Protein AF-0000000087721392 (afdb_homodimer)

Sequence (1336 aa):
MATREVFREFEYLLEKSQKSFNKLRDLPPYGNSRWEHHFHKAFHVYSKLWKFQQDHREALTARGMERWEIGDIASKIGQLYYNYYLRTSETRFLHEAYTFYQAINSRGYFAASGGDAGLAIKQLRYFARFIIICLLLGRRELVWQLLQEFQALITAYTLKHAPPDAAEWRAVIGEVTSFLRADVGMPLPRSPGAPLPFRASLRCPHGAPEVRLAPHKPLLLHAVMASYYPGQVKIAELPLDSFRMLQALEWEDAYSGGTAAPSAEPATPALRGAEANGGARRGPLGGGVGGGGGGGGSVVGTGGERQRGGGRAAGGEDGALPGVGAGSVAGSSGSAAASPFENPSKHLVYRPTSLQLLSILTTTVEVLPRDGILLLHVAAAGGRGELRGGGADAAAGGGAGGTASHPAAQGGEIAPHEADSPRPDSASDVSGLSLGALTVSHVAGEGGLNLGPAKAQDSADATLMPEDLLHLTRRTLFLVLDADNAANFAPISGRELSRTAFCLMSPAARPRELGEASTSGALLTMFLSAPLSGFCAAAGAADPTPAQLSELQAALGAVMGEWGALLLRTFGAAMPRSPWAAVFRDALLRRLVLRYVLCRASLALHATVGARPEHLPSCFPELPREVDPAAPEIAAGVQRLAACVGAGRVFAHAPAAAAAGRAGPSARMATREVFREFEYLLEKSQKSFNKLRDLPPYGNSRWEHHFHKAFHVYSKLWKFQQDHREALTARGMERWEIGDIASKIGQLYYNYYLRTSETRFLHEAYTFYQAINSRGYFAASGGDAGLAIKQLRYFARFIIICLLLGRRELVWQLLQEFQALITAYTLKHAPPDAAEWRAVIGEVTSFLRADVGMPLPRSPGAPLPFRASLRCPHGAPEVRLAPHKPLLLHAVMASYYPGQVKIAELPLDSFRMLQALEWEDAYSGGTAAPSAEPATPALRGAEANGGARRGPLGGGVGGGGGGGGSVVGTGGERQRGGGRAAGGEDGALPGVGAGSVAGSSGSAAASPFENPSKHLVYRPTSLQLLSILTTTVEVLPRDGILLLHVAAAGGRGELRGGGADAAAGGGAGGTASHPAAQGGEIAPHEADSPRPDSASDVSGLSLGALTVSHVAGEGGLNLGPAKAQDSADATLMPEDLLHLTRRTLFLVLDADNAANFAPISGRELSRTAFCLMSPAARPRELGEASTSGALLTMFLSAPLSGFCAAAGAADPTPAQLSELQAALGAVMGEWGALLLRTFGAAMPRSPWAAVFRDALLRRLVLRYVLCRASLALHATVGARPEHLPSCFPELPREVDPAAPEIAAGVQRLAACVGAGRVFAHAPAAAAAGRAGPSAR

Solvent-accessible surface area (backbone atoms only — not comparable to full-atom values): 75818 Å² total; per-residue (Å²): 125,57,68,65,55,51,48,51,50,50,49,48,37,50,50,53,34,50,52,39,52,51,51,59,71,67,46,70,95,45,47,89,59,64,56,64,57,51,52,50,51,34,41,45,42,44,27,51,39,53,50,48,47,66,76,40,40,68,61,40,43,73,72,64,53,52,59,44,60,54,33,49,54,41,49,51,53,20,49,50,26,41,54,50,16,51,48,50,44,42,58,66,34,42,50,51,16,47,52,38,47,48,50,38,61,78,65,43,28,62,67,85,33,86,81,43,70,70,49,45,50,52,48,50,53,48,49,54,53,45,41,52,51,30,54,76,40,61,36,57,70,58,34,54,53,50,48,54,52,48,51,53,50,50,52,50,47,37,73,69,62,64,49,92,62,44,65,60,56,53,46,48,54,52,23,48,53,48,36,57,56,25,72,36,60,44,54,63,78,58,64,92,84,59,79,71,88,64,78,84,72,44,36,39,52,78,82,36,44,58,37,67,72,47,77,63,42,78,30,57,47,36,34,39,34,37,55,28,44,87,65,54,43,29,48,92,78,44,38,51,55,51,54,41,47,56,38,34,58,24,66,49,52,88,66,49,55,74,62,78,61,79,75,68,66,74,76,68,74,76,71,78,78,76,81,80,79,69,84,68,88,71,85,77,88,81,90,83,90,84,86,83,80,88,81,83,89,81,86,82,84,88,78,83,84,73,80,76,77,83,73,79,76,78,74,70,74,81,65,86,70,80,77,64,56,48,60,70,64,63,53,65,71,52,84,63,78,70,64,72,77,63,42,31,29,38,43,82,44,64,54,43,42,36,46,54,48,47,28,37,52,39,27,47,55,50,73,45,53,82,68,31,28,41,34,43,38,38,38,26,34,34,47,62,63,83,70,64,79,77,65,69,80,73,65,67,83,67,76,79,83,90,84,87,76,82,72,83,84,78,87,80,88,76,84,82,76,80,80,76,76,77,73,81,91,72,85,86,67,75,73,71,61,49,59,71,73,36,52,44,80,48,82,49,63,68,58,13,40,25,31,38,66,57,86,84,33,67,59,73,42,20,35,45,46,58,61,56,50,36,54,56,14,61,32,31,33,39,36,36,32,35,18,41,43,30,67,66,41,55,66,51,64,90,58,42,54,30,13,50,54,36,36,45,26,25,25,50,39,79,54,72,83,59,54,52,44,50,57,58,35,49,65,52,55,32,16,49,26,38,45,68,44,33,48,29,42,71,54,63,46,76,67,60,50,59,68,35,48,52,48,31,51,53,46,47,41,51,42,44,29,51,54,49,50,52,50,54,52,48,42,71,68,44,85,77,61,55,74,61,52,46,53,47,34,15,37,66,53,31,47,39,53,52,28,43,48,49,46,40,26,56,35,47,33,21,67,82,50,32,82,41,72,50,43,39,51,50,56,39,66,76,75,65,71,78,66,31,49,70,25,59,71,46,22,51,43,54,47,56,47,25,52,45,68,73,27,54,80,48,43,50,73,44,77,73,76,78,76,79,76,77,78,71,80,72,84,119,124,57,67,65,55,51,50,50,51,50,50,49,36,49,51,53,34,50,53,41,50,51,50,59,70,67,47,69,95,44,49,89,58,64,56,63,58,50,50,49,52,34,40,44,41,44,28,52,40,52,51,49,46,66,76,38,39,67,61,41,43,73,72,63,52,51,58,44,59,56,33,50,53,40,50,52,52,20,48,50,27,40,54,49,17,52,46,50,46,42,58,64,34,42,49,51,16,45,52,39,46,48,49,36,61,77,67,42,28,61,68,86,34,87,80,42,70,70,49,44,50,51,49,50,54,48,50,54,52,46,42,52,51,29,55,76,39,61,36,58,70,58,32,54,53,49,48,54,52,48,51,52,50,50,52,50,47,37,72,71,63,64,50,91,61,44,64,61,57,52,47,48,53,54,24,48,53,48,36,58,58,27,72,39,61,44,53,64,81,58,64,91,84,57,79,72,88,63,77,84,72,43,36,40,50,77,81,35,44,59,38,66,73,50,76,62,42,80,31,58,48,36,35,38,34,37,54,28,44,86,64,54,43,29,47,91,80,45,37,50,57,50,54,40,46,57,38,34,59,24,68,48,51,85,65,50,54,72,61,78,60,79,75,68,68,72,78,67,73,76,71,78,76,78,81,80,80,70,82,68,85,79,81,72,83,87,81,84,87,84,88,83,85,81,86,82,84,86,81,88,77,88,74,82,83,74,79,76,75,82,72,83,76,79,75,71,75,81,65,86,70,81,77,64,58,49,61,69,66,62,54,65,71,53,84,64,79,71,64,72,78,63,44,31,30,37,45,82,42,64,54,41,43,36,46,55,49,48,28,35,51,40,27,48,55,51,74,44,54,82,67,31,28,40,32,41,39,38,39,26,34,36,46,62,64,82,73,66,76,76,66,67,78,72,65,71,82,66,79,74,87,75,84,86,76,83,80,78,85,78,90,77,88,72,81,83,80,78,79,78,78,82,76,80,90,73,86,85,69,83,73,72,63,51,59,72,74,35,52,44,81,48,82,49,59,68,58,12,40,25,31,39,66,57,88,84,34,66,61,74,41,19,35,45,46,56,62,56,50,36,54,57,14,61,33,30,34,41,37,37,31,34,19,40,43,31,69,64,42,54,67,51,65,90,59,42,54,30,15,51,54,36,35,45,27,24,24,50,39,79,53,72,84,60,55,52,43,50,57,57,34,49,65,52,56,33,17,50,26,38,46,67,41,35,49,30,38,71,54,64,45,79,70,61,50,58,68,34,49,53,47,32,51,52,46,47,39,52,41,43,31,50,53,50,50,50,50,53,51,48,43,68,67,44,86,77,59,54,73,62,51,44,53,47,34,15,36,68,52,32,46,38,52,52,29,44,47,48,46,41,27,55,38,45,32,21,69,82,49,31,81,40,74,51,42,37,49,49,57,37,66,77,74,65,69,76,68,32,49,69,25,60,72,46,22,50,42,54,48,56,46,25,51,44,70,72,26,54,81,45,42,52,71,44,78,73,76,78,77,80,77,76,73,71,79,74,81,119

Nearest PDB structures (foldseek):
  6e9y-assembly1_A  TM=4.659E-01  e=3.936E-01  synthetic construct
  6fav-assembly1_C-2  TM=3.874E-01  e=1.051E+00  Homo sapiens
  1qja-assembly1_A  TM=2.654E-01  e=1.328E+00  Homo sapiens
  7kw7-assembly1_E  TM=2.058E-01  e=6.512E+00  Homo sapiens
  6e9y-assembly1_A  TM=4.659E-01  e=4.494E-01  synthetic construct

InterPro domains:
  IPR022709 Protein SCAI [PF12070] (13-607)

Structure (mmCIF, N/CA/C/O backbone):
data_AF-0000000087721392-model_v1
#
loop_
_entity.id
_entity.type
_entity.pdbx_description
1 polymer 'Protein SCAI'
#
loop_
_atom_site.group_PDB
_atom_site.id
_atom_site.type_symbol
_atom_site.label_atom_id
_atom_site.label_alt_id
_atom_site.label_comp_id
_atom_site.label_asym_id
_atom_site.label_entity_id
_atom_site.label_seq_id
_atom_site.pdbx_PDB_ins_code
_atom_site.Cartn_x
_atom_site.Cartn_y
_atom_site.Cartn_z
_atom_site.occupancy
_atom_site.B_iso_or_equiv
_atom_site.auth_seq_id
_atom_site.auth_comp_id
_atom_site.auth_asym_id
_atom_site.auth_atom_id
_atom_site.pdbx_PDB_model_num
ATOM 1 N N . MET A 1 1 ? 45.938 -16.391 -13.32 1 53.72 1 MET A N 1
ATOM 2 C CA . MET A 1 1 ? 45.562 -15.992 -11.969 1 53.72 1 MET A CA 1
ATOM 3 C C . MET A 1 1 ? 45.969 -17.047 -10.945 1 53.72 1 MET A C 1
ATOM 5 O O . MET A 1 1 ? 45.875 -18.234 -11.211 1 53.72 1 MET A O 1
ATOM 9 N N . ALA A 1 2 ? 46.688 -16.688 -10.031 1 68.38 2 ALA A N 1
ATOM 10 C CA . ALA A 1 2 ? 47.094 -17.594 -8.969 1 68.38 2 ALA A CA 1
ATOM 11 C C . ALA A 1 2 ? 45.875 -18.266 -8.336 1 68.38 2 ALA A C 1
ATOM 13 O O . ALA A 1 2 ? 44.781 -17.672 -8.281 1 68.38 2 ALA A O 1
ATOM 14 N N . THR A 1 3 ? 45.906 -19.516 -8.188 1 74.88 3 THR A N 1
ATOM 15 C CA . THR A 1 3 ? 44.844 -20.344 -7.645 1 74.88 3 THR A CA 1
ATOM 16 C C . THR A 1 3 ? 44.188 -19.672 -6.438 1 74.88 3 THR A C 1
ATOM 18 O O . THR A 1 3 ? 42.969 -19.781 -6.246 1 74.88 3 THR A O 1
ATOM 21 N N . ARG A 1 4 ? 44.969 -18.953 -5.734 1 77.69 4 ARG A N 1
ATOM 22 C CA . ARG A 1 4 ? 44.469 -18.266 -4.555 1 77.69 4 ARG A CA 1
ATOM 23 C C . ARG A 1 4 ? 43.562 -17.094 -4.953 1 77.69 4 ARG A C 1
ATOM 25 O O . ARG A 1 4 ? 42.531 -16.828 -4.309 1 77.69 4 ARG A O 1
ATOM 32 N N . GLU A 1 5 ? 43.969 -16.438 -6.016 1 82.31 5 GLU A N 1
ATOM 33 C CA . GLU A 1 5 ? 43.188 -15.305 -6.496 1 82.31 5 GLU A CA 1
ATOM 34 C C . GLU A 1 5 ? 41.875 -15.758 -7.074 1 82.31 5 GLU A C 1
ATOM 36 O O . GLU A 1 5 ? 40.844 -15.086 -6.91 1 82.31 5 GLU A O 1
ATOM 41 N N . VAL A 1 6 ? 41.938 -16.891 -7.676 1 85.12 6 VAL A N 1
ATOM 42 C CA . VAL A 1 6 ? 40.719 -17.453 -8.266 1 85.12 6 VAL A CA 1
ATOM 43 C C . VAL A 1 6 ? 39.719 -17.797 -7.156 1 85.12 6 VAL A C 1
ATOM 45 O O . VAL A 1 6 ? 38.531 -17.516 -7.281 1 85.12 6 VAL A O 1
ATOM 48 N N . PHE A 1 7 ? 40.281 -18.312 -6.121 1 84.94 7 PHE A N 1
ATOM 49 C CA . PHE A 1 7 ? 39.406 -18.719 -5.027 1 84.94 7 PHE A CA 1
ATOM 50 C C . PHE A 1 7 ? 38.812 -17.484 -4.312 1 84.94 7 PHE A C 1
ATOM 52 O O . PHE A 1 7 ? 37.656 -17.484 -3.898 1 84.94 7 PHE A O 1
ATOM 59 N N . ARG A 1 8 ? 39.594 -16.5 -4.16 1 84.19 8 ARG A N 1
ATOM 60 C CA . ARG A 1 8 ? 39.125 -15.273 -3.529 1 84.19 8 ARG A CA 1
ATOM 61 C C . ARG A 1 8 ? 38.031 -14.609 -4.363 1 84.19 8 ARG A C 1
ATOM 63 O O . ARG A 1 8 ? 37.062 -14.094 -3.818 1 84.19 8 ARG A O 1
ATOM 70 N N . GLU A 1 9 ? 38.25 -14.648 -5.609 1 86.56 9 GLU A N 1
ATOM 71 C CA . GLU A 1 9 ? 37.25 -14.078 -6.492 1 86.56 9 GLU A CA 1
ATOM 72 C C . GLU A 1 9 ? 35.969 -14.906 -6.465 1 86.56 9 GLU A C 1
ATOM 74 O O . GLU A 1 9 ? 34.875 -14.352 -6.477 1 86.56 9 GLU A O 1
ATOM 79 N N . PHE A 1 10 ? 36.156 -16.219 -6.363 1 89.44 10 PHE A N 1
ATOM 80 C CA . PHE A 1 10 ? 35.031 -17.109 -6.27 1 89.44 10 PHE A CA 1
ATOM 81 C C . PHE A 1 10 ? 34.219 -16.828 -5 1 89.44 10 PHE A C 1
ATOM 83 O O . PHE A 1 10 ? 33 -16.719 -5.043 1 89.44 10 PHE A O 1
ATOM 90 N N . GLU A 1 11 ? 34.906 -16.609 -3.99 1 85 11 GLU A N 1
ATOM 91 C CA . GLU A 1 11 ? 34.25 -16.328 -2.711 1 85 11 GLU A CA 1
ATOM 92 C C . GLU A 1 11 ? 33.562 -14.969 -2.719 1 85 11 GLU A C 1
ATOM 94 O O . GLU A 1 11 ? 32.469 -14.812 -2.145 1 85 11 GLU A O 1
ATOM 99 N N . TYR A 1 12 ? 34.25 -14.156 -3.328 1 85.69 12 TYR A N 1
ATOM 100 C CA . TYR A 1 12 ? 33.656 -12.828 -3.453 1 85.69 12 TYR A CA 1
ATOM 101 C C . TYR A 1 12 ? 32.344 -12.867 -4.234 1 85.69 12 TYR A C 1
ATOM 103 O O . TYR A 1 12 ? 31.344 -12.289 -3.809 1 85.69 12 TYR A O 1
ATOM 111 N N . LEU A 1 13 ? 32.375 -13.539 -5.312 1 86 13 LEU A N 1
ATOM 112 C CA . LEU A 1 13 ? 31.172 -13.633 -6.152 1 86 13 LEU A CA 1
ATOM 113 C C . LEU A 1 13 ? 30.062 -14.422 -5.441 1 86 13 LEU A C 1
ATOM 115 O O . LEU A 1 13 ? 28.891 -14.094 -5.57 1 86 13 LEU A O 1
ATOM 119 N N . LEU A 1 14 ? 30.469 -15.359 -4.727 1 85.88 14 LEU A N 1
ATOM 120 C CA . LEU A 1 14 ? 29.5 -16.156 -3.982 1 85.88 14 LEU A CA 1
ATOM 121 C C . LEU A 1 14 ? 28.812 -15.32 -2.914 1 85.88 14 LEU A C 1
ATOM 123 O O . LEU A 1 14 ? 27.594 -15.391 -2.766 1 85.88 14 LEU A O 1
ATOM 127 N N . GLU A 1 15 ? 29.547 -14.57 -2.227 1 83.88 15 GLU A N 1
ATOM 128 C CA . GLU A 1 15 ? 28.984 -13.711 -1.188 1 83.88 15 GLU A CA 1
ATOM 129 C C . GLU A 1 15 ? 28.078 -12.641 -1.788 1 83.88 15 GLU A C 1
ATOM 131 O O . GLU A 1 15 ? 27.016 -12.359 -1.249 1 83.88 15 GLU A O 1
ATOM 136 N N . LYS A 1 16 ? 28.547 -12.062 -2.781 1 84.75 16 LYS A N 1
ATOM 137 C CA . LYS A 1 16 ? 27.75 -11.047 -3.467 1 84.75 16 LYS A CA 1
ATOM 138 C C . LYS A 1 16 ? 26.438 -11.633 -3.984 1 84.75 16 LYS A C 1
ATOM 140 O O . LYS A 1 16 ? 25.391 -10.977 -3.934 1 84.75 16 LYS A O 1
ATOM 145 N N . SER A 1 17 ? 26.578 -12.812 -4.457 1 85.62 17 SER A N 1
ATOM 146 C CA . SER A 1 17 ? 25.391 -13.477 -4.973 1 85.62 17 SER A CA 1
ATOM 147 C C . SER A 1 17 ? 24.406 -13.789 -3.85 1 85.62 17 SER A C 1
ATOM 149 O O . SER A 1 17 ? 23.188 -13.609 -4.008 1 85.62 17 SER A O 1
ATOM 151 N N . GLN A 1 18 ? 24.891 -14.18 -2.793 1 84.75 18 GLN A N 1
ATOM 152 C CA . GLN A 1 18 ? 24.031 -14.484 -1.654 1 84.75 18 GLN A CA 1
ATOM 153 C C . GLN A 1 18 ? 23.359 -13.227 -1.119 1 84.75 18 GLN A C 1
ATOM 155 O O . GLN A 1 18 ? 22.188 -13.258 -0.747 1 84.75 18 GLN A O 1
ATOM 160 N N . LYS A 1 19 ? 24.047 -12.195 -1.067 1 82.19 19 LYS A N 1
ATOM 161 C CA . LYS A 1 19 ? 23.484 -10.922 -0.626 1 82.19 19 LYS A CA 1
ATOM 162 C C . LYS A 1 19 ? 22.375 -10.461 -1.563 1 82.19 19 LYS A C 1
ATOM 164 O O . LYS A 1 19 ? 21.328 -10 -1.11 1 82.19 19 LYS A O 1
ATOM 169 N N . SER A 1 20 ? 22.641 -10.625 -2.803 1 82.25 20 SER A N 1
ATOM 170 C CA . SER A 1 20 ? 21.641 -10.227 -3.793 1 82.25 20 SER A CA 1
ATOM 171 C C . SER A 1 20 ? 20.391 -11.094 -3.691 1 82.25 20 SER A C 1
ATOM 173 O O . SER A 1 20 ? 19.281 -10.609 -3.867 1 82.25 20 SER A O 1
ATOM 175 N N . PHE A 1 21 ? 20.609 -12.289 -3.432 1 84 21 PHE A N 1
ATOM 176 C CA . PHE A 1 21 ? 19.484 -13.211 -3.297 1 84 21 PHE A CA 1
ATOM 177 C C . PHE A 1 21 ? 18.656 -12.883 -2.059 1 84 21 PHE A C 1
ATOM 179 O O . PHE A 1 21 ? 17.422 -12.906 -2.104 1 84 21 PHE A O 1
ATOM 186 N N . ASN A 1 22 ? 19.297 -12.578 -1.032 1 77.06 22 ASN A N 1
ATOM 187 C CA . ASN A 1 22 ? 18.594 -12.242 0.207 1 77.06 22 ASN A CA 1
ATOM 188 C C . ASN A 1 22 ? 17.812 -10.938 0.074 1 77.06 22 ASN A C 1
ATOM 190 O O . ASN A 1 22 ? 16.734 -10.797 0.661 1 77.06 22 ASN A O 1
ATOM 194 N N . LYS A 1 23 ? 18.328 -10.07 -0.667 1 74.5 23 LYS A N 1
ATOM 195 C CA . LYS A 1 23 ? 17.625 -8.812 -0.914 1 74.5 23 LYS A CA 1
ATOM 196 C C . LYS A 1 23 ? 16.312 -9.047 -1.646 1 74.5 23 LYS A C 1
ATOM 198 O O . LYS A 1 23 ? 15.336 -8.328 -1.419 1 74.5 23 LYS A O 1
ATOM 203 N N . LEU A 1 24 ? 16.297 -10.031 -2.488 1 77.25 24 LEU A N 1
ATOM 204 C CA . LEU A 1 24 ? 15.078 -10.352 -3.219 1 77.25 24 LEU A CA 1
ATOM 205 C C . LEU A 1 24 ? 14.016 -10.906 -2.279 1 77.25 24 LEU A C 1
ATOM 207 O O . LEU A 1 24 ? 12.82 -10.68 -2.482 1 77.25 24 LEU A O 1
ATOM 211 N N . ARG A 1 25 ? 14.461 -11.578 -1.294 1 69.88 25 ARG A N 1
ATOM 212 C CA . ARG A 1 25 ? 13.539 -12.156 -0.327 1 69.88 25 ARG A CA 1
ATOM 213 C C . ARG A 1 25 ? 12.867 -11.07 0.511 1 69.88 25 ARG A C 1
ATOM 215 O O . ARG A 1 25 ? 11.703 -11.195 0.887 1 69.88 25 ARG A O 1
ATOM 222 N N . ASP A 1 26 ? 13.617 -9.984 0.666 1 64.81 26 ASP A N 1
ATOM 223 C CA . ASP A 1 26 ? 13.133 -8.922 1.538 1 64.81 26 ASP A CA 1
ATOM 224 C C . ASP A 1 26 ? 12.289 -7.914 0.76 1 64.81 26 ASP A C 1
ATOM 226 O O . ASP A 1 26 ? 11.672 -7.027 1.352 1 64.81 26 ASP A O 1
ATOM 230 N N . LEU A 1 27 ? 12.305 -8.039 -0.519 1 66.69 27 LEU A N 1
ATOM 231 C CA . LEU A 1 27 ? 11.531 -7.105 -1.322 1 66.69 27 LEU A CA 1
ATOM 232 C C . LEU A 1 27 ? 10.031 -7.324 -1.119 1 66.69 27 LEU A C 1
ATOM 234 O O . LEU A 1 27 ? 9.562 -8.461 -1.125 1 66.69 27 LEU A O 1
ATOM 238 N N . PRO A 1 28 ? 9.43 -6.18 -0.754 1 61.41 28 PRO A N 1
ATOM 239 C CA . PRO A 1 28 ? 7.984 -6.371 -0.633 1 61.41 28 PRO A CA 1
ATOM 240 C C . PRO A 1 28 ? 7.336 -6.812 -1.944 1 61.41 28 PRO A C 1
ATOM 242 O O . PRO A 1 28 ? 7.785 -6.418 -3.023 1 61.41 28 PRO A O 1
ATOM 245 N N . PRO A 1 29 ? 6.492 -7.871 -1.794 1 54.97 29 PRO A N 1
ATOM 246 C CA . PRO A 1 29 ? 5.871 -8.422 -3 1 54.97 29 PRO A CA 1
ATOM 247 C C . PRO A 1 29 ? 5.023 -7.398 -3.75 1 54.97 29 PRO A C 1
ATOM 249 O O . PRO A 1 29 ? 4.488 -7.699 -4.82 1 54.97 29 PRO A O 1
ATOM 252 N N . TYR A 1 30 ? 4.766 -6.18 -3.057 1 55.69 30 TYR A N 1
ATOM 253 C CA . TYR A 1 30 ? 3.807 -5.273 -3.678 1 55.69 30 TYR A CA 1
ATOM 254 C C . TYR A 1 30 ? 4.402 -3.881 -3.846 1 55.69 30 TYR A C 1
ATOM 256 O O . TYR A 1 30 ? 5.426 -3.559 -3.24 1 55.69 30 TYR A O 1
ATOM 264 N N . GLY A 1 31 ? 4.012 -3.049 -4.816 1 54.69 31 GLY A N 1
ATOM 265 C CA . GLY A 1 31 ? 4.371 -1.659 -5.047 1 54.69 31 GLY A CA 1
ATOM 266 C C . GLY A 1 31 ? 5.367 -1.482 -6.176 1 54.69 31 GLY A C 1
ATOM 267 O O . GLY A 1 31 ? 5.762 -2.455 -6.82 1 54.69 31 GLY A O 1
ATOM 268 N N . ASN A 1 32 ? 5.406 -0.364 -6.727 1 52.28 32 ASN A N 1
ATOM 269 C CA . ASN A 1 32 ? 6.273 0.051 -7.824 1 52.28 32 ASN A CA 1
ATOM 270 C C . ASN A 1 32 ? 7.73 -0.307 -7.555 1 52.28 32 ASN A C 1
ATOM 272 O O . ASN A 1 32 ? 8.641 0.396 -8 1 52.28 32 ASN A O 1
ATOM 276 N N . SER A 1 33 ? 7.77 -1.315 -6.691 1 54 33 SER A N 1
ATOM 277 C CA . SER A 1 33 ? 9.172 -1.53 -6.355 1 54 33 SER A CA 1
ATOM 278 C C . SER A 1 33 ? 9.977 -1.954 -7.578 1 54 33 SER A C 1
ATOM 280 O O . SER A 1 33 ? 9.43 -2.545 -8.516 1 54 33 SER A O 1
ATOM 282 N N . ARG A 1 34 ? 10.914 -1.367 -7.848 1 63.16 34 ARG A N 1
ATOM 283 C CA . ARG A 1 34 ? 12.023 -1.647 -8.758 1 63.16 34 ARG A CA 1
ATOM 284 C C . ARG A 1 34 ? 12.531 -3.072 -8.578 1 63.16 34 ARG A C 1
ATOM 286 O O . ARG A 1 34 ? 13.734 -3.293 -8.43 1 63.16 34 ARG A O 1
ATOM 293 N N . TRP A 1 35 ? 11.438 -4.133 -8.406 1 70.94 35 TRP A N 1
ATOM 294 C CA . TRP A 1 35 ? 11.859 -5.516 -8.211 1 70.94 35 TRP A CA 1
ATOM 295 C C . TRP A 1 35 ? 12.617 -6.031 -9.422 1 70.94 35 TRP A C 1
ATOM 297 O O . TRP A 1 35 ? 13.516 -6.863 -9.297 1 70.94 35 TRP A O 1
ATOM 307 N N . GLU A 1 36 ? 12.305 -5.43 -10.531 1 75.88 36 GLU A N 1
ATOM 308 C CA . GLU A 1 36 ? 12.953 -5.91 -11.742 1 75.88 36 GLU A CA 1
ATOM 309 C C . GLU A 1 36 ? 14.445 -5.609 -11.734 1 75.88 36 GLU A C 1
ATOM 311 O O . GLU A 1 36 ? 15.258 -6.441 -12.141 1 75.88 36 GLU A O 1
ATOM 316 N N . HIS A 1 37 ? 14.695 -4.418 -11.188 1 75.56 37 HIS A N 1
ATOM 317 C CA . HIS A 1 37 ? 16.109 -4.039 -11.109 1 75.56 37 HIS A CA 1
ATOM 318 C C . HIS A 1 37 ? 16.875 -4.984 -10.195 1 75.56 37 HIS A C 1
ATOM 320 O O . HIS A 1 37 ? 18 -5.383 -10.516 1 75.56 37 HIS A O 1
ATOM 326 N N . HIS A 1 38 ? 16.234 -5.387 -9.164 1 77.44 38 HIS A N 1
ATOM 327 C CA . HIS A 1 38 ? 16.906 -6.281 -8.219 1 77.44 38 HIS A CA 1
ATOM 328 C C . HIS A 1 38 ? 17.062 -7.68 -8.797 1 77.44 38 HIS A C 1
ATOM 330 O O . HIS A 1 38 ? 18.078 -8.344 -8.562 1 77.44 38 HIS A O 1
ATOM 336 N N . PHE A 1 39 ? 16.109 -8.172 -9.547 1 84.38 39 PHE A N 1
ATOM 337 C CA . PHE A 1 39 ? 16.234 -9.469 -10.195 1 84.38 39 PHE A CA 1
ATOM 338 C C . PHE A 1 39 ? 17.328 -9.438 -11.258 1 84.38 39 PHE A C 1
ATOM 340 O O . PHE A 1 39 ? 18.125 -10.367 -11.359 1 84.38 39 PHE A O 1
ATOM 347 N N . HIS A 1 40 ? 17.391 -8.367 -11.914 1 85.75 40 HIS A N 1
ATOM 348 C CA . HIS A 1 40 ? 18.406 -8.25 -12.953 1 85.75 40 HIS A CA 1
ATOM 349 C C . HIS A 1 40 ? 19.812 -8.242 -12.344 1 85.75 40 HIS A C 1
ATOM 351 O O . HIS A 1 40 ? 20.719 -8.883 -12.875 1 85.75 40 HIS A O 1
ATOM 357 N N . LYS A 1 41 ? 19.891 -7.555 -11.336 1 83.44 41 LYS A N 1
ATOM 358 C CA . LYS A 1 41 ? 21.172 -7.539 -10.633 1 83.44 41 LYS A CA 1
ATOM 359 C C . LYS A 1 41 ? 21.531 -8.93 -10.133 1 83.44 41 LYS A C 1
ATOM 361 O O . LYS A 1 41 ? 22.688 -9.359 -10.25 1 83.44 41 LYS A O 1
ATOM 366 N N . ALA A 1 42 ? 20.578 -9.609 -9.609 1 87.56 42 ALA A N 1
ATOM 367 C CA . ALA A 1 42 ? 20.828 -10.961 -9.117 1 87.56 42 ALA A CA 1
ATOM 368 C C . ALA A 1 42 ? 21.203 -11.898 -10.258 1 87.56 42 ALA A C 1
ATOM 370 O O . ALA A 1 42 ? 22.156 -12.664 -10.148 1 87.56 42 ALA A O 1
ATOM 371 N N . PHE A 1 43 ? 20.516 -11.797 -11.344 1 90.69 43 PHE A N 1
ATOM 372 C CA . PHE A 1 43 ? 20.812 -12.641 -12.492 1 90.69 43 PHE A CA 1
ATOM 373 C C . PHE A 1 43 ? 22.219 -12.352 -13.023 1 90.69 43 PHE A C 1
ATOM 375 O O . PHE A 1 43 ? 22.938 -13.266 -13.414 1 90.69 43 PHE A O 1
ATOM 382 N N . HIS A 1 44 ? 22.531 -11.102 -12.93 1 90.75 44 HIS A N 1
ATOM 383 C CA . HIS A 1 44 ? 23.844 -10.703 -13.43 1 90.75 44 HIS A CA 1
ATOM 384 C C . HIS A 1 44 ? 24.953 -11.289 -12.562 1 90.75 44 HIS A C 1
ATOM 386 O O . HIS A 1 44 ? 25.922 -11.859 -13.086 1 90.75 44 HIS A O 1
ATOM 392 N N . VAL A 1 45 ? 24.812 -11.195 -11.344 1 90.81 45 VAL A N 1
ATOM 393 C CA . VAL A 1 45 ? 25.828 -11.68 -10.422 1 90.81 45 VAL A CA 1
ATOM 394 C C . VAL A 1 45 ? 25.906 -13.203 -10.484 1 90.81 45 VAL A C 1
ATOM 396 O O . VAL A 1 45 ? 27 -13.781 -10.492 1 90.81 45 VAL A O 1
ATOM 399 N N . TYR A 1 46 ? 24.828 -13.859 -10.547 1 91.75 46 TYR A N 1
ATOM 400 C CA . TYR A 1 46 ? 24.812 -15.312 -10.602 1 91.75 46 TYR A CA 1
ATOM 401 C C . TYR A 1 46 ? 25.359 -15.812 -11.938 1 91.75 46 TYR A C 1
ATOM 403 O O . TYR A 1 46 ? 26 -16.859 -12 1 91.75 46 TYR A O 1
ATOM 411 N N . SER A 1 47 ? 25.047 -15.102 -12.977 1 91.31 47 SER A N 1
ATOM 412 C CA . SER A 1 47 ? 25.609 -15.461 -14.273 1 91.31 47 SER A CA 1
ATOM 413 C C . SER A 1 47 ? 27.125 -15.367 -14.266 1 91.31 47 SER A C 1
ATOM 415 O O . SER A 1 47 ? 27.812 -16.234 -14.828 1 91.31 47 SER A O 1
ATOM 417 N N . LYS A 1 48 ? 27.594 -14.281 -13.641 1 91.19 48 LYS A N 1
ATOM 418 C CA . LYS A 1 48 ? 29.031 -14.125 -13.508 1 91.19 48 LYS A CA 1
ATOM 419 C C . LYS A 1 48 ? 29.641 -15.242 -12.656 1 91.19 48 LYS A C 1
ATOM 421 O O . LYS A 1 48 ? 30.688 -15.789 -13 1 91.19 48 LYS A O 1
ATOM 426 N N . LEU A 1 49 ? 28.969 -15.555 -11.602 1 91.75 49 LEU A N 1
ATOM 427 C CA . LEU A 1 49 ? 29.422 -16.625 -10.711 1 91.75 49 LEU A CA 1
ATOM 428 C C . LEU A 1 49 ? 29.422 -17.969 -11.43 1 91.75 49 LEU A C 1
ATOM 430 O O . LEU A 1 49 ? 30.375 -18.734 -11.336 1 91.75 49 LEU A O 1
ATOM 434 N N . TRP A 1 50 ? 28.391 -18.266 -12.117 1 91.56 50 TRP A N 1
ATOM 435 C CA . TRP A 1 50 ? 28.219 -19.531 -12.812 1 91.56 50 TRP A CA 1
ATOM 436 C C . TRP A 1 50 ? 29.266 -19.703 -13.914 1 91.56 50 TRP A C 1
ATOM 438 O O . TRP A 1 50 ? 29.891 -20.766 -14.023 1 91.56 50 TRP A O 1
ATOM 448 N N . LYS A 1 51 ? 29.469 -18.641 -14.672 1 91 51 LYS A N 1
ATOM 449 C CA . LYS A 1 51 ? 30.484 -18.688 -15.719 1 91 51 LYS A CA 1
ATOM 450 C C . LYS A 1 51 ? 31.891 -18.812 -15.125 1 91 51 LYS A C 1
ATOM 452 O O . LYS A 1 51 ? 32.719 -19.578 -15.633 1 91 51 LYS A O 1
ATOM 457 N N . PHE A 1 52 ? 32.125 -18.078 -14.07 1 91.25 52 PHE A N 1
ATOM 458 C CA . PHE A 1 52 ? 33.438 -18.109 -13.422 1 91.25 52 PHE A CA 1
ATOM 459 C C . PHE A 1 52 ? 33.75 -19.5 -12.906 1 91.25 52 PHE A C 1
ATOM 461 O O . PHE A 1 52 ? 34.844 -20 -13.094 1 91.25 52 PHE A O 1
ATOM 468 N N . GLN A 1 53 ? 32.781 -20.078 -12.219 1 90.25 53 GLN A N 1
ATOM 469 C CA . GLN A 1 53 ? 33.031 -21.406 -11.664 1 90.25 53 GLN A CA 1
ATOM 470 C C . GLN A 1 53 ? 33.188 -22.453 -12.773 1 90.25 53 GLN A C 1
ATOM 472 O O . GLN A 1 53 ? 33.969 -23.391 -12.641 1 90.25 53 GLN A O 1
ATOM 477 N N . GLN A 1 54 ? 32.469 -22.297 -13.938 1 89.5 54 GLN A N 1
ATOM 478 C CA . GLN A 1 54 ? 32.625 -23.203 -15.07 1 89.5 54 GLN A CA 1
ATOM 479 C C . GLN A 1 54 ? 34 -23.078 -15.688 1 89.5 54 GLN A C 1
ATOM 481 O O . GLN A 1 54 ? 34.656 -24.078 -16.016 1 89.5 54 GLN A O 1
ATOM 486 N N . ASP A 1 55 ? 34.5 -21.812 -15.789 1 90.12 55 ASP A N 1
ATOM 487 C CA . ASP A 1 55 ? 35.812 -21.531 -16.406 1 90.12 55 ASP A CA 1
ATOM 488 C C . ASP A 1 55 ? 36.938 -22 -15.523 1 90.12 55 ASP A C 1
ATOM 490 O O . ASP A 1 55 ? 38 -22.375 -16.031 1 90.12 55 ASP A O 1
ATOM 494 N N . HIS A 1 56 ? 36.75 -22 -14.227 1 91.12 56 HIS A N 1
ATOM 495 C CA . HIS A 1 56 ? 37.812 -22.312 -13.305 1 91.12 56 HIS A CA 1
ATOM 496 C C . HIS A 1 56 ? 37.469 -23.5 -12.422 1 91.12 56 HIS A C 1
ATOM 498 O O . HIS A 1 56 ? 37.875 -23.578 -11.266 1 91.12 56 HIS A O 1
ATOM 504 N N . ARG A 1 57 ? 36.656 -24.422 -12.906 1 89.12 57 ARG A N 1
ATOM 505 C CA . ARG A 1 57 ? 36.156 -25.531 -12.125 1 89.12 57 ARG A CA 1
ATOM 506 C C . ARG A 1 57 ? 37.281 -26.406 -11.602 1 89.12 57 ARG A C 1
ATOM 508 O O . ARG A 1 57 ? 37.25 -26.828 -10.438 1 89.12 57 ARG A O 1
ATOM 515 N N . GLU A 1 58 ? 38.281 -26.641 -12.414 1 88.56 58 GLU A N 1
ATOM 516 C CA . GLU A 1 58 ? 39.375 -27.5 -12.023 1 88.56 58 GLU A CA 1
ATOM 517 C C . GLU A 1 58 ? 40.188 -26.891 -10.898 1 88.56 58 GLU A C 1
ATOM 519 O O . GLU A 1 58 ? 40.562 -27.562 -9.938 1 88.56 58 GLU A O 1
ATOM 524 N N . ALA A 1 59 ? 40.406 -25.625 -11.047 1 89.5 59 ALA A N 1
ATOM 525 C CA . ALA A 1 59 ? 41.156 -24.922 -10.023 1 89.5 59 ALA A CA 1
ATOM 526 C C . ALA A 1 59 ? 40.375 -24.859 -8.711 1 89.5 59 ALA A C 1
ATOM 528 O O . ALA A 1 59 ? 40.969 -24.969 -7.629 1 89.5 59 ALA A O 1
ATOM 529 N N . LEU A 1 60 ? 39.125 -24.719 -8.789 1 90.06 60 LEU A N 1
ATOM 530 C CA . LEU A 1 60 ? 38.281 -24.578 -7.602 1 90.06 60 LEU A CA 1
ATOM 531 C C . LEU A 1 60 ? 38.125 -25.938 -6.906 1 90.06 60 LEU A C 1
ATOM 533 O O . LEU A 1 60 ? 38.156 -26.016 -5.676 1 90.06 60 LEU A O 1
ATOM 537 N N . THR A 1 61 ? 37.969 -26.984 -7.684 1 87.25 61 THR A N 1
ATOM 538 C CA . THR A 1 61 ? 37.812 -28.328 -7.117 1 87.25 61 THR A CA 1
ATOM 539 C C . THR A 1 61 ? 39.125 -28.766 -6.457 1 87.25 61 THR A C 1
ATOM 541 O O . THR A 1 61 ? 39.125 -29.453 -5.43 1 87.25 61 THR A O 1
ATOM 544 N N . ALA A 1 62 ? 40.156 -28.312 -7.027 1 85.12 62 ALA A N 1
ATOM 545 C CA . ALA A 1 62 ? 41.469 -28.656 -6.465 1 85.12 62 ALA A CA 1
ATOM 546 C C . ALA A 1 62 ? 41.656 -27.984 -5.109 1 85.12 62 ALA A C 1
ATOM 548 O O . ALA A 1 62 ? 42.375 -28.516 -4.242 1 85.12 62 ALA A O 1
ATOM 549 N N . ARG A 1 63 ? 40.969 -26.969 -4.918 1 85.62 63 ARG A N 1
ATOM 550 C CA . ARG A 1 63 ? 41.125 -26.234 -3.666 1 85.62 63 ARG A CA 1
ATOM 551 C C . ARG A 1 63 ? 40.031 -26.578 -2.682 1 85.62 63 ARG A C 1
ATOM 553 O O . ARG A 1 63 ? 39.875 -25.906 -1.664 1 85.62 63 ARG A O 1
ATOM 560 N N . GLY A 1 64 ? 39.219 -27.547 -3.08 1 83.25 64 GLY A N 1
ATOM 561 C CA . GLY A 1 64 ? 38.312 -28.031 -2.055 1 83.25 64 GLY A CA 1
ATOM 562 C C . GLY A 1 64 ? 36.844 -27.75 -2.375 1 83.25 64 GLY A C 1
ATOM 563 O O . GLY A 1 64 ? 35.969 -28.016 -1.553 1 83.25 64 GLY A O 1
ATOM 564 N N . MET A 1 65 ? 36.594 -27.109 -3.479 1 86.06 65 MET A N 1
ATOM 565 C CA . MET A 1 65 ? 35.188 -26.953 -3.824 1 86.06 65 MET A CA 1
ATOM 566 C C . MET A 1 65 ? 34.531 -28.312 -4.066 1 86.06 65 MET A C 1
ATOM 568 O O . MET A 1 65 ? 35.031 -29.109 -4.844 1 86.06 65 MET A O 1
ATOM 572 N N . GLU A 1 66 ? 33.562 -28.578 -3.377 1 87 66 GLU A N 1
ATOM 573 C CA . GLU A 1 66 ? 32.875 -29.859 -3.49 1 87 66 GLU A CA 1
ATOM 574 C C . GLU A 1 66 ? 31.734 -29.781 -4.512 1 87 66 GLU A C 1
ATOM 576 O O . GLU A 1 66 ? 31.266 -28.688 -4.852 1 87 66 GLU A O 1
ATOM 581 N N . ARG A 1 67 ? 31.281 -30.844 -4.961 1 87 67 ARG A N 1
ATOM 582 C CA . ARG A 1 67 ? 30.281 -30.922 -6.02 1 87 67 ARG A CA 1
ATOM 583 C C . ARG A 1 67 ? 28.938 -30.375 -5.551 1 87 67 ARG A C 1
ATOM 585 O O . ARG A 1 67 ? 28.203 -29.766 -6.336 1 87 67 ARG A O 1
ATOM 592 N N . TRP A 1 68 ? 28.703 -30.594 -4.316 1 88.25 68 TRP A N 1
ATOM 593 C CA . TRP A 1 68 ? 27.406 -30.125 -3.811 1 88.25 68 TRP A CA 1
ATOM 594 C C . TRP A 1 68 ? 27.328 -28.609 -3.852 1 88.25 68 TRP A C 1
ATOM 596 O O . TRP A 1 68 ? 26.25 -28.031 -3.938 1 88.25 68 TRP A O 1
ATOM 606 N N . GLU A 1 69 ? 28.422 -27.875 -3.76 1 89 69 GLU A N 1
ATOM 607 C CA . GLU A 1 69 ? 28.438 -26.422 -3.84 1 89 69 GLU A CA 1
ATOM 608 C C . GLU A 1 69 ? 27.984 -25.938 -5.215 1 89 69 GLU A C 1
ATOM 610 O O . GLU A 1 69 ? 27.328 -24.906 -5.332 1 89 69 GLU A O 1
ATOM 615 N N . ILE A 1 70 ? 28.391 -26.734 -6.215 1 89.81 70 ILE A N 1
ATOM 616 C CA . ILE A 1 70 ? 27.938 -26.438 -7.566 1 89.81 70 ILE A CA 1
ATOM 617 C C . ILE A 1 70 ? 26.422 -26.625 -7.656 1 89.81 70 ILE A C 1
ATOM 619 O O . ILE A 1 70 ? 25.719 -25.797 -8.242 1 89.81 70 ILE A O 1
ATOM 623 N N . GLY A 1 71 ? 26.016 -27.75 -7.086 1 91.31 71 GLY A N 1
ATOM 624 C CA . GLY A 1 71 ? 24.578 -28 -7.035 1 91.31 71 GLY A CA 1
ATOM 625 C C . GLY A 1 71 ? 23.812 -26.906 -6.312 1 91.31 71 GLY A C 1
ATOM 626 O O . GLY A 1 71 ? 22.719 -26.531 -6.73 1 91.31 71 GLY A O 1
ATOM 627 N N . ASP A 1 72 ? 24.406 -26.406 -5.285 1 90.5 72 ASP A N 1
ATOM 628 C CA . ASP A 1 72 ? 23.766 -25.359 -4.5 1 90.5 72 ASP A CA 1
ATOM 629 C C . ASP A 1 72 ? 23.641 -24.078 -5.309 1 90.5 72 ASP A C 1
ATOM 631 O O . ASP A 1 72 ? 22.609 -23.391 -5.242 1 90.5 72 ASP A O 1
ATOM 635 N N . ILE A 1 73 ? 24.641 -23.688 -6 1 91.88 73 ILE A N 1
ATOM 636 C CA . ILE A 1 73 ? 24.609 -22.516 -6.859 1 91.88 73 ILE A CA 1
ATOM 637 C C . ILE A 1 73 ? 23.547 -22.703 -7.941 1 91.88 73 ILE A C 1
ATOM 639 O O . ILE A 1 73 ? 22.75 -21.797 -8.188 1 91.88 73 ILE A O 1
ATOM 643 N N . ALA A 1 74 ? 23.562 -23.875 -8.531 1 93 74 ALA A N 1
ATOM 644 C CA . ALA A 1 74 ? 22.578 -24.172 -9.57 1 93 74 ALA A CA 1
ATOM 645 C C . ALA A 1 74 ? 21.156 -24.125 -9.016 1 93 74 ALA A C 1
ATOM 647 O O . ALA A 1 74 ? 20.234 -23.656 -9.695 1 93 74 ALA A O 1
ATOM 648 N N . SER A 1 75 ? 21.016 -24.672 -7.852 1 92.81 75 SER A N 1
ATOM 649 C CA . SER A 1 75 ? 19.703 -24.656 -7.207 1 92.81 75 SER A CA 1
ATOM 650 C C . SER A 1 75 ? 19.219 -23.234 -6.965 1 92.81 75 SER A C 1
ATOM 652 O O . SER A 1 75 ? 18.031 -22.938 -7.148 1 92.81 75 SER A O 1
ATOM 654 N N . LYS A 1 76 ? 20.062 -22.359 -6.535 1 92.69 76 LYS A N 1
ATOM 655 C CA . LYS A 1 76 ? 19.703 -20.969 -6.297 1 92.69 76 LYS A CA 1
ATOM 656 C C . LYS A 1 76 ? 19.344 -20.25 -7.602 1 92.69 76 LYS A C 1
ATOM 658 O O . LYS A 1 76 ? 18.453 -19.406 -7.629 1 92.69 76 LYS A O 1
ATOM 663 N N . ILE A 1 77 ? 20.016 -20.562 -8.641 1 92.75 77 ILE A N 1
ATOM 664 C CA . ILE A 1 77 ? 19.688 -20 -9.945 1 92.75 77 ILE A CA 1
ATOM 665 C C . ILE A 1 77 ? 18.312 -20.469 -10.391 1 92.75 77 ILE A C 1
ATOM 667 O O . ILE A 1 77 ? 17.516 -19.688 -10.898 1 92.75 77 ILE A O 1
ATOM 671 N N . GLY A 1 78 ? 18.094 -21.766 -10.25 1 94.06 78 GLY A N 1
ATOM 672 C CA . GLY A 1 78 ? 16.766 -22.281 -10.547 1 94.06 78 GLY A CA 1
ATOM 673 C C . GLY A 1 78 ? 15.68 -21.594 -9.75 1 94.06 78 GLY A C 1
ATOM 674 O O . GLY A 1 78 ? 14.609 -21.297 -10.289 1 94.06 78 GLY A O 1
ATOM 675 N N . GLN A 1 79 ? 15.961 -21.344 -8.5 1 92.25 79 GLN A N 1
ATOM 676 C CA . GLN A 1 79 ? 15.008 -20.641 -7.637 1 92.25 79 GLN A CA 1
ATOM 677 C C . GLN A 1 79 ? 14.773 -19.219 -8.125 1 92.25 79 GLN A C 1
ATOM 679 O O . GLN A 1 79 ? 13.648 -18.719 -8.062 1 92.25 79 GLN A O 1
ATOM 684 N N . LEU A 1 80 ? 15.773 -18.609 -8.539 1 90.62 80 LEU A N 1
ATOM 685 C CA . LEU A 1 80 ? 15.664 -17.25 -9.078 1 90.62 80 LEU A CA 1
ATOM 686 C C . LEU A 1 80 ? 14.742 -17.234 -10.297 1 90.62 80 LEU A C 1
ATOM 688 O O . LEU A 1 80 ? 13.891 -16.344 -10.414 1 90.62 80 LEU A O 1
ATOM 692 N N . TYR A 1 81 ? 14.938 -18.188 -11.141 1 92.81 81 TYR A N 1
ATOM 693 C CA . TYR A 1 81 ? 14.086 -18.266 -12.328 1 92.81 81 TYR A CA 1
ATOM 694 C C . TYR A 1 81 ? 12.633 -18.547 -11.938 1 92.81 81 TYR A C 1
ATOM 696 O O . TYR A 1 81 ? 11.711 -17.969 -12.516 1 92.81 81 TYR A O 1
ATOM 704 N N . TYR A 1 82 ? 12.477 -19.375 -11.023 1 91.62 82 TYR A N 1
ATOM 705 C CA . TYR A 1 82 ? 11.133 -19.688 -10.555 1 91.62 82 TYR A CA 1
ATOM 706 C C . TYR A 1 82 ? 10.453 -18.453 -9.977 1 91.62 82 TYR A C 1
ATOM 708 O O . TYR A 1 82 ? 9.297 -18.172 -10.281 1 91.62 82 TYR A O 1
ATOM 716 N N . ASN A 1 83 ? 11.141 -17.734 -9.148 1 87.38 83 ASN A N 1
ATOM 717 C CA . ASN A 1 83 ? 10.586 -16.531 -8.555 1 87.38 83 ASN A CA 1
ATOM 718 C C . ASN A 1 83 ? 10.281 -15.477 -9.617 1 87.38 83 ASN A C 1
ATOM 720 O O . ASN A 1 83 ? 9.297 -14.742 -9.508 1 87.38 83 ASN A O 1
ATOM 724 N N . TYR A 1 84 ? 11.18 -15.422 -10.531 1 88.75 84 TYR A N 1
ATOM 725 C CA . TYR A 1 84 ? 10.953 -14.484 -11.617 1 88.75 84 TYR A CA 1
ATOM 726 C C . TYR A 1 84 ? 9.719 -14.867 -12.43 1 88.75 84 TYR A C 1
ATOM 728 O O . TYR A 1 84 ? 8.961 -14 -12.875 1 88.75 84 TYR A O 1
ATOM 736 N N . TYR A 1 85 ? 9.5 -16.125 -12.625 1 91.06 85 TYR A N 1
ATOM 737 C CA . TYR A 1 85 ? 8.289 -16.625 -13.266 1 91.06 85 TYR A CA 1
ATOM 738 C C . TYR A 1 85 ? 7.047 -16.203 -12.477 1 91.06 85 TYR A C 1
ATOM 740 O O . TYR A 1 85 ? 6.051 -15.773 -13.062 1 91.06 85 TYR A O 1
ATOM 748 N N . LEU A 1 86 ? 7.094 -16.312 -11.234 1 84.62 86 LEU A N 1
ATOM 749 C CA . LEU A 1 86 ? 5.941 -15.984 -10.398 1 84.62 86 LEU A CA 1
ATOM 750 C C . LEU A 1 86 ? 5.586 -14.508 -10.508 1 84.62 86 LEU A C 1
ATOM 752 O O . LEU A 1 86 ? 4.422 -14.133 -10.336 1 84.62 86 LEU A O 1
ATOM 756 N N . ARG A 1 87 ? 6.539 -13.742 -10.875 1 78.94 87 ARG A N 1
ATOM 757 C CA . ARG A 1 87 ? 6.297 -12.312 -10.977 1 78.94 87 ARG A CA 1
ATOM 758 C C . ARG A 1 87 ? 5.879 -11.93 -12.391 1 78.94 87 ARG A C 1
ATOM 760 O O . ARG A 1 87 ? 4.98 -11.102 -12.578 1 78.94 87 ARG A O 1
ATOM 767 N N . THR A 1 88 ? 6.496 -12.492 -13.383 1 84.06 88 THR A N 1
ATOM 768 C CA . THR A 1 88 ? 6.266 -12.086 -14.766 1 84.06 88 THR A CA 1
ATOM 769 C C . THR A 1 88 ? 5.215 -12.977 -15.422 1 84.06 88 THR A C 1
ATOM 771 O O . THR A 1 88 ? 4.645 -12.609 -16.453 1 84.06 88 THR A O 1
ATOM 774 N N . SER A 1 89 ? 4.996 -14.156 -14.914 1 87.06 89 SER A N 1
ATOM 775 C CA . SER A 1 89 ? 4.055 -15.133 -15.445 1 87.06 89 SER A CA 1
ATOM 776 C C . SER A 1 89 ? 4.508 -15.664 -16.797 1 87.06 89 SER A C 1
ATOM 778 O O . SER A 1 89 ? 3.695 -16.156 -17.578 1 87.06 89 SER A O 1
ATOM 780 N N . GLU A 1 90 ? 5.793 -15.5 -17.078 1 88.25 90 GLU A N 1
ATOM 781 C CA . GLU A 1 90 ? 6.32 -16.031 -18.328 1 88.25 90 GLU A CA 1
ATOM 782 C C . GLU A 1 90 ? 6.824 -17.469 -18.156 1 88.25 90 GLU A C 1
ATOM 784 O O . GLU A 1 90 ? 7.785 -17.703 -17.422 1 88.25 90 GLU A O 1
ATOM 789 N N . THR A 1 91 ? 6.281 -18.375 -18.906 1 90.12 91 THR A N 1
ATOM 790 C CA . THR A 1 91 ? 6.555 -19.812 -18.75 1 90.12 91 THR A CA 1
ATOM 791 C C . THR A 1 91 ? 7.977 -20.141 -19.188 1 90.12 91 THR A C 1
ATOM 793 O O . THR A 1 91 ? 8.531 -21.172 -18.797 1 90.12 91 THR A O 1
ATOM 796 N N . ARG A 1 92 ? 8.547 -19.312 -20 1 90.94 92 ARG A N 1
ATOM 797 C CA . ARG A 1 92 ? 9.922 -19.531 -20.422 1 90.94 92 ARG A CA 1
ATOM 798 C C . ARG A 1 92 ? 10.859 -19.609 -19.219 1 90.94 92 ARG A C 1
ATOM 800 O O . ARG A 1 92 ? 11.797 -20.406 -19.203 1 90.94 92 ARG A O 1
ATOM 807 N N . PHE A 1 93 ? 10.609 -18.812 -18.266 1 92.44 93 PHE A N 1
ATOM 808 C CA . PHE A 1 93 ? 11.461 -18.797 -17.078 1 92.44 93 PHE A CA 1
ATOM 809 C C . PHE A 1 93 ? 11.203 -20.016 -16.219 1 92.44 93 PHE A C 1
ATOM 811 O O . PHE A 1 93 ? 12.102 -20.5 -15.523 1 92.44 93 PHE A O 1
ATOM 818 N N . LEU A 1 94 ? 10 -20.5 -16.266 1 93.12 94 LEU A N 1
ATOM 819 C CA . LEU A 1 94 ? 9.711 -21.766 -15.602 1 93.12 94 LEU A CA 1
ATOM 820 C C . LEU A 1 94 ? 10.492 -22.906 -16.25 1 93.12 94 LEU A C 1
ATOM 822 O O . LEU A 1 94 ? 11 -23.781 -15.547 1 93.12 94 LEU A O 1
ATOM 826 N N . HIS A 1 95 ? 10.602 -22.891 -17.469 1 94.12 95 HIS A N 1
ATOM 827 C CA . HIS A 1 95 ? 11.359 -23.906 -18.188 1 94.12 95 HIS A CA 1
ATOM 828 C C . HIS A 1 95 ? 12.844 -23.812 -17.875 1 94.12 95 HIS A C 1
ATOM 830 O O . HIS A 1 95 ? 13.531 -24.828 -17.797 1 94.12 95 HIS A O 1
ATOM 836 N N . GLU A 1 96 ? 13.289 -22.594 -17.766 1 93.88 96 GLU A N 1
ATOM 837 C CA . GLU A 1 96 ? 14.688 -22.406 -17.375 1 93.88 96 GLU A CA 1
ATOM 838 C C . GLU A 1 96 ? 14.953 -22.984 -15.984 1 93.88 96 GLU A C 1
ATOM 840 O O . GLU A 1 96 ? 15.992 -23.594 -15.742 1 93.88 96 GLU A O 1
ATOM 845 N N . ALA A 1 97 ? 14.039 -22.719 -15.141 1 94.62 97 ALA A N 1
ATOM 846 C CA . ALA A 1 97 ? 14.164 -23.312 -13.805 1 94.62 97 ALA A CA 1
ATOM 847 C C . ALA A 1 97 ? 14.211 -24.828 -13.875 1 94.62 97 ALA A C 1
ATOM 849 O O . ALA A 1 97 ? 15.047 -25.469 -13.234 1 94.62 97 ALA A O 1
ATOM 850 N N . TYR A 1 98 ? 13.367 -25.422 -14.688 1 95.44 98 TYR A N 1
ATOM 851 C CA . TYR A 1 98 ? 13.328 -26.875 -14.875 1 95.44 98 TYR A CA 1
ATOM 852 C C . TYR A 1 98 ? 14.664 -27.406 -15.383 1 95.44 98 TYR A C 1
ATOM 854 O O . TYR A 1 98 ? 15.148 -28.438 -14.914 1 95.44 98 TYR A O 1
ATOM 862 N N . THR A 1 99 ? 15.203 -26.703 -16.297 1 95.31 99 THR A N 1
ATOM 863 C CA . THR A 1 99 ? 16.453 -27.125 -16.906 1 95.31 99 THR A CA 1
ATOM 864 C C . THR A 1 99 ? 17.578 -27.188 -15.867 1 95.31 99 THR A C 1
ATOM 866 O O . THR A 1 99 ? 18.359 -28.125 -15.852 1 95.31 99 THR A O 1
ATOM 869 N N . PHE A 1 100 ? 17.609 -26.219 -15.023 1 94.5 100 PHE A N 1
ATOM 870 C CA . PHE A 1 100 ? 18.625 -26.219 -13.977 1 94.5 100 PHE A CA 1
ATOM 871 C C . PHE A 1 100 ? 18.375 -27.344 -12.977 1 94.5 100 PHE A C 1
ATOM 873 O O . PHE A 1 100 ? 19.312 -28.047 -12.586 1 94.5 100 PHE A O 1
ATOM 880 N N . TYR A 1 101 ? 17.172 -27.5 -12.602 1 95.44 101 TYR A N 1
ATOM 881 C CA . TYR A 1 101 ? 16.859 -28.531 -11.617 1 95.44 101 TYR A CA 1
ATOM 882 C C . TYR A 1 101 ? 17.047 -29.922 -12.203 1 95.44 101 TYR A C 1
ATOM 884 O O . TYR A 1 101 ? 17.5 -30.844 -11.508 1 95.44 101 TYR A O 1
ATOM 892 N N . GLN A 1 102 ? 16.688 -30.078 -13.43 1 94.31 102 GLN A N 1
ATOM 893 C CA . GLN A 1 102 ? 16.922 -31.359 -14.094 1 94.31 102 GLN A CA 1
ATOM 894 C C . GLN A 1 102 ? 18.406 -31.672 -14.188 1 94.31 102 GLN A C 1
ATOM 896 O O . GLN A 1 102 ? 18.812 -32.812 -14.039 1 94.31 102 GLN A O 1
ATOM 901 N N . ALA A 1 103 ? 19.172 -30.672 -14.469 1 92.94 103 ALA A N 1
ATOM 902 C CA . ALA A 1 103 ? 20.625 -30.859 -14.539 1 92.94 103 ALA A CA 1
ATOM 903 C C . ALA A 1 103 ? 21.188 -31.297 -13.188 1 92.94 103 ALA A C 1
ATOM 905 O O . ALA A 1 103 ? 22.109 -32.125 -13.125 1 92.94 103 ALA A O 1
ATOM 906 N N . ILE A 1 104 ? 20.672 -30.766 -12.141 1 93.62 104 ILE A N 1
ATOM 907 C CA . ILE A 1 104 ? 21.109 -31.141 -10.805 1 93.62 104 ILE A CA 1
ATOM 908 C C . ILE A 1 104 ? 20.797 -32.625 -10.555 1 93.62 104 ILE A C 1
ATOM 910 O O . ILE A 1 104 ? 21.625 -33.344 -10.008 1 93.62 104 ILE A O 1
ATOM 914 N N . ASN A 1 105 ? 19.641 -33.031 -10.898 1 91.06 105 ASN A N 1
ATOM 915 C CA . ASN A 1 105 ? 19.203 -34.406 -10.688 1 91.06 105 ASN A CA 1
ATOM 916 C C . ASN A 1 105 ? 19.984 -35.375 -11.547 1 91.06 105 ASN A C 1
ATOM 918 O O . ASN A 1 105 ? 20.469 -36.406 -11.055 1 91.06 105 ASN A O 1
ATOM 922 N N . SER A 1 106 ? 20.125 -35.094 -12.812 1 91.31 106 SER A N 1
ATOM 923 C CA . SER A 1 106 ? 20.766 -36 -13.758 1 91.31 106 SER A CA 1
ATOM 924 C C . SER A 1 106 ? 22.25 -36.156 -13.438 1 91.31 106 SER A C 1
ATOM 926 O O . SER A 1 106 ? 22.828 -37.25 -13.625 1 91.31 106 SER A O 1
ATOM 928 N N . ARG A 1 107 ? 22.844 -35.125 -12.898 1 89.62 107 ARG A N 1
ATOM 929 C CA . ARG A 1 107 ? 24.266 -35.156 -12.633 1 89.62 107 ARG A CA 1
ATOM 930 C C . ARG A 1 107 ? 24.547 -35.594 -11.188 1 89.62 107 ARG A C 1
ATOM 932 O O . ARG A 1 107 ? 25.703 -35.812 -10.82 1 89.62 107 ARG A O 1
ATOM 939 N N . GLY A 1 108 ? 23.547 -35.656 -10.406 1 88.56 108 GLY A N 1
ATOM 940 C CA . GLY A 1 108 ? 23.688 -36.125 -9.039 1 88.56 108 GLY A CA 1
ATOM 941 C C . GLY A 1 108 ? 24.562 -35.219 -8.188 1 88.56 108 GLY A C 1
ATOM 942 O O . GLY A 1 108 ? 25.438 -35.719 -7.453 1 88.56 108 GLY A O 1
ATOM 943 N N . TYR A 1 109 ? 24.469 -33.938 -8.281 1 88.31 109 TYR A N 1
ATOM 944 C CA . TYR A 1 109 ? 25.328 -33 -7.578 1 88.31 109 TYR A CA 1
ATOM 945 C C . TYR A 1 109 ? 25.219 -33.188 -6.07 1 88.31 109 TYR A C 1
ATOM 947 O O . TYR A 1 109 ? 26.188 -32.938 -5.34 1 88.31 109 TYR A O 1
ATOM 955 N N . PHE A 1 110 ? 24.078 -33.656 -5.539 1 86.69 110 PHE A N 1
ATOM 956 C CA . PHE A 1 110 ? 23.906 -33.812 -4.102 1 86.69 110 PHE A CA 1
ATOM 957 C C . PHE A 1 110 ? 24.078 -35.281 -3.701 1 86.69 110 PHE A C 1
ATOM 959 O O . PHE A 1 110 ? 23.75 -35.656 -2.578 1 86.69 110 PHE A O 1
ATOM 966 N N . ALA A 1 111 ? 24.516 -36.125 -4.508 1 78.56 111 ALA A N 1
ATOM 967 C CA . ALA A 1 111 ? 24.625 -37.562 -4.258 1 78.56 111 ALA A CA 1
ATOM 968 C C . ALA A 1 111 ? 25.547 -37.844 -3.076 1 78.56 111 ALA A C 1
ATOM 970 O O . ALA A 1 111 ? 25.297 -38.781 -2.299 1 78.56 111 ALA A O 1
ATOM 971 N N . ALA A 1 112 ? 26.625 -37.094 -2.924 1 67.81 112 ALA A N 1
ATOM 972 C CA . ALA A 1 112 ? 27.594 -37.375 -1.87 1 67.81 112 ALA A CA 1
ATOM 973 C C . ALA A 1 112 ? 27.188 -36.688 -0.561 1 67.81 112 ALA A C 1
ATOM 975 O O . ALA A 1 112 ? 28.016 -36.531 0.337 1 67.81 112 ALA A O 1
ATOM 976 N N . SER A 1 113 ? 25.922 -36.344 -0.28 1 62.75 113 SER A N 1
ATOM 977 C CA . SER A 1 113 ? 25.453 -35.531 0.836 1 62.75 113 SER A CA 1
ATOM 978 C C . SER A 1 113 ? 25.281 -36.375 2.098 1 62.75 113 SER A C 1
ATOM 980 O O . SER A 1 113 ? 24.938 -35.844 3.16 1 62.75 113 SER A O 1
ATOM 982 N N . GLY A 1 114 ? 25.438 -37.688 2.215 1 61.47 114 GLY A N 1
ATOM 983 C CA . GLY A 1 114 ? 24.938 -38.594 3.221 1 61.47 114 GLY A CA 1
ATOM 984 C C . GLY A 1 114 ? 25.484 -38.312 4.609 1 61.47 114 GLY A C 1
ATOM 985 O O . GLY A 1 114 ? 24.953 -38.812 5.605 1 61.47 114 GLY A O 1
ATOM 986 N N . GLY A 1 115 ? 26.391 -37.438 4.754 1 68.25 115 GLY A N 1
ATOM 987 C CA . GLY A 1 115 ? 26.875 -37.375 6.125 1 68.25 115 GLY A CA 1
ATOM 988 C C . GLY A 1 115 ? 26.484 -36.094 6.84 1 68.25 115 GLY A C 1
ATOM 989 O O . GLY A 1 115 ? 26.391 -36.062 8.07 1 68.25 115 GLY A O 1
ATOM 990 N N . ASP A 1 116 ? 26.062 -35.031 6.191 1 83.38 116 ASP A N 1
ATOM 991 C CA . ASP A 1 116 ? 25.812 -33.75 6.789 1 83.38 116 ASP A CA 1
ATOM 992 C C . ASP A 1 116 ? 24.312 -33.406 6.762 1 83.38 116 ASP A C 1
ATOM 994 O O . ASP A 1 116 ? 23.688 -33.438 5.707 1 83.38 116 ASP A O 1
ATOM 998 N N . ALA A 1 117 ? 23.766 -33.188 7.918 1 82.56 117 ALA A N 1
ATOM 999 C CA . ALA A 1 117 ? 22.344 -32.906 8.07 1 82.56 117 ALA A CA 1
ATOM 1000 C C . ALA A 1 117 ? 21.953 -31.672 7.273 1 82.56 117 ALA A C 1
ATOM 1002 O O . ALA A 1 117 ? 20.875 -31.609 6.68 1 82.56 117 ALA A O 1
ATOM 1003 N N . GLY A 1 118 ? 22.844 -30.609 7.266 1 84.88 118 GLY A N 1
ATOM 1004 C CA . GLY A 1 118 ? 22.578 -29.391 6.512 1 84.88 118 GLY A CA 1
ATOM 1005 C C . GLY A 1 118 ? 22.453 -29.625 5.02 1 84.88 118 GLY A C 1
ATOM 1006 O O . GLY A 1 118 ? 21.609 -29.031 4.355 1 84.88 118 GLY A O 1
ATOM 1007 N N . LEU A 1 119 ? 23.266 -30.484 4.57 1 86.94 119 LEU A N 1
ATOM 1008 C CA . LEU A 1 119 ? 23.25 -30.812 3.146 1 86.94 119 LEU A CA 1
ATOM 1009 C C . LEU A 1 119 ? 22 -31.625 2.793 1 86.94 119 LEU A C 1
ATOM 1011 O O . LEU A 1 119 ? 21.438 -31.469 1.704 1 86.94 119 LEU A O 1
ATOM 1015 N N . ALA A 1 120 ? 21.688 -32.5 3.688 1 86.88 120 ALA A N 1
ATOM 1016 C CA . ALA A 1 120 ? 20.469 -33.281 3.469 1 86.88 120 ALA A CA 1
ATOM 1017 C C . ALA A 1 120 ? 19.25 -32.375 3.342 1 86.88 120 ALA A C 1
ATOM 1019 O O . ALA A 1 120 ? 18.391 -32.594 2.48 1 86.88 120 ALA A O 1
ATOM 1020 N N . ILE A 1 121 ? 19.219 -31.359 4.191 1 86.81 121 ILE A N 1
ATOM 1021 C CA . ILE A 1 121 ? 18.094 -30.422 4.168 1 86.81 121 ILE A CA 1
ATOM 1022 C C . ILE A 1 121 ? 18.094 -29.641 2.85 1 86.81 121 ILE A C 1
ATOM 1024 O O . ILE A 1 121 ? 17.047 -29.406 2.262 1 86.81 121 ILE A O 1
ATOM 1028 N N . LYS A 1 122 ? 19.219 -29.266 2.404 1 87.81 122 LYS A N 1
ATOM 1029 C CA . LYS A 1 122 ? 19.328 -28.562 1.125 1 87.81 122 LYS A CA 1
ATOM 1030 C C . LYS A 1 122 ? 18.828 -29.438 -0.021 1 87.81 122 LYS A C 1
ATOM 1032 O O . LYS A 1 122 ? 18.156 -28.953 -0.929 1 87.81 122 LYS A O 1
ATOM 1037 N N . GLN A 1 123 ? 19.203 -30.656 0.044 1 89.94 123 GLN A N 1
ATOM 1038 C CA . GLN A 1 123 ? 18.75 -31.594 -0.983 1 89.94 123 GLN A CA 1
ATOM 1039 C C . GLN A 1 123 ? 17.234 -31.766 -0.938 1 89.94 123 GLN A C 1
ATOM 1041 O O . GLN A 1 123 ? 16.578 -31.812 -1.98 1 89.94 123 GLN A O 1
ATOM 1046 N N . LEU A 1 124 ? 16.734 -31.875 0.25 1 87.62 124 LEU A N 1
ATOM 1047 C CA . LEU A 1 124 ? 15.297 -32 0.405 1 87.62 124 LEU A CA 1
ATOM 1048 C C . LEU A 1 124 ? 14.57 -30.781 -0.12 1 87.62 124 LEU A C 1
ATOM 1050 O O . LEU A 1 124 ? 13.547 -30.906 -0.797 1 87.62 124 LEU A O 1
ATOM 1054 N N . ARG A 1 125 ? 15.055 -29.609 0.187 1 88.69 125 ARG A N 1
ATOM 1055 C CA . ARG A 1 125 ? 14.453 -28.375 -0.3 1 88.69 125 ARG A CA 1
ATOM 1056 C C . ARG A 1 125 ? 14.5 -28.312 -1.822 1 88.69 125 ARG A C 1
ATOM 1058 O O . ARG A 1 125 ? 13.547 -27.859 -2.457 1 88.69 125 ARG A O 1
ATOM 1065 N N . TYR A 1 126 ? 15.633 -28.766 -2.344 1 90.69 126 TYR A N 1
ATOM 1066 C CA . TYR A 1 126 ? 15.773 -28.844 -3.795 1 90.69 126 TYR A CA 1
ATOM 1067 C C . TYR A 1 126 ? 14.695 -29.75 -4.395 1 90.69 126 TYR A C 1
ATOM 1069 O O . TYR A 1 126 ? 14.031 -29.375 -5.363 1 90.69 126 TYR A O 1
ATOM 1077 N N . PHE A 1 127 ? 14.508 -30.906 -3.881 1 91.19 127 PHE A N 1
ATOM 1078 C CA . PHE A 1 127 ? 13.523 -31.844 -4.398 1 91.19 127 PHE A CA 1
ATOM 1079 C C . PHE A 1 127 ? 12.117 -31.266 -4.301 1 91.19 127 PHE A C 1
ATOM 1081 O O . PHE A 1 127 ? 11.32 -31.406 -5.23 1 91.19 127 PHE A O 1
ATOM 1088 N N . ALA A 1 128 ? 11.859 -30.641 -3.199 1 89.88 128 ALA A N 1
ATOM 1089 C CA . ALA A 1 128 ? 10.539 -30.047 -3.014 1 89.88 128 ALA A CA 1
ATOM 1090 C C . ALA A 1 128 ? 10.25 -29.016 -4.094 1 89.88 128 ALA A C 1
ATOM 1092 O O . ALA A 1 128 ? 9.164 -29 -4.672 1 89.88 128 ALA A O 1
ATOM 1093 N N . ARG A 1 129 ? 11.148 -28.188 -4.375 1 92.19 129 ARG A N 1
ATOM 1094 C CA . ARG A 1 129 ? 10.984 -27.156 -5.387 1 92.19 129 ARG A CA 1
ATOM 1095 C C . ARG A 1 129 ? 10.883 -27.766 -6.781 1 92.19 129 ARG A C 1
ATOM 1097 O O . ARG A 1 129 ? 10.117 -27.281 -7.617 1 92.19 129 ARG A O 1
ATOM 1104 N N . PHE A 1 130 ? 11.727 -28.766 -7.023 1 94.62 130 PHE A N 1
ATOM 1105 C CA . PHE A 1 130 ? 11.711 -29.422 -8.328 1 94.62 130 PHE A CA 1
ATOM 1106 C C . PHE A 1 130 ? 10.352 -30.062 -8.602 1 94.62 130 PHE A C 1
ATOM 1108 O O . PHE A 1 130 ? 9.844 -30 -9.719 1 94.62 130 PHE A O 1
ATOM 1115 N N . ILE A 1 131 ? 9.789 -30.625 -7.621 1 92.88 131 ILE A N 1
ATOM 1116 C CA . ILE A 1 131 ? 8.477 -31.25 -7.742 1 92.88 131 ILE A CA 1
ATOM 1117 C C . ILE A 1 131 ? 7.441 -30.203 -8.141 1 92.88 131 ILE A C 1
ATOM 1119 O O . ILE A 1 131 ? 6.629 -30.438 -9.039 1 92.88 131 ILE A O 1
ATOM 1123 N N . ILE A 1 132 ? 7.461 -29.047 -7.516 1 92.44 132 ILE A N 1
ATOM 1124 C CA . ILE A 1 132 ? 6.504 -27.984 -7.797 1 92.44 132 ILE A CA 1
ATOM 1125 C C . ILE A 1 132 ? 6.668 -27.516 -9.242 1 92.44 132 ILE A C 1
ATOM 1127 O O . ILE A 1 132 ? 5.68 -27.328 -9.953 1 92.44 132 ILE A O 1
ATOM 1131 N N . ILE A 1 133 ? 7.883 -27.375 -9.664 1 93.94 133 ILE A N 1
ATOM 1132 C CA . ILE A 1 133 ? 8.164 -26.906 -11.016 1 93.94 133 ILE A CA 1
ATOM 1133 C C . ILE A 1 133 ? 7.664 -27.938 -12.031 1 93.94 133 ILE A C 1
ATOM 1135 O O . ILE A 1 133 ? 7.062 -27.562 -13.047 1 93.94 133 ILE A O 1
ATOM 1139 N N . CYS A 1 134 ? 7.918 -29.188 -11.75 1 92.81 134 CYS A N 1
ATOM 1140 C CA . CYS A 1 134 ? 7.453 -30.25 -12.641 1 92.81 134 CYS A CA 1
ATOM 1141 C C . CYS A 1 134 ? 5.93 -30.281 -12.688 1 92.81 134 CYS A C 1
ATOM 1143 O O . CYS A 1 134 ? 5.344 -30.547 -13.742 1 92.81 134 CYS A O 1
ATOM 1145 N N . LEU A 1 135 ? 5.312 -29.984 -11.641 1 89.31 135 LEU A N 1
ATOM 1146 C CA . LEU A 1 135 ? 3.855 -29.938 -11.594 1 89.31 135 LEU A CA 1
ATOM 1147 C C . LEU A 1 135 ? 3.322 -28.797 -12.445 1 89.31 135 LEU A C 1
ATOM 1149 O O . LEU A 1 135 ? 2.359 -28.969 -13.195 1 89.31 135 LEU A O 1
ATOM 1153 N N . LEU A 1 136 ? 3.967 -27.672 -12.344 1 91 136 LEU A N 1
ATOM 1154 C CA . LEU A 1 136 ? 3.533 -26.5 -13.078 1 91 136 LEU A CA 1
ATOM 1155 C C . LEU A 1 136 ? 3.73 -26.688 -14.578 1 91 136 LEU A C 1
ATOM 1157 O O . LEU A 1 136 ? 3.02 -26.094 -15.391 1 91 136 LEU A O 1
ATOM 1161 N N . LEU A 1 137 ? 4.672 -27.578 -14.914 1 90.75 137 LEU A N 1
ATOM 1162 C CA . LEU A 1 137 ? 4.938 -27.828 -16.328 1 90.75 137 LEU A CA 1
ATOM 1163 C C . LEU A 1 137 ? 4.16 -29.047 -16.812 1 90.75 137 LEU A C 1
ATOM 1165 O O . LEU A 1 137 ? 4.266 -29.438 -17.984 1 90.75 137 LEU A O 1
ATOM 1169 N N . GLY A 1 138 ? 3.408 -29.703 -15.945 1 84.56 138 GLY A N 1
ATOM 1170 C CA . GLY A 1 138 ? 2.553 -30.828 -16.312 1 84.56 138 GLY A CA 1
ATOM 1171 C C . GLY A 1 138 ? 3.312 -32.125 -16.5 1 84.56 138 GLY A C 1
ATOM 1172 O O . GLY A 1 138 ? 2.836 -33.031 -17.188 1 84.56 138 GLY A O 1
ATOM 1173 N N . ARG A 1 139 ? 4.512 -32.188 -15.922 1 86.94 139 ARG A N 1
ATOM 1174 C CA . ARG A 1 139 ? 5.316 -33.406 -16.016 1 86.94 139 ARG A CA 1
ATOM 1175 C C . ARG A 1 139 ? 5.02 -34.344 -14.852 1 86.94 139 ARG A C 1
ATOM 1177 O O . ARG A 1 139 ? 5.887 -34.594 -14.016 1 86.94 139 ARG A O 1
ATOM 1184 N N . ARG A 1 140 ? 3.936 -34.969 -14.883 1 83 140 ARG A N 1
ATOM 1185 C CA . ARG A 1 140 ? 3.416 -35.75 -13.758 1 83 140 ARG A CA 1
ATOM 1186 C C . ARG A 1 140 ? 4.203 -37.031 -13.578 1 83 140 ARG A C 1
ATOM 1188 O O . ARG A 1 140 ? 4.414 -37.5 -12.453 1 83 140 ARG A O 1
ATOM 1195 N N . GLU A 1 141 ? 4.613 -37.625 -14.672 1 83.81 141 GLU A N 1
ATOM 1196 C CA . GLU A 1 141 ? 5.398 -38.875 -14.562 1 83.81 141 GLU A CA 1
ATOM 1197 C C . GLU A 1 141 ? 6.707 -38.625 -13.812 1 83.81 141 GLU A C 1
ATOM 1199 O O . GLU A 1 141 ? 7.094 -39.406 -12.945 1 83.81 141 GLU A O 1
ATOM 1204 N N . LEU A 1 142 ? 7.27 -37.562 -14.203 1 89.06 142 LEU A N 1
ATOM 1205 C CA . LEU A 1 142 ? 8.516 -37.219 -13.531 1 89.06 142 LEU A CA 1
ATOM 1206 C C . LEU A 1 142 ? 8.273 -36.906 -12.062 1 89.06 142 LEU A C 1
ATOM 1208 O O . LEU A 1 142 ? 9.117 -37.188 -11.211 1 89.06 142 LEU A O 1
ATOM 1212 N N . VAL A 1 143 ? 7.145 -36.344 -11.734 1 90.31 143 VAL A N 1
ATOM 1213 C CA . VAL A 1 143 ? 6.812 -36 -10.352 1 90.31 143 VAL A CA 1
ATOM 1214 C C . VAL A 1 143 ? 6.723 -37.281 -9.516 1 90.31 143 VAL A C 1
ATOM 1216 O O . VAL A 1 143 ? 7.211 -37.344 -8.391 1 90.31 143 VAL A O 1
ATOM 1219 N N . TRP A 1 144 ? 6.137 -38.25 -10.055 1 87.31 144 TRP A N 1
ATOM 1220 C CA . TRP A 1 144 ? 6.027 -39.531 -9.328 1 87.31 144 TRP A CA 1
ATOM 1221 C C . TRP A 1 144 ? 7.406 -40.125 -9.078 1 87.31 144 TRP A C 1
ATOM 1223 O O . TRP A 1 144 ? 7.668 -40.656 -7.996 1 87.31 144 TRP A O 1
ATOM 1233 N N . GLN A 1 145 ? 8.219 -40.031 -10.047 1 90.94 145 GLN A N 1
ATOM 1234 C CA . GLN A 1 145 ? 9.586 -40.531 -9.883 1 90.94 145 GLN A CA 1
ATOM 1235 C C . GLN A 1 145 ? 10.328 -39.719 -8.805 1 90.94 145 GLN A C 1
ATOM 1237 O O . GLN A 1 145 ? 10.984 -40.312 -7.941 1 90.94 145 GLN A O 1
ATOM 1242 N N . LEU A 1 146 ? 10.18 -38.469 -8.922 1 93.06 146 LEU A N 1
ATOM 1243 C CA . LEU A 1 146 ? 10.844 -37.625 -7.953 1 93.06 146 LEU A CA 1
ATOM 1244 C C . LEU A 1 146 ? 10.305 -37.875 -6.547 1 93.06 146 LEU A C 1
ATOM 1246 O O . LEU A 1 146 ? 11.047 -37.781 -5.566 1 93.06 146 LEU A O 1
ATOM 1250 N N . LEU A 1 147 ? 9.031 -38.156 -6.469 1 91.12 147 LEU A N 1
ATOM 1251 C CA . LEU A 1 147 ? 8.398 -38.406 -5.176 1 91.12 147 LEU A CA 1
ATOM 1252 C C . LEU A 1 147 ? 8.961 -39.656 -4.527 1 91.12 147 LEU A C 1
ATOM 1254 O O . LEU A 1 147 ? 9.164 -39.688 -3.311 1 91.12 147 LEU A O 1
ATOM 1258 N N . GLN A 1 148 ? 9.18 -40.625 -5.293 1 91.81 148 GLN A N 1
ATOM 1259 C CA . GLN A 1 148 ? 9.781 -41.875 -4.773 1 91.81 148 GLN A CA 1
ATOM 1260 C C . GLN A 1 148 ? 11.188 -41.594 -4.246 1 91.81 148 GLN A C 1
ATOM 1262 O O . GLN A 1 148 ? 11.547 -42.062 -3.164 1 91.81 148 GLN A O 1
ATOM 1267 N N . GLU A 1 149 ? 11.891 -40.875 -5.023 1 92 149 GLU A N 1
ATOM 1268 C CA . GLU A 1 149 ? 13.234 -40.5 -4.59 1 92 149 GLU A CA 1
ATOM 1269 C C . GLU A 1 149 ? 13.195 -39.656 -3.332 1 92 149 GLU A C 1
ATOM 1271 O O . GLU A 1 149 ? 14.008 -39.812 -2.424 1 92 149 GLU A O 1
ATOM 1276 N N . PHE A 1 150 ? 12.305 -38.781 -3.334 1 91.88 150 PHE A N 1
ATOM 1277 C CA . PHE A 1 150 ? 12.117 -37.875 -2.207 1 91.88 150 PHE A CA 1
ATOM 1278 C C . PHE A 1 150 ? 11.781 -38.656 -0.938 1 91.88 150 PHE A C 1
ATOM 1280 O O . PHE A 1 150 ? 12.336 -38.375 0.128 1 91.88 150 PHE A O 1
ATOM 1287 N N . GLN A 1 151 ? 10.93 -39.594 -1.078 1 92.12 151 GLN A N 1
ATOM 1288 C CA . GLN A 1 151 ? 10.547 -40.438 0.057 1 92.12 151 GLN A CA 1
ATOM 1289 C C . GLN A 1 151 ? 11.742 -41.219 0.59 1 92.12 151 GLN A C 1
ATOM 1291 O O . GLN A 1 151 ? 11.922 -41.344 1.804 1 92.12 151 GLN A O 1
ATOM 1296 N N . ALA A 1 152 ? 12.492 -41.719 -0.294 1 92.25 152 ALA A N 1
ATOM 1297 C CA . ALA A 1 152 ? 13.688 -42.469 0.097 1 92.25 152 ALA A CA 1
ATOM 1298 C C . ALA A 1 152 ? 14.672 -41.562 0.831 1 92.25 152 ALA A C 1
ATOM 1300 O O . ALA A 1 152 ? 15.273 -41.969 1.826 1 92.25 152 ALA A O 1
ATOM 1301 N N . LEU A 1 153 ? 14.828 -40.406 0.339 1 90.38 153 LEU A N 1
ATOM 1302 C CA . LEU A 1 153 ? 15.75 -39.438 0.946 1 90.38 153 LEU A CA 1
ATOM 1303 C C . LEU A 1 153 ? 15.273 -39.031 2.336 1 90.38 153 LEU A C 1
ATOM 1305 O O . LEU A 1 153 ? 16.078 -38.875 3.25 1 90.38 153 LEU A O 1
ATOM 1309 N N . ILE A 1 154 ? 14.008 -38.812 2.514 1 91.12 154 ILE A N 1
ATOM 1310 C CA . ILE A 1 154 ? 13.445 -38.438 3.807 1 91.12 154 ILE A CA 1
ATOM 1311 C C . ILE A 1 154 ? 13.633 -39.562 4.809 1 91.12 154 ILE A C 1
ATOM 1313 O O . ILE A 1 154 ? 13.984 -39.344 5.969 1 91.12 154 ILE A O 1
ATOM 1317 N N . THR A 1 155 ? 13.398 -40.781 4.371 1 91 155 THR A N 1
ATOM 1318 C CA . THR A 1 155 ? 13.594 -41.938 5.238 1 91 155 THR A CA 1
ATOM 1319 C C . THR A 1 155 ? 15.055 -42.062 5.672 1 91 155 THR A C 1
ATOM 1321 O O . THR A 1 155 ? 15.344 -42.281 6.852 1 91 155 THR A O 1
ATOM 1324 N N . ALA A 1 156 ? 15.898 -41.875 4.762 1 88.94 156 ALA A N 1
ATOM 1325 C CA . ALA A 1 156 ? 17.328 -41.906 5.078 1 88.94 156 ALA A CA 1
ATOM 1326 C C . ALA A 1 156 ? 17.703 -40.781 6.031 1 88.94 156 ALA A C 1
ATOM 1328 O O . ALA A 1 156 ? 18.5 -41 6.957 1 88.94 156 ALA A O 1
ATOM 1329 N N . TYR A 1 157 ? 17.219 -39.656 5.773 1 89.56 157 TYR A N 1
ATOM 1330 C CA . TYR A 1 157 ? 17.469 -38.5 6.602 1 89.56 157 TYR A CA 1
ATOM 1331 C C . TYR A 1 157 ? 16.953 -38.719 8.016 1 89.56 157 TYR A C 1
ATOM 1333 O O . TYR A 1 157 ? 17.641 -38.375 8.992 1 89.56 157 TYR A O 1
ATOM 1341 N N . THR A 1 158 ? 15.789 -39.25 8.133 1 89.19 158 THR A N 1
ATOM 1342 C CA . THR A 1 158 ? 15.172 -39.469 9.438 1 89.19 158 THR A CA 1
ATOM 1343 C C . THR A 1 158 ? 15.906 -40.562 10.195 1 89.19 158 THR A C 1
ATOM 1345 O O . THR A 1 158 ? 16.094 -40.469 11.414 1 89.19 158 THR A O 1
ATOM 1348 N N . LEU A 1 159 ? 16.297 -41.594 9.508 1 89.31 159 LEU A N 1
ATOM 1349 C CA . LEU A 1 159 ? 16.984 -42.719 10.141 1 89.31 159 LEU A CA 1
ATOM 1350 C C . LEU A 1 159 ? 18.391 -42.312 10.57 1 89.31 159 LEU A C 1
ATOM 1352 O O . LEU A 1 159 ? 18.859 -42.719 11.633 1 89.31 159 LEU A O 1
ATOM 1356 N N . LYS A 1 160 ? 18.984 -41.438 9.797 1 87.75 160 LYS A N 1
ATOM 1357 C CA . LYS A 1 160 ? 20.375 -41.094 10.055 1 87.75 160 LYS A CA 1
ATOM 1358 C C . LYS A 1 160 ? 20.469 -39.969 11.094 1 87.75 160 LYS A C 1
ATOM 1360 O O . LYS A 1 160 ? 21.375 -39.969 11.93 1 87.75 160 LYS A O 1
ATOM 1365 N N . HIS A 1 161 ? 19.672 -39.031 11.047 1 88.5 161 HIS A N 1
ATOM 1366 C CA . HIS A 1 161 ? 19.906 -37.844 11.852 1 88.5 161 HIS A CA 1
ATOM 1367 C C . HIS A 1 161 ? 18.797 -37.656 12.891 1 88.5 161 HIS A C 1
ATOM 1369 O O . HIS A 1 161 ? 18.922 -36.812 13.797 1 88.5 161 HIS A O 1
ATOM 1375 N N . ALA A 1 162 ? 17.656 -38.312 12.906 1 82.12 162 ALA A N 1
ATOM 1376 C CA . ALA A 1 162 ? 16.516 -38.188 13.812 1 82.12 162 ALA A CA 1
ATOM 1377 C C . ALA A 1 162 ? 16.156 -36.75 14.055 1 82.12 162 ALA A C 1
ATOM 1379 O O . ALA A 1 162 ? 16.094 -36.281 15.203 1 82.12 162 ALA A O 1
ATOM 1380 N N . PRO A 1 163 ? 16.031 -36 12.938 1 85.25 163 PRO A N 1
ATOM 1381 C CA . PRO A 1 163 ? 15.828 -34.562 13.086 1 85.25 163 PRO A CA 1
ATOM 1382 C C . PRO A 1 163 ? 14.445 -34.219 13.633 1 85.25 163 PRO A C 1
ATOM 1384 O O . PRO A 1 163 ? 13.484 -34.969 13.438 1 85.25 163 PRO A O 1
ATOM 1387 N N . PRO A 1 164 ? 14.242 -33.062 14.344 1 84.31 164 PRO A N 1
ATOM 1388 C CA . PRO A 1 164 ? 12.945 -32.625 14.867 1 84.31 164 PRO A CA 1
ATOM 1389 C C . PRO A 1 164 ? 11.961 -32.25 13.766 1 84.31 164 PRO A C 1
ATOM 1391 O O . PRO A 1 164 ? 10.742 -32.281 13.984 1 84.31 164 PRO A O 1
ATOM 1394 N N . ASP A 1 165 ? 12.453 -31.984 12.562 1 85.12 165 ASP A N 1
ATOM 1395 C CA . ASP A 1 165 ? 11.57 -31.562 11.477 1 85.12 165 ASP A CA 1
ATOM 1396 C C . ASP A 1 165 ? 11.172 -32.75 10.609 1 85.12 165 ASP A C 1
ATOM 1398 O O . ASP A 1 165 ? 10.672 -32.562 9.492 1 85.12 165 ASP A O 1
ATOM 1402 N N . ALA A 1 166 ? 11.43 -33.969 11.047 1 85.25 166 ALA A N 1
ATOM 1403 C CA . ALA A 1 166 ? 11.125 -35.156 10.281 1 85.25 166 ALA A CA 1
ATOM 1404 C C . ALA A 1 166 ? 9.641 -35.25 9.953 1 85.25 166 ALA A C 1
ATOM 1406 O O . ALA A 1 166 ? 9.266 -35.656 8.852 1 85.25 166 ALA A O 1
ATOM 1407 N N . ALA A 1 167 ? 8.891 -34.906 10.906 1 86.19 167 ALA A N 1
ATOM 1408 C CA . ALA A 1 167 ? 7.445 -34.969 10.719 1 86.19 167 ALA A CA 1
ATOM 1409 C C . ALA A 1 167 ? 6.984 -34 9.633 1 86.19 167 ALA A C 1
ATOM 1411 O O . ALA A 1 167 ? 6.086 -34.312 8.852 1 86.19 167 ALA A O 1
ATOM 1412 N N . GLU A 1 168 ? 7.535 -32.875 9.516 1 85.81 168 GLU A N 1
ATOM 1413 C CA . GLU A 1 168 ? 7.184 -31.859 8.508 1 85.81 168 GLU A CA 1
ATOM 1414 C C . GLU A 1 168 ? 7.52 -32.344 7.102 1 85.81 168 GLU A C 1
ATOM 1416 O O . GLU A 1 168 ? 6.742 -32.156 6.164 1 85.81 168 GLU A O 1
ATOM 1421 N N . TRP A 1 169 ? 8.648 -33 7.027 1 86.81 169 TRP A N 1
ATOM 1422 C CA . TRP A 1 169 ? 9.047 -33.531 5.723 1 86.81 169 TRP A CA 1
ATOM 1423 C C . TRP A 1 169 ? 8.141 -34.656 5.285 1 86.81 169 TRP A C 1
ATOM 1425 O O . TRP A 1 169 ? 7.793 -34.781 4.105 1 86.81 169 TRP A O 1
ATOM 1435 N N . ARG A 1 170 ? 7.742 -35.5 6.203 1 86.88 170 ARG A N 1
ATOM 1436 C CA . ARG A 1 170 ? 6.809 -36.562 5.883 1 86.88 170 ARG A CA 1
ATOM 1437 C C . ARG A 1 170 ? 5.457 -36 5.453 1 86.88 170 ARG A C 1
ATOM 1439 O O . ARG A 1 170 ? 4.793 -36.562 4.586 1 86.88 170 ARG A O 1
ATOM 1446 N N . ALA A 1 171 ? 5.137 -34.906 6.074 1 87.88 171 ALA A N 1
ATOM 1447 C CA . ALA A 1 171 ? 3.879 -34.25 5.719 1 87.88 171 ALA A CA 1
ATOM 1448 C C . ALA A 1 171 ? 3.902 -33.781 4.273 1 87.88 171 ALA A C 1
ATOM 1450 O O . ALA A 1 171 ? 2.871 -33.75 3.6 1 87.88 171 ALA A O 1
ATOM 1451 N N . VAL A 1 172 ? 5.059 -33.469 3.801 1 87.62 172 VAL A N 1
ATOM 1452 C CA . VAL A 1 172 ? 5.191 -32.969 2.432 1 87.62 172 VAL A CA 1
ATOM 1453 C C . VAL A 1 172 ? 4.867 -34.094 1.45 1 87.62 172 VAL A C 1
ATOM 1455 O O . VAL A 1 172 ? 4.254 -33.844 0.406 1 87.62 172 VAL A O 1
ATOM 1458 N N . ILE A 1 173 ? 5.246 -35.312 1.795 1 88.5 173 ILE A N 1
ATOM 1459 C CA . ILE A 1 173 ? 4.941 -36.469 0.947 1 88.5 173 ILE A CA 1
ATOM 1460 C C . ILE A 1 173 ? 3.43 -36.656 0.848 1 88.5 173 ILE A C 1
ATOM 1462 O O . ILE A 1 173 ? 2.895 -36.875 -0.241 1 88.5 173 ILE A O 1
ATOM 1466 N N . GLY A 1 174 ? 2.861 -36.562 1.994 1 87.38 174 GLY A N 1
ATOM 1467 C CA . GLY A 1 174 ? 1.412 -36.656 2.012 1 87.38 174 GLY A CA 1
ATOM 1468 C C . GLY A 1 174 ? 0.727 -35.562 1.225 1 87.38 174 GLY A C 1
ATOM 1469 O O . GLY A 1 174 ? -0.253 -35.812 0.521 1 87.38 174 GLY A O 1
ATOM 1470 N N . GLU A 1 175 ? 1.247 -34.375 1.298 1 89.88 175 GLU A N 1
ATOM 1471 C CA . GLU A 1 175 ? 0.696 -33.25 0.577 1 89.88 175 GLU A CA 1
ATOM 1472 C C . GLU A 1 175 ? 0.823 -33.438 -0.933 1 89.88 175 GLU A C 1
ATOM 1474 O O . GLU A 1 175 ? -0.134 -33.219 -1.675 1 89.88 175 GLU A O 1
ATOM 1479 N N . VAL A 1 176 ? 1.946 -33.906 -1.358 1 88.31 176 VAL A N 1
ATOM 1480 C CA . VAL A 1 176 ? 2.182 -34.062 -2.787 1 88.31 176 VAL A CA 1
ATOM 1481 C C . VAL A 1 176 ? 1.274 -35.188 -3.326 1 88.31 176 VAL A C 1
ATOM 1483 O O . VAL A 1 176 ? 0.696 -35.031 -4.406 1 88.31 176 VAL A O 1
ATOM 1486 N N . THR A 1 177 ? 1.141 -36.188 -2.564 1 87.19 177 THR A N 1
ATOM 1487 C CA . THR A 1 177 ? 0.297 -37.312 -2.98 1 87.19 177 THR A CA 1
ATOM 1488 C C . THR A 1 177 ? -1.164 -36.875 -3.066 1 87.19 177 THR A C 1
ATOM 1490 O O . THR A 1 177 ? -1.853 -37.188 -4.039 1 87.19 177 THR A O 1
ATOM 1493 N N . SER A 1 178 ? -1.587 -36.156 -2.051 1 87.88 178 SER A N 1
ATOM 1494 C CA . SER A 1 178 ? -2.957 -35.656 -2.057 1 87.88 178 SER A CA 1
ATOM 1495 C C . SER A 1 178 ? -3.188 -34.719 -3.215 1 87.88 178 SER A C 1
ATOM 1497 O O . SER A 1 178 ? -4.262 -34.688 -3.82 1 87.88 178 SER A O 1
ATOM 1499 N N . PHE A 1 179 ? -2.211 -33.938 -3.461 1 89.88 179 PHE A N 1
ATOM 1500 C CA . PHE A 1 179 ? -2.281 -32.969 -4.547 1 89.88 179 PHE A CA 1
ATOM 1501 C C . PHE A 1 179 ? -2.396 -33.688 -5.895 1 89.88 179 PHE A C 1
ATOM 1503 O O . PHE A 1 179 ? -3.215 -33.281 -6.73 1 89.88 179 PHE A O 1
ATOM 1510 N N . LEU A 1 180 ? -1.643 -34.688 -6.129 1 85.12 180 LEU A N 1
ATOM 1511 C CA . LEU A 1 180 ? -1.658 -35.406 -7.383 1 85.12 180 LEU A CA 1
ATOM 1512 C C . LEU A 1 180 ? -2.984 -36.156 -7.566 1 85.12 180 LEU A C 1
ATOM 1514 O O . LEU A 1 180 ? -3.486 -36.25 -8.688 1 85.12 180 LEU A O 1
ATOM 1518 N N . ARG A 1 181 ? -3.527 -36.5 -6.488 1 80.69 181 ARG A N 1
ATOM 1519 C CA . ARG A 1 181 ? -4.816 -37.188 -6.547 1 80.69 181 ARG A CA 1
ATOM 1520 C C . ARG A 1 181 ? -5.941 -36.188 -6.852 1 80.69 181 ARG A C 1
ATOM 1522 O O . ARG A 1 181 ? -6.887 -36.531 -7.574 1 80.69 181 ARG A O 1
ATOM 1529 N N . ALA A 1 182 ? -5.832 -35.031 -6.281 1 81.94 182 ALA A N 1
ATOM 1530 C CA . ALA A 1 182 ? -6.871 -34.031 -6.441 1 81.94 182 ALA A CA 1
ATOM 1531 C C . ALA A 1 182 ? -6.816 -33.406 -7.828 1 81.94 182 ALA A C 1
ATOM 1533 O O . ALA A 1 182 ? -7.844 -33 -8.375 1 81.94 182 ALA A O 1
ATOM 1534 N N . ASP A 1 183 ? -5.664 -33.156 -8.281 1 69.56 183 ASP A N 1
ATOM 1535 C CA . ASP A 1 183 ? -5.5 -32.5 -9.578 1 69.56 183 ASP A CA 1
ATOM 1536 C C . ASP A 1 183 ? -6.035 -33.375 -10.703 1 69.56 183 ASP A C 1
ATOM 1538 O O . ASP A 1 183 ? -6.426 -32.875 -11.758 1 69.56 183 ASP A O 1
ATOM 1542 N N . VAL A 1 184 ? -5.988 -34.906 -10.594 1 56.56 184 VAL A N 1
ATOM 1543 C CA . VAL A 1 184 ? -6.445 -35.844 -11.617 1 56.56 184 VAL A CA 1
ATOM 1544 C C . VAL A 1 184 ? -7.969 -35.812 -11.688 1 56.56 184 VAL A C 1
ATOM 1546 O O . VAL A 1 184 ? -8.648 -36.406 -10.852 1 56.56 184 VAL A O 1
ATOM 1549 N N . GLY A 1 185 ? -8.68 -34.906 -11.062 1 50 185 GLY A N 1
ATOM 1550 C CA . GLY A 1 185 ? -10.016 -35.219 -11.531 1 50 185 GLY A CA 1
ATOM 1551 C C . GLY A 1 185 ? -10.023 -36 -12.828 1 50 185 GLY A C 1
ATOM 1552 O O . GLY A 1 185 ? -11.062 -36.156 -13.461 1 50 185 GLY A O 1
ATOM 1553 N N . MET A 1 186 ? -8.914 -36 -13.492 1 45.22 186 MET A N 1
ATOM 1554 C CA . MET A 1 186 ? -8.828 -36.875 -14.664 1 45.22 186 MET A CA 1
ATOM 1555 C C . MET A 1 186 ? -8.82 -38.344 -14.258 1 45.22 186 MET A C 1
ATOM 1557 O O . MET A 1 186 ? -8.531 -38.656 -13.102 1 45.22 186 MET A O 1
ATOM 1561 N N . PRO A 1 187 ? -9.172 -39.156 -15.242 1 41.38 187 PRO A N 1
ATOM 1562 C CA . PRO A 1 187 ? -9.156 -40.594 -14.945 1 41.38 187 PRO A CA 1
ATOM 1563 C C . PRO A 1 187 ? -7.961 -41 -14.086 1 41.38 187 PRO A C 1
ATOM 1565 O O . PRO A 1 187 ? -6.852 -40.5 -14.273 1 41.38 187 PRO A O 1
ATOM 1568 N N . LEU A 1 188 ? -8.289 -41.188 -12.773 1 42 188 LEU A N 1
ATOM 1569 C CA . LEU A 1 188 ? -7.336 -41.812 -11.852 1 42 188 LEU A CA 1
ATOM 1570 C C . LEU A 1 188 ? -6.238 -42.531 -12.609 1 42 188 LEU A C 1
ATOM 1572 O O . LEU A 1 188 ? -6.5 -43.156 -13.641 1 42 188 LEU A O 1
ATOM 1576 N N . PRO A 1 189 ? -5.039 -42.031 -12.383 1 40.69 189 PRO A N 1
ATOM 1577 C CA . PRO A 1 189 ? -3.961 -42.844 -12.977 1 40.69 189 PRO A CA 1
ATOM 1578 C C . PRO A 1 189 ? -4.238 -44.344 -12.914 1 40.69 189 PRO A C 1
ATOM 1580 O O . PRO A 1 189 ? -4.586 -44.844 -11.859 1 40.69 189 PRO A O 1
ATOM 1583 N N . ARG A 1 190 ? -4.73 -44.844 -13.992 1 42.66 190 ARG A N 1
ATOM 1584 C CA . ARG A 1 190 ? -4.531 -46.281 -14.055 1 42.66 190 ARG A CA 1
ATOM 1585 C C . ARG A 1 190 ? -3.203 -46.688 -13.414 1 42.66 190 ARG A C 1
ATOM 1587 O O . ARG A 1 190 ? -2.416 -45.812 -13.023 1 42.66 190 ARG A O 1
ATOM 1594 N N . SER A 1 191 ? -2.699 -47.688 -13.594 1 39.66 191 SER A N 1
ATOM 1595 C CA . SER A 1 191 ? -1.456 -48.219 -13.055 1 39.66 191 SER A CA 1
ATOM 1596 C C . SER A 1 191 ? -0.359 -47.156 -13.031 1 39.66 191 SER A C 1
ATOM 1598 O O . SER A 1 191 ? -0.257 -46.344 -13.953 1 39.66 191 SER A O 1
ATOM 1600 N N . PRO A 1 192 ? 0.195 -46.812 -11.914 1 41.59 192 PRO A N 1
ATOM 1601 C CA . PRO A 1 192 ? 1.418 -46 -11.836 1 41.59 192 PRO A CA 1
ATOM 1602 C C . PRO A 1 192 ? 2.303 -46.156 -13.07 1 41.59 192 PRO A C 1
ATOM 1604 O O . PRO A 1 192 ? 2.594 -47.281 -13.492 1 41.59 192 PRO A O 1
ATOM 1607 N N . GLY A 1 193 ? 2.574 -45.094 -13.852 1 42.41 193 GLY A N 1
ATOM 1608 C CA . GLY A 1 193 ? 3.402 -45.188 -15.039 1 42.41 193 GLY A CA 1
ATOM 1609 C C . GLY A 1 193 ? 2.598 -45.156 -16.328 1 42.41 193 GLY A C 1
ATOM 1610 O O . GLY A 1 193 ? 3.166 -45.156 -17.422 1 42.41 193 GLY A O 1
ATOM 1611 N N . ALA A 1 194 ? 1.436 -45.375 -16.219 1 45.88 194 ALA A N 1
ATOM 1612 C CA . ALA A 1 194 ? 0.733 -45.5 -17.5 1 45.88 194 ALA A CA 1
ATOM 1613 C C . ALA A 1 194 ? 0.469 -44.125 -18.125 1 45.88 194 ALA A C 1
ATOM 1615 O O . ALA A 1 194 ? 0.124 -43.156 -17.422 1 45.88 194 ALA A O 1
ATOM 1616 N N . PRO A 1 195 ? 1.053 -43.938 -19.344 1 49.03 195 PRO A N 1
ATOM 1617 C CA . PRO A 1 195 ? 0.88 -42.656 -20.047 1 49.03 195 PRO A CA 1
ATOM 1618 C C . PRO A 1 195 ? -0.569 -42.188 -20.047 1 49.03 195 PRO A C 1
ATOM 1620 O O . PRO A 1 195 ? -1.487 -42.969 -20.266 1 49.03 195 PRO A O 1
ATOM 1623 N N . LEU A 1 196 ? -0.844 -41.188 -19.234 1 54.97 196 LEU A N 1
ATOM 1624 C CA . LEU A 1 196 ? -2.189 -40.625 -19.297 1 54.97 196 LEU A CA 1
ATOM 1625 C C . LEU A 1 196 ? -2.508 -40.125 -20.703 1 54.97 196 LEU A C 1
ATOM 1627 O O . LEU A 1 196 ? -1.868 -39.188 -21.188 1 54.97 196 LEU A O 1
ATOM 1631 N N . PRO A 1 197 ? -3.287 -40.938 -21.516 1 59.69 197 PRO A N 1
ATOM 1632 C CA . PRO A 1 197 ? -3.504 -40.594 -22.922 1 59.69 197 PRO A CA 1
ATOM 1633 C C . PRO A 1 197 ? -4.145 -39.25 -23.125 1 59.69 197 PRO A C 1
ATOM 1635 O O . PRO A 1 197 ? -4.027 -38.656 -24.203 1 59.69 197 PRO A O 1
ATOM 1638 N N . PHE A 1 198 ? -4.875 -38.656 -22.062 1 65.81 198 PHE A N 1
ATOM 1639 C CA . PHE A 1 198 ? -5.559 -37.375 -22.281 1 65.81 198 PHE A CA 1
ATOM 1640 C C . PHE A 1 198 ? -5.211 -36.375 -21.188 1 65.81 198 PHE A C 1
ATOM 1642 O O . PHE A 1 198 ? -5.27 -36.719 -20 1 65.81 198 PHE A O 1
ATOM 1649 N N . ARG A 1 199 ? -4.492 -35.344 -21.625 1 68.06 199 ARG A N 1
ATOM 1650 C CA . ARG A 1 199 ? -4.285 -34.281 -20.625 1 68.06 199 ARG A CA 1
ATOM 1651 C C . ARG A 1 199 ? -4.824 -32.969 -21.141 1 68.06 199 ARG A C 1
ATOM 1653 O O . ARG A 1 199 ? -4.406 -32.469 -22.188 1 68.06 199 ARG A O 1
ATOM 1660 N N . ALA A 1 200 ? -5.824 -32.5 -20.281 1 74.81 200 ALA A N 1
ATOM 1661 C CA . ALA A 1 200 ? -6.363 -31.188 -20.609 1 74.81 200 ALA A CA 1
ATOM 1662 C C . ALA A 1 200 ? -5.5 -30.078 -20.016 1 74.81 200 ALA A C 1
ATOM 1664 O O . ALA A 1 200 ? -5.137 -30.125 -18.844 1 74.81 200 ALA A O 1
ATOM 1665 N N . SER A 1 201 ? -5.059 -29.203 -20.828 1 81.5 201 SER A N 1
ATOM 1666 C CA . SER A 1 201 ? -4.25 -28.078 -20.359 1 81.5 201 SER A CA 1
ATOM 1667 C C . SER A 1 201 ? -5.094 -27.062 -19.594 1 81.5 201 SER A C 1
ATOM 1669 O O . SER A 1 201 ? -6.238 -26.797 -19.969 1 81.5 201 SER A O 1
ATOM 1671 N N . LEU A 1 202 ? -4.57 -26.594 -18.5 1 90.25 202 LEU A N 1
ATOM 1672 C CA . LEU A 1 202 ? -5.207 -25.516 -17.75 1 90.25 202 LEU A CA 1
ATOM 1673 C C . LEU A 1 202 ? -4.965 -24.172 -18.422 1 90.25 202 LEU A C 1
ATOM 1675 O O . LEU A 1 202 ? -5.766 -23.25 -18.281 1 90.25 202 LEU A O 1
ATOM 1679 N N . ARG A 1 203 ? -3.881 -24.109 -19.125 1 93.5 203 ARG A N 1
ATOM 1680 C CA . ARG A 1 203 ? -3.504 -22.859 -19.797 1 93.5 203 ARG A CA 1
ATOM 1681 C C . ARG A 1 203 ? -4.344 -22.641 -21.047 1 93.5 203 ARG A C 1
ATOM 1683 O O . ARG A 1 203 ? -4.945 -23.562 -21.578 1 93.5 203 ARG A O 1
ATOM 1690 N N . CYS A 1 204 ? -4.402 -21.438 -21.453 1 94.06 204 CYS A N 1
ATOM 1691 C CA . CYS A 1 204 ? -5.254 -21.047 -22.578 1 94.06 204 CYS A CA 1
ATOM 1692 C C . CYS A 1 204 ? -4.512 -21.188 -23.906 1 94.06 204 CYS A C 1
ATOM 1694 O O . CYS A 1 204 ? -3.543 -20.469 -24.156 1 94.06 204 CYS A O 1
ATOM 1696 N N . PRO A 1 205 ? -5.023 -22.094 -24.703 1 92.25 205 PRO A N 1
ATOM 1697 C CA . PRO A 1 205 ? -4.422 -22.188 -26.047 1 92.25 205 PRO A CA 1
ATOM 1698 C C . PRO A 1 205 ? -4.809 -21 -26.938 1 92.25 205 PRO A C 1
ATOM 1700 O O . PRO A 1 205 ? -5.949 -20.531 -26.891 1 92.25 205 PRO A O 1
ATOM 1703 N N . HIS A 1 206 ? -3.953 -20.594 -27.812 1 90.31 206 HIS A N 1
ATOM 1704 C CA . HIS A 1 206 ? -4.207 -19.469 -28.719 1 90.31 206 HIS A CA 1
ATOM 1705 C C . HIS A 1 206 ? -5.301 -19.797 -29.719 1 90.31 206 HIS A C 1
ATOM 1707 O O . HIS A 1 206 ? -6.016 -18.906 -30.188 1 90.31 206 HIS A O 1
ATOM 1713 N N . GLY A 1 207 ? -5.367 -21.125 -29.969 1 89.38 207 GLY A N 1
ATOM 1714 C CA . GLY A 1 207 ? -6.324 -21.547 -30.984 1 89.38 207 GLY A CA 1
ATOM 1715 C C . GLY A 1 207 ? -7.66 -21.969 -30.406 1 89.38 207 GLY A C 1
ATOM 1716 O O . GLY A 1 207 ? -8.531 -22.453 -31.125 1 89.38 207 GLY A O 1
ATOM 1717 N N . ALA A 1 208 ? -7.91 -21.75 -29.156 1 91.56 208 ALA A N 1
ATOM 1718 C CA . ALA A 1 208 ? -9.172 -22.125 -28.531 1 91.56 208 ALA A CA 1
ATOM 1719 C C . ALA A 1 208 ? -10.336 -21.344 -29.125 1 91.56 208 ALA A C 1
ATOM 1721 O O . ALA A 1 208 ? -10.18 -20.172 -29.469 1 91.56 208 ALA A O 1
ATOM 1722 N N . PRO A 1 209 ? -11.461 -21.969 -29.25 1 92.31 209 PRO A N 1
ATOM 1723 C CA . PRO A 1 209 ? -12.617 -21.297 -29.859 1 92.31 209 PRO A CA 1
ATOM 1724 C C . PRO A 1 209 ? -13 -20 -29.125 1 92.31 209 PRO A C 1
ATOM 1726 O O . PRO A 1 209 ? -13.406 -19.031 -29.766 1 92.31 209 PRO A O 1
ATOM 1729 N N . GLU A 1 210 ? -12.922 -19.969 -27.859 1 91.25 210 GLU A N 1
ATOM 1730 C CA . GLU A 1 210 ? -13.281 -18.781 -27.094 1 91.25 210 GLU A CA 1
ATOM 1731 C C . GLU A 1 210 ? -12.344 -17.625 -27.406 1 91.25 210 GLU A C 1
ATOM 1733 O O . GLU A 1 210 ? -12.727 -16.453 -27.281 1 91.25 210 GLU A O 1
ATOM 1738 N N . VAL A 1 211 ? -11.148 -17.906 -27.781 1 93.44 211 VAL A N 1
ATOM 1739 C CA . VAL A 1 211 ? -10.148 -16.875 -28.078 1 93.44 211 VAL A CA 1
ATOM 1740 C C . VAL A 1 211 ? -10.359 -16.344 -29.5 1 93.44 211 VAL A C 1
ATOM 1742 O O . VAL A 1 211 ? -10.219 -15.148 -29.734 1 93.44 211 VAL A O 1
ATOM 1745 N N . ARG A 1 212 ? -10.758 -17.188 -30.391 1 93.38 212 ARG A N 1
ATOM 1746 C CA . ARG A 1 212 ? -10.891 -16.844 -31.797 1 93.38 212 ARG A CA 1
ATOM 1747 C C . ARG A 1 212 ? -12.156 -16.031 -32.062 1 93.38 212 ARG A C 1
ATOM 1749 O O . ARG A 1 212 ? -12.289 -15.375 -33.094 1 93.38 212 ARG A O 1
ATOM 1756 N N . LEU A 1 213 ? -13.023 -16 -31.141 1 92.69 213 LEU A N 1
ATOM 1757 C CA . LEU A 1 213 ? -14.32 -15.336 -31.266 1 92.69 213 LEU A CA 1
ATOM 1758 C C . LEU A 1 213 ? -14.141 -13.852 -31.578 1 92.69 213 LEU A C 1
ATOM 1760 O O . LEU A 1 213 ? -14.914 -13.273 -32.344 1 92.69 213 LEU A O 1
ATOM 1764 N N . ALA A 1 214 ? -13.242 -13.258 -30.906 1 92.62 214 ALA A N 1
ATOM 1765 C CA . ALA A 1 214 ? -12.984 -11.82 -31.016 1 92.62 214 ALA A CA 1
ATOM 1766 C C . ALA A 1 214 ? -11.516 -11.508 -30.734 1 92.62 214 ALA A C 1
ATOM 1768 O O . ALA A 1 214 ? -10.812 -12.297 -30.109 1 92.62 214 ALA A O 1
ATOM 1769 N N . PRO A 1 215 ? -11.109 -10.352 -31.297 1 92.81 215 PRO A N 1
ATOM 1770 C CA . PRO A 1 215 ? -9.719 -9.984 -31.016 1 92.81 215 PRO A CA 1
ATOM 1771 C C . PRO A 1 215 ? -9.445 -9.805 -29.531 1 92.81 215 PRO A C 1
ATOM 1773 O O . PRO A 1 215 ? -10.289 -9.281 -28.797 1 92.81 215 PRO A O 1
ATOM 1776 N N . HIS A 1 216 ? -8.344 -10.266 -29.141 1 94.5 216 HIS A N 1
ATOM 1777 C CA . HIS A 1 216 ? -7.93 -10.172 -27.734 1 94.5 216 HIS A CA 1
ATOM 1778 C C . HIS A 1 216 ? -7.316 -8.805 -27.438 1 94.5 216 HIS A C 1
ATOM 1780 O O . HIS A 1 216 ? -6.391 -8.375 -28.125 1 94.5 216 HIS A O 1
ATOM 1786 N N . LYS A 1 217 ? -7.871 -8.102 -26.484 1 93.81 217 LYS A N 1
ATOM 1787 C CA . LYS A 1 217 ? -7.273 -6.898 -25.922 1 93.81 217 LYS A CA 1
ATOM 1788 C C . LYS A 1 217 ? -6.758 -7.152 -24.516 1 93.81 217 LYS A C 1
ATOM 1790 O O . LYS A 1 217 ? -7.531 -7.504 -23.609 1 93.81 217 LYS A O 1
ATOM 1795 N N . PRO A 1 218 ? -5.465 -6.984 -24.312 1 93.75 218 PRO A N 1
ATOM 1796 C CA . PRO A 1 218 ? -4.902 -7.281 -23 1 93.75 218 PRO A CA 1
ATOM 1797 C C . PRO A 1 218 ? -5.312 -6.258 -21.938 1 93.75 218 PRO A C 1
ATOM 1799 O O . PRO A 1 218 ? -4.562 -5.32 -21.656 1 93.75 218 PRO A O 1
ATOM 1802 N N . LEU A 1 219 ? -6.422 -6.504 -21.328 1 95.88 219 LEU A N 1
ATOM 1803 C CA . LEU A 1 219 ? -6.957 -5.629 -20.297 1 95.88 219 LEU A CA 1
ATOM 1804 C C . LEU A 1 219 ? -6.602 -6.148 -18.906 1 95.88 219 LEU A C 1
ATOM 1806 O O . LEU A 1 219 ? -6.422 -5.363 -17.969 1 95.88 219 LEU A O 1
ATOM 1810 N N . LEU A 1 220 ? -6.617 -7.465 -18.797 1 97.12 220 LEU A N 1
ATOM 1811 C CA . LEU A 1 220 ? -6.195 -8.07 -17.547 1 97.12 220 LEU A CA 1
ATOM 1812 C C . LEU A 1 220 ? -4.688 -7.941 -17.359 1 97.12 220 LEU A C 1
ATOM 1814 O O . LEU A 1 220 ? -3.914 -8.641 -18.016 1 97.12 220 LEU A O 1
ATOM 1818 N N . LEU A 1 221 ? -4.281 -7.133 -16.406 1 94.69 221 LEU A N 1
ATOM 1819 C CA . LEU A 1 221 ? -2.857 -6.836 -16.297 1 94.69 221 LEU A CA 1
ATOM 1820 C C . LEU A 1 221 ? -2.27 -7.469 -15.039 1 94.69 221 LEU A C 1
ATOM 1822 O O . LEU A 1 221 ? -1.084 -7.809 -15.008 1 94.69 221 LEU A O 1
ATOM 1826 N N . HIS A 1 222 ? -3.086 -7.551 -13.984 1 93.38 222 HIS A N 1
ATOM 1827 C CA . HIS A 1 222 ? -2.615 -8.109 -12.727 1 93.38 222 HIS A CA 1
ATOM 1828 C C . HIS A 1 222 ? -3.631 -9.086 -12.141 1 93.38 222 HIS A C 1
ATOM 1830 O O . HIS A 1 222 ? -4.84 -8.922 -12.344 1 93.38 222 HIS A O 1
ATOM 1836 N N . ALA A 1 223 ? -3.111 -10.078 -11.477 1 96.19 223 ALA A N 1
ATOM 1837 C CA . ALA A 1 223 ? -3.949 -11.031 -10.758 1 96.19 223 ALA A CA 1
ATOM 1838 C C . ALA A 1 223 ? -3.352 -11.367 -9.391 1 96.19 223 ALA A C 1
ATOM 1840 O O . ALA A 1 223 ? -2.15 -11.617 -9.281 1 96.19 223 ALA A O 1
ATOM 1841 N N . VAL A 1 224 ? -4.141 -11.258 -8.375 1 94.94 224 VAL A N 1
ATOM 1842 C CA . VAL A 1 224 ? -3.758 -11.625 -7.016 1 94.94 224 VAL A CA 1
ATOM 1843 C C . VAL A 1 224 ? -4.578 -12.828 -6.555 1 94.94 224 VAL A C 1
ATOM 1845 O O . VAL A 1 224 ? -5.801 -12.852 -6.727 1 94.94 224 VAL A O 1
ATOM 1848 N N . MET A 1 225 ? -3.926 -13.852 -5.996 1 95.44 225 MET A N 1
ATOM 1849 C CA . MET A 1 225 ? -4.621 -15.07 -5.598 1 95.44 225 MET A CA 1
ATOM 1850 C C . MET A 1 225 ? -4.316 -15.422 -4.145 1 95.44 225 MET A C 1
ATOM 1852 O O . MET A 1 225 ? -3.16 -15.367 -3.719 1 95.44 225 MET A O 1
ATOM 1856 N N . ALA A 1 226 ? -5.32 -15.703 -3.416 1 94 226 ALA A N 1
ATOM 1857 C CA . ALA A 1 226 ? -5.234 -16.172 -2.037 1 94 226 ALA A CA 1
ATOM 1858 C C . ALA A 1 226 ? -6.254 -17.281 -1.77 1 94 226 ALA A C 1
ATOM 1860 O O . ALA A 1 226 ? -7.41 -17.188 -2.195 1 94 226 ALA A O 1
ATOM 1861 N N . SER A 1 227 ? -5.82 -18.359 -1.152 1 94.31 227 SER A N 1
ATOM 1862 C CA . SER A 1 227 ? -6.707 -19.484 -0.877 1 94.31 227 SER A CA 1
ATOM 1863 C C . SER A 1 227 ? -6.438 -20.062 0.503 1 94.31 227 SER A C 1
ATOM 1865 O O . SER A 1 227 ? -5.285 -20.281 0.878 1 94.31 227 SER A O 1
ATOM 1867 N N . TYR A 1 228 ? -7.578 -20.203 1.229 1 92.44 228 TYR A N 1
ATOM 1868 C CA . TYR A 1 228 ? -7.461 -20.859 2.525 1 92.44 228 TYR A CA 1
ATOM 1869 C C . TYR A 1 228 ? -8.797 -21.453 2.961 1 92.44 228 TYR A C 1
ATOM 1871 O O . TYR A 1 228 ? -9.82 -20.766 2.938 1 92.44 228 TYR A O 1
ATOM 1879 N N . TYR A 1 229 ? -8.844 -22.594 3.309 1 90.69 229 TYR A N 1
ATOM 1880 C CA . TYR A 1 229 ? -9.906 -23.266 4.031 1 90.69 229 TYR A CA 1
ATOM 1881 C C . TYR A 1 229 ? -9.391 -24.531 4.711 1 90.69 229 TYR A C 1
ATOM 1883 O O . TYR A 1 229 ? -8.375 -25.094 4.293 1 90.69 229 TYR A O 1
ATOM 1891 N N . PRO A 1 230 ? -10 -24.906 5.746 1 87.38 230 PRO A N 1
ATOM 1892 C CA . PRO A 1 230 ? -9.5 -26.078 6.473 1 87.38 230 PRO A CA 1
ATOM 1893 C C . PRO A 1 230 ? -9.43 -27.328 5.602 1 87.38 230 PRO A C 1
ATOM 1895 O O . PRO A 1 230 ? -10.375 -27.625 4.867 1 87.38 230 PRO A O 1
ATOM 1898 N N . GLY A 1 231 ? -8.352 -28.047 5.715 1 88 231 GLY A N 1
ATOM 1899 C CA . GLY A 1 231 ? -8.18 -29.281 4.965 1 88 231 GLY A CA 1
ATOM 1900 C C . GLY A 1 231 ? -7.867 -29.062 3.498 1 88 231 GLY A C 1
ATOM 1901 O O . GLY A 1 231 ? -7.98 -29.969 2.682 1 88 231 GLY A O 1
ATOM 1902 N N . GLN A 1 232 ? -7.453 -27.891 3.229 1 91.44 232 GLN A N 1
ATOM 1903 C CA . GLN A 1 232 ? -7.168 -27.547 1.843 1 91.44 232 GLN A CA 1
ATOM 1904 C C . GLN A 1 232 ? -5.98 -28.344 1.305 1 91.44 232 GLN A C 1
ATOM 1906 O O . GLN A 1 232 ? -4.992 -28.547 2.014 1 91.44 232 GLN A O 1
ATOM 1911 N N . VAL A 1 233 ? -6.184 -28.891 0.104 1 91.44 233 VAL A N 1
ATOM 1912 C CA . VAL A 1 233 ? -5.09 -29.578 -0.567 1 91.44 233 VAL A CA 1
ATOM 1913 C C . VAL A 1 233 ? -4.023 -28.578 -0.998 1 91.44 233 VAL A C 1
ATOM 1915 O O . VAL A 1 233 ? -4.324 -27.594 -1.684 1 91.44 233 VAL A O 1
ATOM 1918 N N . LYS A 1 234 ? -2.814 -28.766 -0.549 1 91 234 LYS A N 1
ATOM 1919 C CA . LYS A 1 234 ? -1.74 -27.828 -0.869 1 91 234 LYS A CA 1
ATOM 1920 C C . LYS A 1 234 ? -0.383 -28.531 -0.861 1 91 234 LYS A C 1
ATOM 1922 O O . LYS A 1 234 ? -0.261 -29.656 -0.372 1 91 234 LYS A O 1
ATOM 1927 N N . ILE A 1 235 ? 0.553 -27.938 -1.547 1 87.75 235 ILE A N 1
ATOM 1928 C CA . ILE A 1 235 ? 1.966 -28.281 -1.431 1 87.75 235 ILE A CA 1
ATOM 1929 C C . ILE A 1 235 ? 2.748 -27.078 -0.905 1 87.75 235 ILE A C 1
ATOM 1931 O O . ILE A 1 235 ? 2.82 -26.047 -1.564 1 87.75 235 ILE A O 1
ATOM 1935 N N . ALA A 1 236 ? 3.25 -27.25 0.213 1 82.06 236 ALA A N 1
ATOM 1936 C CA . ALA A 1 236 ? 3.953 -26.141 0.845 1 82.06 236 ALA A CA 1
ATOM 1937 C C . ALA A 1 236 ? 3.074 -24.891 0.901 1 82.06 236 ALA A C 1
ATOM 1939 O O . ALA A 1 236 ? 1.996 -24.906 1.501 1 82.06 236 ALA A O 1
ATOM 1940 N N . GLU A 1 237 ? 3.412 -23.906 0.133 1 84.12 237 GLU A N 1
ATOM 1941 C CA . GLU A 1 237 ? 2.65 -22.656 0.16 1 84.12 237 GLU A CA 1
ATOM 1942 C C . GLU A 1 237 ? 1.848 -22.469 -1.125 1 84.12 237 GLU A C 1
ATOM 1944 O O . GLU A 1 237 ? 1.452 -21.359 -1.462 1 84.12 237 GLU A O 1
ATOM 1949 N N . LEU A 1 238 ? 1.561 -23.594 -1.776 1 89.75 238 LEU A N 1
ATOM 1950 C CA . LEU A 1 238 ? 0.803 -23.547 -3.021 1 89.75 238 LEU A CA 1
ATOM 1951 C C . LEU A 1 238 ? -0.477 -24.359 -2.918 1 89.75 238 LEU A C 1
ATOM 1953 O O . LEU A 1 238 ? -0.462 -25.578 -3.15 1 89.75 238 LEU A O 1
ATOM 1957 N N . PRO A 1 239 ? -1.536 -23.703 -2.645 1 93.81 239 PRO A N 1
ATOM 1958 C CA . PRO A 1 239 ? -2.812 -24.422 -2.635 1 93.81 239 PRO A CA 1
ATOM 1959 C C . PRO A 1 239 ? -3.254 -24.859 -4.027 1 93.81 239 PRO A C 1
ATOM 1961 O O . PRO A 1 239 ? -2.936 -24.188 -5.02 1 93.81 239 PRO A O 1
ATOM 1964 N N . LEU A 1 240 ? -3.988 -25.906 -4.074 1 94.06 240 LEU A N 1
ATOM 1965 C CA . LEU A 1 240 ? -4.469 -26.484 -5.324 1 94.06 240 LEU A CA 1
ATOM 1966 C C . LEU A 1 240 ? -5.258 -25.453 -6.129 1 94.06 240 LEU A C 1
ATOM 1968 O O . LEU A 1 240 ? -5.078 -25.344 -7.344 1 94.06 240 LEU A O 1
ATOM 1972 N N . ASP A 1 241 ? -6.121 -24.703 -5.496 1 95.94 241 ASP A N 1
ATOM 1973 C CA . ASP A 1 241 ? -6.965 -23.719 -6.176 1 95.94 241 ASP A CA 1
ATOM 1974 C C . ASP A 1 241 ? -6.125 -22.625 -6.812 1 95.94 241 ASP A C 1
ATOM 1976 O O . ASP A 1 241 ? -6.395 -22.203 -7.938 1 95.94 241 ASP A O 1
ATOM 1980 N N . SER A 1 242 ? -5.156 -22.141 -6.059 1 95.19 242 SER A N 1
ATOM 1981 C CA . SER A 1 242 ? -4.254 -21.125 -6.609 1 95.19 242 SER A CA 1
ATOM 1982 C C . SER A 1 242 ? -3.424 -21.703 -7.754 1 95.19 242 SER A C 1
ATOM 1984 O O . SER A 1 242 ? -3.133 -21 -8.727 1 95.19 242 SER A O 1
ATOM 1986 N N . PHE A 1 243 ? -3.023 -22.969 -7.559 1 93.44 243 PHE A N 1
ATOM 1987 C CA . PHE A 1 243 ? -2.279 -23.672 -8.602 1 93.44 243 PHE A CA 1
ATOM 1988 C C . PHE A 1 243 ? -3.076 -23.719 -9.898 1 93.44 243 PHE A C 1
ATOM 1990 O O . PHE A 1 243 ? -2.545 -23.422 -10.969 1 93.44 243 PHE A O 1
ATOM 1997 N N . ARG A 1 244 ? -4.266 -24.031 -9.828 1 94.5 244 ARG A N 1
ATOM 1998 C CA . ARG A 1 244 ? -5.145 -24.141 -10.984 1 94.5 244 ARG A CA 1
ATOM 1999 C C . ARG A 1 244 ? -5.387 -22.766 -11.617 1 94.5 244 ARG A C 1
ATOM 2001 O O . ARG A 1 244 ? -5.223 -22.594 -12.82 1 94.5 244 ARG A O 1
ATOM 2008 N N . MET A 1 245 ? -5.777 -21.812 -10.781 1 96.31 245 MET A N 1
ATOM 2009 C CA . MET A 1 245 ? -6.117 -20.484 -11.281 1 96.31 245 MET A CA 1
ATOM 2010 C C . MET A 1 245 ? -4.902 -19.812 -11.906 1 96.31 245 MET A C 1
ATOM 2012 O O . MET A 1 245 ? -5.02 -19.125 -12.93 1 96.31 245 MET A O 1
ATOM 2016 N N . LEU A 1 246 ? -3.783 -20.016 -11.297 1 94.62 246 LEU A N 1
ATOM 2017 C CA . LEU A 1 246 ? -2.531 -19.469 -11.805 1 94.62 246 LEU A CA 1
ATOM 2018 C C . LEU A 1 246 ? -2.303 -19.875 -13.258 1 94.62 246 LEU A C 1
ATOM 2020 O O . LEU A 1 246 ? -1.956 -19.031 -14.094 1 94.62 246 LEU A O 1
ATOM 2024 N N . GLN A 1 247 ? -2.467 -21.078 -13.562 1 94.12 247 GLN A N 1
ATOM 2025 C CA . GLN A 1 247 ? -2.238 -21.594 -14.906 1 94.12 247 GLN A CA 1
ATOM 2026 C C . GLN A 1 247 ? -3.373 -21.219 -15.844 1 94.12 247 GLN A C 1
ATOM 2028 O O . GLN A 1 247 ? -3.146 -20.984 -17.031 1 94.12 247 GLN A O 1
ATOM 2033 N N . ALA A 1 248 ? -4.582 -21.125 -15.305 1 95.62 248 ALA A N 1
ATOM 2034 C CA . ALA A 1 248 ? -5.742 -20.781 -16.125 1 95.62 248 ALA A CA 1
ATOM 2035 C C . ALA A 1 248 ? -5.621 -19.375 -16.688 1 95.62 248 ALA A C 1
ATOM 2037 O O . ALA A 1 248 ? -6.238 -19.047 -17.703 1 95.62 248 ALA A O 1
ATOM 2038 N N . LEU A 1 249 ? -4.797 -18.531 -16.047 1 96.44 249 LEU A N 1
ATOM 2039 C CA . LEU A 1 249 ? -4.645 -17.156 -16.469 1 96.44 249 LEU A CA 1
ATOM 2040 C C . LEU A 1 249 ? -3.4 -16.969 -17.328 1 96.44 249 LEU A C 1
ATOM 2042 O O . LEU A 1 249 ? -2.953 -15.852 -17.562 1 96.44 249 LEU A O 1
ATOM 2046 N N . GLU A 1 250 ? -2.879 -18.062 -17.797 1 95.19 250 GLU A N 1
ATOM 2047 C CA . GLU A 1 250 ? -1.692 -18.016 -18.641 1 95.19 250 GLU A CA 1
ATOM 2048 C C . GLU A 1 250 ? -1.993 -18.547 -20.031 1 95.19 250 GLU A C 1
ATOM 2050 O O . GLU A 1 250 ? -2.875 -19.391 -20.219 1 95.19 250 GLU A O 1
ATOM 2055 N N . TRP A 1 251 ? -1.248 -18.047 -20.953 1 94 251 TRP A N 1
ATOM 2056 C CA . TRP A 1 251 ? -1.316 -18.547 -22.328 1 94 251 TRP A CA 1
ATOM 2057 C C . TRP A 1 251 ? -0.449 -19.781 -22.5 1 94 251 TRP A C 1
ATOM 2059 O O . TRP A 1 251 ? 0.605 -19.906 -21.875 1 94 251 TRP A O 1
ATOM 2069 N N . GLU A 1 252 ? -0.99 -20.672 -23.297 1 90.56 252 GLU A N 1
ATOM 2070 C CA . GLU A 1 252 ? -0.178 -21.828 -23.641 1 90.56 252 GLU A CA 1
ATOM 2071 C C . GLU A 1 252 ? 0.892 -21.453 -24.672 1 90.56 252 GLU A C 1
ATOM 2073 O O . GLU A 1 252 ? 0.623 -20.719 -25.625 1 90.56 252 GLU A O 1
ATOM 2078 N N . ASP A 1 253 ? 2.123 -21.75 -24.375 1 82.62 253 ASP A N 1
ATOM 2079 C CA . ASP A 1 253 ? 3.217 -21.469 -25.297 1 82.62 253 ASP A CA 1
ATOM 2080 C C . ASP A 1 253 ? 4.035 -22.719 -25.578 1 82.62 253 ASP A C 1
ATOM 2082 O O . ASP A 1 253 ? 3.596 -23.844 -25.281 1 82.62 253 ASP A O 1
ATOM 2086 N N . ALA A 1 254 ? 5.086 -22.531 -26.297 1 74.44 254 ALA A N 1
ATOM 2087 C CA . ALA A 1 254 ? 5.934 -23.641 -26.734 1 74.44 254 ALA A CA 1
ATOM 2088 C C . ALA A 1 254 ? 6.523 -24.391 -25.547 1 74.44 254 ALA A C 1
ATOM 2090 O O . ALA A 1 254 ? 6.895 -25.562 -25.656 1 74.44 254 ALA A O 1
ATOM 2091 N N . TYR A 1 255 ? 6.449 -23.672 -24.438 1 72.25 255 TYR A N 1
ATOM 2092 C CA . TYR A 1 255 ? 7.113 -24.25 -23.266 1 72.25 255 TYR A CA 1
ATOM 2093 C C . TYR A 1 255 ? 6.113 -24.953 -22.359 1 72.25 255 TYR A C 1
ATOM 2095 O O . TYR A 1 255 ? 6.5 -25.641 -21.406 1 72.25 255 TYR A O 1
ATOM 2103 N N . SER A 1 256 ? 4.852 -24.734 -22.625 1 64.88 256 SER A N 1
ATOM 2104 C CA . SER A 1 256 ? 3.818 -25.281 -21.75 1 64.88 256 SER A CA 1
ATOM 2105 C C . SER A 1 256 ? 3.676 -26.797 -21.922 1 64.88 256 SER A C 1
ATOM 2107 O O . SER A 1 256 ? 3.246 -27.5 -21.016 1 64.88 256 SER A O 1
ATOM 2109 N N . GLY A 1 257 ? 3.881 -27.391 -23.219 1 56.03 257 GLY A N 1
ATOM 2110 C CA . GLY A 1 257 ? 3.52 -28.766 -23.562 1 56.03 257 GLY A CA 1
ATOM 2111 C C . GLY A 1 257 ? 4.57 -29.781 -23.172 1 56.03 257 GLY A C 1
ATOM 2112 O O . GLY A 1 257 ? 5.719 -29.406 -22.891 1 56.03 257 GLY A O 1
ATOM 2113 N N . GLY A 1 258 ? 4.09 -30.875 -22.5 1 48.25 258 GLY A N 1
ATOM 2114 C CA . GLY A 1 258 ? 4.828 -32.062 -22.094 1 48.25 258 GLY A CA 1
ATOM 2115 C C . GLY A 1 258 ? 5.824 -32.531 -23.141 1 48.25 258 GLY A C 1
ATOM 2116 O O . GLY A 1 258 ? 6.473 -33.562 -22.969 1 48.25 258 GLY A O 1
ATOM 2117 N N . THR A 1 259 ? 5.633 -32.25 -24.391 1 43.06 259 THR A N 1
ATOM 2118 C CA . THR A 1 259 ? 6.566 -32.906 -25.312 1 43.06 259 THR A CA 1
ATOM 2119 C C . THR A 1 259 ? 7.938 -32.219 -25.234 1 43.06 259 THR A C 1
ATOM 2121 O O . THR A 1 259 ? 8.047 -31.062 -24.844 1 43.06 259 THR A O 1
ATOM 2124 N N . ALA A 1 260 ? 8.969 -33.031 -25.297 1 38.75 260 ALA A N 1
ATOM 2125 C CA . ALA A 1 260 ? 10.383 -32.625 -25.297 1 38.75 260 ALA A CA 1
ATOM 2126 C C . ALA A 1 260 ? 10.594 -31.328 -26.047 1 38.75 260 ALA A C 1
ATOM 2128 O O . ALA A 1 260 ? 10.148 -31.172 -27.172 1 38.75 260 ALA A O 1
ATOM 2129 N N . ALA A 1 261 ? 10.719 -30.391 -25.422 1 42.19 261 ALA A N 1
ATOM 2130 C CA . ALA A 1 261 ? 11.156 -29.156 -26.078 1 42.19 261 ALA A CA 1
ATOM 2131 C C . ALA A 1 261 ? 12.109 -29.453 -27.234 1 42.19 261 ALA A C 1
ATOM 2133 O O . ALA A 1 261 ? 12.867 -30.438 -27.188 1 42.19 261 ALA A O 1
ATOM 2134 N N . PRO A 1 262 ? 11.938 -28.906 -28.578 1 33.69 262 PRO A N 1
ATOM 2135 C CA . PRO A 1 262 ? 13.039 -29.125 -29.516 1 33.69 262 PRO A CA 1
ATOM 2136 C C . PRO A 1 262 ? 14.414 -28.875 -28.906 1 33.69 262 PRO A C 1
ATOM 2138 O O . PRO A 1 262 ? 14.547 -28.031 -28.016 1 33.69 262 PRO A O 1
ATOM 2141 N N . SER A 1 263 ? 15.164 -29.891 -28.672 1 30.16 263 SER A N 1
ATOM 2142 C CA . SER A 1 263 ? 16.578 -29.719 -28.328 1 30.16 263 SER A CA 1
ATOM 2143 C C . SER A 1 263 ? 17.188 -28.562 -29.078 1 30.16 263 SER A C 1
ATOM 2145 O O . SER A 1 263 ? 17.469 -28.656 -30.281 1 30.16 263 SER A O 1
ATOM 2147 N N . ALA A 1 264 ? 16.766 -27.469 -28.938 1 32.84 264 ALA A N 1
ATOM 2148 C CA . ALA A 1 264 ? 17.703 -26.516 -29.547 1 32.84 264 ALA A CA 1
ATOM 2149 C C . ALA A 1 264 ? 19.141 -26.844 -29.156 1 32.84 264 ALA A C 1
ATOM 2151 O O . ALA A 1 264 ? 19.469 -26.906 -27.984 1 32.84 264 ALA A O 1
ATOM 2152 N N . GLU A 1 265 ? 19.859 -27.656 -30.016 1 26.39 265 GLU A N 1
ATOM 2153 C CA . GLU A 1 265 ? 21.312 -27.594 -29.953 1 26.39 265 GLU A CA 1
ATOM 2154 C C . GLU A 1 265 ? 21.797 -26.156 -29.75 1 26.39 265 GLU A C 1
ATOM 2156 O O . GLU A 1 265 ? 21.375 -25.25 -30.469 1 26.39 265 GLU A O 1
ATOM 2161 N N . PRO A 1 266 ? 22.031 -25.844 -28.594 1 28.84 266 PRO A N 1
ATOM 2162 C CA . PRO A 1 266 ? 22.578 -24.484 -28.547 1 28.84 266 PRO A CA 1
ATOM 2163 C C . PRO A 1 266 ? 23.469 -24.172 -29.75 1 28.84 266 PRO A C 1
ATOM 2165 O O . PRO A 1 266 ? 24.266 -25.016 -30.172 1 28.84 266 PRO A O 1
ATOM 2168 N N . ALA A 1 267 ? 22.984 -23.469 -30.672 1 25.89 267 ALA A N 1
ATOM 2169 C CA . ALA A 1 267 ? 23.875 -22.953 -31.703 1 25.89 267 ALA A CA 1
ATOM 2170 C C . ALA A 1 267 ? 25.203 -22.484 -31.094 1 25.89 267 ALA A C 1
ATOM 2172 O O . ALA A 1 267 ? 25.219 -21.656 -30.188 1 25.89 267 ALA A O 1
ATOM 2173 N N . THR A 1 268 ? 26.234 -23.375 -31.078 1 23.31 268 THR A N 1
ATOM 2174 C CA . THR A 1 268 ? 27.625 -22.984 -30.828 1 23.31 268 THR A CA 1
ATOM 2175 C C . THR A 1 268 ? 27.984 -21.734 -31.625 1 23.31 268 THR A C 1
ATOM 2177 O O . THR A 1 268 ? 27.812 -21.688 -32.844 1 23.31 268 THR A O 1
ATOM 2180 N N . PRO A 1 269 ? 27.719 -20.625 -31.094 1 22.5 269 PRO A N 1
ATOM 2181 C CA . PRO A 1 269 ? 28.297 -19.625 -31.984 1 22.5 269 PRO A CA 1
ATOM 2182 C C . PRO A 1 269 ? 29.703 -20 -32.469 1 22.5 269 PRO A C 1
ATOM 2184 O O . PRO A 1 269 ? 30.469 -20.625 -31.719 1 22.5 269 PRO A O 1
ATOM 2187 N N . ALA A 1 270 ? 29.781 -20.391 -33.656 1 21.11 270 ALA A N 1
ATOM 2188 C CA . ALA A 1 270 ? 31.016 -20.609 -34.406 1 21.11 270 ALA A CA 1
ATOM 2189 C C . ALA A 1 270 ? 32.062 -19.594 -34.031 1 21.11 270 ALA A C 1
ATOM 2191 O O . ALA A 1 270 ? 31.906 -18.391 -34.25 1 21.11 270 ALA A O 1
ATOM 2192 N N . LEU A 1 271 ? 32.719 -19.828 -32.812 1 18.73 271 LEU A N 1
ATOM 2193 C CA . LEU A 1 271 ? 33.969 -19.109 -32.688 1 18.73 271 LEU A CA 1
ATOM 2194 C C . LEU A 1 271 ? 34.781 -19.219 -33.969 1 18.73 271 LEU A C 1
ATOM 2196 O O . LEU A 1 271 ? 34.938 -20.312 -34.531 1 18.73 271 LEU A O 1
ATOM 2200 N N . ARG A 1 272 ? 34.812 -18.297 -34.75 1 18.31 272 ARG A N 1
ATOM 2201 C CA . ARG A 1 272 ? 35.844 -18.125 -35.75 1 18.31 272 ARG A CA 1
ATOM 2202 C C . ARG A 1 272 ? 37.219 -18.484 -35.219 1 18.31 272 ARG A C 1
ATOM 2204 O O . ARG A 1 272 ? 37.594 -18.062 -34.125 1 18.31 272 ARG A O 1
ATOM 2211 N N . GLY A 1 273 ? 37.781 -19.75 -35.562 1 16.25 273 GLY A N 1
ATOM 2212 C CA . GLY A 1 273 ? 39.094 -20.375 -35.438 1 16.25 273 GLY A CA 1
ATOM 2213 C C . GLY A 1 273 ? 40.25 -19.391 -35.625 1 16.25 273 GLY A C 1
ATOM 2214 O O . GLY A 1 273 ? 40.469 -18.875 -36.719 1 16.25 273 GLY A O 1
ATOM 2215 N N . ALA A 1 274 ? 40.375 -18.359 -34.688 1 16.62 274 ALA A N 1
ATOM 2216 C CA . ALA A 1 274 ? 41.719 -17.797 -34.938 1 16.62 274 ALA A CA 1
ATOM 2217 C C . ALA A 1 274 ? 42.781 -18.891 -35 1 16.62 274 ALA A C 1
ATOM 2219 O O . ALA A 1 274 ? 42.625 -19.938 -34.344 1 16.62 274 ALA A O 1
ATOM 2220 N N . GLU A 1 275 ? 43.625 -18.938 -36.031 1 15.83 275 GLU A N 1
ATOM 2221 C CA . GLU A 1 275 ? 44.812 -19.594 -36.531 1 15.83 275 GLU A CA 1
ATOM 2222 C C . GLU A 1 275 ? 45.844 -19.734 -35.438 1 15.83 275 GLU A C 1
ATOM 2224 O O . GLU A 1 275 ? 46.031 -18.828 -34.625 1 15.83 275 GLU A O 1
ATOM 2229 N N . ALA A 1 276 ? 46.031 -21.047 -35.031 1 16.38 276 ALA A N 1
ATOM 2230 C CA . ALA A 1 276 ? 47.031 -21.781 -34.281 1 16.38 276 ALA A CA 1
ATOM 2231 C C . ALA A 1 276 ? 48.469 -21.297 -34.594 1 16.38 276 ALA A C 1
ATOM 2233 O O . ALA A 1 276 ? 48.969 -21.547 -35.688 1 16.38 276 ALA A O 1
ATOM 2234 N N . ASN A 1 277 ? 48.875 -20.016 -34.531 1 15.46 277 ASN A N 1
ATOM 2235 C CA . ASN A 1 277 ? 50.281 -19.953 -34.812 1 15.46 277 ASN A CA 1
ATOM 2236 C C . ASN A 1 277 ? 51.125 -20.766 -33.844 1 15.46 277 ASN A C 1
ATOM 2238 O O . ASN A 1 277 ? 50.844 -20.766 -32.625 1 15.46 277 ASN A O 1
ATOM 2242 N N . GLY A 1 278 ? 51.781 -21.922 -34.281 1 14.96 278 GLY A N 1
ATOM 2243 C CA . GLY A 1 278 ? 52.656 -23.047 -33.938 1 14.96 278 GLY A CA 1
ATOM 2244 C C . GLY A 1 278 ? 53.844 -22.641 -33.125 1 14.96 278 GLY A C 1
ATOM 2245 O O . GLY A 1 278 ? 54.75 -23.438 -32.906 1 14.96 278 GLY A O 1
ATOM 2246 N N . GLY A 1 279 ? 54 -21.578 -32.406 1 15.1 279 GLY A N 1
ATOM 2247 C CA . GLY A 1 279 ? 55.469 -21.562 -32.219 1 15.1 279 GLY A CA 1
ATOM 2248 C C . GLY A 1 279 ? 55.969 -22.625 -31.281 1 15.1 279 GLY A C 1
ATOM 2249 O O . GLY A 1 279 ? 55.281 -22.953 -30.297 1 15.1 279 GLY A O 1
ATOM 2250 N N . ALA A 1 280 ? 56.844 -23.578 -31.703 1 14.53 280 ALA A N 1
ATOM 2251 C CA . ALA A 1 280 ? 57.625 -24.766 -31.375 1 14.53 280 ALA A CA 1
ATOM 2252 C C . ALA A 1 280 ? 58.562 -24.484 -30.203 1 14.53 280 ALA A C 1
ATOM 2254 O O . ALA A 1 280 ? 59.312 -25.375 -29.797 1 14.53 280 ALA A O 1
ATOM 2255 N N . ARG A 1 281 ? 58.562 -23.484 -29.344 1 15.05 281 ARG A N 1
ATOM 2256 C CA . ARG A 1 281 ? 59.938 -23.453 -28.859 1 15.05 281 ARG A CA 1
ATOM 2257 C C . ARG A 1 281 ? 60.219 -24.672 -27.984 1 15.05 281 ARG A C 1
ATOM 2259 O O . ARG A 1 281 ? 59.375 -25.078 -27.172 1 15.05 281 ARG A O 1
ATOM 2266 N N . ARG A 1 282 ? 61.375 -25.5 -28.203 1 14.62 282 ARG A N 1
ATOM 2267 C CA . ARG A 1 282 ? 62.188 -26.688 -28 1 14.62 282 ARG A CA 1
ATOM 2268 C C . ARG A 1 282 ? 62.781 -26.719 -26.594 1 14.62 282 ARG A C 1
ATOM 2270 O O . ARG A 1 282 ? 63.5 -27.641 -26.25 1 14.62 282 ARG A O 1
ATOM 2277 N N . GLY A 1 283 ? 62.281 -25.984 -25.531 1 14.48 283 GLY A N 1
ATOM 2278 C CA . GLY A 1 283 ? 63.531 -25.969 -24.797 1 14.48 283 GLY A CA 1
ATOM 2279 C C . GLY A 1 283 ? 63.906 -27.312 -24.203 1 14.48 283 GLY A C 1
ATOM 2280 O O . GLY A 1 283 ? 63.062 -28.203 -24.094 1 14.48 283 GLY A O 1
ATOM 2281 N N . PRO A 1 284 ? 65.188 -27.547 -23.75 1 14.37 284 PRO A N 1
ATOM 2282 C CA . PRO A 1 284 ? 66.25 -28.547 -23.594 1 14.37 284 PRO A CA 1
ATOM 2283 C C . PRO A 1 284 ? 66.188 -29.281 -22.25 1 14.37 284 PRO A C 1
ATOM 2285 O O . PRO A 1 284 ? 66.5 -30.469 -22.172 1 14.37 284 PRO A O 1
ATOM 2288 N N . LEU A 1 285 ? 65.688 -28.75 -21.094 1 14.21 285 LEU A N 1
ATOM 2289 C CA . LEU A 1 285 ? 66.812 -28.922 -20.141 1 14.21 285 LEU A CA 1
ATOM 2290 C C . LEU A 1 285 ? 66.875 -30.359 -19.625 1 14.21 285 LEU A C 1
ATOM 2292 O O . LEU A 1 285 ? 65.875 -31.078 -19.672 1 14.21 285 LEU A O 1
ATOM 2296 N N . GLY A 1 286 ? 67.938 -30.703 -18.797 1 13.77 286 GLY A N 1
ATOM 2297 C CA . GLY A 1 286 ? 68.938 -31.688 -18.453 1 13.77 286 GLY A CA 1
ATOM 2298 C C . GLY A 1 286 ? 68.562 -32.625 -17.328 1 13.77 286 GLY A C 1
ATOM 2299 O O . GLY A 1 286 ? 68.375 -33.812 -17.531 1 13.77 286 GLY A O 1
ATOM 2300 N N . GLY A 1 287 ? 68.812 -32.375 -16 1 13.71 287 GLY A N 1
ATOM 2301 C CA . GLY A 1 287 ? 69.875 -33.156 -15.336 1 13.71 287 GLY A CA 1
ATOM 2302 C C . GLY A 1 287 ? 69.312 -34.312 -14.539 1 13.71 287 GLY A C 1
ATOM 2303 O O . GLY A 1 287 ? 68.125 -34.469 -14.398 1 13.71 287 GLY A O 1
ATOM 2304 N N . GLY A 1 288 ? 69.875 -34.594 -13.289 1 13.84 288 GLY A N 1
ATOM 2305 C CA . GLY A 1 288 ? 70.75 -35.625 -12.758 1 13.84 288 GLY A CA 1
ATOM 2306 C C . GLY A 1 288 ? 70.062 -36.594 -11.828 1 13.84 288 GLY A C 1
ATOM 2307 O O . GLY A 1 288 ? 69.75 -37.719 -12.219 1 13.84 288 GLY A O 1
ATOM 2308 N N . VAL A 1 289 ? 70.125 -36.5 -10.43 1 13.99 289 VAL A N 1
ATOM 2309 C CA . VAL A 1 289 ? 70.938 -37.375 -9.648 1 13.99 289 VAL A CA 1
ATOM 2310 C C . VAL A 1 289 ? 70.125 -38.469 -9.016 1 13.99 289 VAL A C 1
ATOM 2312 O O . VAL A 1 289 ? 68.875 -38.406 -8.984 1 13.99 289 VAL A O 1
ATOM 2315 N N . GLY A 1 290 ? 70.438 -38.938 -7.711 1 13.67 290 GLY A N 1
ATOM 2316 C CA . GLY A 1 290 ? 71.062 -40.125 -7.137 1 13.67 290 GLY A CA 1
ATOM 2317 C C . GLY A 1 290 ? 70.125 -41 -6.375 1 13.67 290 GLY A C 1
ATOM 2318 O O . GLY A 1 290 ? 69.562 -41.969 -6.938 1 13.67 290 GLY A O 1
ATOM 2319 N N . GLY A 1 291 ? 70.125 -41.062 -4.988 1 13.57 291 GLY A N 1
ATOM 2320 C CA . GLY A 1 291 ? 70.688 -42.156 -4.203 1 13.57 291 GLY A CA 1
ATOM 2321 C C . GLY A 1 291 ? 69.625 -43.094 -3.672 1 13.57 291 GLY A C 1
ATOM 2322 O O . GLY A 1 291 ? 68.438 -42.844 -3.846 1 13.57 291 GLY A O 1
ATOM 2323 N N . GLY A 1 292 ? 69.562 -43.312 -2.32 1 13.84 292 GLY A N 1
ATOM 2324 C CA . GLY A 1 292 ? 69.938 -44.5 -1.564 1 13.84 292 GLY A CA 1
ATOM 2325 C C . GLY A 1 292 ? 68.812 -45.344 -1.131 1 13.84 292 GLY A C 1
ATOM 2326 O O . GLY A 1 292 ? 67.625 -45 -1.329 1 13.84 292 GLY A O 1
ATOM 2327 N N . GLY A 1 293 ? 68.688 -45.719 0.156 1 13.81 293 GLY A N 1
ATOM 2328 C CA . GLY A 1 293 ? 68.875 -47 0.813 1 13.81 293 GLY A CA 1
ATOM 2329 C C . GLY A 1 293 ? 67.625 -47.688 1.175 1 13.81 293 GLY A C 1
ATOM 2330 O O . GLY A 1 293 ? 66.625 -47.562 0.486 1 13.81 293 GLY A O 1
ATOM 2331 N N . GLY A 1 294 ? 67.312 -47.812 2.453 1 13.78 294 GLY A N 1
ATOM 2332 C CA . GLY A 1 294 ? 67.375 -49.062 3.201 1 13.78 294 GLY A CA 1
ATOM 2333 C C . GLY A 1 294 ? 66 -49.781 3.322 1 13.78 294 GLY A C 1
ATOM 2334 O O . GLY A 1 294 ? 65 -49.219 2.936 1 13.78 294 GLY A O 1
ATOM 2335 N N . GLY A 1 295 ? 65.625 -50.281 4.504 1 13.98 295 GLY A N 1
ATOM 2336 C CA . GLY A 1 295 ? 65.562 -51.625 5 1 13.98 295 GLY A CA 1
ATOM 2337 C C . GLY A 1 295 ? 64.125 -52.156 5.094 1 13.98 295 GLY A C 1
ATOM 2338 O O . GLY A 1 295 ? 63.625 -52.781 4.164 1 13.98 295 GLY A O 1
ATOM 2339 N N . GLY A 1 296 ? 63.562 -52.25 6.289 1 14.09 296 GLY A N 1
ATOM 2340 C CA . GLY A 1 296 ? 63.281 -53.531 6.93 1 14.09 296 GLY A CA 1
ATOM 2341 C C . GLY A 1 296 ? 61.875 -54.031 6.711 1 14.09 296 GLY A C 1
ATOM 2342 O O . GLY A 1 296 ? 61.25 -53.75 5.688 1 14.09 296 GLY A O 1
ATOM 2343 N N . GLY A 1 297 ? 61 -54 7.723 1 14.57 297 GLY A N 1
ATOM 2344 C CA . GLY A 1 297 ? 60.531 -55.219 8.375 1 14.57 297 GLY A CA 1
ATOM 2345 C C . GLY A 1 297 ? 59.188 -55.719 7.836 1 14.57 297 GLY A C 1
ATOM 2346 O O . GLY A 1 297 ? 58.5 -54.969 7.141 1 14.57 297 GLY A O 1
ATOM 2347 N N . SER A 1 298 ? 58.625 -56.75 8.359 1 14.76 298 SER A N 1
ATOM 2348 C CA . SER A 1 298 ? 58.156 -58.125 8.078 1 14.76 298 SER A CA 1
ATOM 2349 C C . SER A 1 298 ? 56.625 -58.156 7.965 1 14.76 298 SER A C 1
ATOM 2351 O O . SER A 1 298 ? 56.094 -58.844 7.105 1 14.76 298 SER A O 1
ATOM 2353 N N . VAL A 1 299 ? 55.844 -57.625 8.906 1 14.84 299 VAL A N 1
ATOM 2354 C CA . VAL A 1 299 ? 55.031 -58.656 9.547 1 14.84 299 VAL A CA 1
ATOM 2355 C C . VAL A 1 299 ? 53.844 -59.031 8.641 1 14.84 299 VAL A C 1
ATOM 2357 O O . VAL A 1 299 ? 53.469 -58.25 7.75 1 14.84 299 VAL A O 1
ATOM 2360 N N . VAL A 1 300 ? 52.812 -59.781 9.188 1 15.25 300 VAL A N 1
ATOM 2361 C CA . VAL A 1 300 ? 52.219 -61.094 9.023 1 15.25 300 VAL A CA 1
ATOM 2362 C C . VAL A 1 300 ? 50.938 -61 8.211 1 15.25 300 VAL A C 1
ATOM 2364 O O . VAL A 1 300 ? 50.781 -61.688 7.199 1 15.25 300 VAL A O 1
ATOM 2367 N N . GLY A 1 301 ? 49.719 -61 8.883 1 15.45 301 GLY A N 1
ATOM 2368 C CA . GLY A 1 301 ? 48.812 -62.156 8.758 1 15.45 301 GLY A CA 1
ATOM 2369 C C . GLY A 1 301 ? 47.875 -62.031 7.594 1 15.45 301 GLY A C 1
ATOM 2370 O O . GLY A 1 301 ? 47.719 -60.969 7.004 1 15.45 301 GLY A O 1
ATOM 2371 N N . THR A 1 302 ? 46.812 -62.844 7.605 1 15.63 302 THR A N 1
ATOM 2372 C CA . THR A 1 302 ? 46.188 -63.781 6.684 1 15.63 302 THR A CA 1
ATOM 2373 C C . THR A 1 302 ? 45.156 -63.094 5.828 1 15.63 302 THR A C 1
ATOM 2375 O O . THR A 1 302 ? 44.812 -61.938 6.066 1 15.63 302 THR A O 1
ATOM 2378 N N . GLY A 1 303 ? 43.844 -63.75 5.68 1 15.73 303 GLY A N 1
ATOM 2379 C CA . GLY A 1 303 ? 43.219 -64.438 4.551 1 15.73 303 GLY A CA 1
ATOM 2380 C C . GLY A 1 303 ? 42.156 -63.594 3.857 1 15.73 303 GLY A C 1
ATOM 2381 O O . GLY A 1 303 ? 42.062 -63.625 2.629 1 15.73 303 GLY A O 1
ATOM 2382 N N . GLY A 1 304 ? 41.125 -63.125 4.555 1 17.83 304 GLY A N 1
ATOM 2383 C CA . GLY A 1 304 ? 39.812 -63.438 4.043 1 17.83 304 GLY A CA 1
ATOM 2384 C C . GLY A 1 304 ? 39.438 -62.688 2.789 1 17.83 304 GLY A C 1
ATOM 2385 O O . GLY A 1 304 ? 40.031 -61.625 2.508 1 17.83 304 GLY A O 1
ATOM 2386 N N . GLU A 1 305 ? 38.75 -63.281 1.819 1 16.61 305 GLU A N 1
ATOM 2387 C CA . GLU A 1 305 ? 38.438 -63.094 0.399 1 16.61 305 GLU A CA 1
ATOM 2388 C C . GLU A 1 305 ? 37.531 -61.906 0.16 1 16.61 305 GLU A C 1
ATOM 2390 O O . GLU A 1 305 ? 36.438 -61.812 0.749 1 16.61 305 GLU A O 1
ATOM 2395 N N . ARG A 1 306 ? 38.031 -60.812 -0.265 1 16.97 306 ARG A N 1
ATOM 2396 C CA . ARG A 1 306 ? 37.5 -59.5 -0.604 1 16.97 306 ARG A CA 1
ATOM 2397 C C . ARG A 1 306 ? 36.688 -59.531 -1.9 1 16.97 306 ARG A C 1
ATOM 2399 O O . ARG A 1 306 ? 37.25 -59.531 -2.992 1 16.97 306 ARG A O 1
ATOM 2406 N N . GLN A 1 307 ? 35.75 -60.375 -2.012 1 16.59 307 GLN A N 1
ATOM 2407 C CA . GLN A 1 307 ? 35.188 -60.281 -3.344 1 16.59 307 GLN A CA 1
ATOM 2408 C C . GLN A 1 307 ? 34.812 -58.844 -3.684 1 16.59 307 GLN A C 1
ATOM 2410 O O . GLN A 1 307 ? 34.156 -58.156 -2.885 1 16.59 307 GLN A O 1
ATOM 2415 N N . ARG A 1 308 ? 35.375 -58.25 -4.707 1 17.03 308 ARG A N 1
ATOM 2416 C CA . ARG A 1 308 ? 35.5 -56.938 -5.355 1 17.03 308 ARG A CA 1
ATOM 2417 C C . ARG A 1 308 ? 34.219 -56.562 -6.07 1 17.03 308 ARG A C 1
ATOM 2419 O O . ARG A 1 308 ? 33.906 -57.062 -7.141 1 17.03 308 ARG A O 1
ATOM 2426 N N . GLY A 1 309 ? 33.125 -56.594 -5.422 1 17.27 309 GLY A N 1
ATOM 2427 C CA . GLY A 1 309 ? 31.953 -56.281 -6.227 1 17.27 309 GLY A CA 1
ATOM 2428 C C . GLY A 1 309 ? 32.094 -54.969 -7 1 17.27 309 GLY A C 1
ATOM 2429 O O . GLY A 1 309 ? 32.781 -54.062 -6.547 1 17.27 309 GLY A O 1
ATOM 2430 N N . GLY A 1 310 ? 32.031 -55.031 -8.398 1 18.31 310 GLY A N 1
ATOM 2431 C CA . GLY A 1 310 ? 32.25 -54.125 -9.516 1 18.31 310 GLY A CA 1
ATOM 2432 C C . GLY A 1 310 ? 31.438 -52.844 -9.414 1 18.31 310 GLY A C 1
ATOM 2433 O O . GLY A 1 310 ? 30.203 -52.906 -9.508 1 18.31 310 GLY A O 1
ATOM 2434 N N . GLY A 1 311 ? 31.688 -52.031 -8.477 1 18.5 311 GLY A N 1
ATOM 2435 C CA . GLY A 1 311 ? 31.016 -50.719 -8.367 1 18.5 311 GLY A CA 1
ATOM 2436 C C . GLY A 1 311 ? 31.156 -49.875 -9.609 1 18.5 311 GLY A C 1
ATOM 2437 O O . GLY A 1 311 ? 32.281 -49.562 -10.039 1 18.5 311 GLY A O 1
ATOM 2438 N N . ARG A 1 312 ? 30.25 -49.969 -10.648 1 19.53 312 ARG A N 1
ATOM 2439 C CA . ARG A 1 312 ? 30.203 -49.188 -11.875 1 19.53 312 ARG A CA 1
ATOM 2440 C C . ARG A 1 312 ? 30.359 -47.719 -11.578 1 19.53 312 ARG A C 1
ATOM 2442 O O . ARG A 1 312 ? 29.594 -47.156 -10.781 1 19.53 312 ARG A O 1
ATOM 2449 N N . ALA A 1 313 ? 31.516 -47.156 -11.695 1 22.64 313 ALA A N 1
ATOM 2450 C CA . ALA A 1 313 ? 31.891 -45.75 -11.695 1 22.64 313 ALA A CA 1
ATOM 2451 C C . ALA A 1 313 ? 31.109 -44.969 -12.766 1 22.64 313 ALA A C 1
ATOM 2453 O O . ALA A 1 313 ? 31.281 -45.219 -13.961 1 22.64 313 ALA A O 1
ATOM 2454 N N . ALA A 1 314 ? 29.781 -44.875 -12.719 1 22.52 314 ALA A N 1
ATOM 2455 C CA . ALA A 1 314 ? 29.047 -44.062 -13.688 1 22.52 314 ALA A CA 1
ATOM 2456 C C . ALA A 1 314 ? 29.672 -42.688 -13.836 1 22.52 314 ALA A C 1
ATOM 2458 O O . ALA A 1 314 ? 29.672 -41.875 -12.891 1 22.52 314 ALA A O 1
ATOM 2459 N N . GLY A 1 315 ? 30.844 -42.594 -14.398 1 24.97 315 GLY A N 1
ATOM 2460 C CA . GLY A 1 315 ? 31.516 -41.344 -14.789 1 24.97 315 GLY A CA 1
ATOM 2461 C C . GLY A 1 315 ? 30.625 -40.406 -15.586 1 24.97 315 GLY A C 1
ATOM 2462 O O . GLY A 1 315 ? 30.547 -40.531 -16.812 1 24.97 315 GLY A O 1
ATOM 2463 N N . GLY A 1 316 ? 29.422 -40.125 -15.227 1 26.3 316 GLY A N 1
ATOM 2464 C CA . GLY A 1 316 ? 28.625 -39.219 -16.062 1 26.3 316 GLY A CA 1
ATOM 2465 C C . GLY A 1 316 ? 29.312 -37.938 -16.406 1 26.3 316 GLY A C 1
ATOM 2466 O O . GLY A 1 316 ? 29.984 -37.344 -15.555 1 26.3 316 GLY A O 1
ATOM 2467 N N . GLU A 1 317 ? 29.891 -37.844 -17.562 1 30.06 317 GLU A N 1
ATOM 2468 C CA . GLU A 1 317 ? 30.438 -36.625 -18.172 1 30.06 317 GLU A CA 1
ATOM 2469 C C . GLU A 1 317 ? 29.547 -35.438 -17.891 1 30.06 317 GLU A C 1
ATOM 2471 O O . GLU A 1 317 ? 28.328 -35.5 -18.047 1 30.06 317 GLU A O 1
ATOM 2476 N N . ASP A 1 318 ? 29.875 -34.656 -16.891 1 35.66 318 ASP A N 1
ATOM 2477 C CA . ASP A 1 318 ? 29.234 -33.406 -16.5 1 35.66 318 ASP A CA 1
ATOM 2478 C C . ASP A 1 318 ? 28.984 -32.531 -17.734 1 35.66 318 ASP A C 1
ATOM 2480 O O . ASP A 1 318 ? 29.938 -32.031 -18.344 1 35.66 318 ASP A O 1
ATOM 2484 N N . GLY A 1 319 ? 28.188 -32.875 -18.656 1 32.94 319 GLY A N 1
ATOM 2485 C CA . GLY A 1 319 ? 27.812 -32.031 -19.781 1 32.94 319 GLY A CA 1
ATOM 2486 C C . GLY A 1 319 ? 27.578 -30.594 -19.375 1 32.94 319 GLY A C 1
ATOM 2487 O O . GLY A 1 319 ? 27.422 -30.281 -18.188 1 32.94 319 GLY A O 1
ATOM 2488 N N . ALA A 1 320 ? 27.797 -29.547 -20.328 1 37.03 320 ALA A N 1
ATOM 2489 C CA . ALA A 1 320 ? 27.75 -28.109 -20.156 1 37.03 320 ALA A CA 1
ATOM 2490 C C . ALA A 1 320 ? 26.422 -27.672 -19.562 1 37.03 320 ALA A C 1
ATOM 2492 O O . ALA A 1 320 ? 25.359 -28.094 -20 1 37.03 320 ALA A O 1
ATOM 2493 N N . LEU A 1 321 ? 26.484 -27.375 -18.359 1 45.44 321 LEU A N 1
ATOM 2494 C CA . LEU A 1 321 ? 25.328 -26.797 -17.672 1 45.44 321 LEU A CA 1
ATOM 2495 C C . LEU A 1 321 ? 24.734 -25.641 -18.469 1 45.44 321 LEU A C 1
ATOM 2497 O O . LEU A 1 321 ? 25.438 -25 -19.25 1 45.44 321 LEU A O 1
ATOM 2501 N N . PRO A 1 322 ? 23.453 -25.453 -18.516 1 49.75 322 PRO A N 1
ATOM 2502 C CA . PRO A 1 322 ? 22.797 -24.375 -19.25 1 49.75 322 PRO A CA 1
ATOM 2503 C C . PRO A 1 322 ? 23.297 -23 -18.844 1 49.75 322 PRO A C 1
ATOM 2505 O O . PRO A 1 322 ? 23.766 -22.812 -17.719 1 49.75 322 PRO A O 1
ATOM 2508 N N . GLY A 1 323 ? 23.703 -22.141 -19.797 1 46.41 323 GLY A N 1
ATOM 2509 C CA . GLY A 1 323 ? 24.125 -20.781 -19.562 1 46.41 323 GLY A CA 1
ATOM 2510 C C . GLY A 1 323 ? 23.078 -19.938 -18.859 1 46.41 323 GLY A C 1
ATOM 2511 O O . GLY A 1 323 ? 21.891 -20.203 -18.953 1 46.41 323 GLY A O 1
ATOM 2512 N N . VAL A 1 324 ? 23.469 -19.484 -17.734 1 52.91 324 VAL A N 1
ATOM 2513 C CA . VAL A 1 324 ? 22.609 -18.5 -17.078 1 52.91 324 VAL A CA 1
ATOM 2514 C C . VAL A 1 324 ? 22.484 -17.25 -17.953 1 52.91 324 VAL A C 1
ATOM 2516 O O . VAL A 1 324 ? 23.469 -16.594 -18.266 1 52.91 324 VAL A O 1
ATOM 2519 N N . GLY A 1 325 ? 21.641 -17.141 -18.938 1 40.81 325 GLY A N 1
ATOM 2520 C CA . GLY A 1 325 ? 21.547 -16 -19.828 1 40.81 325 GLY A CA 1
ATOM 2521 C C . GLY A 1 325 ? 20.953 -14.773 -19.172 1 40.81 325 GLY A C 1
ATOM 2522 O O . GLY A 1 325 ? 19.766 -14.727 -18.875 1 40.81 325 GLY A O 1
ATOM 2523 N N . ALA A 1 326 ? 21.781 -13.969 -18.609 1 44.06 326 ALA A N 1
ATOM 2524 C CA . ALA A 1 326 ? 21.375 -12.602 -18.281 1 44.06 326 ALA A CA 1
ATOM 2525 C C . ALA A 1 326 ? 20.641 -11.953 -19.469 1 44.06 326 ALA A C 1
ATOM 2527 O O . ALA A 1 326 ? 19.766 -11.117 -19.266 1 44.06 326 ALA A O 1
ATOM 2528 N N . GLY A 1 327 ? 21 -12.25 -20.656 1 41.5 327 GLY A N 1
ATOM 2529 C CA . GLY A 1 327 ? 20.406 -11.703 -21.875 1 41.5 327 GLY A CA 1
ATOM 2530 C C . GLY A 1 327 ? 18.938 -12.062 -22.031 1 41.5 327 GLY A C 1
ATOM 2531 O O . GLY A 1 327 ? 18.188 -11.344 -22.688 1 41.5 327 GLY A O 1
ATOM 2532 N N . SER A 1 328 ? 18.656 -13.203 -21.656 1 45.75 328 SER A N 1
ATOM 2533 C CA . SER A 1 328 ? 17.266 -13.633 -21.875 1 45.75 328 SER A CA 1
ATOM 2534 C C . SER A 1 328 ? 16.312 -12.859 -20.969 1 45.75 328 SER A C 1
ATOM 2536 O O . SER A 1 328 ? 15.141 -12.672 -21.312 1 45.75 328 SER A O 1
ATOM 2538 N N . VAL A 1 329 ? 16.812 -12.492 -19.906 1 49.03 329 VAL A N 1
ATOM 2539 C CA . VAL A 1 329 ? 15.992 -11.703 -19 1 49.03 329 VAL A CA 1
ATOM 2540 C C . VAL A 1 329 ? 16.016 -10.234 -19.406 1 49.03 329 VAL A C 1
ATOM 2542 O O . VAL A 1 329 ? 15.016 -9.523 -19.281 1 49.03 329 VAL A O 1
ATOM 2545 N N . ALA A 1 330 ? 17.141 -9.648 -19.766 1 44.88 330 ALA A N 1
ATOM 2546 C CA . ALA A 1 330 ? 17.25 -8.25 -20.172 1 44.88 330 ALA A CA 1
ATOM 2547 C C . ALA A 1 330 ? 16.469 -7.992 -21.453 1 44.88 330 ALA A C 1
ATOM 2549 O O . ALA A 1 330 ? 16.141 -6.844 -21.781 1 44.88 330 ALA A O 1
ATOM 2550 N N . GLY A 1 331 ? 16.438 -8.859 -22.453 1 37.72 331 GLY A N 1
ATOM 2551 C CA . GLY A 1 331 ? 15.797 -8.648 -23.75 1 37.72 331 GLY A CA 1
ATOM 2552 C C . GLY A 1 331 ? 14.289 -8.484 -23.656 1 37.72 331 GLY A C 1
ATOM 2553 O O . GLY A 1 331 ? 13.602 -8.43 -24.672 1 37.72 331 GLY A O 1
ATOM 2554 N N . SER A 1 332 ? 13.945 -8.859 -22.609 1 38.44 332 SER A N 1
ATOM 2555 C CA . SER A 1 332 ? 12.484 -8.844 -22.656 1 38.44 332 SER A CA 1
ATOM 2556 C C . SER A 1 332 ? 11.953 -7.414 -22.734 1 38.44 332 SER A C 1
ATOM 2558 O O . SER A 1 332 ? 10.742 -7.199 -22.812 1 38.44 332 SER A O 1
ATOM 2560 N N . SER A 1 333 ? 12.766 -6.527 -22.406 1 35.53 333 SER A N 1
ATOM 2561 C CA . SER A 1 333 ? 12.211 -5.188 -22.578 1 35.53 333 SER A CA 1
ATOM 2562 C C . SER A 1 333 ? 12.297 -4.734 -24.031 1 35.53 333 SER A C 1
ATOM 2564 O O . SER A 1 333 ? 12.125 -3.551 -24.328 1 35.53 333 SER A O 1
ATOM 2566 N N . GLY A 1 334 ? 13.062 -5.383 -24.953 1 32.91 334 GLY A N 1
ATOM 2567 C CA . GLY A 1 334 ? 13.195 -4.844 -26.297 1 32.91 334 GLY A CA 1
ATOM 2568 C C . GLY A 1 334 ? 11.867 -4.52 -26.938 1 32.91 334 GLY A C 1
ATOM 2569 O O . GLY A 1 334 ? 10.82 -4.996 -26.5 1 32.91 334 GLY A O 1
ATOM 2570 N N . SER A 1 335 ? 12.102 -3.598 -28.047 1 36.44 335 SER A N 1
ATOM 2571 C CA . SER A 1 335 ? 11.141 -3.029 -28.984 1 36.44 335 SER A CA 1
ATOM 2572 C C . SER A 1 335 ? 10.344 -4.121 -29.703 1 36.44 335 SER A C 1
ATOM 2574 O O . SER A 1 335 ? 9.773 -3.889 -30.766 1 36.44 335 SER A O 1
ATOM 2576 N N . ALA A 1 336 ? 10.656 -5.414 -29.734 1 34.75 336 ALA A N 1
ATOM 2577 C CA . ALA A 1 336 ? 9.742 -6.156 -30.594 1 34.75 336 ALA A CA 1
ATOM 2578 C C . ALA A 1 336 ? 8.289 -5.871 -30.234 1 34.75 336 ALA A C 1
ATOM 2580 O O . ALA A 1 336 ? 7.965 -5.652 -29.062 1 34.75 336 ALA A O 1
ATOM 2581 N N . ALA A 1 337 ? 7.535 -5.828 -31.109 1 42.59 337 ALA A N 1
ATOM 2582 C CA . ALA A 1 337 ? 6.098 -5.582 -31.031 1 42.59 337 ALA A CA 1
ATOM 2583 C C . ALA A 1 337 ? 5.449 -6.434 -29.953 1 42.59 337 ALA A C 1
ATOM 2585 O O . ALA A 1 337 ? 5.543 -7.664 -29.969 1 42.59 337 ALA A O 1
ATOM 2586 N N . ALA A 1 338 ? 5.426 -6.055 -28.781 1 55.38 338 ALA A N 1
ATOM 2587 C CA . ALA A 1 338 ? 4.781 -6.625 -27.609 1 55.38 338 ALA A CA 1
ATOM 2588 C C . ALA A 1 338 ? 3.686 -7.613 -28 1 55.38 338 ALA A C 1
ATOM 2590 O O . ALA A 1 338 ? 2.764 -7.262 -28.734 1 55.38 338 ALA A O 1
ATOM 2591 N N . SER A 1 339 ? 4.066 -8.906 -28 1 68.75 339 SER A N 1
ATOM 2592 C CA . SER A 1 339 ? 3.035 -9.898 -28.281 1 68.75 339 SER A CA 1
ATOM 2593 C C . SER A 1 339 ? 1.717 -9.539 -27.609 1 68.75 339 SER A C 1
ATOM 2595 O O . SER A 1 339 ? 1.707 -9.055 -26.469 1 68.75 339 SER A O 1
ATOM 2597 N N . PRO A 1 340 ? 0.672 -9.469 -28.375 1 79.62 340 PRO A N 1
ATOM 2598 C CA . PRO A 1 340 ? -0.644 -9.164 -27.812 1 79.62 340 PRO A CA 1
ATOM 2599 C C . PRO A 1 340 ? -1.074 -10.172 -26.75 1 79.62 340 PRO A C 1
ATOM 2601 O O . PRO A 1 340 ? -2.051 -9.938 -26.031 1 79.62 340 PRO A O 1
ATOM 2604 N N . PHE A 1 341 ? -0.278 -11.242 -26.641 1 86.38 341 PHE A N 1
ATOM 2605 C CA . PHE A 1 341 ? -0.676 -12.266 -25.688 1 86.38 341 PHE A CA 1
ATOM 2606 C C . PHE A 1 341 ? 0.261 -12.281 -24.484 1 86.38 341 PHE A C 1
ATOM 2608 O O . PHE A 1 341 ? 0.787 -13.336 -24.109 1 86.38 341 PHE A O 1
ATOM 2615 N N . GLU A 1 342 ? 0.366 -11.172 -23.859 1 89 342 GLU A N 1
ATOM 2616 C CA . GLU A 1 342 ? 1.157 -11.062 -22.641 1 89 342 GLU A CA 1
ATOM 2617 C C . GLU A 1 342 ? 0.374 -11.562 -21.422 1 89 342 GLU A C 1
ATOM 2619 O O . GLU A 1 342 ? -0.825 -11.297 -21.312 1 89 342 GLU A O 1
ATOM 2624 N N . ASN A 1 343 ? 1.065 -12.352 -20.625 1 93.25 343 ASN A N 1
ATOM 2625 C CA . ASN A 1 343 ? 0.437 -12.859 -19.406 1 93.25 343 ASN A CA 1
ATOM 2626 C C . ASN A 1 343 ? 0.305 -11.766 -18.344 1 93.25 343 ASN A C 1
ATOM 2628 O O . ASN A 1 343 ? 1.169 -10.898 -18.234 1 93.25 343 ASN A O 1
ATOM 2632 N N . PRO A 1 344 ? -0.803 -11.742 -17.656 1 93.69 344 PRO A N 1
ATOM 2633 C CA . PRO A 1 344 ? -0.912 -10.797 -16.547 1 93.69 344 PRO A CA 1
ATOM 2634 C C . PRO A 1 344 ? 0.073 -11.102 -15.422 1 93.69 344 PRO A C 1
ATOM 2636 O O . PRO A 1 344 ? 0.356 -12.266 -15.141 1 93.69 344 PRO A O 1
ATOM 2639 N N . SER A 1 345 ? 0.575 -10.062 -14.766 1 89.69 345 SER A N 1
ATOM 2640 C CA . SER A 1 345 ? 1.425 -10.266 -13.602 1 89.69 345 SER A CA 1
ATOM 2641 C C . SER A 1 345 ? 0.643 -10.883 -12.445 1 89.69 345 SER A C 1
ATOM 2643 O O . SER A 1 345 ? -0.511 -10.523 -12.203 1 89.69 345 SER A O 1
ATOM 2645 N N . LYS A 1 346 ? 1.277 -11.805 -11.805 1 90.19 346 LYS A N 1
ATOM 2646 C CA . LYS A 1 346 ? 0.542 -12.539 -10.781 1 90.19 346 LYS A CA 1
ATOM 2647 C C . LYS A 1 346 ? 1.231 -12.422 -9.422 1 90.19 346 LYS A C 1
ATOM 2649 O O . LYS A 1 346 ? 2.461 -12.359 -9.344 1 90.19 346 LYS A O 1
ATOM 2654 N N . HIS A 1 347 ? 0.388 -12.352 -8.367 1 86.62 347 HIS A N 1
ATOM 2655 C CA . HIS A 1 347 ? 0.838 -12.391 -6.98 1 86.62 347 HIS A CA 1
ATOM 2656 C C . HIS A 1 347 ? 0.146 -13.508 -6.211 1 86.62 347 HIS A C 1
ATOM 2658 O O . HIS A 1 347 ? -1.071 -13.477 -6.02 1 86.62 347 HIS A O 1
ATOM 2664 N N . LEU A 1 348 ? 0.971 -14.469 -5.859 1 90.38 348 LEU A N 1
ATOM 2665 C CA . LEU A 1 348 ? 0.468 -15.539 -5.008 1 90.38 348 LEU A CA 1
ATOM 2666 C C . LEU A 1 348 ? 0.722 -15.227 -3.537 1 90.38 348 LEU A C 1
ATOM 2668 O O . LEU A 1 348 ? 1.871 -15.062 -3.125 1 90.38 348 LEU A O 1
ATOM 2672 N N . VAL A 1 349 ? -0.344 -15.172 -2.805 1 89.25 349 VAL A N 1
ATOM 2673 C CA . VAL A 1 349 ? -0.208 -14.836 -1.392 1 89.25 349 VAL A CA 1
ATOM 2674 C C . VAL A 1 349 ? -0.732 -15.984 -0.531 1 89.25 349 VAL A C 1
ATOM 2676 O O . VAL A 1 349 ? -1.891 -16.391 -0.664 1 89.25 349 VAL A O 1
ATOM 2679 N N . TYR A 1 350 ? 0.12 -16.516 0.312 1 89.5 350 TYR A N 1
ATOM 2680 C CA . TYR A 1 350 ? -0.253 -17.641 1.163 1 89.5 350 TYR A CA 1
ATOM 2681 C C . TYR A 1 350 ? -0.626 -17.172 2.562 1 89.5 350 TYR A C 1
ATOM 2683 O O . TYR A 1 350 ? 0.204 -16.594 3.27 1 89.5 350 TYR A O 1
ATOM 2691 N N . ARG A 1 351 ? -1.774 -17.328 2.934 1 88.88 351 ARG A N 1
ATOM 2692 C CA . ARG A 1 351 ? -2.311 -17 4.25 1 88.88 351 ARG A CA 1
ATOM 2693 C C . ARG A 1 351 ? -1.931 -15.586 4.66 1 88.88 351 ARG A C 1
ATOM 2695 O O . ARG A 1 351 ? -1.341 -15.375 5.723 1 88.88 351 ARG A O 1
ATOM 2702 N N . PRO A 1 352 ? -2.363 -14.633 3.887 1 89.44 352 PRO A N 1
ATOM 2703 C CA . PRO A 1 352 ? -2.064 -13.242 4.227 1 89.44 352 PRO A CA 1
ATOM 2704 C C . PRO A 1 352 ? -2.996 -12.688 5.301 1 89.44 352 PRO A C 1
ATOM 2706 O O . PRO A 1 352 ? -4.102 -13.203 5.492 1 89.44 352 PRO A O 1
ATOM 2709 N N . THR A 1 353 ? -2.488 -11.734 6.066 1 89.62 353 THR A N 1
ATOM 2710 C CA . THR A 1 353 ? -3.412 -10.914 6.844 1 89.62 353 THR A CA 1
ATOM 2711 C C . THR A 1 353 ? -4.238 -10.016 5.926 1 89.62 353 THR A C 1
ATOM 2713 O O . THR A 1 353 ? -3.855 -9.773 4.777 1 89.62 353 THR A O 1
ATOM 2716 N N . SER A 1 354 ? -5.379 -9.641 6.445 1 92 354 SER A N 1
ATOM 2717 C CA . SER A 1 354 ? -6.215 -8.75 5.648 1 92 354 SER A CA 1
ATOM 2718 C C . SER A 1 354 ? -5.457 -7.484 5.254 1 92 354 SER A C 1
ATOM 2720 O O . SER A 1 354 ? -5.574 -7.012 4.121 1 92 354 SER A O 1
ATOM 2722 N N . LEU A 1 355 ? -4.637 -6.965 6.168 1 91.38 355 LEU A N 1
ATOM 2723 C CA . LEU A 1 355 ? -3.9 -5.734 5.898 1 91.38 355 LEU A CA 1
ATOM 2724 C C . LEU A 1 355 ? -2.807 -5.969 4.863 1 91.38 355 LEU A C 1
ATOM 2726 O O . LEU A 1 355 ? -2.557 -5.117 4.008 1 91.38 355 LEU A O 1
ATOM 2730 N N . GLN A 1 356 ? -2.137 -7.066 4.93 1 89.12 356 GLN A N 1
ATOM 2731 C CA . GLN A 1 356 ? -1.124 -7.41 3.939 1 89.12 356 GLN A CA 1
ATOM 2732 C C . GLN A 1 356 ? -1.736 -7.535 2.547 1 89.12 356 GLN A C 1
ATOM 2734 O O . GLN A 1 356 ? -1.188 -7.012 1.574 1 89.12 356 GLN A O 1
ATOM 2739 N N . LEU A 1 357 ? -2.814 -8.242 2.471 1 92.94 357 LEU A N 1
ATOM 2740 C CA . LEU A 1 357 ? -3.496 -8.398 1.191 1 92.94 357 LEU A CA 1
ATOM 2741 C C . LEU A 1 357 ? -3.936 -7.047 0.64 1 92.94 357 LEU A C 1
ATOM 2743 O O . LEU A 1 357 ? -3.756 -6.77 -0.548 1 92.94 357 LEU A O 1
ATOM 2747 N N . LEU A 1 358 ? -4.508 -6.227 1.493 1 94.06 358 LEU A N 1
ATOM 2748 C CA . LEU A 1 358 ? -4.98 -4.91 1.071 1 94.06 358 LEU A CA 1
ATOM 2749 C C . LEU A 1 358 ? -3.822 -4.043 0.598 1 94.06 358 LEU A C 1
ATOM 2751 O O . LEU A 1 358 ? -3.973 -3.256 -0.34 1 94.06 358 LEU A O 1
ATOM 2755 N N . SER A 1 359 ? -2.732 -4.098 1.284 1 90.62 359 SER A N 1
ATOM 2756 C CA . SER A 1 359 ? -1.551 -3.359 0.851 1 90.62 359 SER A CA 1
ATOM 2757 C C . SER A 1 359 ? -1.117 -3.783 -0.549 1 90.62 359 SER A C 1
ATOM 2759 O O . SER A 1 359 ? -0.82 -2.936 -1.395 1 90.62 359 SER A O 1
ATOM 2761 N N . ILE A 1 360 ? -1.1 -5.094 -0.827 1 89.88 360 ILE A N 1
ATOM 2762 C CA . ILE A 1 360 ? -0.737 -5.613 -2.141 1 89.88 360 ILE A CA 1
ATOM 2763 C C . ILE A 1 360 ? -1.727 -5.105 -3.188 1 89.88 360 ILE A C 1
ATOM 2765 O O . ILE A 1 360 ? -1.323 -4.613 -4.246 1 89.88 360 ILE A O 1
ATOM 2769 N N . LEU A 1 361 ? -2.951 -5.195 -2.857 1 94.81 361 LEU A N 1
ATOM 2770 C CA . LEU A 1 361 ? -3.996 -4.809 -3.799 1 94.81 361 LEU A CA 1
ATOM 2771 C C . LEU A 1 361 ? -3.951 -3.309 -4.074 1 94.81 361 LEU A C 1
ATOM 2773 O O . LEU A 1 361 ? -4.023 -2.883 -5.23 1 94.81 361 LEU A O 1
ATOM 2777 N N . THR A 1 362 ? -3.848 -2.496 -3.035 1 93.56 362 THR A N 1
ATOM 2778 C CA . THR A 1 362 ? -3.887 -1.045 -3.178 1 93.56 362 THR A CA 1
ATOM 2779 C C . THR A 1 362 ? -2.676 -0.546 -3.961 1 93.56 362 THR A C 1
ATOM 2781 O O . THR A 1 362 ? -2.805 0.318 -4.828 1 93.56 362 THR A O 1
ATOM 2784 N N . THR A 1 363 ? -1.509 -1.022 -3.686 1 88.44 363 THR A N 1
ATOM 2785 C CA . THR A 1 363 ? -0.307 -0.608 -4.398 1 88.44 363 THR A CA 1
ATOM 2786 C C . THR A 1 363 ? -0.358 -1.067 -5.855 1 88.44 363 THR A C 1
ATOM 2788 O O . THR A 1 363 ? 0.163 -0.391 -6.742 1 88.44 363 THR A O 1
ATOM 2791 N N . THR A 1 364 ? -0.947 -2.217 -6.102 1 90.5 364 THR A N 1
ATOM 2792 C CA . THR A 1 364 ? -1.114 -2.688 -7.473 1 90.5 364 THR A CA 1
ATOM 2793 C C . THR A 1 364 ? -2.057 -1.772 -8.242 1 90.5 364 THR A C 1
ATOM 2795 O O . THR A 1 364 ? -1.796 -1.439 -9.406 1 90.5 364 THR A O 1
ATOM 2798 N N . VAL A 1 365 ? -3.154 -1.344 -7.625 1 92.81 365 VAL A N 1
ATOM 2799 C CA . VAL A 1 365 ? -4.148 -0.487 -8.266 1 92.81 365 VAL A CA 1
ATOM 2800 C C . VAL A 1 365 ? -3.543 0.887 -8.539 1 92.81 365 VAL A C 1
ATOM 2802 O O . VAL A 1 365 ? -3.893 1.537 -9.531 1 92.81 365 VAL A O 1
ATOM 2805 N N . GLU A 1 366 ? -2.645 1.322 -7.66 1 88.69 366 GLU A N 1
ATOM 2806 C CA . GLU A 1 366 ? -2.004 2.621 -7.836 1 88.69 366 GLU A CA 1
ATOM 2807 C C . GLU A 1 366 ? -1.288 2.709 -9.18 1 88.69 366 GLU A C 1
ATOM 2809 O O . GLU A 1 366 ? -1.314 3.752 -9.836 1 88.69 366 GLU A O 1
ATOM 2814 N N . VAL A 1 367 ? -0.649 1.601 -9.641 1 85.62 367 VAL A N 1
ATOM 2815 C CA . VAL A 1 367 ? 0.149 1.63 -10.859 1 85.62 367 VAL A CA 1
ATOM 2816 C C . VAL A 1 367 ? -0.679 1.104 -12.031 1 85.62 367 VAL A C 1
ATOM 2818 O O . VAL A 1 367 ? -0.228 1.129 -13.18 1 85.62 367 VAL A O 1
ATOM 2821 N N . LEU A 1 368 ? -1.863 0.652 -11.773 1 90.75 368 LEU A N 1
ATOM 2822 C CA . LEU A 1 368 ? -2.742 0.129 -12.812 1 90.75 368 LEU A CA 1
ATOM 2823 C C . LEU A 1 368 ? -3.271 1.255 -13.695 1 90.75 368 LEU A C 1
ATOM 2825 O O . LEU A 1 368 ? -3.775 2.26 -13.188 1 90.75 368 LEU A O 1
ATOM 2829 N N . PRO A 1 369 ? -3.113 1.134 -14.953 1 89.75 369 PRO A N 1
ATOM 2830 C CA . PRO A 1 369 ? -3.713 2.133 -15.844 1 89.75 369 PRO A CA 1
ATOM 2831 C C . PRO A 1 369 ? -5.234 2.189 -15.727 1 89.75 369 PRO A C 1
ATOM 2833 O O . PRO A 1 369 ? -5.852 1.249 -15.219 1 89.75 369 PRO A O 1
ATOM 2836 N N . ARG A 1 370 ? -5.879 3.199 -16.203 1 86.56 370 ARG A N 1
ATOM 2837 C CA . ARG A 1 370 ? -7.309 3.441 -16.047 1 86.56 370 ARG A CA 1
ATOM 2838 C C . ARG A 1 370 ? -8.125 2.33 -16.688 1 86.56 370 ARG A C 1
ATOM 2840 O O . ARG A 1 370 ? -9.172 1.941 -16.172 1 86.56 370 ARG A O 1
ATOM 2847 N N . ASP A 1 371 ? -7.617 1.801 -17.797 1 88.81 371 ASP A N 1
ATOM 2848 C CA . ASP A 1 371 ? -8.359 0.769 -18.516 1 88.81 371 ASP A CA 1
ATOM 2849 C C . ASP A 1 371 ? -7.898 -0.627 -18.094 1 88.81 371 ASP A C 1
ATOM 2851 O O . ASP A 1 371 ? -8.391 -1.629 -18.625 1 88.81 371 ASP A O 1
ATOM 2855 N N . GLY A 1 372 ? -6.965 -0.661 -17.234 1 94.31 372 GLY A N 1
ATOM 2856 C CA . GLY A 1 372 ? -6.473 -1.95 -16.781 1 94.31 372 GLY A CA 1
ATOM 2857 C C . GLY A 1 372 ? -7.402 -2.631 -15.789 1 94.31 372 GLY A C 1
ATOM 2858 O O . GLY A 1 372 ? -8.195 -1.967 -15.117 1 94.31 372 GLY A O 1
ATOM 2859 N N . ILE A 1 373 ? -7.324 -3.947 -15.781 1 97.38 373 ILE A N 1
ATOM 2860 C CA . ILE A 1 373 ? -8.18 -4.73 -14.898 1 97.38 373 ILE A CA 1
ATOM 2861 C C . ILE A 1 373 ? -7.32 -5.527 -13.922 1 97.38 373 ILE A C 1
ATOM 2863 O O . ILE A 1 373 ? -6.301 -6.105 -14.305 1 97.38 373 ILE A O 1
ATOM 2867 N N . LEU A 1 374 ? -7.684 -5.453 -12.625 1 97.38 374 LEU A N 1
ATOM 2868 C CA . LEU A 1 374 ? -7.094 -6.273 -11.57 1 97.38 374 LEU A CA 1
ATOM 2869 C C . LEU A 1 374 ? -8.031 -7.41 -11.18 1 97.38 374 LEU A C 1
ATOM 2871 O O . LEU A 1 374 ? -9.195 -7.176 -10.852 1 97.38 374 LEU A O 1
ATOM 2875 N N . LEU A 1 375 ? -7.531 -8.672 -11.266 1 98.56 375 LEU A N 1
ATOM 2876 C CA . LEU A 1 375 ? -8.312 -9.836 -10.844 1 98.56 375 LEU A CA 1
ATOM 2877 C C . LEU A 1 375 ? -7.902 -10.289 -9.453 1 98.56 375 LEU A C 1
ATOM 2879 O O . LEU A 1 375 ? -6.711 -10.422 -9.164 1 98.56 375 LEU A O 1
ATOM 2883 N N . LEU A 1 376 ? -8.836 -10.391 -8.555 1 98.31 376 LEU A N 1
ATOM 2884 C CA . LEU A 1 376 ? -8.625 -10.969 -7.234 1 98.31 376 LEU A CA 1
ATOM 2885 C C . LEU A 1 376 ? -9.359 -12.305 -7.098 1 98.31 376 LEU A C 1
ATOM 2887 O O . LEU A 1 376 ? -10.586 -12.352 -7.23 1 98.31 376 LEU A O 1
ATOM 2891 N N . HIS A 1 377 ? -8.641 -13.352 -6.941 1 98.38 377 HIS A N 1
ATOM 2892 C CA . HIS A 1 377 ? -9.195 -14.68 -6.699 1 98.38 377 HIS A CA 1
ATOM 2893 C C . HIS A 1 377 ? -9.031 -15.086 -5.234 1 98.38 377 HIS A C 1
ATOM 2895 O O . HIS A 1 377 ? -7.918 -15.109 -4.711 1 98.38 377 HIS A O 1
ATOM 2901 N N . VAL A 1 378 ? -10.148 -15.391 -4.605 1 97.44 378 VAL A N 1
ATOM 2902 C CA . VAL A 1 378 ? -10.117 -15.836 -3.215 1 97.44 378 VAL A CA 1
ATOM 2903 C C . VAL A 1 378 ? -10.93 -17.125 -3.064 1 97.44 378 VAL A C 1
ATOM 2905 O O . VAL A 1 378 ? -12.125 -17.141 -3.361 1 97.44 378 VAL A O 1
ATOM 2908 N N . ALA A 1 379 ? -10.305 -18.172 -2.736 1 96.25 379 ALA A N 1
ATOM 2909 C CA . ALA A 1 379 ? -10.969 -19.406 -2.312 1 96.25 379 ALA A CA 1
ATOM 2910 C C . ALA A 1 379 ? -10.875 -19.594 -0.801 1 96.25 379 ALA A C 1
ATOM 2912 O O . ALA A 1 379 ? -9.789 -19.828 -0.27 1 96.25 379 ALA A O 1
ATOM 2913 N N . ALA A 1 380 ? -11.961 -19.438 -0.105 1 91.62 380 ALA A N 1
ATOM 2914 C CA . ALA A 1 380 ? -11.898 -19.391 1.354 1 91.62 380 ALA A CA 1
ATOM 2915 C C . ALA A 1 380 ? -13.125 -20.047 1.978 1 91.62 380 ALA A C 1
ATOM 2917 O O . ALA A 1 380 ? -14.07 -20.406 1.273 1 91.62 380 ALA A O 1
ATOM 2918 N N . ALA A 1 381 ? -12.93 -20.312 3.273 1 82.12 381 ALA A N 1
ATOM 2919 C CA . ALA A 1 381 ? -14.086 -20.703 4.078 1 82.12 381 ALA A CA 1
ATOM 2920 C C . ALA A 1 381 ? -14.773 -19.484 4.684 1 82.12 381 ALA A C 1
ATOM 2922 O O . ALA A 1 381 ? -14.133 -18.469 4.926 1 82.12 381 ALA A O 1
ATOM 2923 N N . GLY A 1 382 ? -16.156 -19.641 4.719 1 71.38 382 GLY A N 1
ATOM 2924 C CA . GLY A 1 382 ? -16.859 -18.578 5.402 1 71.38 382 GLY A CA 1
ATOM 2925 C C . GLY A 1 382 ? -16.547 -18.484 6.883 1 71.38 382 GLY A C 1
ATOM 2926 O O . GLY A 1 382 ? -16.078 -19.469 7.477 1 71.38 382 GLY A O 1
ATOM 2927 N N . GLY A 1 383 ? -16.344 -17.422 7.543 1 60.28 383 GLY A N 1
ATOM 2928 C CA . GLY A 1 383 ? -16.031 -17.219 8.945 1 60.28 383 GLY A CA 1
ATOM 2929 C C . GLY A 1 383 ? -16.875 -18.078 9.875 1 60.28 383 GLY A C 1
ATOM 2930 O O . GLY A 1 383 ? -16.531 -18.266 11.047 1 60.28 383 GLY A O 1
ATOM 2931 N N . ARG A 1 384 ? -18.125 -18.656 9.586 1 50.5 384 ARG A N 1
ATOM 2932 C CA . ARG A 1 384 ? -19 -19.391 10.484 1 50.5 384 ARG A CA 1
ATOM 2933 C C . ARG A 1 384 ? -18.438 -20.781 10.766 1 50.5 384 ARG A C 1
ATOM 2935 O O . ARG A 1 384 ? -18.688 -21.359 11.828 1 50.5 384 ARG A O 1
ATOM 2942 N N . GLY A 1 385 ? -17.875 -21.562 9.938 1 44.69 385 GLY A N 1
ATOM 2943 C CA . GLY A 1 385 ? -17.688 -23 9.969 1 44.69 385 GLY A CA 1
ATOM 2944 C C . GLY A 1 385 ? -16.719 -23.453 11.055 1 44.69 385 GLY A C 1
ATOM 2945 O O . GLY A 1 385 ? -16.812 -24.562 11.555 1 44.69 385 GLY A O 1
ATOM 2946 N N . GLU A 1 386 ? -15.648 -22.875 11.336 1 44.97 386 GLU A N 1
ATOM 2947 C CA . GLU A 1 386 ? -14.734 -23.484 12.297 1 44.97 386 GLU A CA 1
ATOM 2948 C C . GLU A 1 386 ? -15.344 -23.516 13.695 1 44.97 386 GLU A C 1
ATOM 2950 O O . GLU A 1 386 ? -14.859 -24.25 14.57 1 44.97 386 GLU A O 1
ATOM 2955 N N . LEU A 1 387 ? -16.359 -22.906 14.016 1 35.69 387 LEU A N 1
ATOM 2956 C CA . LEU A 1 387 ? -16.875 -23 15.375 1 35.69 387 LEU A CA 1
ATOM 2957 C C . LEU A 1 387 ? -17.734 -24.25 15.547 1 35.69 387 LEU A C 1
ATOM 2959 O O . LEU A 1 387 ? -17.922 -24.719 16.672 1 35.69 387 LEU A O 1
ATOM 2963 N N . ARG A 1 388 ? -18.516 -24.922 14.695 1 34.12 388 ARG A N 1
ATOM 2964 C CA . ARG A 1 388 ? -19.453 -26 15.023 1 34.12 388 ARG A CA 1
ATOM 2965 C C . ARG A 1 388 ? -18.719 -27.312 15.211 1 34.12 388 ARG A C 1
ATOM 2967 O O . ARG A 1 388 ? -19.297 -28.281 15.734 1 34.12 388 ARG A O 1
ATOM 2974 N N . GLY A 1 389 ? -17.656 -27.781 14.648 1 32.16 389 GLY A N 1
ATOM 2975 C CA . GLY A 1 389 ? -17.297 -29.188 14.75 1 32.16 389 GLY A CA 1
ATOM 2976 C C . GLY A 1 389 ? -16.906 -29.609 16.156 1 32.16 389 GLY A C 1
ATOM 2977 O O . GLY A 1 389 ? -16.391 -30.703 16.359 1 32.16 389 GLY A O 1
ATOM 2978 N N . GLY A 1 390 ? -16.844 -28.906 17.203 1 28.14 390 GLY A N 1
ATOM 2979 C CA . GLY A 1 390 ? -16.516 -29.547 18.453 1 28.14 390 GLY A CA 1
ATOM 2980 C C . GLY A 1 390 ? -17.656 -30.359 19.047 1 28.14 390 GLY A C 1
ATOM 2981 O O . GLY A 1 390 ? -17.516 -30.984 20.094 1 28.14 390 GLY A O 1
ATOM 2982 N N . GLY A 1 391 ? -18.953 -30.141 18.891 1 24.55 391 GLY A N 1
ATOM 2983 C CA . GLY A 1 391 ? -19.797 -30.75 19.922 1 24.55 391 GLY A CA 1
ATOM 2984 C C . GLY A 1 391 ? -20.125 -32.188 19.641 1 24.55 391 GLY A C 1
ATOM 2985 O O . GLY A 1 391 ? -20.703 -32.875 20.484 1 24.55 391 GLY A O 1
ATOM 2986 N N . ALA A 1 392 ? -20.406 -32.75 18.484 1 23.2 392 ALA A N 1
ATOM 2987 C CA . ALA A 1 392 ? -21.266 -33.938 18.578 1 23.2 392 ALA A CA 1
ATOM 2988 C C . ALA A 1 392 ? -20.5 -35.125 19.125 1 23.2 392 ALA A C 1
ATOM 2990 O O . ALA A 1 392 ? -21.078 -35.969 19.797 1 23.2 392 ALA A O 1
ATOM 2991 N N . ASP A 1 393 ? -19.375 -35.656 18.656 1 22 393 ASP A N 1
ATOM 2992 C CA . ASP A 1 393 ? -19.203 -37.094 18.797 1 22 393 ASP A CA 1
ATOM 2993 C C . ASP A 1 393 ? -18.875 -37.469 20.25 1 22 393 ASP A C 1
ATOM 2995 O O . ASP A 1 393 ? -18.516 -38.594 20.531 1 22 393 ASP A O 1
ATOM 2999 N N . ALA A 1 394 ? -18.531 -36.594 21.188 1 22.12 394 ALA A N 1
ATOM 3000 C CA . ALA A 1 394 ? -18.109 -37.312 22.391 1 22.12 394 ALA A CA 1
ATOM 3001 C C . ALA A 1 394 ? -19.297 -38 23.062 1 22.12 394 ALA A C 1
ATOM 3003 O O . ALA A 1 394 ? -19.203 -38.375 24.219 1 22.12 394 ALA A O 1
ATOM 3004 N N . ALA A 1 395 ? -20.469 -37.906 22.625 1 18.56 395 ALA A N 1
ATOM 3005 C CA . ALA A 1 395 ? -21.312 -38.469 23.688 1 18.56 395 ALA A CA 1
ATOM 3006 C C . ALA A 1 395 ? -21.016 -39.938 23.906 1 18.56 395 ALA A C 1
ATOM 3008 O O . ALA A 1 395 ? -21.531 -40.531 24.844 1 18.56 395 ALA A O 1
ATOM 3009 N N . ALA A 1 396 ? -20.75 -40.75 22.922 1 18.16 396 ALA A N 1
ATOM 3010 C CA . ALA A 1 396 ? -21.328 -42.062 23.219 1 18.16 396 ALA A CA 1
ATOM 3011 C C . ALA A 1 396 ? -20.531 -42.75 24.328 1 18.16 396 ALA A C 1
ATOM 3013 O O . ALA A 1 396 ? -20.953 -43.781 24.844 1 18.16 396 ALA A O 1
ATOM 3014 N N . GLY A 1 397 ? -19.125 -42.656 24.375 1 17.17 397 GLY A N 1
ATOM 3015 C CA . GLY A 1 397 ? -18.625 -43.875 24.984 1 17.17 397 GLY A CA 1
ATOM 3016 C C . GLY A 1 397 ? -18.891 -43.969 26.469 1 17.17 397 GLY A C 1
ATOM 3017 O O . GLY A 1 397 ? -18.266 -43.25 27.25 1 17.17 397 GLY A O 1
ATOM 3018 N N . GLY A 1 398 ? -20.109 -44.094 26.953 1 17.72 398 GLY A N 1
ATOM 3019 C CA . GLY A 1 398 ? -20.453 -44.188 28.359 1 17.72 398 GLY A CA 1
ATOM 3020 C C . GLY A 1 398 ? -19.781 -45.375 29.047 1 17.72 398 GLY A C 1
ATOM 3021 O O . GLY A 1 398 ? -20.219 -45.812 30.109 1 17.72 398 GLY A O 1
ATOM 3022 N N . GLY A 1 399 ? -18.969 -46.094 28.297 1 15.97 399 GLY A N 1
ATOM 3023 C CA . GLY A 1 399 ? -18.906 -47.312 29.125 1 15.97 399 GLY A CA 1
ATOM 3024 C C . GLY A 1 399 ? -18.438 -47.031 30.547 1 15.97 399 GLY A C 1
ATOM 3025 O O . GLY A 1 399 ? -18.047 -45.906 30.875 1 15.97 399 GLY A O 1
ATOM 3026 N N . ALA A 1 400 ? -17.578 -47.906 31.016 1 16.16 400 ALA A N 1
ATOM 3027 C CA . ALA A 1 400 ? -17.562 -48.75 32.219 1 16.16 400 ALA A CA 1
ATOM 3028 C C . ALA A 1 400 ? -16.922 -48.031 33.375 1 16.16 400 ALA A C 1
ATOM 3030 O O . ALA A 1 400 ? -17.531 -47.875 34.438 1 16.16 400 ALA A O 1
ATOM 3031 N N . GLY A 1 401 ? -15.57 -48.25 33.625 1 15.46 401 GLY A N 1
ATOM 3032 C CA . GLY A 1 401 ? -15.125 -49 34.812 1 15.46 401 GLY A CA 1
ATOM 3033 C C . GLY A 1 401 ? -14.766 -48.125 35.969 1 15.46 401 GLY A C 1
ATOM 3034 O O . GLY A 1 401 ? -15.609 -47.844 36.844 1 15.46 401 GLY A O 1
ATOM 3035 N N . GLY A 1 402 ? -13.375 -47.938 36.281 1 15.48 402 GLY A N 1
ATOM 3036 C CA . GLY A 1 402 ? -12.734 -48.438 37.469 1 15.48 402 GLY A CA 1
ATOM 3037 C C . GLY A 1 402 ? -12.703 -47.406 38.594 1 15.48 402 GLY A C 1
ATOM 3038 O O . GLY A 1 402 ? -12.984 -46.219 38.375 1 15.48 402 GLY A O 1
ATOM 3039 N N . THR A 1 403 ? -11.867 -47.688 39.656 1 15.78 403 THR A N 1
ATOM 3040 C CA . THR A 1 403 ? -11.836 -47.719 41.125 1 15.78 403 THR A CA 1
ATOM 3041 C C . THR A 1 403 ? -11.352 -46.406 41.688 1 15.78 403 THR A C 1
ATOM 3043 O O . THR A 1 403 ? -12.008 -45.812 42.531 1 15.78 403 THR A O 1
ATOM 3046 N N . ALA A 1 404 ? -10 -46 41.594 1 15.51 404 ALA A N 1
ATOM 3047 C CA . ALA A 1 404 ? -9.188 -46.188 42.781 1 15.51 404 ALA A CA 1
ATOM 3048 C C . ALA A 1 404 ? -9.086 -44.875 43.562 1 15.51 404 ALA A C 1
ATOM 3050 O O . ALA A 1 404 ? -9.109 -43.781 42.969 1 15.51 404 ALA A O 1
ATOM 3051 N N . SER A 1 405 ? -8.984 -44.844 44.938 1 15.89 405 SER A N 1
ATOM 3052 C CA . SER A 1 405 ? -9.195 -44.188 46.219 1 15.89 405 SER A CA 1
ATOM 3053 C C . SER A 1 405 ? -8.086 -43.188 46.5 1 15.89 405 SER A C 1
ATOM 3055 O O . SER A 1 405 ? -8.234 -42.312 47.375 1 15.89 405 SER A O 1
ATOM 3057 N N . HIS A 1 406 ? -6.84 -43.062 45.844 1 16.19 406 HIS A N 1
ATOM 3058 C CA . HIS A 1 406 ? -5.895 -42.938 46.938 1 16.19 406 HIS A CA 1
ATOM 3059 C C . HIS A 1 406 ? -5.941 -41.562 47.594 1 16.19 406 HIS A C 1
ATOM 3061 O O . HIS A 1 406 ? -6.152 -40.562 46.906 1 16.19 406 HIS A O 1
ATOM 3067 N N . PRO A 1 407 ? -5.762 -41.5 48.906 1 16.39 407 PRO A N 1
ATOM 3068 C CA . PRO A 1 407 ? -5.984 -40.594 50.031 1 16.39 407 PRO A CA 1
ATOM 3069 C C . PRO A 1 407 ? -4.922 -39.5 50.156 1 16.39 407 PRO A C 1
ATOM 3071 O O . PRO A 1 407 ? -4.832 -38.844 51.188 1 16.39 407 PRO A O 1
ATOM 3074 N N . ALA A 1 408 ? -4.543 -38.938 49.031 1 15.76 408 ALA A N 1
ATOM 3075 C CA . ALA A 1 408 ? -3.289 -38.281 49.344 1 15.76 408 ALA A CA 1
ATOM 3076 C C . ALA A 1 408 ? -3.463 -37.344 50.531 1 15.76 408 ALA A C 1
ATOM 3078 O O . ALA A 1 408 ? -4.508 -36.688 50.688 1 15.76 408 ALA A O 1
ATOM 3079 N N . ALA A 1 409 ? -2.459 -37.281 51.375 1 15.97 409 ALA A N 1
ATOM 3080 C CA . ALA A 1 409 ? -2.082 -36.906 52.75 1 15.97 409 ALA A CA 1
ATOM 3081 C C . ALA A 1 409 ? -2.037 -35.375 52.875 1 15.97 409 ALA A C 1
ATOM 3083 O O . ALA A 1 409 ? -1.836 -34.656 51.906 1 15.97 409 ALA A O 1
ATOM 3084 N N . GLN A 1 410 ? -2.051 -34.75 54.125 1 15.7 410 GLN A N 1
ATOM 3085 C CA . GLN A 1 410 ? -2.5 -33.719 55.031 1 15.7 410 GLN A CA 1
ATOM 3086 C C . GLN A 1 410 ? -1.539 -32.531 55.062 1 15.7 410 GLN A C 1
ATOM 3088 O O . GLN A 1 410 ? -1.909 -31.438 55.469 1 15.7 410 GLN A O 1
ATOM 3093 N N . GLY A 1 411 ? -0.216 -32.562 54.719 1 16.12 411 GLY A N 1
ATOM 3094 C CA . GLY A 1 411 ? 0.523 -31.906 55.781 1 16.12 411 GLY A CA 1
ATOM 3095 C C . GLY A 1 411 ? 0.405 -30.406 55.781 1 16.12 411 GLY A C 1
ATOM 3096 O O . GLY A 1 411 ? 0.003 -29.812 54.781 1 16.12 411 GLY A O 1
ATOM 3097 N N . GLY A 1 412 ? 0.883 -29.594 56.844 1 15.91 412 GLY A N 1
ATOM 3098 C CA . GLY A 1 412 ? 0.666 -28.562 57.812 1 15.91 412 GLY A CA 1
ATOM 3099 C C . GLY A 1 412 ? 1.12 -27.188 57.375 1 15.91 412 GLY A C 1
ATOM 3100 O O . GLY A 1 412 ? 0.413 -26.203 57.562 1 15.91 412 GLY A O 1
ATOM 3101 N N . GLU A 1 413 ? 2.396 -26.906 57 1 16.84 413 GLU A N 1
ATOM 3102 C CA . GLU A 1 413 ? 3.014 -25.875 57.812 1 16.84 413 GLU A CA 1
ATOM 3103 C C . GLU A 1 413 ? 2.568 -24.484 57.406 1 16.84 413 GLU A C 1
ATOM 3105 O O . GLU A 1 413 ? 2.131 -24.281 56.25 1 16.84 413 GLU A O 1
ATOM 3110 N N . ILE A 1 414 ? 3.115 -23.328 58.031 1 16.91 414 ILE A N 1
ATOM 3111 C CA . ILE A 1 414 ? 2.865 -22.109 58.812 1 16.91 414 ILE A CA 1
ATOM 3112 C C . ILE A 1 414 ? 3.082 -20.875 57.938 1 16.91 414 ILE A C 1
ATOM 3114 O O . ILE A 1 414 ? 2.611 -19.797 58.281 1 16.91 414 ILE A O 1
ATOM 3118 N N . ALA A 1 415 ? 3.721 -20.844 56.719 1 18.06 415 ALA A N 1
ATOM 3119 C CA . ALA A 1 415 ? 4.59 -19.672 56.781 1 18.06 415 ALA A CA 1
ATOM 3120 C C . ALA A 1 415 ? 3.771 -18.391 56.906 1 18.06 415 ALA A C 1
ATOM 3122 O O . ALA A 1 415 ? 2.635 -18.328 56.438 1 18.06 415 ALA A O 1
ATOM 3123 N N . PRO A 1 416 ? 4.344 -17.281 57.531 1 17.55 416 PRO A N 1
ATOM 3124 C CA . PRO A 1 416 ? 3.904 -16.078 58.25 1 17.55 416 PRO A CA 1
ATOM 3125 C C . PRO A 1 416 ? 3.262 -15.047 57.344 1 17.55 416 PRO A C 1
ATOM 3127 O O . PRO A 1 416 ? 3.494 -15.062 56.125 1 17.55 416 PRO A O 1
ATOM 3130 N N . HIS A 1 417 ? 2.23 -14.281 57.812 1 16.84 417 HIS A N 1
ATOM 3131 C CA . HIS A 1 417 ? 1.16 -13.32 57.531 1 16.84 417 HIS A CA 1
ATOM 3132 C C . HIS A 1 417 ? 1.721 -11.945 57.219 1 16.84 417 HIS A C 1
ATOM 3134 O O . HIS A 1 417 ? 0.988 -10.953 57.219 1 16.84 417 HIS A O 1
ATOM 3140 N N . GLU A 1 418 ? 3 -11.875 56.719 1 18 418 GLU A N 1
ATOM 3141 C CA . GLU A 1 418 ? 3.432 -10.508 57 1 18 418 GLU A CA 1
ATOM 3142 C C . GLU A 1 418 ? 2.383 -9.5 56.562 1 18 418 GLU A C 1
ATOM 3144 O O . GLU A 1 418 ? 1.606 -9.758 55.625 1 18 418 GLU A O 1
ATOM 3149 N N . ALA A 1 419 ? 2.293 -8.383 57.281 1 17.47 419 ALA A N 1
ATOM 3150 C CA . ALA A 1 419 ? 1.438 -7.246 57.594 1 17.47 419 ALA A CA 1
ATOM 3151 C C . ALA A 1 419 ? 1.116 -6.414 56.375 1 17.47 419 ALA A C 1
ATOM 3153 O O . ALA A 1 419 ? 1.938 -6.309 55.469 1 17.47 419 ALA A O 1
ATOM 3154 N N . ASP A 1 420 ? -0.161 -5.902 56.188 1 17.62 420 ASP A N 1
ATOM 3155 C CA . ASP A 1 420 ? -1.188 -5.262 55.375 1 17.62 420 ASP A CA 1
ATOM 3156 C C . ASP A 1 420 ? -0.861 -3.789 55.156 1 17.62 420 ASP A C 1
ATOM 3158 O O . ASP A 1 420 ? -1.733 -3.008 54.75 1 17.62 420 ASP A O 1
ATOM 3162 N N . SER A 1 421 ? 0.414 -3.363 55.469 1 19.77 421 SER A N 1
ATOM 3163 C CA . SER A 1 421 ? 0.325 -1.922 55.688 1 19.77 421 SER A CA 1
ATOM 3164 C C . SER A 1 421 ? -0.356 -1.233 54.5 1 19.77 421 SER A C 1
ATOM 3166 O O . SER A 1 421 ? -0.13 -1.602 53.344 1 19.77 421 SER A O 1
ATOM 3168 N N . PRO A 1 422 ? -1.43 -0.404 54.781 1 20.41 422 PRO A N 1
ATOM 3169 C CA . PRO A 1 422 ? -2.438 0.234 53.938 1 20.41 422 PRO A CA 1
ATOM 3170 C C . PRO A 1 422 ? -1.826 1.198 52.906 1 20.41 422 PRO A C 1
ATOM 3172 O O . PRO A 1 422 ? -1.24 2.215 53.281 1 20.41 422 PRO A O 1
ATOM 3175 N N . ARG A 1 423 ? -1.001 0.877 52.062 1 21.98 423 ARG A N 1
ATOM 3176 C CA . ARG A 1 423 ? -0.25 1.899 51.344 1 21.98 423 ARG A CA 1
ATOM 3177 C C . ARG A 1 423 ? -1.186 2.939 50.75 1 21.98 423 ARG A C 1
ATOM 3179 O O . ARG A 1 423 ? -2.309 2.615 50.344 1 21.98 423 ARG A O 1
ATOM 3186 N N . PRO A 1 424 ? -0.893 4.258 50.875 1 20.77 424 PRO A N 1
ATOM 3187 C CA . PRO A 1 424 ? -1.653 5.484 50.625 1 20.77 424 PRO A CA 1
ATOM 3188 C C . PRO A 1 424 ? -2.305 5.5 49.25 1 20.77 424 PRO A C 1
ATOM 3190 O O . PRO A 1 424 ? -1.859 4.793 48.344 1 20.77 424 PRO A O 1
ATOM 3193 N N . ASP A 1 425 ? -3.602 6.141 49.031 1 21.64 425 ASP A N 1
ATOM 3194 C CA . ASP A 1 425 ? -4.75 6.406 48.188 1 21.64 425 ASP A CA 1
ATOM 3195 C C . ASP A 1 425 ? -4.32 7.129 46.906 1 21.64 425 ASP A C 1
ATOM 3197 O O . ASP A 1 425 ? -4.141 8.352 46.906 1 21.64 425 ASP A O 1
ATOM 3201 N N . SER A 1 426 ? -3.355 6.758 46.156 1 23.31 426 SER A N 1
ATOM 3202 C CA . SER A 1 426 ? -2.635 7.355 45.062 1 23.31 426 SER A CA 1
ATOM 3203 C C . SER A 1 426 ? -3.592 7.801 43.938 1 23.31 426 SER A C 1
ATOM 3205 O O . SER A 1 426 ? -4.664 7.215 43.781 1 23.31 426 SER A O 1
ATOM 3207 N N . ALA A 1 427 ? -3.447 9 43.188 1 27.59 427 ALA A N 1
ATOM 3208 C CA . ALA A 1 427 ? -4.09 9.828 42.188 1 27.59 427 ALA A CA 1
ATOM 3209 C C . ALA A 1 427 ? -4.543 8.977 40.969 1 27.59 427 ALA A C 1
ATOM 3211 O O . ALA A 1 427 ? -3.848 8.039 40.594 1 27.59 427 ALA A O 1
ATOM 3212 N N . SER A 1 428 ? -5.809 8.867 40.562 1 27.36 428 SER A N 1
ATOM 3213 C CA . SER A 1 428 ? -6.758 8.109 39.75 1 27.36 428 SER A CA 1
ATOM 3214 C C . SER A 1 428 ? -6.242 7.922 38.312 1 27.36 428 SER A C 1
ATOM 3216 O O . SER A 1 428 ? -6.102 8.891 37.562 1 27.36 428 SER A O 1
ATOM 3218 N N . ASP A 1 429 ? -5.434 7.008 37.938 1 29 429 ASP A N 1
ATOM 3219 C CA . ASP A 1 429 ? -4.68 6.57 36.75 1 29 429 ASP A CA 1
ATOM 3220 C C . ASP A 1 429 ? -5.605 6.312 35.562 1 29 429 ASP A C 1
ATOM 3222 O O . ASP A 1 429 ? -6.371 5.344 35.562 1 29 429 ASP A O 1
ATOM 3226 N N . VAL A 1 430 ? -6.219 7.211 34.969 1 34.84 430 VAL A N 1
ATOM 3227 C CA . VAL A 1 430 ? -6.734 7.105 33.594 1 34.84 430 VAL A CA 1
ATOM 3228 C C . VAL A 1 430 ? -5.887 6.117 32.781 1 34.84 430 VAL A C 1
ATOM 3230 O O . VAL A 1 430 ? -6.051 5.992 31.578 1 34.84 430 VAL A O 1
ATOM 3233 N N . SER A 1 431 ? -4.906 5.457 33.344 1 34.31 431 SER A N 1
ATOM 3234 C CA . SER A 1 431 ? -3.924 4.543 32.75 1 34.31 431 SER A CA 1
ATOM 3235 C C . SER A 1 431 ? -4.598 3.311 32.156 1 34.31 431 SER A C 1
ATOM 3237 O O . SER A 1 431 ? -3.951 2.512 31.484 1 34.31 431 SER A O 1
ATOM 3239 N N . GLY A 1 432 ? -5.727 2.807 32.688 1 35.19 432 GLY A N 1
ATOM 3240 C CA . GLY A 1 432 ? -6.141 1.449 32.375 1 35.19 432 GLY A CA 1
ATOM 3241 C C . GLY A 1 432 ? -6.805 1.332 31.016 1 35.19 432 GLY A C 1
ATOM 3242 O O . GLY A 1 432 ? -7.293 0.262 30.656 1 35.19 432 GLY A O 1
ATOM 3243 N N . LEU A 1 433 ? -7.301 2.352 30.438 1 40.06 433 LEU A N 1
ATOM 3244 C CA . LEU A 1 433 ? -8.031 2.059 29.219 1 40.06 433 LEU A CA 1
ATOM 3245 C C . LEU A 1 433 ? -7.07 1.727 28.078 1 40.06 433 LEU A C 1
ATOM 3247 O O . LEU A 1 433 ? -6.32 2.594 27.625 1 40.06 433 LEU A O 1
ATOM 3251 N N . SER A 1 434 ? -6.777 0.449 27.969 1 46.88 434 SER A N 1
ATOM 3252 C CA . SER A 1 434 ? -5.992 -0.064 26.859 1 46.88 434 SER A CA 1
ATOM 3253 C C . SER A 1 434 ? -6.672 0.224 25.516 1 46.88 434 SER A C 1
ATOM 3255 O O . SER A 1 434 ? -7.895 0.398 25.469 1 46.88 434 SER A O 1
ATOM 3257 N N . LEU A 1 435 ? -5.98 0.708 24.562 1 52.69 435 LEU A N 1
ATOM 3258 C CA . LEU A 1 435 ? -6.441 0.862 23.188 1 52.69 435 LEU A CA 1
ATOM 3259 C C . LEU A 1 435 ? -7.289 -0.334 22.766 1 52.69 435 LEU A C 1
ATOM 3261 O O . LEU A 1 435 ? -7.977 -0.281 21.75 1 52.69 435 LEU A O 1
ATOM 3265 N N . GLY A 1 436 ? -7.25 -1.375 23.562 1 52.34 436 GLY A N 1
ATOM 3266 C CA . GLY A 1 436 ? -8.156 -2.488 23.328 1 52.34 436 GLY A CA 1
ATOM 3267 C C . GLY A 1 436 ? -9.617 -2.092 23.375 1 52.34 436 GLY A C 1
ATOM 3268 O O . GLY A 1 436 ? -10.461 -2.721 22.75 1 52.34 436 GLY A O 1
ATOM 3269 N N . ALA A 1 437 ? -9.898 -0.98 24.094 1 56.44 437 ALA A N 1
ATOM 3270 C CA . ALA A 1 437 ? -11.266 -0.491 24.25 1 56.44 437 ALA A CA 1
ATOM 3271 C C . ALA A 1 437 ? -11.773 0.154 22.969 1 56.44 437 ALA A C 1
ATOM 3273 O O . ALA A 1 437 ? -12.977 0.402 22.812 1 56.44 437 ALA A O 1
ATOM 3274 N N . LEU A 1 438 ? -10.922 0.298 22.062 1 71.12 438 LEU A N 1
ATOM 3275 C CA . LEU A 1 438 ? -11.305 0.947 20.812 1 71.12 438 LEU A CA 1
ATOM 3276 C C . LEU A 1 438 ? -11.797 -0.076 19.797 1 71.12 438 LEU A C 1
ATOM 3278 O O . LEU A 1 438 ? -12.156 0.283 18.672 1 71.12 438 LEU A O 1
ATOM 3282 N N . THR A 1 439 ? -11.844 -1.296 20.203 1 71.25 439 THR A N 1
ATOM 3283 C CA . THR A 1 439 ? -12.328 -2.33 19.297 1 71.25 439 THR A CA 1
ATOM 3284 C C . THR A 1 439 ? -13.828 -2.203 19.078 1 71.25 439 THR A C 1
ATOM 3286 O O . THR A 1 439 ? -14.586 -2.031 20.031 1 71.25 439 THR A O 1
ATOM 3289 N N . VAL A 1 440 ? -14.25 -1.826 17.906 1 69.44 440 VAL A N 1
ATOM 3290 C CA . VAL A 1 440 ? -15.664 -1.744 17.547 1 69.44 440 VAL A CA 1
ATOM 3291 C C . VAL A 1 440 ? -16.203 -3.141 17.25 1 69.44 440 VAL A C 1
ATOM 3293 O O . VAL A 1 440 ? -15.539 -3.938 16.578 1 69.44 440 VAL A O 1
ATOM 3296 N N . SER A 1 441 ? -17.016 -3.711 18.125 1 52.28 441 SER A N 1
ATOM 3297 C CA . SER A 1 441 ? -17.578 -5.043 17.969 1 52.28 441 SER A CA 1
ATOM 3298 C C . SER A 1 441 ? -18.453 -5.121 16.719 1 52.28 441 SER A C 1
ATOM 3300 O O . SER A 1 441 ? -19.656 -4.844 16.766 1 52.28 441 SER A O 1
ATOM 3302 N N . HIS A 1 442 ? -18.172 -4.438 15.727 1 51.31 442 HIS A N 1
ATOM 3303 C CA . HIS A 1 442 ? -19.094 -4.832 14.672 1 51.31 442 HIS A CA 1
ATOM 3304 C C . HIS A 1 442 ? -19.047 -6.34 14.438 1 51.31 442 HIS A C 1
ATOM 3306 O O . HIS A 1 442 ? -18.047 -6.988 14.727 1 51.31 442 HIS A O 1
ATOM 3312 N N . VAL A 1 443 ? -20.156 -7.055 14.227 1 46.72 443 VAL A N 1
ATOM 3313 C CA . VAL A 1 443 ? -20.375 -8.438 13.82 1 46.72 443 VAL A CA 1
ATOM 3314 C C . VAL A 1 443 ? -19.359 -8.844 12.758 1 46.72 443 VAL A C 1
ATOM 3316 O O . VAL A 1 443 ? -19.656 -8.812 11.562 1 46.72 443 VAL A O 1
ATOM 3319 N N . ALA A 1 444 ? -18.344 -8.156 12.617 1 50.16 444 ALA A N 1
ATOM 3320 C CA . ALA A 1 444 ? -17.297 -8.234 11.586 1 50.16 444 ALA A CA 1
ATOM 3321 C C . ALA A 1 444 ? -16.984 -9.68 11.234 1 50.16 444 ALA A C 1
ATOM 3323 O O . ALA A 1 444 ? -16.703 -9.992 10.078 1 50.16 444 ALA A O 1
ATOM 3324 N N . GLY A 1 445 ? -17 -10.633 12.141 1 52.84 445 GLY A N 1
ATOM 3325 C CA . GLY A 1 445 ? -16.516 -11.992 11.945 1 52.84 445 GLY A CA 1
ATOM 3326 C C . GLY A 1 445 ? -17.453 -12.836 11.102 1 52.84 445 GLY A C 1
ATOM 3327 O O . GLY A 1 445 ? -17 -13.672 10.312 1 52.84 445 GLY A O 1
ATOM 3328 N N . GLU A 1 446 ? -18.75 -12.57 11.148 1 60.69 446 GLU A N 1
ATOM 3329 C CA . GLU A 1 446 ? -19.609 -13.594 10.562 1 60.69 446 GLU A CA 1
ATOM 3330 C C . GLU A 1 446 ? -19.828 -13.344 9.07 1 60.69 446 GLU A C 1
ATOM 3332 O O . GLU A 1 446 ? -20.094 -14.281 8.312 1 60.69 446 GLU A O 1
ATOM 3337 N N . GLY A 1 447 ? -19.312 -12.203 8.57 1 75.69 447 GLY A N 1
ATOM 3338 C CA . GLY A 1 447 ? -19.719 -11.945 7.195 1 75.69 447 GLY A CA 1
ATOM 3339 C C . GLY A 1 447 ? -18.531 -11.836 6.246 1 75.69 447 GLY A C 1
ATOM 3340 O O . GLY A 1 447 ? -18.719 -11.688 5.039 1 75.69 447 GLY A O 1
ATOM 3341 N N . GLY A 1 448 ? -17.344 -12.133 6.75 1 87.94 448 GLY A N 1
ATOM 3342 C CA . GLY A 1 448 ? -16.203 -11.938 5.867 1 87.94 448 GLY A CA 1
ATOM 3343 C C . GLY A 1 448 ? -15.57 -13.234 5.422 1 87.94 448 GLY A C 1
ATOM 3344 O O . GLY A 1 448 ? -16.109 -14.312 5.648 1 87.94 448 GLY A O 1
ATOM 3345 N N . LEU A 1 449 ? -14.617 -13.203 4.551 1 91.69 449 LEU A N 1
ATOM 3346 C CA . LEU A 1 449 ? -13.859 -14.344 4.059 1 91.69 449 LEU A CA 1
ATOM 3347 C C . LEU A 1 449 ? -12.609 -14.57 4.902 1 91.69 449 LEU A C 1
ATOM 3349 O O . LEU A 1 449 ? -11.82 -13.641 5.117 1 91.69 449 LEU A O 1
ATOM 3353 N N . ASN A 1 450 ? -12.422 -15.734 5.355 1 90 450 ASN A N 1
ATOM 3354 C CA . ASN A 1 450 ? -11.234 -16.062 6.137 1 90 450 ASN A CA 1
ATOM 3355 C C . ASN A 1 450 ? -10.008 -16.266 5.246 1 90 450 ASN A C 1
ATOM 3357 O O . ASN A 1 450 ? -10.031 -17.094 4.332 1 90 450 ASN A O 1
ATOM 3361 N N . LEU A 1 451 ? -8.977 -15.562 5.527 1 90.56 451 LEU A N 1
ATOM 3362 C CA . LEU A 1 451 ? -7.766 -15.641 4.719 1 90.56 451 LEU A CA 1
ATOM 3363 C C . LEU A 1 451 ? -6.738 -16.562 5.375 1 90.56 451 LEU A C 1
ATOM 3365 O O . LEU A 1 451 ? -5.77 -16.969 4.734 1 90.56 451 LEU A O 1
ATOM 3369 N N . GLY A 1 452 ? -6.969 -16.859 6.598 1 84.75 452 GLY A N 1
ATOM 3370 C CA . GLY A 1 452 ? -6.09 -17.734 7.355 1 84.75 452 GLY A CA 1
ATOM 3371 C C . GLY A 1 452 ? -6.742 -18.312 8.594 1 84.75 452 GLY A C 1
ATOM 3372 O O . GLY A 1 452 ? -7.93 -18.078 8.844 1 84.75 452 GLY A O 1
ATOM 3373 N N . PRO A 1 453 ? -5.957 -19.062 9.281 1 78.19 453 PRO A N 1
ATOM 3374 C CA . PRO A 1 453 ? -6.52 -19.672 10.484 1 78.19 453 PRO A CA 1
ATOM 3375 C C . PRO A 1 453 ? -6.797 -18.656 11.594 1 78.19 453 PRO A C 1
ATOM 3377 O O . PRO A 1 453 ? -6.059 -17.688 11.742 1 78.19 453 PRO A O 1
ATOM 3380 N N . ALA A 1 454 ? -8.031 -18.625 12.156 1 63.31 454 ALA A N 1
ATOM 3381 C CA . ALA A 1 454 ? -8.484 -17.672 13.18 1 63.31 454 ALA A CA 1
ATOM 3382 C C . ALA A 1 454 ? -7.492 -17.594 14.336 1 63.31 454 ALA A C 1
ATOM 3384 O O . ALA A 1 454 ? -7.332 -16.547 14.961 1 63.31 454 ALA A O 1
ATOM 3385 N N . LYS A 1 455 ? -7.004 -18.703 14.898 1 57.16 455 LYS A N 1
ATOM 3386 C CA . LYS A 1 455 ? -6.172 -18.719 16.094 1 57.16 455 LYS A CA 1
ATOM 3387 C C . LYS A 1 455 ? -4.945 -17.828 15.922 1 57.16 455 LYS A C 1
ATOM 3389 O O . LYS A 1 455 ? -4.441 -17.266 16.891 1 57.16 455 LYS A O 1
ATOM 3394 N N . ALA A 1 456 ? -4.301 -17.828 14.875 1 49.38 456 ALA A N 1
ATOM 3395 C CA . ALA A 1 456 ? -2.98 -17.234 14.68 1 49.38 456 ALA A CA 1
ATOM 3396 C C . ALA A 1 456 ? -3.07 -15.711 14.594 1 49.38 456 ALA A C 1
ATOM 3398 O O . ALA A 1 456 ? -2.094 -15.008 14.859 1 49.38 456 ALA A O 1
ATOM 3399 N N . GLN A 1 457 ? -4.188 -15.125 14.133 1 52.06 457 GLN A N 1
ATOM 3400 C CA . GLN A 1 457 ? -4.305 -13.688 13.914 1 52.06 457 GLN A CA 1
ATOM 3401 C C . GLN A 1 457 ? -5.461 -13.102 14.719 1 52.06 457 GLN A C 1
ATOM 3403 O O . GLN A 1 457 ? -6.387 -13.82 15.102 1 52.06 457 GLN A O 1
ATOM 3408 N N . ASP A 1 458 ? -5.137 -12.039 15.414 1 57.69 458 ASP A N 1
ATOM 3409 C CA . ASP A 1 458 ? -6.324 -11.328 15.891 1 57.69 458 ASP A CA 1
ATOM 3410 C C . ASP A 1 458 ? -7.461 -11.43 14.875 1 57.69 458 ASP A C 1
ATOM 3412 O O . ASP A 1 458 ? -7.246 -11.258 13.672 1 57.69 458 ASP A O 1
ATOM 3416 N N . SER A 1 459 ? -8.461 -12.148 15.203 1 61.44 459 SER A N 1
ATOM 3417 C CA . SER A 1 459 ? -9.617 -12.492 14.383 1 61.44 459 SER A CA 1
ATOM 3418 C C . SER A 1 459 ? -9.961 -11.375 13.406 1 61.44 459 SER A C 1
ATOM 3420 O O . SER A 1 459 ? -10.305 -11.633 12.25 1 61.44 459 SER A O 1
ATOM 3422 N N . ALA A 1 460 ? -9.617 -10.195 13.82 1 68.56 460 ALA A N 1
ATOM 3423 C CA . ALA A 1 460 ? -10.047 -9.078 12.977 1 68.56 460 ALA A CA 1
ATOM 3424 C C . ALA A 1 460 ? -9.133 -8.93 11.766 1 68.56 460 ALA A C 1
ATOM 3426 O O . ALA A 1 460 ? -9.555 -8.453 10.711 1 68.56 460 ALA A O 1
ATOM 3427 N N . ASP A 1 461 ? -7.945 -9.43 11.844 1 81.25 461 ASP A N 1
ATOM 3428 C CA . ASP A 1 461 ? -7 -9.258 10.742 1 81.25 461 ASP A CA 1
ATOM 3429 C C . ASP A 1 461 ? -6.98 -10.492 9.844 1 81.25 461 ASP A C 1
ATOM 3431 O O . ASP A 1 461 ? -6.281 -10.516 8.828 1 81.25 461 ASP A O 1
ATOM 3435 N N . ALA A 1 462 ? -7.832 -11.445 10.117 1 85 462 ALA A N 1
ATOM 3436 C CA . ALA A 1 462 ? -7.816 -12.68 9.336 1 85 462 ALA A CA 1
ATOM 3437 C C . ALA A 1 462 ? -8.984 -12.719 8.352 1 85 462 ALA A C 1
ATOM 3439 O O . ALA A 1 462 ? -9.062 -13.617 7.512 1 85 462 ALA A O 1
ATOM 3440 N N . THR A 1 463 ? -9.828 -11.75 8.414 1 89.56 463 THR A N 1
ATOM 3441 C CA . THR A 1 463 ? -11.031 -11.797 7.594 1 89.56 463 THR A CA 1
ATOM 3442 C C . THR A 1 463 ? -11.078 -10.633 6.617 1 89.56 463 THR A C 1
ATOM 3444 O O . THR A 1 463 ? -10.695 -9.508 6.961 1 89.56 463 THR A O 1
ATOM 3447 N N . LEU A 1 464 ? -11.5 -10.875 5.418 1 93.06 464 LEU A N 1
ATOM 3448 C CA . LEU A 1 464 ? -11.703 -9.852 4.391 1 93.06 464 LEU A CA 1
ATOM 3449 C C . LEU A 1 464 ? -13.172 -9.469 4.293 1 93.06 464 LEU A C 1
ATOM 3451 O O . LEU A 1 464 ? -14.039 -10.336 4.152 1 93.06 464 LEU A O 1
ATOM 3455 N N . MET A 1 465 ? -13.508 -8.242 4.418 1 92.44 465 MET A N 1
ATOM 3456 C CA . MET A 1 465 ? -14.875 -7.73 4.344 1 92.44 465 MET A CA 1
ATOM 3457 C C . MET A 1 465 ? -15.117 -7.027 3.014 1 92.44 465 MET A C 1
ATOM 3459 O O . MET A 1 465 ? -14.18 -6.539 2.383 1 92.44 465 MET A O 1
ATOM 3463 N N . PRO A 1 466 ? -16.406 -7.047 2.592 1 93.81 466 PRO A N 1
ATOM 3464 C CA . PRO A 1 466 ? -16.688 -6.355 1.33 1 93.81 466 PRO A CA 1
ATOM 3465 C C . PRO A 1 466 ? -16.281 -4.887 1.356 1 93.81 466 PRO A C 1
ATOM 3467 O O . PRO A 1 466 ? -15.828 -4.348 0.342 1 93.81 466 PRO A O 1
ATOM 3470 N N . GLU A 1 467 ? -16.359 -4.172 2.523 1 92.69 467 GLU A N 1
ATOM 3471 C CA . GLU A 1 467 ? -16.031 -2.756 2.672 1 92.69 467 GLU A CA 1
ATOM 3472 C C . GLU A 1 467 ? -14.547 -2.51 2.457 1 92.69 467 GLU A C 1
ATOM 3474 O O . GLU A 1 467 ? -14.141 -1.393 2.135 1 92.69 467 GLU A O 1
ATOM 3479 N N . ASP A 1 468 ? -13.758 -3.584 2.645 1 94.81 468 ASP A N 1
ATOM 3480 C CA . ASP A 1 468 ? -12.312 -3.482 2.471 1 94.81 468 ASP A CA 1
ATOM 3481 C C . ASP A 1 468 ? -11.953 -3.223 1.009 1 94.81 468 ASP A C 1
ATOM 3483 O O . ASP A 1 468 ? -10.867 -2.715 0.712 1 94.81 468 ASP A O 1
ATOM 3487 N N . LEU A 1 469 ? -12.859 -3.557 0.141 1 96.5 469 LEU A N 1
ATOM 3488 C CA . LEU A 1 469 ? -12.492 -3.57 -1.272 1 96.5 469 LEU A CA 1
ATOM 3489 C C . LEU A 1 469 ? -13.047 -2.34 -1.986 1 96.5 469 LEU A C 1
ATOM 3491 O O . LEU A 1 469 ? -12.773 -2.131 -3.17 1 96.5 469 LEU A O 1
ATOM 3495 N N . LEU A 1 470 ? -13.742 -1.469 -1.321 1 94.81 470 LEU A N 1
ATOM 3496 C CA . LEU A 1 470 ? -14.469 -0.385 -1.975 1 94.81 470 LEU A CA 1
ATOM 3497 C C . LEU A 1 470 ? -13.508 0.612 -2.607 1 94.81 470 LEU A C 1
ATOM 3499 O O . LEU A 1 470 ? -13.711 1.05 -3.74 1 94.81 470 LEU A O 1
ATOM 3503 N N . HIS A 1 471 ? -12.414 0.972 -1.892 1 94.31 471 HIS A N 1
ATOM 3504 C CA . HIS A 1 471 ? -11.484 1.969 -2.412 1 94.31 471 HIS A CA 1
ATOM 3505 C C . HIS A 1 471 ? -10.781 1.461 -3.664 1 94.31 471 HIS A C 1
ATOM 3507 O O . HIS A 1 471 ? -10.289 2.254 -4.473 1 94.31 471 HIS A O 1
ATOM 3513 N N . LEU A 1 472 ? -10.773 0.138 -3.906 1 96.62 472 LEU A N 1
ATOM 3514 C CA . LEU A 1 472 ? -10.109 -0.468 -5.055 1 96.62 472 LEU A CA 1
ATOM 3515 C C . LEU A 1 472 ? -10.961 -0.322 -6.312 1 96.62 472 LEU A C 1
ATOM 3517 O O . LEU A 1 472 ? -10.469 -0.509 -7.43 1 96.62 472 LEU A O 1
ATOM 3521 N N . THR A 1 473 ? -12.258 0.012 -6.125 1 95.44 473 THR A N 1
ATOM 3522 C CA . THR A 1 473 ? -13.172 0.109 -7.258 1 95.44 473 THR A CA 1
ATOM 3523 C C . THR A 1 473 ? -12.953 1.412 -8.023 1 95.44 473 THR A C 1
ATOM 3525 O O . THR A 1 473 ? -13.711 1.74 -8.938 1 95.44 473 THR A O 1
ATOM 3528 N N . ARG A 1 474 ? -11.906 2.184 -7.641 1 92.5 474 ARG A N 1
ATOM 3529 C CA . ARG A 1 474 ? -11.484 3.307 -8.469 1 92.5 474 ARG A CA 1
ATOM 3530 C C . ARG A 1 474 ? -10.945 2.822 -9.812 1 92.5 474 ARG A C 1
ATOM 3532 O O . ARG A 1 474 ? -10.898 3.584 -10.781 1 92.5 474 ARG A O 1
ATOM 3539 N N . ARG A 1 475 ? -10.5 1.613 -9.82 1 94 475 ARG A N 1
ATOM 3540 C CA . ARG A 1 475 ? -10.156 0.875 -11.031 1 94 475 ARG A CA 1
ATOM 3541 C C . ARG A 1 475 ? -11.055 -0.34 -11.211 1 94 475 ARG A C 1
ATOM 3543 O O . ARG A 1 475 ? -11.797 -0.709 -10.297 1 94 475 ARG A O 1
ATOM 3550 N N . THR A 1 476 ? -10.992 -0.897 -12.422 1 95.69 476 THR A N 1
ATOM 3551 C CA . THR A 1 476 ? -11.859 -2.041 -12.68 1 95.69 476 THR A CA 1
ATOM 3552 C C . THR A 1 476 ? -11.375 -3.273 -11.93 1 95.69 476 THR A C 1
ATOM 3554 O O . THR A 1 476 ? -10.242 -3.719 -12.125 1 95.69 476 THR A O 1
ATOM 3557 N N . LEU A 1 477 ? -12.234 -3.748 -11.086 1 97.12 477 LEU A N 1
ATOM 3558 C CA . LEU A 1 477 ? -11.953 -4.918 -10.266 1 97.12 477 LEU A CA 1
ATOM 3559 C C . LEU A 1 477 ? -12.75 -6.125 -10.734 1 97.12 477 LEU A C 1
ATOM 3561 O O . LEU A 1 477 ? -13.969 -6.035 -10.914 1 97.12 477 LEU A O 1
ATOM 3565 N N . PHE A 1 478 ? -12.07 -7.234 -11.055 1 98.38 478 PHE A N 1
ATOM 3566 C CA . PHE A 1 478 ? -12.688 -8.516 -11.383 1 98.38 478 PHE A CA 1
ATOM 3567 C C . PHE A 1 478 ? -12.484 -9.516 -10.25 1 98.38 478 PHE A C 1
ATOM 3569 O O . PHE A 1 478 ? -11.383 -10.023 -10.055 1 98.38 478 PHE A O 1
ATOM 3576 N N . LEU A 1 479 ? -13.555 -9.812 -9.539 1 98.5 479 LEU A N 1
ATOM 3577 C CA . LEU A 1 479 ? -13.477 -10.656 -8.344 1 98.5 479 LEU A CA 1
ATOM 3578 C C . LEU A 1 479 ? -13.969 -12.07 -8.648 1 98.5 479 LEU A C 1
ATOM 3580 O O . LEU A 1 479 ? -14.961 -12.25 -9.352 1 98.5 479 LEU A O 1
ATOM 3584 N N . VAL A 1 480 ? -13.211 -13.031 -8.234 1 98.75 480 VAL A N 1
ATOM 3585 C CA . VAL A 1 480 ? -13.641 -14.43 -8.172 1 98.75 480 VAL A CA 1
ATOM 3586 C C . VAL A 1 480 ? -13.617 -14.914 -6.723 1 98.75 480 VAL A C 1
ATOM 3588 O O . VAL A 1 480 ? -12.547 -15.172 -6.168 1 98.75 480 VAL A O 1
ATOM 3591 N N . LEU A 1 481 ? -14.781 -15.062 -6.156 1 98.06 481 LEU A N 1
ATOM 3592 C CA . LEU A 1 481 ? -14.898 -15.453 -4.754 1 98.06 481 LEU A CA 1
ATOM 3593 C C . LEU A 1 481 ? -15.516 -16.844 -4.625 1 98.06 481 LEU A C 1
ATOM 3595 O O . LEU A 1 481 ? -16.703 -17.016 -4.895 1 98.06 481 LEU A O 1
ATOM 3599 N N . ASP A 1 482 ? -14.727 -17.75 -4.277 1 97.5 482 ASP A N 1
ATOM 3600 C CA . ASP A 1 482 ? -15.164 -19.125 -4.059 1 97.5 482 ASP A CA 1
ATOM 3601 C C . ASP A 1 482 ? -15.25 -19.453 -2.568 1 97.5 482 ASP A C 1
ATOM 3603 O O . ASP A 1 482 ? -14.32 -20.016 -1.994 1 97.5 482 ASP A O 1
ATOM 3607 N N . ALA A 1 483 ? -16.328 -19.094 -1.978 1 94.56 483 ALA A N 1
ATOM 3608 C CA . ALA A 1 483 ? -16.578 -19.25 -0.546 1 94.56 483 ALA A CA 1
ATOM 3609 C C . ALA A 1 483 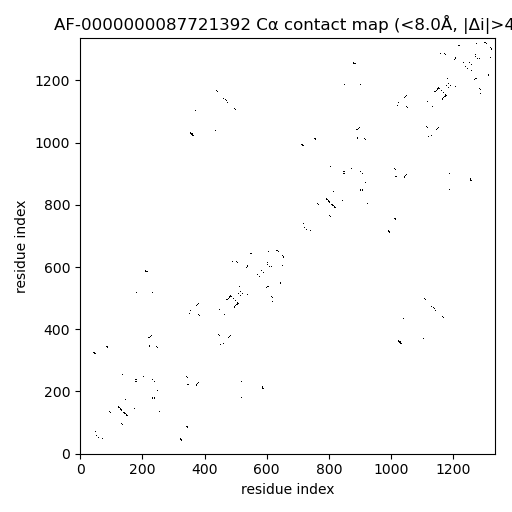? -18.078 -19.344 -0.255 1 94.56 483 ALA A C 1
ATOM 3611 O O . ALA A 1 483 ? -18.891 -18.875 -1.038 1 94.56 483 ALA A O 1
ATOM 3612 N N . ASP A 1 484 ? -18.422 -19.891 0.872 1 92.25 484 ASP A N 1
ATOM 3613 C CA . ASP A 1 484 ? -19.828 -20.078 1.249 1 92.25 484 ASP A CA 1
ATOM 3614 C C . ASP A 1 484 ? -20.5 -18.734 1.493 1 92.25 484 ASP A C 1
ATOM 3616 O O . ASP A 1 484 ? -21.703 -18.578 1.261 1 92.25 484 ASP A O 1
ATOM 3620 N N . ASN A 1 485 ? -19.75 -17.766 1.933 1 92.12 485 ASN A N 1
ATOM 3621 C CA . ASN A 1 485 ? -20.312 -16.453 2.211 1 92.12 485 ASN A CA 1
ATOM 3622 C C . ASN A 1 485 ? -19.969 -15.445 1.118 1 92.12 485 ASN A C 1
ATOM 3624 O O . ASN A 1 485 ? -19.938 -14.234 1.364 1 92.12 485 ASN A O 1
ATOM 3628 N N . ALA A 1 486 ? -19.688 -15.93 -0.058 1 94.81 486 ALA A N 1
ATOM 3629 C CA . ALA A 1 486 ? -19.312 -15.062 -1.175 1 94.81 486 ALA A CA 1
ATOM 3630 C C . ALA A 1 486 ? -20.422 -14.062 -1.487 1 94.81 486 ALA A C 1
ATOM 3632 O O . ALA A 1 486 ? -20.156 -12.93 -1.88 1 94.81 486 ALA A O 1
ATOM 3633 N N . ALA A 1 487 ? -21.656 -14.438 -1.231 1 94.25 487 ALA A N 1
ATOM 3634 C CA . ALA A 1 487 ? -22.812 -13.617 -1.556 1 94.25 487 ALA A CA 1
ATOM 3635 C C . ALA A 1 487 ? -22.812 -12.328 -0.739 1 94.25 487 ALA A C 1
ATOM 3637 O O . ALA A 1 487 ? -23.438 -11.336 -1.133 1 94.25 487 ALA A O 1
ATOM 3638 N N . ASN A 1 488 ? -22.156 -12.297 0.404 1 93.88 488 ASN A N 1
ATOM 3639 C CA . ASN A 1 488 ? -22.062 -11.117 1.254 1 93.88 488 ASN A CA 1
ATOM 3640 C C . ASN A 1 488 ? -21.328 -9.984 0.555 1 93.88 488 ASN A C 1
ATOM 3642 O O . ASN A 1 488 ? -21.375 -8.836 1.003 1 93.88 488 ASN A O 1
ATOM 3646 N N . PHE A 1 489 ? -20.672 -10.242 -0.535 1 96 489 PHE A N 1
ATOM 3647 C CA . PHE A 1 489 ? -19.891 -9.242 -1.246 1 96 489 PHE A CA 1
ATOM 3648 C C . PHE A 1 489 ? -20.719 -8.594 -2.354 1 96 489 PHE A C 1
ATOM 3650 O O . PHE A 1 489 ? -20.266 -7.676 -3.027 1 96 489 PHE A O 1
ATOM 3657 N N . ALA A 1 490 ? -21.953 -9.016 -2.52 1 95.38 490 ALA A N 1
ATOM 3658 C CA . ALA A 1 490 ? -22.844 -8.508 -3.557 1 95.38 490 ALA A CA 1
ATOM 3659 C C . ALA A 1 490 ? -23.078 -7.012 -3.391 1 95.38 490 ALA A C 1
ATOM 3661 O O . ALA A 1 490 ? -23.172 -6.277 -4.379 1 95.38 490 ALA A O 1
ATOM 3662 N N . PRO A 1 491 ? -23.047 -6.469 -2.152 1 92.69 491 PRO A N 1
ATOM 3663 C CA . PRO A 1 491 ? -23.328 -5.047 -1.949 1 92.69 491 PRO A CA 1
ATOM 3664 C C . PRO A 1 491 ? -22.25 -4.137 -2.529 1 92.69 491 PRO A C 1
ATOM 3666 O O . PRO A 1 491 ? -22.422 -2.918 -2.568 1 92.69 491 PRO A O 1
ATOM 3669 N N . ILE A 1 492 ? -21.156 -4.676 -2.887 1 94.25 492 ILE A N 1
ATOM 3670 C CA . ILE A 1 492 ? -20.156 -3.867 -3.566 1 94.25 492 ILE A CA 1
ATOM 3671 C C . ILE A 1 492 ? -20.75 -3.24 -4.82 1 94.25 492 ILE A C 1
ATOM 3673 O O . ILE A 1 492 ? -20.406 -2.115 -5.188 1 94.25 492 ILE A O 1
ATOM 3677 N N . SER A 1 493 ? -21.672 -4.098 -5.379 1 94.19 493 SER A N 1
ATOM 3678 C CA . SER A 1 493 ? -22.359 -3.604 -6.57 1 94.19 493 SER A CA 1
ATOM 3679 C C . SER A 1 493 ? -23.234 -2.395 -6.246 1 94.19 493 SER A C 1
ATOM 3681 O O . SER A 1 493 ? -24.094 -2.459 -5.367 1 94.19 493 SER A O 1
ATOM 3683 N N . GLY A 1 494 ? -23.031 -1.321 -6.867 1 91.31 494 GLY A N 1
ATOM 3684 C CA . GLY A 1 494 ? -23.766 -0.096 -6.605 1 91.31 494 GLY A CA 1
ATOM 3685 C C . GLY A 1 494 ? -23.031 0.868 -5.699 1 91.31 494 GLY A C 1
ATOM 3686 O O . GLY A 1 494 ? -23.391 2.043 -5.602 1 91.31 494 GLY A O 1
ATOM 3687 N N . ARG A 1 495 ? -22.047 0.405 -4.996 1 91.44 495 ARG A N 1
ATOM 3688 C CA . ARG A 1 495 ? -21.281 1.249 -4.078 1 91.44 495 ARG A CA 1
ATOM 3689 C C . ARG A 1 495 ? -19.906 1.555 -4.629 1 91.44 495 ARG A C 1
ATOM 3691 O O . ARG A 1 495 ? -19.031 2.035 -3.904 1 91.44 495 ARG A O 1
ATOM 3698 N N . GLU A 1 496 ? -19.766 1.242 -5.859 1 92.38 496 GLU A N 1
ATOM 3699 C CA . GLU A 1 496 ? -18.469 1.486 -6.492 1 92.38 496 GLU A CA 1
ATOM 3700 C C . GLU A 1 496 ? -18.141 2.977 -6.531 1 92.38 496 GLU A C 1
ATOM 3702 O O . GLU A 1 496 ? -19.047 3.811 -6.648 1 92.38 496 GLU A O 1
ATOM 3707 N N . LEU A 1 497 ? -16.922 3.363 -6.461 1 88.56 497 LEU A N 1
ATOM 3708 C CA . LEU A 1 497 ? -16.516 4.762 -6.355 1 88.56 497 LEU A CA 1
ATOM 3709 C C . LEU A 1 497 ? -16.281 5.363 -7.734 1 88.56 497 LEU A C 1
ATOM 3711 O O . LEU A 1 497 ? -16.594 6.531 -7.973 1 88.56 497 LEU A O 1
ATOM 3715 N N . SER A 1 498 ? -15.625 4.613 -8.695 1 88.38 498 SER A N 1
ATOM 3716 C CA . SER A 1 498 ? -15.297 5.195 -10 1 88.38 498 SER A CA 1
ATOM 3717 C C . SER A 1 498 ? -15.602 4.219 -11.133 1 88.38 498 SER A C 1
ATOM 3719 O O . SER A 1 498 ? -16.156 4.609 -12.156 1 88.38 498 SER A O 1
ATOM 3721 N N . ARG A 1 499 ? -15.273 2.955 -10.969 1 92.06 499 ARG A N 1
ATOM 3722 C CA . ARG A 1 499 ? -15.414 1.959 -12.023 1 92.06 499 ARG A CA 1
ATOM 3723 C C . ARG A 1 499 ? -16.266 0.785 -11.555 1 92.06 499 ARG A C 1
ATOM 3725 O O . ARG A 1 499 ? -16.25 0.43 -10.375 1 92.06 499 ARG A O 1
ATOM 3732 N N . THR A 1 500 ? -16.953 0.159 -12.547 1 94 500 THR A N 1
ATOM 3733 C CA . THR A 1 500 ? -17.781 -1.005 -12.266 1 94 500 THR A CA 1
ATOM 3734 C C . THR A 1 500 ? -16.922 -2.189 -11.828 1 94 500 THR A C 1
ATOM 3736 O O . THR A 1 500 ? -15.859 -2.438 -12.398 1 94 500 THR A O 1
ATOM 3739 N N . ALA A 1 501 ? -17.406 -2.836 -10.773 1 96.62 501 ALA A N 1
ATOM 3740 C CA . ALA A 1 501 ? -16.766 -4.062 -10.312 1 96.62 501 ALA A CA 1
ATOM 3741 C C . ALA A 1 501 ? -17.5 -5.297 -10.82 1 96.62 501 ALA A C 1
ATOM 3743 O O . ALA A 1 501 ? -18.719 -5.258 -11.031 1 96.62 501 ALA A O 1
ATOM 3744 N N . PHE A 1 502 ? -16.766 -6.352 -11.133 1 98 502 PHE A N 1
ATOM 3745 C CA . PHE A 1 502 ? -17.312 -7.633 -11.57 1 98 502 PHE A CA 1
ATOM 3746 C C . PHE A 1 502 ? -16.984 -8.734 -10.562 1 98 502 PHE A C 1
ATOM 3748 O O . PHE A 1 502 ? -15.883 -8.773 -10.016 1 98 502 PHE A O 1
ATOM 3755 N N . CYS A 1 503 ? -17.922 -9.562 -10.305 1 98.56 503 CYS A N 1
ATOM 3756 C CA . CYS A 1 503 ? -17.672 -10.594 -9.297 1 98.56 503 CYS A CA 1
ATOM 3757 C C . CYS A 1 503 ? -18.375 -11.898 -9.672 1 98.56 503 CYS A C 1
ATOM 3759 O O . CYS A 1 503 ? -19.578 -11.914 -9.938 1 98.56 503 CYS A O 1
ATOM 3761 N N . LEU A 1 504 ? -17.625 -12.938 -9.805 1 98.69 504 LEU A N 1
ATOM 3762 C CA . LEU A 1 504 ? -18.125 -14.305 -9.883 1 98.69 504 LEU A CA 1
ATOM 3763 C C . LEU A 1 504 ? -18.109 -14.969 -8.516 1 98.69 504 LEU A C 1
ATOM 3765 O O . LEU A 1 504 ? -17.047 -15.078 -7.887 1 98.69 504 LEU A O 1
ATOM 3769 N N . MET A 1 505 ? -19.234 -15.453 -8.047 1 98.12 505 MET A N 1
ATOM 3770 C CA . MET A 1 505 ? -19.344 -15.969 -6.688 1 98.12 505 MET A CA 1
ATOM 3771 C C . MET A 1 505 ? -19.797 -17.422 -6.688 1 98.12 505 MET A C 1
ATOM 3773 O O . MET A 1 505 ? -20.656 -17.812 -7.488 1 98.12 505 MET A O 1
ATOM 3777 N N . SER A 1 506 ? -19.234 -18.203 -5.844 1 97.31 506 SER A N 1
ATOM 3778 C CA . SER A 1 506 ? -19.625 -19.594 -5.676 1 97.31 506 SER A CA 1
ATOM 3779 C C . SER A 1 506 ? -20.969 -19.719 -4.977 1 97.31 506 SER A C 1
ATOM 3781 O O . SER A 1 506 ? -21.5 -18.734 -4.445 1 97.31 506 SER A O 1
ATOM 3783 N N . PRO A 1 507 ? -21.562 -20.953 -5.055 1 95.5 507 PRO A N 1
ATOM 3784 C CA . PRO A 1 507 ? -22.781 -21.188 -4.258 1 95.5 507 PRO A CA 1
ATOM 3785 C C . PRO A 1 507 ? -22.531 -21.047 -2.758 1 95.5 507 PRO A C 1
ATOM 3787 O O . PRO A 1 507 ? -21.391 -21.188 -2.301 1 95.5 507 PRO A O 1
ATOM 3790 N N . ALA A 1 508 ? -23.594 -20.781 -2.055 1 94.12 508 ALA A N 1
ATOM 3791 C CA . ALA A 1 508 ? -23.5 -20.656 -0.603 1 94.12 508 ALA A CA 1
ATOM 3792 C C . ALA A 1 508 ? -23.203 -22 0.048 1 94.12 508 ALA A C 1
ATOM 3794 O O . ALA A 1 508 ? -22.609 -22.062 1.133 1 94.12 508 ALA A O 1
ATOM 3795 N N . ALA A 1 509 ? -23.656 -23.031 -0.681 1 93.56 509 ALA A N 1
ATOM 3796 C CA . ALA A 1 509 ? -23.375 -24.391 -0.206 1 93.56 509 ALA A CA 1
ATOM 3797 C C . ALA A 1 509 ? -23 -25.312 -1.363 1 93.56 509 ALA A C 1
ATOM 3799 O O . ALA A 1 509 ? -23.672 -25.312 -2.406 1 93.56 509 ALA A O 1
ATOM 3800 N N . ARG A 1 510 ? -21.984 -26.031 -1.205 1 92.5 510 ARG A N 1
ATOM 3801 C CA . ARG A 1 510 ? -21.578 -27.016 -2.211 1 92.5 510 ARG A CA 1
ATOM 3802 C C . ARG A 1 510 ? -22.469 -28.25 -2.15 1 92.5 510 ARG A C 1
ATOM 3804 O O . ARG A 1 510 ? -22.656 -28.844 -1.081 1 92.5 510 ARG A O 1
ATOM 3811 N N . PRO A 1 511 ? -23 -28.609 -3.287 1 92.5 511 PRO A N 1
ATOM 3812 C CA . PRO A 1 511 ? -23.797 -29.844 -3.281 1 92.5 511 PRO A CA 1
ATOM 3813 C C . PRO A 1 511 ? -22.969 -31.078 -2.896 1 92.5 511 PRO A C 1
ATOM 3815 O O . PRO A 1 511 ? -21.844 -31.234 -3.355 1 92.5 511 PRO A O 1
ATOM 3818 N N . ARG A 1 512 ? -23.484 -31.922 -2.135 1 88.56 512 ARG A N 1
ATOM 3819 C CA . ARG A 1 512 ? -22.797 -33.125 -1.671 1 88.56 512 ARG A CA 1
ATOM 3820 C C . ARG A 1 512 ? -22.438 -34.031 -2.84 1 88.56 512 ARG A C 1
ATOM 3822 O O . ARG A 1 512 ? -21.422 -34.75 -2.803 1 88.56 512 ARG A O 1
ATOM 3829 N N . GLU A 1 513 ? -23.25 -33.969 -3.871 1 84.56 513 GLU A N 1
ATOM 3830 C CA . GLU A 1 513 ? -23.062 -34.812 -5.062 1 84.56 513 GLU A CA 1
ATOM 3831 C C . GLU A 1 513 ? -21.766 -34.469 -5.77 1 84.56 513 GLU A C 1
ATOM 3833 O O . GLU A 1 513 ? -21.219 -35.312 -6.5 1 84.56 513 GLU A O 1
ATOM 3838 N N . LEU A 1 514 ? -21.297 -33.344 -5.512 1 88.44 514 LEU A N 1
ATOM 3839 C CA . LEU A 1 514 ? -20.125 -32.906 -6.27 1 88.44 514 LEU A CA 1
ATOM 3840 C C . LEU A 1 514 ? -18.859 -33 -5.426 1 88.44 514 LEU A C 1
ATOM 3842 O O . LEU A 1 514 ? -17.828 -32.469 -5.793 1 88.44 514 LEU A O 1
ATOM 3846 N N . GLY A 1 515 ? -18.938 -33.656 -4.32 1 85 515 GLY A N 1
ATOM 3847 C CA . GLY A 1 515 ? -17.75 -33.906 -3.506 1 85 515 GLY A CA 1
ATOM 3848 C C . GLY A 1 515 ? -17.438 -32.75 -2.566 1 85 515 GLY A C 1
ATOM 3849 O O . GLY A 1 515 ? -18.25 -31.844 -2.389 1 85 515 GLY A O 1
ATOM 3850 N N . GLU A 1 516 ? -16.141 -32.875 -1.999 1 87.31 516 GLU A N 1
ATOM 3851 C CA . GLU A 1 516 ? -15.711 -31.891 -1.007 1 87.31 516 GLU A CA 1
ATOM 3852 C C . GLU A 1 516 ? -14.523 -31.078 -1.51 1 87.31 516 GLU A C 1
ATOM 3854 O O . GLU A 1 516 ? -13.711 -31.578 -2.289 1 87.31 516 GLU A O 1
ATOM 3859 N N . ALA A 1 517 ? -14.5 -29.906 -0.992 1 86.5 517 ALA A N 1
ATOM 3860 C CA . ALA A 1 517 ? -13.406 -29.031 -1.381 1 86.5 517 ALA A CA 1
ATOM 3861 C C . ALA A 1 517 ? -12.07 -29.562 -0.889 1 86.5 517 ALA A C 1
ATOM 3863 O O . ALA A 1 517 ? -11.039 -29.359 -1.534 1 86.5 517 ALA A O 1
ATOM 3864 N N . SER A 1 518 ? -12.016 -30.234 0.174 1 87.69 518 SER A N 1
ATOM 3865 C CA . SER A 1 518 ? -10.797 -30.75 0.782 1 87.69 518 SER A CA 1
ATOM 3866 C C . SER A 1 518 ? -10.18 -31.859 -0.065 1 87.69 518 SER A C 1
ATOM 3868 O O . SER A 1 518 ? -9.016 -32.219 0.128 1 87.69 518 SER A O 1
ATOM 3870 N N . THR A 1 519 ? -10.898 -32.375 -0.978 1 86.06 519 THR A N 1
ATOM 3871 C CA . THR A 1 519 ? -10.375 -33.469 -1.787 1 86.06 519 THR A CA 1
ATOM 3872 C C . THR A 1 519 ? -10.141 -33.031 -3.225 1 86.06 519 THR A C 1
ATOM 3874 O O . THR A 1 519 ? -9.188 -33.469 -3.873 1 86.06 519 THR A O 1
ATOM 3877 N N . SER A 1 520 ? -11.031 -32.188 -3.656 1 88.19 520 SER A N 1
ATOM 3878 C CA . SER A 1 520 ? -10.953 -31.859 -5.078 1 88.19 520 SER A CA 1
ATOM 3879 C C . SER A 1 520 ? -10.797 -30.359 -5.301 1 88.19 520 SER A C 1
ATOM 3881 O O . SER A 1 520 ? -10.75 -29.906 -6.445 1 88.19 520 SER A O 1
ATOM 3883 N N . GLY A 1 521 ? -10.703 -29.625 -4.242 1 91.88 521 GLY A N 1
ATOM 3884 C CA . GLY A 1 521 ? -10.586 -28.188 -4.391 1 91.88 521 GLY A CA 1
ATOM 3885 C C . GLY A 1 521 ? -11.93 -27.469 -4.418 1 91.88 521 GLY A C 1
ATOM 3886 O O . GLY A 1 521 ? -12.977 -28.109 -4.305 1 91.88 521 GLY A O 1
ATOM 3887 N N . ALA A 1 522 ? -11.914 -26.219 -4.594 1 93.81 522 ALA A N 1
ATOM 3888 C CA . ALA A 1 522 ? -13.125 -25.406 -4.59 1 93.81 522 ALA A CA 1
ATOM 3889 C C . ALA A 1 522 ? -13.906 -25.562 -5.895 1 93.81 522 ALA A C 1
ATOM 3891 O O . ALA A 1 522 ? -13.312 -25.672 -6.969 1 93.81 522 ALA A O 1
ATOM 3892 N N . LEU A 1 523 ? -15.18 -25.578 -5.77 1 93.81 523 LEU A N 1
ATOM 3893 C CA . LEU A 1 523 ? -16.047 -25.969 -6.871 1 93.81 523 LEU A CA 1
ATOM 3894 C C . LEU A 1 523 ? -15.992 -24.953 -8.008 1 93.81 523 LEU A C 1
ATOM 3896 O O . LEU A 1 523 ? -15.742 -25.312 -9.156 1 93.81 523 LEU A O 1
ATOM 3900 N N . LEU A 1 524 ? -16.312 -23.688 -7.664 1 97.31 524 LEU A N 1
ATOM 3901 C CA . LEU A 1 524 ? -16.312 -22.656 -8.695 1 97.31 524 LEU A CA 1
ATOM 3902 C C . LEU A 1 524 ? -14.953 -22.547 -9.367 1 97.31 524 LEU A C 1
ATOM 3904 O O . LEU A 1 524 ? -14.867 -22.453 -10.594 1 97.31 524 LEU A O 1
ATOM 3908 N N . THR A 1 525 ? -13.898 -22.562 -8.578 1 96.94 525 THR A N 1
ATOM 3909 C CA . THR A 1 525 ? -12.547 -22.469 -9.109 1 96.94 525 THR A CA 1
ATOM 3910 C C . THR A 1 525 ? -12.266 -23.641 -10.047 1 96.94 525 THR A C 1
ATOM 3912 O O . THR A 1 525 ? -11.602 -23.484 -11.07 1 96.94 525 THR A O 1
ATOM 3915 N N . MET A 1 526 ? -12.766 -24.828 -9.734 1 93.88 526 MET A N 1
ATOM 3916 C CA . MET A 1 526 ? -12.586 -26 -10.594 1 93.88 526 MET A CA 1
ATOM 3917 C C . MET A 1 526 ? -13.234 -25.781 -11.953 1 93.88 526 MET A C 1
ATOM 3919 O O . MET A 1 526 ? -12.609 -26.016 -12.992 1 93.88 526 MET A O 1
ATOM 3923 N N . PHE A 1 527 ? -14.469 -25.281 -11.961 1 95.88 527 PHE A N 1
ATOM 3924 C CA . PHE A 1 527 ? -15.164 -25.016 -13.219 1 95.88 527 PHE A CA 1
ATOM 3925 C C . PHE A 1 527 ? -14.43 -23.969 -14.039 1 95.88 527 PHE A C 1
ATOM 3927 O O . PHE A 1 527 ? -14.336 -24.078 -15.266 1 95.88 527 PHE A O 1
ATOM 3934 N N . LEU A 1 528 ? -13.93 -22.953 -13.375 1 97.81 528 LEU A N 1
ATOM 3935 C CA . LEU A 1 528 ? -13.305 -21.844 -14.062 1 97.81 528 LEU A CA 1
ATOM 3936 C C . LEU A 1 528 ? -11.945 -22.234 -14.617 1 97.81 528 LEU A C 1
ATOM 3938 O O . LEU A 1 528 ? -11.508 -21.703 -15.648 1 97.81 528 LEU A O 1
ATOM 3942 N N . SER A 1 529 ? -11.258 -23.109 -13.977 1 95.31 529 SER A N 1
ATOM 3943 C CA . SER A 1 529 ? -9.891 -23.453 -14.359 1 95.31 529 SER A CA 1
ATOM 3944 C C . SER A 1 529 ? -9.844 -24.75 -15.164 1 95.31 529 SER A C 1
ATOM 3946 O O . SER A 1 529 ? -9.094 -24.844 -16.141 1 95.31 529 SER A O 1
ATOM 3948 N N . ALA A 1 530 ? -10.625 -25.688 -14.758 1 91.88 530 ALA A N 1
ATOM 3949 C CA . ALA A 1 530 ? -10.703 -27 -15.398 1 91.88 530 ALA A CA 1
ATOM 3950 C C . ALA A 1 530 ? -12.156 -27.391 -15.648 1 91.88 530 ALA A C 1
ATOM 3952 O O . ALA A 1 530 ? -12.672 -28.328 -15.023 1 91.88 530 ALA A O 1
ATOM 3953 N N . PRO A 1 531 ? -12.727 -26.797 -16.672 1 93.75 531 PRO A N 1
ATOM 3954 C CA . PRO A 1 531 ? -14.156 -27.016 -16.906 1 93.75 531 PRO A CA 1
ATOM 3955 C C . PRO A 1 531 ? -14.492 -28.469 -17.219 1 93.75 531 PRO A C 1
ATOM 3957 O O . PRO A 1 531 ? -15.586 -28.938 -16.906 1 93.75 531 PRO A O 1
ATOM 3960 N N . LEU A 1 532 ? -13.562 -29.219 -17.797 1 90.75 532 LEU A N 1
ATOM 3961 C CA . LEU A 1 532 ? -13.789 -30.641 -18.078 1 90.75 532 LEU A CA 1
ATOM 3962 C C . LEU A 1 532 ? -13.984 -31.422 -16.781 1 90.75 532 LEU A C 1
ATOM 3964 O O . LEU A 1 532 ? -14.914 -32.219 -16.656 1 90.75 532 LEU A O 1
ATOM 3968 N N . SER A 1 533 ? -13.047 -31.156 -15.836 1 87.81 533 SER A N 1
ATOM 3969 C CA . SER A 1 533 ? -13.148 -31.812 -14.539 1 87.81 533 SER A CA 1
ATOM 3970 C C . SER A 1 533 ? -14.406 -31.391 -13.797 1 87.81 533 SER A C 1
ATOM 3972 O O . SER A 1 533 ? -15.062 -32.219 -13.156 1 87.81 533 SER A O 1
ATOM 3974 N N . GLY A 1 534 ? -14.711 -30.156 -13.852 1 91.44 534 GLY A N 1
ATOM 3975 C CA . GLY A 1 534 ? -15.914 -29.672 -13.203 1 91.44 534 GLY A CA 1
ATOM 3976 C C . GLY A 1 534 ? -17.188 -30.297 -13.75 1 91.44 534 GLY A C 1
ATOM 3977 O O . GLY A 1 534 ? -18.062 -30.719 -12.984 1 91.44 534 GLY A O 1
ATOM 3978 N N . PHE A 1 535 ? -17.266 -30.344 -15.047 1 93.56 535 PHE A N 1
ATOM 3979 C CA . PHE A 1 535 ? -18.469 -30.906 -15.672 1 93.56 535 PHE A CA 1
ATOM 3980 C C . PHE A 1 535 ? -18.594 -32.406 -15.391 1 93.56 535 PHE A C 1
ATOM 3982 O O . PHE A 1 535 ? -19.688 -32.906 -15.164 1 93.56 535 PHE A O 1
ATOM 3989 N N . CYS A 1 536 ? -17.453 -33.094 -15.492 1 89.88 536 CYS A N 1
ATOM 3990 C CA . CYS A 1 536 ? -17.469 -34.531 -15.18 1 89.88 536 CYS A CA 1
ATOM 3991 C C . CYS A 1 536 ? -17.938 -34.75 -13.75 1 89.88 536 CYS A C 1
ATOM 3993 O O . CYS A 1 536 ? -18.703 -35.688 -13.492 1 89.88 536 CYS A O 1
ATOM 3995 N N . ALA A 1 537 ? -17.469 -33.938 -12.852 1 88.56 537 ALA A N 1
ATOM 3996 C CA . ALA A 1 537 ? -17.906 -34.031 -11.461 1 88.56 537 ALA A CA 1
ATOM 3997 C C . ALA A 1 537 ? -19.422 -33.812 -11.344 1 88.56 537 ALA A C 1
ATOM 3999 O O . ALA A 1 537 ? -20.109 -34.562 -10.633 1 88.56 537 ALA A O 1
ATOM 4000 N N . ALA A 1 538 ? -19.906 -32.844 -12.008 1 91.56 538 ALA A N 1
ATOM 4001 C CA . ALA A 1 538 ? -21.344 -32.531 -11.977 1 91.56 538 ALA A CA 1
ATOM 4002 C C . ALA A 1 538 ? -22.156 -33.656 -12.617 1 91.56 538 ALA A C 1
ATOM 4004 O O . ALA A 1 538 ? -23.266 -33.938 -12.172 1 91.56 538 ALA A O 1
ATOM 4005 N N . ALA A 1 539 ? -21.594 -34.25 -13.672 1 91.75 539 ALA A N 1
ATOM 4006 C CA . ALA A 1 539 ? -22.281 -35.312 -14.406 1 91.75 539 ALA A CA 1
ATOM 4007 C C . ALA A 1 539 ? -22.188 -36.625 -13.664 1 91.75 539 ALA A C 1
ATOM 4009 O O . ALA A 1 539 ? -22.875 -37.594 -14.016 1 91.75 539 ALA A O 1
ATOM 4010 N N . GLY A 1 540 ? -21.328 -36.656 -12.672 1 86 540 GLY A N 1
ATOM 4011 C CA . GLY A 1 540 ? -21.125 -37.875 -11.93 1 86 540 GLY A CA 1
ATOM 4012 C C . GLY A 1 540 ? -20.266 -38.875 -12.672 1 86 540 GLY A C 1
ATOM 4013 O O . GLY A 1 540 ? -20.375 -40.094 -12.445 1 86 540 GLY A O 1
ATOM 4014 N N . ALA A 1 541 ? -19.562 -38.406 -13.641 1 79.75 541 ALA A N 1
ATOM 4015 C CA . ALA A 1 541 ? -18.672 -39.25 -14.414 1 79.75 541 ALA A CA 1
ATOM 4016 C C . ALA A 1 541 ? -17.328 -39.438 -13.703 1 79.75 541 ALA A C 1
ATOM 4018 O O . ALA A 1 541 ? -16.406 -38.656 -13.914 1 79.75 541 ALA A O 1
ATOM 4019 N N . ALA A 1 542 ? -17.219 -40.375 -12.961 1 73 542 ALA A N 1
ATOM 4020 C CA . ALA A 1 542 ? -16.047 -40.562 -12.109 1 73 542 ALA A CA 1
ATOM 4021 C C . ALA A 1 542 ? -14.875 -41.125 -12.906 1 73 542 ALA A C 1
ATOM 4023 O O . ALA A 1 542 ? -13.719 -40.812 -12.594 1 73 542 ALA A O 1
ATOM 4024 N N . ASP A 1 543 ? -15.211 -41.906 -13.992 1 77.56 543 ASP A N 1
ATOM 4025 C CA . ASP A 1 543 ? -14.109 -42.531 -14.719 1 77.56 543 ASP A CA 1
ATOM 4026 C C . ASP A 1 543 ? -14.375 -42.531 -16.219 1 77.56 543 ASP A C 1
ATOM 4028 O O . ASP A 1 543 ? -14.461 -43.594 -16.844 1 77.56 543 ASP A O 1
ATOM 4032 N N . PRO A 1 544 ? -14.391 -41.406 -16.812 1 83.31 544 PRO A N 1
ATOM 4033 C CA . PRO A 1 544 ? -14.586 -41.344 -18.266 1 83.31 544 PRO A CA 1
ATOM 4034 C C . PRO A 1 544 ? -13.375 -41.875 -19.031 1 83.31 544 PRO A C 1
ATOM 4036 O O . PRO A 1 544 ? -12.234 -41.719 -18.578 1 83.31 544 PRO A O 1
ATOM 4039 N N . THR A 1 545 ? -13.609 -42.5 -20.141 1 83.12 545 THR A N 1
ATOM 4040 C CA . THR A 1 545 ? -12.539 -43 -21 1 83.12 545 THR A CA 1
ATOM 4041 C C . THR A 1 545 ? -11.844 -41.844 -21.719 1 83.12 545 THR A C 1
ATOM 4043 O O . THR A 1 545 ? -12.406 -40.75 -21.844 1 83.12 545 THR A O 1
ATOM 4046 N N . PRO A 1 546 ? -10.609 -42.031 -22.172 1 83.69 546 PRO A N 1
ATOM 4047 C CA . PRO A 1 546 ? -9.898 -41 -22.922 1 83.69 546 PRO A CA 1
ATOM 4048 C C . PRO A 1 546 ? -10.664 -40.531 -24.156 1 83.69 546 PRO A C 1
ATOM 4050 O O . PRO A 1 546 ? -10.594 -39.375 -24.547 1 83.69 546 PRO A O 1
ATOM 4053 N N . ALA A 1 547 ? -11.32 -41.531 -24.719 1 85.75 547 ALA A N 1
ATOM 4054 C CA . ALA A 1 547 ? -12.109 -41.188 -25.906 1 85.75 547 ALA A CA 1
ATOM 4055 C C . ALA A 1 547 ? -13.258 -40.25 -25.547 1 85.75 547 ALA A C 1
ATOM 4057 O O . ALA A 1 547 ? -13.539 -39.312 -26.266 1 85.75 547 ALA A O 1
ATOM 4058 N N . GLN A 1 548 ? -13.93 -40.594 -24.469 1 88.62 548 GLN A N 1
ATOM 4059 C CA . GLN A 1 548 ? -15.016 -39.75 -23.984 1 88.62 548 GLN A CA 1
ATOM 4060 C C . GLN A 1 548 ? -14.508 -38.344 -23.625 1 88.62 548 GLN A C 1
ATOM 4062 O O . GLN A 1 548 ? -15.164 -37.344 -23.922 1 88.62 548 GLN A O 1
ATOM 4067 N N . LEU A 1 549 ? -13.359 -38.312 -23.078 1 87.88 549 LEU A N 1
ATOM 4068 C CA . LEU A 1 549 ? -12.781 -37.031 -22.672 1 87.88 549 LEU A CA 1
ATOM 4069 C C . LEU A 1 549 ? -12.398 -36.188 -23.875 1 87.88 549 LEU A C 1
ATOM 4071 O O . LEU A 1 549 ? -12.57 -34.969 -23.875 1 87.88 549 LEU A O 1
ATOM 4075 N N . SER A 1 550 ? -11.828 -36.812 -24.828 1 88.88 550 SER A N 1
ATOM 4076 C CA . SER A 1 550 ? -11.484 -36.094 -26.062 1 88.88 550 SER A CA 1
ATOM 4077 C C . SER A 1 550 ? -12.727 -35.562 -26.75 1 88.88 550 SER A C 1
ATOM 4079 O O . SER A 1 550 ? -12.711 -34.438 -27.25 1 88.88 550 SER A O 1
ATOM 4081 N N . GLU A 1 551 ? -13.719 -36.375 -26.719 1 92.12 551 GLU A N 1
ATOM 4082 C CA . GLU A 1 551 ? -14.984 -35.938 -27.297 1 92.12 551 GLU A CA 1
ATOM 4083 C C . GLU A 1 551 ? -15.586 -34.812 -26.484 1 92.12 551 GLU A C 1
ATOM 4085 O O . GLU A 1 551 ? -16.109 -33.844 -27.062 1 92.12 551 GLU A O 1
ATOM 4090 N N . LEU A 1 552 ? -15.555 -34.969 -25.219 1 93.06 552 LEU A N 1
ATOM 4091 C CA . LEU A 1 552 ? -16.078 -33.938 -24.344 1 93.06 552 LEU A CA 1
ATOM 4092 C C . LEU A 1 552 ? -15.312 -32.656 -24.516 1 93.06 552 LEU A C 1
ATOM 4094 O O . LEU A 1 552 ? -15.914 -31.562 -24.5 1 93.06 552 LEU A O 1
ATOM 4098 N N . GLN A 1 553 ? -14.047 -32.688 -24.641 1 91.56 553 GLN A N 1
ATOM 4099 C CA . GLN A 1 553 ? -13.219 -31.516 -24.844 1 91.56 553 GLN A CA 1
ATOM 4100 C C . GLN A 1 553 ? -13.594 -30.797 -26.141 1 91.56 553 GLN A C 1
ATOM 4102 O O . GLN A 1 553 ? -13.688 -29.562 -26.172 1 91.56 553 GLN A O 1
ATOM 4107 N N . ALA A 1 554 ? -13.742 -31.562 -27.125 1 92.94 554 ALA A N 1
ATOM 4108 C CA . ALA A 1 554 ? -14.125 -30.984 -28.406 1 92.94 554 ALA A CA 1
ATOM 4109 C C . ALA A 1 554 ? -15.508 -30.344 -28.328 1 92.94 554 ALA A C 1
ATOM 4111 O O . ALA A 1 554 ? -15.711 -29.25 -28.859 1 92.94 554 ALA A O 1
ATOM 4112 N N . ALA A 1 555 ? -16.406 -31.078 -27.719 1 96.19 555 ALA A N 1
ATOM 4113 C CA . ALA A 1 555 ? -17.75 -30.547 -27.562 1 96.19 555 ALA A CA 1
ATOM 4114 C C . ALA A 1 555 ? -17.75 -29.281 -26.719 1 96.19 555 ALA A C 1
ATOM 4116 O O . ALA A 1 555 ? -18.5 -28.328 -27 1 96.19 555 ALA A O 1
ATOM 4117 N N . LEU A 1 556 ? -16.969 -29.312 -25.688 1 96.19 556 LEU A N 1
ATOM 4118 C CA . LEU A 1 556 ? -16.859 -28.141 -24.812 1 96.19 556 LEU A CA 1
ATOM 4119 C C . LEU A 1 556 ? -16.359 -26.938 -25.594 1 96.19 556 LEU A C 1
ATOM 4121 O O . LEU A 1 556 ? -16.891 -25.828 -25.438 1 96.19 556 LEU A O 1
ATOM 4125 N N . GLY A 1 557 ? -15.359 -27.094 -26.391 1 94.81 557 GLY A N 1
ATOM 4126 C CA . GLY A 1 557 ? -14.867 -26.016 -27.234 1 94.81 557 GLY A CA 1
ATOM 4127 C C . GLY A 1 557 ? -15.93 -25.438 -28.156 1 94.81 557 GLY A C 1
ATOM 4128 O O . GLY A 1 557 ? -16.031 -24.219 -28.312 1 94.81 557 GLY A O 1
ATOM 4129 N N . ALA A 1 558 ? -16.656 -26.328 -28.688 1 95.88 558 ALA A N 1
ATOM 4130 C CA . ALA A 1 558 ? -17.703 -25.906 -29.609 1 95.88 558 ALA A CA 1
ATOM 4131 C C . ALA A 1 558 ? -18.797 -25.141 -28.875 1 95.88 558 ALA A C 1
ATOM 4133 O O . ALA A 1 558 ? -19.25 -24.094 -29.359 1 95.88 558 ALA A O 1
ATOM 4134 N N . VAL A 1 559 ? -19.203 -25.672 -27.766 1 97.31 559 VAL A N 1
ATOM 4135 C CA . VAL A 1 559 ? -20.266 -25.047 -26.969 1 97.31 559 VAL A CA 1
ATOM 4136 C C . VAL A 1 559 ? -19.797 -23.672 -26.484 1 97.31 559 VAL A C 1
ATOM 4138 O O . VAL A 1 559 ? -20.562 -22.703 -26.547 1 97.31 559 VAL A O 1
ATOM 4141 N N . MET A 1 560 ? -18.594 -23.562 -26.047 1 96.69 560 MET A N 1
ATOM 4142 C CA . MET A 1 560 ? -18.047 -22.281 -25.594 1 96.69 560 MET A CA 1
ATOM 4143 C C . MET A 1 560 ? -18.016 -21.266 -26.734 1 96.69 560 MET A C 1
ATOM 4145 O O . MET A 1 560 ? -18.297 -20.094 -26.531 1 96.69 560 MET A O 1
ATOM 4149 N N . GLY A 1 561 ? -17.641 -21.75 -27.875 1 96.44 561 GLY A N 1
ATOM 4150 C CA . GLY A 1 561 ? -17.672 -20.891 -29.047 1 96.44 561 GLY A CA 1
ATOM 4151 C C . GLY A 1 561 ? -19.062 -20.375 -29.375 1 96.44 561 GLY A C 1
ATOM 4152 O O . GLY A 1 561 ? -19.234 -19.188 -29.688 1 96.44 561 GLY A O 1
ATOM 4153 N N . GLU A 1 562 ? -20.016 -21.219 -29.281 1 97.12 562 GLU A N 1
ATOM 4154 C CA . GLU A 1 562 ? -21.406 -20.844 -29.547 1 97.12 562 GLU A CA 1
ATOM 4155 C C . GLU A 1 562 ? -21.922 -19.859 -28.516 1 97.12 562 GLU A C 1
ATOM 4157 O O . GLU A 1 562 ? -22.562 -18.859 -28.859 1 97.12 562 GLU A O 1
ATOM 4162 N N . TRP A 1 563 ? -21.703 -20.172 -27.281 1 98 563 TRP A N 1
ATOM 4163 C CA . TRP A 1 563 ? -22.156 -19.297 -26.203 1 98 563 TRP A CA 1
ATOM 4164 C C . TRP A 1 563 ? -21.469 -17.938 -26.266 1 98 563 TRP A C 1
ATOM 4166 O O . TRP A 1 563 ? -22.078 -16.906 -25.969 1 98 563 TRP A O 1
ATOM 4176 N N . GLY A 1 564 ? -20.156 -17.953 -26.594 1 97.69 564 GLY A N 1
ATOM 4177 C CA . GLY A 1 564 ? -19.453 -16.703 -26.797 1 97.69 564 GLY A CA 1
ATOM 4178 C C . GLY A 1 564 ? -20.031 -15.844 -27.891 1 97.69 564 GLY A C 1
ATOM 4179 O O . GLY A 1 564 ? -20.203 -14.633 -27.719 1 97.69 564 GLY A O 1
ATOM 4180 N N . ALA A 1 565 ? -20.375 -16.516 -28.953 1 96.5 565 ALA A N 1
ATOM 4181 C CA . ALA A 1 565 ? -21 -15.805 -30.062 1 96.5 565 ALA A CA 1
ATOM 4182 C C . ALA A 1 565 ? -22.359 -15.234 -29.672 1 96.5 565 ALA A C 1
ATOM 4184 O O . ALA A 1 565 ? -22.719 -14.133 -30.078 1 96.5 565 ALA A O 1
ATOM 4185 N N . LEU A 1 566 ? -23.062 -16.016 -28.953 1 96.12 566 LEU A N 1
ATOM 4186 C CA . LEU A 1 566 ? -24.359 -15.578 -28.438 1 96.12 566 LEU A CA 1
ATOM 4187 C C . LEU A 1 566 ? -24.219 -14.312 -27.609 1 96.12 566 LEU A C 1
ATOM 4189 O O . LEU A 1 566 ? -24.969 -13.352 -27.781 1 96.12 566 LEU A O 1
ATOM 4193 N N . LEU A 1 567 ? -23.266 -14.234 -26.703 1 96 567 LEU A N 1
ATOM 4194 C CA . LEU A 1 567 ? -23.031 -13.094 -25.828 1 96 567 LEU A CA 1
ATOM 4195 C C . LEU A 1 567 ? -22.578 -11.875 -26.625 1 96 567 LEU A C 1
ATOM 4197 O O . LEU A 1 567 ? -23.047 -10.758 -26.391 1 96 567 LEU A O 1
ATOM 4201 N N . LEU A 1 568 ? -21.703 -12.094 -27.578 1 94.38 568 LEU A N 1
ATOM 4202 C CA . LEU A 1 568 ? -21.219 -11 -28.406 1 94.38 568 LEU A CA 1
ATOM 4203 C C . LEU A 1 568 ? -22.359 -10.359 -29.188 1 94.38 568 LEU A C 1
ATOM 4205 O O . LEU A 1 568 ? -22.438 -9.133 -29.297 1 94.38 568 LEU A O 1
ATOM 4209 N N . ARG A 1 569 ? -23.266 -11.203 -29.656 1 93.81 569 ARG A N 1
ATOM 4210 C CA . ARG A 1 569 ? -24.438 -10.695 -30.359 1 93.81 569 ARG A CA 1
ATOM 4211 C C . ARG A 1 569 ? -25.344 -9.914 -29.406 1 93.81 569 ARG A C 1
ATOM 4213 O O . ARG A 1 569 ? -25.859 -8.852 -29.766 1 93.81 569 ARG A O 1
ATOM 4220 N N . THR A 1 570 ? -25.484 -10.461 -28.25 1 93.81 570 THR A N 1
ATOM 4221 C CA . THR A 1 570 ? -26.312 -9.82 -27.25 1 93.81 570 THR A CA 1
ATOM 4222 C C . THR A 1 570 ? -25.734 -8.469 -26.844 1 93.81 570 THR A C 1
ATOM 4224 O O . THR A 1 570 ? -26.484 -7.5 -26.656 1 93.81 570 THR A O 1
ATOM 4227 N N . PHE A 1 571 ? -24.422 -8.367 -26.672 1 91.69 571 PHE A N 1
ATOM 4228 C CA . PHE A 1 571 ? -23.75 -7.137 -26.281 1 91.69 571 PHE A CA 1
ATOM 4229 C C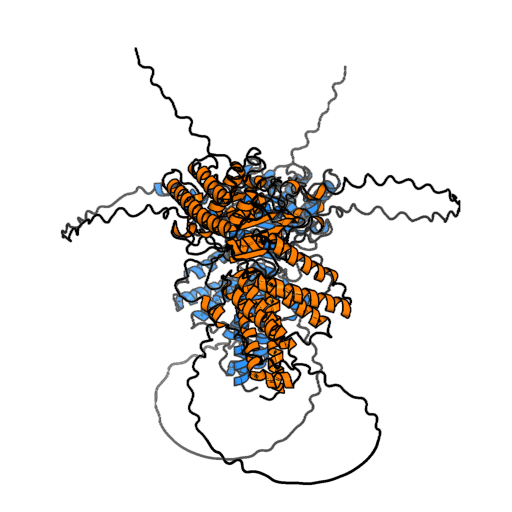 . PHE A 1 571 ? -23.938 -6.059 -27.344 1 91.69 571 PHE A C 1
ATOM 4231 O O . PHE A 1 571 ? -24.031 -4.871 -27.016 1 91.69 571 PHE A O 1
ATOM 4238 N N . GLY A 1 572 ? -24.031 -6.414 -28.531 1 86.69 572 GLY A N 1
ATOM 4239 C CA . GLY A 1 572 ? -24.203 -5.484 -29.641 1 86.69 572 GLY A CA 1
ATOM 4240 C C . GLY A 1 572 ? -25.641 -5.008 -29.797 1 86.69 572 GLY A C 1
ATOM 4241 O O . GLY A 1 572 ? -25.875 -3.895 -30.266 1 86.69 572 GLY A O 1
ATOM 4242 N N . ALA A 1 573 ? -26.578 -5.809 -29.406 1 84.62 573 ALA A N 1
ATOM 4243 C CA . ALA A 1 573 ? -28 -5.539 -29.672 1 84.62 573 ALA A CA 1
ATOM 4244 C C . ALA A 1 573 ? -28.625 -4.766 -28.516 1 84.62 573 ALA A C 1
ATOM 4246 O O . ALA A 1 573 ? -29.5 -3.914 -28.734 1 84.62 573 ALA A O 1
ATOM 4247 N N . ALA A 1 574 ? -28.25 -5.02 -27.344 1 71.25 574 ALA A N 1
ATOM 4248 C CA . ALA A 1 574 ? -28.922 -4.5 -26.156 1 71.25 574 ALA A CA 1
ATOM 4249 C C . ALA A 1 574 ? -28.453 -3.092 -25.812 1 71.25 574 ALA A C 1
ATOM 4251 O O . ALA A 1 574 ? -27.281 -2.766 -26.016 1 71.25 574 ALA A O 1
ATOM 4252 N N . MET A 1 575 ? -29.547 -2.141 -25.656 1 71.62 575 MET A N 1
ATOM 4253 C CA . MET A 1 575 ? -29.312 -0.83 -25.047 1 71.62 575 MET A CA 1
ATOM 4254 C C . MET A 1 575 ? -30.109 -0.676 -23.75 1 71.62 575 MET A C 1
ATOM 4256 O O . MET A 1 575 ? -31.297 -0.981 -23.719 1 71.62 575 MET A O 1
ATOM 4260 N N . PRO A 1 576 ? -29.328 -0.375 -22.578 1 77.38 576 PRO A N 1
ATOM 4261 C CA . PRO A 1 576 ? -27.906 -0.029 -22.422 1 77.38 576 PRO A CA 1
ATOM 4262 C C . PRO A 1 576 ? -27 -1.247 -22.516 1 77.38 576 PRO A C 1
ATOM 4264 O O . PRO A 1 576 ? -27.406 -2.365 -22.203 1 77.38 576 PRO A O 1
ATOM 4267 N N . ARG A 1 577 ? -25.922 -0.944 -22.906 1 83 577 ARG A N 1
ATOM 4268 C CA . ARG A 1 577 ? -24.953 -2.012 -23.125 1 83 577 ARG A CA 1
ATOM 4269 C C . ARG A 1 577 ? -24.547 -2.65 -21.797 1 83 577 ARG A C 1
ATOM 4271 O O . ARG A 1 577 ? -24.391 -1.96 -20.781 1 83 577 ARG A O 1
ATOM 4278 N N . SER A 1 578 ? -24.5 -3.92 -21.859 1 90.12 578 SER A N 1
ATOM 4279 C CA . SER A 1 578 ? -24.047 -4.668 -20.688 1 90.12 578 SER A CA 1
ATOM 4280 C C . SER A 1 578 ? -22.609 -4.32 -20.328 1 90.12 578 SER A C 1
ATOM 4282 O O . SER A 1 578 ? -21.75 -4.23 -21.203 1 90.12 578 SER A O 1
ATOM 4284 N N . PRO A 1 579 ? -22.312 -4.113 -19.016 1 91.5 579 PRO A N 1
ATOM 4285 C CA . PRO A 1 579 ? -20.938 -3.852 -18.609 1 91.5 579 PRO A CA 1
ATOM 4286 C C . PRO A 1 579 ? -20 -5.016 -18.922 1 91.5 579 PRO A C 1
ATOM 4288 O O . PRO A 1 579 ? -18.781 -4.816 -19.062 1 91.5 579 PRO A O 1
ATOM 4291 N N . TRP A 1 580 ? -20.547 -6.211 -19.109 1 95.38 580 TRP A N 1
ATOM 4292 C CA . TRP A 1 580 ? -19.734 -7.395 -19.359 1 95.38 580 TRP A CA 1
ATOM 4293 C C . TRP A 1 580 ? -19.078 -7.32 -20.734 1 95.38 580 TRP A C 1
ATOM 4295 O O . TRP A 1 580 ? -18.094 -8.016 -21 1 95.38 580 TRP A O 1
ATOM 4305 N N . ALA A 1 581 ? -19.609 -6.516 -21.609 1 94.06 581 ALA A N 1
ATOM 4306 C CA . ALA A 1 581 ? -19.062 -6.367 -22.953 1 94.06 581 ALA A CA 1
ATOM 4307 C C . ALA A 1 581 ? -17.625 -5.863 -22.906 1 94.06 581 ALA A C 1
ATOM 4309 O O . ALA A 1 581 ? -16.797 -6.281 -23.719 1 94.06 581 ALA A O 1
ATOM 4310 N N . ALA A 1 582 ? -17.328 -5.027 -21.953 1 92.5 582 ALA A N 1
ATOM 4311 C CA . ALA A 1 582 ? -16 -4.445 -21.828 1 92.5 582 ALA A CA 1
ATOM 4312 C C . ALA A 1 582 ? -14.977 -5.496 -21.391 1 92.5 582 ALA A C 1
ATOM 4314 O O . ALA A 1 582 ? -13.883 -5.57 -21.953 1 92.5 582 ALA A O 1
ATOM 4315 N N . VAL A 1 583 ? -15.336 -6.305 -20.453 1 94.62 583 VAL A N 1
ATOM 4316 C CA . VAL A 1 583 ? -14.43 -7.312 -19.906 1 94.62 583 VAL A CA 1
ATOM 4317 C C . VAL A 1 583 ? -14.281 -8.461 -20.906 1 94.62 583 VAL A C 1
ATOM 4319 O O . VAL A 1 583 ? -13.219 -9.086 -20.984 1 94.62 583 VAL A O 1
ATOM 4322 N N . PHE A 1 584 ? -15.297 -8.602 -21.719 1 95 584 PHE A N 1
ATOM 4323 C CA . PHE A 1 584 ? -15.336 -9.695 -22.688 1 95 584 PHE A CA 1
ATOM 4324 C C . PHE A 1 584 ? -14.328 -9.477 -23.812 1 95 584 PHE A C 1
ATOM 4326 O O . PHE A 1 584 ? -14.016 -10.391 -24.562 1 95 584 PHE A O 1
ATOM 4333 N N . ARG A 1 585 ? -13.695 -8.32 -23.859 1 94.69 585 ARG A N 1
ATOM 4334 C CA . ARG A 1 585 ? -12.688 -8 -24.859 1 94.69 585 ARG A CA 1
ATOM 4335 C C . ARG A 1 585 ? -11.367 -8.695 -24.547 1 94.69 585 ARG A C 1
ATOM 4337 O O . ARG A 1 585 ? -10.531 -8.891 -25.438 1 94.69 585 ARG A O 1
ATOM 4344 N N . ASP A 1 586 ? -11.156 -8.945 -23.328 1 96.38 586 ASP A N 1
ATOM 4345 C CA . ASP A 1 586 ? -10 -9.734 -22.922 1 96.38 586 ASP A CA 1
ATOM 4346 C C . ASP A 1 586 ? -10.289 -11.234 -23.031 1 96.38 586 ASP A C 1
ATOM 4348 O O . ASP A 1 586 ? -11.227 -11.734 -22.406 1 96.38 586 ASP A O 1
ATOM 4352 N N . ALA A 1 587 ? -9.484 -11.945 -23.719 1 96.88 587 ALA A N 1
ATOM 4353 C CA . ALA A 1 587 ? -9.766 -13.344 -24.016 1 96.88 587 ALA A CA 1
ATOM 4354 C C . ALA A 1 587 ? -9.688 -14.203 -22.766 1 96.88 587 ALA A C 1
ATOM 4356 O O . ALA A 1 587 ? -10.422 -15.18 -22.625 1 96.88 587 ALA A O 1
ATOM 4357 N N . LEU A 1 588 ? -8.75 -13.914 -21.875 1 97.06 588 LEU A N 1
ATOM 4358 C CA . LEU A 1 588 ? -8.641 -14.68 -20.641 1 97.06 588 LEU A CA 1
ATOM 4359 C C . LEU A 1 588 ? -9.867 -14.484 -19.766 1 97.06 588 LEU A C 1
ATOM 4361 O O . LEU A 1 588 ? -10.383 -15.438 -19.188 1 97.06 588 LEU A O 1
ATOM 4365 N N . LEU A 1 589 ? -10.344 -13.242 -19.703 1 97.94 589 LEU A N 1
ATOM 4366 C CA . LEU A 1 589 ? -11.547 -12.961 -18.938 1 97.94 589 LEU A CA 1
ATOM 4367 C C . LEU A 1 589 ? -12.781 -13.523 -19.625 1 97.94 589 LEU A C 1
ATOM 4369 O O . LEU A 1 589 ? -13.703 -14.023 -18.969 1 97.94 589 LEU A O 1
ATOM 4373 N N . ARG A 1 590 ? -12.812 -13.422 -20.938 1 97.44 590 ARG A N 1
ATOM 4374 C CA . ARG A 1 590 ? -13.875 -14.031 -21.719 1 97.44 590 ARG A CA 1
ATOM 4375 C C . ARG A 1 590 ? -14.016 -15.516 -21.406 1 97.44 590 ARG A C 1
ATOM 4377 O O . ARG A 1 590 ? -15.125 -16.016 -21.188 1 97.44 590 ARG A O 1
ATOM 4384 N N . ARG A 1 591 ? -12.914 -16.172 -21.375 1 97.25 591 ARG A N 1
ATOM 4385 C CA . ARG A 1 591 ? -12.852 -17.594 -21.047 1 97.25 591 ARG A CA 1
ATOM 4386 C C . ARG A 1 591 ? -13.438 -17.859 -19.672 1 97.25 591 ARG A C 1
ATOM 4388 O O . ARG A 1 591 ? -14.227 -18.797 -19.5 1 97.25 591 ARG A O 1
ATOM 4395 N N . LEU A 1 592 ? -13.102 -17.016 -18.688 1 98.19 592 LEU A N 1
ATOM 4396 C CA . LEU A 1 592 ? -13.602 -17.188 -17.328 1 98.19 592 LEU A CA 1
ATOM 4397 C C . LEU A 1 592 ? -15.109 -16.984 -17.266 1 98.19 592 LEU A C 1
ATOM 4399 O O . LEU A 1 592 ? -15.812 -17.734 -16.594 1 98.19 592 LEU A O 1
ATOM 4403 N N . VAL A 1 593 ? -15.594 -16.031 -17.984 1 98.38 593 VAL A N 1
ATOM 4404 C CA . VAL A 1 593 ? -17.016 -15.734 -17.984 1 98.38 593 VAL A CA 1
ATOM 4405 C C . VAL A 1 593 ? -17.797 -16.891 -18.594 1 98.38 593 VAL A C 1
ATOM 4407 O O . VAL A 1 593 ? -18.812 -17.328 -18.047 1 98.38 593 VAL A O 1
ATOM 4410 N N . LEU A 1 594 ? -17.344 -17.391 -19.672 1 98.25 594 LEU A N 1
ATOM 4411 C CA . LEU A 1 594 ? -18.016 -18.5 -20.344 1 98.25 594 LEU A CA 1
ATOM 4412 C C . LEU A 1 594 ? -18 -19.75 -19.484 1 98.25 594 LEU A C 1
ATOM 4414 O O . LEU A 1 594 ? -19 -20.469 -19.406 1 98.25 594 LEU A O 1
ATOM 4418 N N . ARG A 1 595 ? -16.922 -20 -18.859 1 98.19 595 ARG A N 1
ATOM 4419 C CA . ARG A 1 595 ? -16.812 -21.156 -17.969 1 98.19 595 ARG A CA 1
ATOM 4420 C C . ARG A 1 595 ? -17.703 -21 -16.75 1 98.19 595 ARG A C 1
ATOM 4422 O O . ARG A 1 595 ? -18.219 -21.984 -16.203 1 98.19 595 ARG A O 1
ATOM 4429 N N . TYR A 1 596 ? -17.875 -19.75 -16.328 1 98.5 596 TYR A N 1
ATOM 4430 C CA . TYR A 1 596 ? -18.844 -19.484 -15.281 1 98.5 596 TYR A CA 1
ATOM 4431 C C . TYR A 1 596 ? -20.25 -19.828 -15.734 1 98.5 596 TYR A C 1
ATOM 4433 O O . TYR A 1 596 ? -21.047 -20.391 -14.977 1 98.5 596 TYR A O 1
ATOM 4441 N N . VAL A 1 597 ? -20.562 -19.391 -16.922 1 98.56 597 VAL A N 1
ATOM 4442 C CA . VAL A 1 597 ? -21.875 -19.703 -17.5 1 98.56 597 VAL A CA 1
ATOM 4443 C C . VAL A 1 597 ? -22.078 -21.219 -17.5 1 98.56 597 VAL A C 1
ATOM 4445 O O . VAL A 1 597 ? -23.156 -21.719 -17.188 1 98.56 597 VAL A O 1
ATOM 4448 N N . LEU A 1 598 ? -21.078 -21.969 -17.875 1 98.25 598 LEU A N 1
ATOM 4449 C CA . LEU A 1 598 ? -21.125 -23.422 -17.859 1 98.25 598 LEU A CA 1
ATOM 4450 C C . LEU A 1 598 ? -21.406 -23.938 -16.453 1 98.25 598 LEU A C 1
ATOM 4452 O O . LEU A 1 598 ? -22.234 -24.828 -16.25 1 98.25 598 LEU A O 1
ATOM 4456 N N . CYS A 1 599 ? -20.625 -23.422 -15.5 1 98.06 599 CYS A N 1
ATOM 4457 C CA . CYS A 1 599 ? -20.812 -23.828 -14.109 1 98.06 599 CYS A CA 1
ATOM 4458 C C . CYS A 1 599 ? -22.25 -23.578 -13.664 1 98.06 599 CYS A C 1
ATOM 4460 O O . CYS A 1 599 ? -22.906 -24.484 -13.141 1 98.06 599 CYS A O 1
ATOM 4462 N N . ARG A 1 600 ? -22.75 -22.375 -13.891 1 97.94 600 ARG A N 1
ATOM 4463 C CA . ARG A 1 600 ? -24.094 -21.969 -13.5 1 97.94 600 ARG A CA 1
ATOM 4464 C C . ARG A 1 600 ? -25.141 -22.844 -14.172 1 97.94 600 ARG A C 1
ATOM 4466 O O . ARG A 1 600 ? -26.094 -23.312 -13.523 1 97.94 600 ARG A O 1
ATOM 4473 N N . ALA A 1 601 ? -25.031 -23.078 -15.422 1 97.5 601 ALA A N 1
ATOM 4474 C CA . ALA A 1 601 ? -25.969 -23.891 -16.188 1 97.5 601 ALA A CA 1
ATOM 4475 C C . ALA A 1 601 ? -25.953 -25.344 -15.711 1 97.5 601 ALA A C 1
ATOM 4477 O O . ALA A 1 601 ? -27.016 -25.953 -15.539 1 97.5 601 ALA A O 1
ATOM 4478 N N . SER A 1 602 ? -24.734 -25.922 -15.562 1 96.62 602 SER A N 1
ATOM 4479 C CA . SER A 1 602 ? -24.594 -27.312 -15.133 1 96.62 602 SER A CA 1
ATOM 4480 C C . SER A 1 602 ? -25.281 -27.547 -13.789 1 96.62 602 SER A C 1
ATOM 4482 O O . SER A 1 602 ? -25.953 -28.562 -13.594 1 96.62 602 SER A O 1
ATOM 4484 N N . LEU A 1 603 ? -25.094 -26.609 -12.867 1 96.62 603 LEU A N 1
ATOM 4485 C CA . LEU A 1 603 ? -25.656 -26.766 -11.531 1 96.62 603 LEU A CA 1
ATOM 4486 C C . LEU A 1 603 ? -27.156 -26.516 -11.547 1 96.62 603 LEU A C 1
ATOM 4488 O O . LEU A 1 603 ? -27.922 -27.25 -10.922 1 96.62 603 LEU A O 1
ATOM 4492 N N . ALA A 1 604 ? -27.594 -25.484 -12.289 1 96.69 604 ALA A N 1
ATOM 4493 C CA . ALA A 1 604 ? -29 -25.109 -12.336 1 96.69 604 ALA A CA 1
ATOM 4494 C C . ALA A 1 604 ? -29.844 -26.188 -13.023 1 96.69 604 ALA A C 1
ATOM 4496 O O . ALA A 1 604 ? -30.984 -26.422 -12.641 1 96.69 604 ALA A O 1
ATOM 4497 N N . LEU A 1 605 ? -29.359 -26.828 -14.039 1 95.69 605 LEU A N 1
ATOM 4498 C CA . LEU A 1 605 ? -30.094 -27.812 -14.836 1 95.69 605 LEU A CA 1
ATOM 4499 C C . LEU A 1 605 ? -29.922 -29.203 -14.25 1 95.69 605 LEU A C 1
ATOM 4501 O O . LEU A 1 605 ? -30.547 -30.156 -14.742 1 95.69 605 LEU A O 1
ATOM 4505 N N . HIS A 1 606 ? -29.031 -29.344 -13.266 1 94.56 606 HIS A N 1
ATOM 4506 C CA . HIS A 1 606 ? -28.875 -30.625 -12.609 1 94.56 606 HIS A CA 1
ATOM 4507 C C . HIS A 1 606 ? -30.172 -31.094 -11.961 1 94.56 606 HIS A C 1
ATOM 4509 O O . HIS A 1 606 ? -30.844 -30.312 -11.281 1 94.56 606 HIS A O 1
ATOM 4515 N N . ALA A 1 607 ? -30.469 -32.25 -12.023 1 90.75 607 ALA A N 1
ATOM 4516 C CA . ALA A 1 607 ? -31.766 -32.812 -11.602 1 90.75 607 ALA A CA 1
ATOM 4517 C C . ALA A 1 607 ? -31.922 -32.688 -10.086 1 90.75 607 ALA A C 1
ATOM 4519 O O . ALA A 1 607 ? -33 -32.406 -9.594 1 90.75 607 ALA A O 1
ATOM 4520 N N . THR A 1 608 ? -30.953 -32.875 -9.312 1 89.06 608 THR A N 1
ATOM 4521 C CA . THR A 1 608 ? -31.047 -32.938 -7.855 1 89.06 608 THR A CA 1
ATOM 4522 C C . THR A 1 608 ? -30.547 -31.641 -7.227 1 89.06 608 THR A C 1
ATOM 4524 O O . THR A 1 608 ? -30.969 -31.281 -6.129 1 89.06 608 THR A O 1
ATOM 4527 N N . VAL A 1 609 ? -29.703 -30.938 -7.867 1 92.44 609 VAL A N 1
ATOM 4528 C CA . VAL A 1 609 ? -29.016 -29.781 -7.285 1 92.44 609 VAL A CA 1
ATOM 4529 C C . VAL A 1 609 ? -29.734 -28.5 -7.672 1 92.44 609 VAL A C 1
ATOM 4531 O O . VAL A 1 609 ? -29.828 -27.562 -6.867 1 92.44 609 VAL A O 1
ATOM 4534 N N . GLY A 1 610 ? -30.328 -28.422 -8.758 1 92.25 610 GLY A N 1
ATOM 4535 C CA . GLY A 1 610 ? -30.828 -27.203 -9.375 1 92.25 610 GLY A CA 1
ATOM 4536 C C . GLY A 1 610 ? -32.031 -26.609 -8.648 1 92.25 610 GLY A C 1
ATOM 4537 O O . GLY A 1 610 ? -32.281 -25.422 -8.758 1 92.25 610 GLY A O 1
ATOM 4538 N N . ALA A 1 611 ? -32.625 -27.344 -7.824 1 88.75 611 ALA A N 1
ATOM 4539 C CA . ALA A 1 611 ? -33.875 -26.891 -7.16 1 88.75 611 ALA A CA 1
ATOM 4540 C C . ALA A 1 611 ? -33.531 -26.031 -5.941 1 88.75 611 ALA A C 1
ATOM 4542 O O . ALA A 1 611 ? -34.406 -25.281 -5.465 1 88.75 611 ALA A O 1
ATOM 4543 N N . ARG A 1 612 ? -32.438 -26.062 -5.461 1 93.44 612 ARG A N 1
ATOM 4544 C CA . ARG A 1 612 ? -32.031 -25.328 -4.258 1 93.44 612 ARG A CA 1
ATOM 4545 C C . ARG A 1 612 ? -31.203 -24.094 -4.609 1 93.44 612 ARG A C 1
ATOM 4547 O O . ARG A 1 612 ? -30.078 -24.219 -5.086 1 93.44 612 ARG A O 1
ATOM 4554 N N . PRO A 1 613 ? -31.672 -22.953 -4.27 1 93.5 613 PRO A N 1
ATOM 4555 C CA . PRO A 1 613 ? -30.953 -21.734 -4.617 1 93.5 613 PRO A CA 1
ATOM 4556 C C . PRO A 1 613 ? -29.594 -21.641 -3.936 1 93.5 613 PRO A C 1
ATOM 4558 O O . PRO A 1 613 ? -28.688 -20.984 -4.453 1 93.5 613 PRO A O 1
ATOM 4561 N N . GLU A 1 614 ? -29.375 -22.266 -2.812 1 94.75 614 GLU A N 1
ATOM 4562 C CA . GLU A 1 614 ? -28.109 -22.234 -2.074 1 94.75 614 GLU A CA 1
ATOM 4563 C C . GLU A 1 614 ? -27 -22.938 -2.842 1 94.75 614 GLU A C 1
ATOM 4565 O O . GLU A 1 614 ? -25.812 -22.75 -2.541 1 94.75 614 GLU A O 1
ATOM 4570 N N . HIS A 1 615 ? -27.422 -23.766 -3.852 1 95.81 615 HIS A N 1
ATOM 4571 C CA . HIS A 1 615 ? -26.438 -24.531 -4.621 1 95.81 615 HIS A CA 1
ATOM 4572 C C . HIS A 1 615 ? -26.125 -23.844 -5.941 1 95.81 615 HIS A C 1
ATOM 4574 O O . HIS A 1 615 ? -25.391 -24.391 -6.766 1 95.81 615 HIS A O 1
ATOM 4580 N N . LEU A 1 616 ? -26.625 -22.688 -6.133 1 96.81 616 LEU A N 1
ATOM 4581 C CA . LEU A 1 616 ? -26.422 -22.016 -7.41 1 96.81 616 LEU A CA 1
ATOM 4582 C C . LEU A 1 616 ? -25.438 -20.859 -7.266 1 96.81 616 LEU A C 1
ATOM 4584 O O . LEU A 1 616 ? -25.5 -20.094 -6.297 1 96.81 616 LEU A O 1
ATOM 4588 N N . PRO A 1 617 ? -24.453 -20.797 -8.18 1 97.56 617 PRO A N 1
ATOM 4589 C CA . PRO A 1 617 ? -23.547 -19.641 -8.172 1 97.56 617 PRO A CA 1
ATOM 4590 C C . PRO A 1 617 ? -24.25 -18.344 -8.586 1 97.56 617 PRO A C 1
ATOM 4592 O O . PRO A 1 617 ? -25.344 -18.375 -9.164 1 97.56 617 PRO A O 1
ATOM 4595 N N . SER A 1 618 ? -23.703 -17.219 -8.219 1 97.31 618 SER A N 1
ATOM 4596 C CA . SER A 1 618 ? -24.234 -15.906 -8.578 1 97.31 618 SER A CA 1
ATOM 4597 C C . SER A 1 618 ? -23.125 -14.961 -9.016 1 97.31 618 SER A C 1
ATOM 4599 O O . SER A 1 618 ? -21.938 -15.297 -8.914 1 97.31 618 SER A O 1
ATOM 4601 N N . CYS A 1 619 ? -23.5 -13.914 -9.688 1 97.88 619 CYS A N 1
ATOM 4602 C CA . CYS A 1 619 ? -22.5 -12.938 -10.133 1 97.88 619 CYS A CA 1
ATOM 4603 C C . CYS A 1 619 ? -23.094 -11.531 -10.164 1 97.88 619 CYS A C 1
ATOM 4605 O O . CYS A 1 619 ? -24.312 -11.367 -10.07 1 97.88 619 CYS A O 1
ATOM 4607 N N . PHE A 1 620 ? -22.297 -10.508 -10.07 1 96.62 620 PHE A N 1
ATOM 4608 C CA . PHE A 1 620 ? -22.688 -9.133 -10.336 1 96.62 620 PHE A CA 1
ATOM 4609 C C . PHE A 1 620 ? -21.625 -8.414 -11.164 1 96.62 620 PHE A C 1
ATOM 4611 O O . PHE A 1 620 ? -20.438 -8.703 -11.039 1 96.62 620 PHE A O 1
ATOM 4618 N N . PRO A 1 621 ? -21.922 -7.562 -12.047 1 95.5 621 PRO A N 1
ATOM 4619 C CA . PRO A 1 621 ? -23.312 -7.332 -12.461 1 95.5 621 PRO A CA 1
ATOM 4620 C C . PRO A 1 621 ? -23.984 -8.586 -13.031 1 95.5 621 PRO A C 1
ATOM 4622 O O . PRO A 1 621 ? -23.297 -9.57 -13.312 1 95.5 621 PRO A O 1
ATOM 4625 N N . GLU A 1 622 ? -25.344 -8.484 -13.195 1 95.31 622 GLU A N 1
ATOM 4626 C CA . GLU A 1 622 ? -26.062 -9.633 -13.742 1 95.31 622 GLU A CA 1
ATOM 4627 C C . GLU A 1 622 ? -25.703 -9.852 -15.211 1 95.31 622 GLU A C 1
ATOM 4629 O O . GLU A 1 622 ? -25.562 -8.891 -15.969 1 95.31 622 GLU A O 1
ATOM 4634 N N . LEU A 1 623 ? -25.641 -11.086 -15.586 1 96.31 623 LEU A N 1
ATOM 4635 C CA . LEU A 1 623 ? -25.391 -11.43 -16.984 1 96.31 623 LEU A CA 1
ATOM 4636 C C . LEU A 1 623 ? -26.672 -11.297 -17.812 1 96.31 623 LEU A C 1
ATOM 4638 O O . LEU A 1 623 ? -27.781 -11.328 -17.266 1 96.31 623 LEU A O 1
ATOM 4642 N N . PRO A 1 624 ? -26.484 -11.117 -19.078 1 94.94 624 PRO A N 1
ATOM 4643 C CA . PRO A 1 624 ? -27.672 -11.031 -19.938 1 94.94 624 PRO A CA 1
ATOM 4644 C C . PRO A 1 624 ? -28.578 -12.258 -19.828 1 94.94 624 PRO A C 1
ATOM 4646 O O . PRO A 1 624 ? -28.094 -13.367 -19.594 1 94.94 624 PRO A O 1
ATOM 4649 N N . ARG A 1 625 ? -29.828 -12.094 -20.094 1 93.81 625 ARG A N 1
ATOM 4650 C CA . ARG A 1 625 ? -30.844 -13.133 -19.922 1 93.81 625 ARG A CA 1
ATOM 4651 C C . ARG A 1 625 ? -30.656 -14.25 -20.953 1 93.81 625 ARG A C 1
ATOM 4653 O O . ARG A 1 625 ? -31.094 -15.383 -20.719 1 93.81 625 ARG A O 1
ATOM 4660 N N . GLU A 1 626 ? -30.047 -13.984 -22.016 1 94 626 GLU A N 1
ATOM 4661 C CA . GLU A 1 626 ? -29.828 -14.945 -23.094 1 94 626 GLU A CA 1
ATOM 4662 C C . GLU A 1 626 ? -28.969 -16.109 -22.625 1 94 626 GLU A C 1
ATOM 4664 O O . GLU A 1 626 ? -28.984 -17.188 -23.219 1 94 626 GLU A O 1
ATOM 4669 N N . VAL A 1 627 ? -28.203 -15.852 -21.547 1 95.69 627 VAL A N 1
ATOM 4670 C CA . VAL A 1 627 ? -27.328 -16.922 -21.062 1 95.69 627 VAL A CA 1
ATOM 4671 C C . VAL A 1 627 ? -27.875 -17.5 -19.766 1 95.69 627 VAL A C 1
ATOM 4673 O O . VAL A 1 627 ? -27.156 -18.156 -19.016 1 95.69 627 VAL A O 1
ATOM 4676 N N . ASP A 1 628 ? -29.109 -17.281 -19.516 1 95.81 628 ASP A N 1
ATOM 4677 C CA . ASP A 1 628 ? -29.75 -17.922 -18.375 1 95.81 628 ASP A CA 1
ATOM 4678 C C . ASP A 1 628 ? -29.781 -19.438 -18.547 1 95.81 628 ASP A C 1
ATOM 4680 O O . ASP A 1 628 ? -29.953 -19.938 -19.672 1 95.81 628 ASP A O 1
ATOM 4684 N N . PRO A 1 629 ? -29.641 -20.156 -17.469 1 95.25 629 PRO A N 1
ATOM 4685 C CA . PRO A 1 629 ? -29.609 -21.625 -17.547 1 95.25 629 PRO A CA 1
ATOM 4686 C C . PRO A 1 629 ? -30.812 -22.203 -18.266 1 95.25 629 PRO A C 1
ATOM 4688 O O . PRO A 1 629 ? -30.688 -23.234 -18.953 1 95.25 629 PRO A O 1
ATOM 4691 N N . ALA A 1 630 ? -31.906 -21.531 -18.172 1 91.69 630 ALA A N 1
ATOM 4692 C CA . ALA A 1 630 ? -33.125 -22.031 -18.766 1 91.69 630 ALA A CA 1
ATOM 4693 C C . ALA A 1 630 ? -33.219 -21.672 -20.25 1 91.69 630 ALA A C 1
ATOM 4695 O O . ALA A 1 630 ? -34.094 -22.172 -20.953 1 91.69 630 ALA A O 1
ATOM 4696 N N . ALA A 1 631 ? -32.406 -20.844 -20.719 1 94.94 631 ALA A N 1
ATOM 4697 C CA . ALA A 1 631 ? -32.406 -20.469 -22.141 1 94.94 631 ALA A CA 1
ATOM 4698 C C . ALA A 1 631 ? -32.156 -21.688 -23.016 1 94.94 631 ALA A C 1
ATOM 4700 O O . ALA A 1 631 ? -31.312 -22.531 -22.688 1 94.94 631 ALA A O 1
ATOM 4701 N N . PRO A 1 632 ? -32.844 -21.766 -24.141 1 94.19 632 PRO A N 1
ATOM 4702 C CA . PRO A 1 632 ? -32.781 -22.969 -24.969 1 94.19 632 PRO A CA 1
ATOM 4703 C C . PRO A 1 632 ? -31.359 -23.281 -25.453 1 94.19 632 PRO A C 1
ATOM 4705 O O . PRO A 1 632 ? -30.938 -24.438 -25.453 1 94.19 632 PRO A O 1
ATOM 4708 N N . GLU A 1 633 ? -30.656 -22.297 -25.906 1 95.06 633 GLU A N 1
ATOM 4709 C CA . GLU A 1 633 ? -29.312 -22.516 -26.422 1 95.06 633 GLU A CA 1
ATOM 4710 C C . GLU A 1 633 ? -28.391 -23.062 -25.328 1 95.06 633 GLU A C 1
ATOM 4712 O O . GLU A 1 633 ? -27.531 -23.906 -25.594 1 95.06 633 GLU A O 1
ATOM 4717 N N . ILE A 1 634 ? -28.516 -22.562 -24.141 1 97.19 634 ILE A N 1
ATOM 4718 C CA . ILE A 1 634 ? -27.656 -22.953 -23.031 1 97.19 634 ILE A CA 1
ATOM 4719 C C . ILE A 1 634 ? -28.016 -24.375 -22.594 1 97.19 634 ILE A C 1
ATOM 4721 O O . ILE A 1 634 ? -27.125 -25.203 -22.406 1 97.19 634 ILE A O 1
ATOM 4725 N N . ALA A 1 635 ? -29.281 -24.703 -22.484 1 96.06 635 ALA A N 1
ATOM 4726 C CA . ALA A 1 635 ? -29.734 -26.047 -22.109 1 96.06 635 ALA A CA 1
ATOM 4727 C C . ALA A 1 635 ? -29.297 -27.078 -23.141 1 96.06 635 ALA A C 1
ATOM 4729 O O . ALA A 1 635 ? -28.891 -28.188 -22.781 1 96.06 635 ALA A O 1
ATOM 4730 N N . ALA A 1 636 ? -29.406 -26.688 -24.391 1 96 636 ALA A N 1
ATOM 4731 C CA . ALA A 1 636 ? -28.984 -27.578 -25.469 1 96 636 ALA A CA 1
ATOM 4732 C C . ALA A 1 636 ? -27.5 -27.891 -25.375 1 96 636 ALA A C 1
ATOM 4734 O O . ALA A 1 636 ? -27.062 -29 -25.656 1 96 636 ALA A O 1
ATOM 4735 N N . GLY A 1 637 ? -26.75 -26.906 -25.109 1 96.81 637 GLY A N 1
ATOM 4736 C CA . GLY A 1 637 ? -25.312 -27.078 -24.953 1 96.81 637 GLY A CA 1
ATOM 4737 C C . GLY A 1 637 ? -24.953 -28.047 -23.844 1 96.81 637 GLY A C 1
ATOM 4738 O O . GLY A 1 637 ? -24.109 -28.922 -24.016 1 96.81 637 GLY A O 1
ATOM 4739 N N . VAL A 1 638 ? -25.594 -27.922 -22.656 1 97.25 638 VAL A N 1
ATOM 4740 C CA . VAL A 1 638 ? -25.344 -28.797 -21.531 1 97.25 638 VAL A CA 1
ATOM 4741 C C . VAL A 1 638 ? -25.719 -30.234 -21.875 1 97.25 638 VAL A C 1
ATOM 4743 O O . VAL A 1 638 ? -25.031 -31.172 -21.516 1 97.25 638 VAL A O 1
ATOM 4746 N N . GLN A 1 639 ? -26.797 -30.359 -22.656 1 95.44 639 GLN A N 1
ATOM 4747 C CA . GLN A 1 639 ? -27.25 -31.688 -23.078 1 95.44 639 GLN A CA 1
ATOM 4748 C C . GLN A 1 639 ? -26.25 -32.344 -24.016 1 95.44 639 GLN A C 1
ATOM 4750 O O . GLN A 1 639 ? -26.016 -33.562 -23.938 1 95.44 639 GLN A O 1
ATOM 4755 N N . ARG A 1 640 ? -25.719 -31.578 -24.859 1 96.12 640 ARG A N 1
ATOM 4756 C CA . ARG A 1 640 ? -24.688 -32.062 -25.781 1 96.12 640 ARG A CA 1
ATOM 4757 C C . ARG A 1 640 ? -23.469 -32.562 -25.016 1 96.12 640 ARG A C 1
ATOM 4759 O O . ARG A 1 640 ? -22.891 -33.594 -25.344 1 96.12 640 ARG A O 1
ATOM 4766 N N . LEU A 1 641 ? -23.016 -31.875 -24.031 1 96.81 641 LEU A N 1
ATOM 4767 C CA . LEU A 1 641 ? -21.875 -32.25 -23.203 1 96.81 641 LEU A CA 1
ATOM 4768 C C . LEU A 1 641 ? -22.203 -33.531 -22.406 1 96.81 641 LEU A C 1
ATOM 4770 O O . LEU A 1 641 ? -21.359 -34.438 -22.297 1 96.81 641 LEU A O 1
ATOM 4774 N N . ALA A 1 642 ? -23.391 -33.531 -21.859 1 95.88 642 ALA A N 1
ATOM 4775 C CA . ALA A 1 642 ? -23.812 -34.688 -21.062 1 95.88 642 ALA A CA 1
ATOM 4776 C C . ALA A 1 642 ? -23.812 -35.969 -21.906 1 95.88 642 ALA A C 1
ATOM 4778 O O . ALA A 1 642 ? -23.484 -37.031 -21.406 1 95.88 642 ALA A O 1
ATOM 4779 N N . ALA A 1 643 ? -24.156 -35.844 -23.141 1 94.31 643 ALA A N 1
ATOM 4780 C CA . ALA A 1 643 ? -24.234 -36.969 -24.047 1 94.31 643 ALA A CA 1
ATOM 4781 C C . ALA A 1 643 ? -22.844 -37.594 -24.266 1 94.31 643 ALA A C 1
ATOM 4783 O O . ALA A 1 643 ? -22.719 -38.781 -24.453 1 94.31 643 ALA A O 1
ATOM 4784 N N . CYS A 1 644 ? -21.828 -36.812 -24.234 1 94.12 644 CYS A N 1
ATOM 4785 C CA . CYS A 1 644 ? -20.453 -37.281 -24.453 1 94.12 644 CYS A CA 1
ATOM 4786 C C . CYS A 1 644 ? -20.016 -38.219 -23.344 1 94.12 644 CYS A C 1
ATOM 4788 O O . CYS A 1 644 ? -19.172 -39.094 -23.562 1 94.12 644 CYS A O 1
ATOM 4790 N N . VAL A 1 645 ? -20.562 -38.062 -22.141 1 91.62 645 VAL A N 1
ATOM 4791 C CA . VAL A 1 645 ? -20.125 -38.875 -21.016 1 91.62 645 VAL A CA 1
ATOM 4792 C C . VAL A 1 645 ? -21.25 -39.812 -20.594 1 91.62 645 VAL A C 1
ATOM 4794 O O . VAL A 1 645 ? -21.203 -40.406 -19.516 1 91.62 645 VAL A O 1
ATOM 4797 N N . GLY A 1 646 ? -22.281 -39.938 -21.328 1 88.19 646 GLY A N 1
ATOM 4798 C CA . GLY A 1 646 ? -23.391 -40.844 -21.062 1 88.19 646 GLY A CA 1
ATOM 4799 C C . GLY A 1 646 ? -24.25 -40.406 -19.891 1 88.19 646 GLY A C 1
ATOM 4800 O O . GLY A 1 646 ? -24.797 -41.25 -19.188 1 88.19 646 GLY A O 1
ATOM 4801 N N . ALA A 1 647 ? -24.297 -39.188 -19.594 1 89.81 647 ALA A N 1
ATOM 4802 C CA . ALA A 1 647 ? -25.031 -38.656 -18.438 1 89.81 647 ALA A CA 1
ATOM 4803 C C . ALA A 1 647 ? -26.234 -37.844 -18.875 1 89.81 647 ALA A C 1
ATOM 4805 O O . ALA A 1 647 ? -26.562 -36.844 -18.234 1 89.81 647 ALA A O 1
ATOM 4806 N N . GLY A 1 648 ? -26.844 -38.156 -19.828 1 84.5 648 GLY A N 1
ATOM 4807 C CA . GLY A 1 648 ? -27.953 -37.406 -20.391 1 84.5 648 GLY A CA 1
ATOM 4808 C C . GLY A 1 648 ? -29.109 -37.25 -19.422 1 84.5 648 GLY A C 1
ATOM 4809 O O . GLY A 1 648 ? -29.859 -36.25 -19.484 1 84.5 648 GLY A O 1
ATOM 4810 N N . ARG A 1 649 ? -29.266 -38.094 -18.453 1 86.75 649 ARG A N 1
ATOM 4811 C CA . ARG A 1 649 ? -30.406 -38.062 -17.547 1 86.75 649 ARG A CA 1
ATOM 4812 C C . ARG A 1 649 ? -30.125 -37.25 -16.312 1 86.75 649 ARG A C 1
ATOM 4814 O O . ARG A 1 649 ? -31.047 -36.906 -15.547 1 86.75 649 ARG A O 1
ATOM 4821 N N . VAL A 1 650 ? -28.938 -36.875 -16.172 1 91.5 650 VAL A N 1
ATOM 4822 C CA . VAL A 1 650 ? -28.531 -36.125 -14.984 1 91.5 650 VAL A CA 1
ATOM 4823 C C . VAL A 1 650 ? -28.969 -34.656 -15.109 1 91.5 650 VAL A C 1
ATOM 4825 O O . VAL A 1 650 ? -29.234 -34 -14.109 1 91.5 650 VAL A O 1
ATOM 4828 N N . PHE A 1 651 ? -29.141 -34.156 -16.328 1 92.62 651 PHE A N 1
ATOM 4829 C CA . PHE A 1 651 ? -29.453 -32.75 -16.547 1 92.62 651 PHE A CA 1
ATOM 4830 C C . PHE A 1 651 ? -30.828 -32.594 -17.203 1 92.62 651 PHE A C 1
ATOM 4832 O O . PHE A 1 651 ? -31.203 -33.406 -18.062 1 92.62 651 PHE A O 1
ATOM 4839 N N . ALA A 1 652 ? -31.547 -31.609 -16.656 1 82.19 652 ALA A N 1
ATOM 4840 C CA . ALA A 1 652 ? -32.875 -31.344 -17.172 1 82.19 652 ALA A CA 1
ATOM 4841 C C . ALA A 1 652 ? -32.844 -30.75 -18.578 1 82.19 652 ALA A C 1
ATOM 4843 O O . ALA A 1 652 ? -31.875 -30.062 -18.922 1 82.19 652 ALA A O 1
ATOM 4844 N N . HIS A 1 653 ? -33.875 -31.141 -19.375 1 75.31 653 HIS A N 1
ATOM 48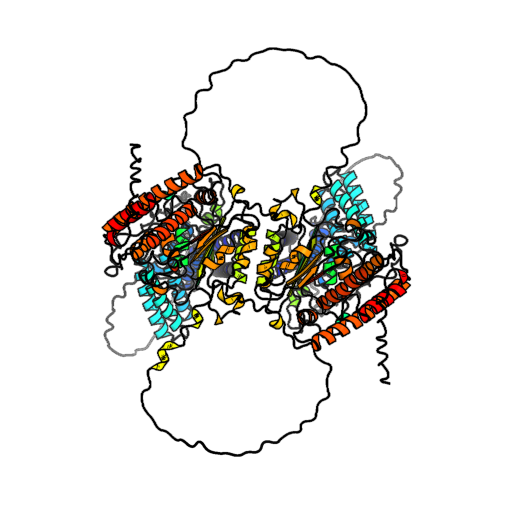45 C CA . HIS A 1 653 ? -34.031 -30.562 -20.719 1 75.31 653 HIS A CA 1
ATOM 4846 C C . HIS A 1 653 ? -34.75 -29.219 -20.656 1 75.31 653 HIS A C 1
ATOM 4848 O O . HIS A 1 653 ? -35.406 -28.922 -19.672 1 75.31 653 HIS A O 1
ATOM 4854 N N . ALA A 1 654 ? -34.344 -28.234 -21.422 1 64.44 654 ALA A N 1
ATOM 4855 C CA . ALA A 1 654 ? -35.094 -26.969 -21.5 1 64.44 654 ALA A CA 1
ATOM 4856 C C . ALA A 1 654 ? -36.594 -27.203 -21.531 1 64.44 654 ALA A C 1
ATOM 4858 O O . ALA A 1 654 ? -37.062 -28.172 -22.125 1 64.44 654 ALA A O 1
ATOM 4859 N N . PRO A 1 655 ? -37.375 -26.531 -20.547 1 53.06 655 PRO A N 1
ATOM 4860 C CA . PRO A 1 655 ? -38.812 -26.703 -20.672 1 53.06 655 PRO A CA 1
ATOM 4861 C C . PRO A 1 655 ? -39.312 -26.531 -22.109 1 53.06 655 PRO A C 1
ATOM 4863 O O . PRO A 1 655 ? -38.75 -25.719 -22.859 1 53.06 655 PRO A O 1
ATOM 4866 N N . ALA A 1 656 ? -39.812 -27.531 -22.688 1 42.19 656 ALA A N 1
ATOM 4867 C CA . ALA A 1 656 ? -40.469 -27.406 -24 1 42.19 656 ALA A CA 1
ATOM 4868 C C . ALA A 1 656 ? -41.25 -26.109 -24.094 1 42.19 656 ALA A C 1
ATOM 4870 O O . ALA A 1 656 ? -41.875 -25.672 -23.125 1 42.19 656 ALA A O 1
ATOM 4871 N N . ALA A 1 657 ? -41 -25.219 -24.906 1 38.75 657 ALA A N 1
ATOM 4872 C CA . ALA A 1 657 ? -41.875 -24.094 -25.219 1 38.75 657 ALA A CA 1
ATOM 4873 C C . ALA A 1 657 ? -43.344 -24.531 -25.281 1 38.75 657 ALA A C 1
ATOM 4875 O O . ALA A 1 657 ? -43.688 -25.453 -26.031 1 38.75 657 ALA A O 1
ATOM 4876 N N . ALA A 1 658 ? -44.125 -24.453 -24.281 1 35.47 658 ALA A N 1
ATOM 4877 C CA . ALA A 1 658 ? -45.562 -24.484 -24.469 1 35.47 658 ALA A CA 1
ATOM 4878 C C . ALA A 1 658 ? -45.969 -23.719 -25.719 1 35.47 658 ALA A C 1
ATOM 4880 O O . ALA A 1 658 ? -45.625 -22.531 -25.875 1 35.47 658 ALA A O 1
ATOM 4881 N N . ALA A 1 659 ? -46.25 -24.438 -26.828 1 33 659 ALA A N 1
ATOM 4882 C CA . ALA A 1 659 ? -46.969 -23.953 -28 1 33 659 ALA A CA 1
ATOM 4883 C C . ALA A 1 659 ? -48.156 -23.094 -27.594 1 33 659 ALA A C 1
ATOM 4885 O O . ALA A 1 659 ? -49.031 -23.531 -26.844 1 33 659 ALA A O 1
ATOM 4886 N N . ALA A 1 660 ? -48.094 -21.797 -27.516 1 31.34 660 ALA A N 1
ATOM 4887 C CA . ALA A 1 660 ? -49.156 -20.797 -27.438 1 31.34 660 ALA A CA 1
ATOM 4888 C C . ALA A 1 660 ? -50.281 -21.125 -28.406 1 31.34 660 ALA A C 1
ATOM 4890 O O . ALA A 1 660 ? -50.125 -21.047 -29.625 1 31.34 660 ALA A O 1
ATOM 4891 N N . GLY A 1 661 ? -51.062 -22.203 -28.188 1 25.47 661 GLY A N 1
ATOM 4892 C CA . GLY A 1 661 ? -52.375 -22.406 -28.828 1 25.47 661 GLY A CA 1
ATOM 4893 C C . GLY A 1 661 ? -53.281 -21.219 -28.703 1 25.47 661 GLY A C 1
ATOM 4894 O O . GLY A 1 661 ? -53.844 -20.969 -27.625 1 25.47 661 GLY A O 1
ATOM 4895 N N . ARG A 1 662 ? -52.906 -20.047 -29.266 1 31.53 662 ARG A N 1
ATOM 4896 C CA . ARG A 1 662 ? -53.875 -18.969 -29.438 1 31.53 662 ARG A CA 1
ATOM 4897 C C . ARG A 1 662 ? -55.062 -19.453 -30.266 1 31.53 662 ARG A C 1
ATOM 4899 O O . ARG A 1 662 ? -55 -19.5 -31.484 1 31.53 662 ARG A O 1
ATOM 4906 N N . ALA A 1 663 ? -55.875 -20.562 -29.922 1 27.86 663 ALA A N 1
ATOM 4907 C CA . ALA A 1 663 ? -57.188 -20.719 -30.562 1 27.86 663 ALA A CA 1
ATOM 4908 C C . ALA A 1 663 ? -58.062 -19.5 -30.312 1 27.86 663 ALA A C 1
ATOM 4910 O O . ALA A 1 663 ? -58.281 -19.094 -29.172 1 27.86 663 ALA A O 1
ATOM 4911 N N . GLY A 1 664 ? -58.031 -18.484 -31.203 1 28.97 664 GLY A N 1
ATOM 4912 C CA . GLY A 1 664 ? -58.906 -17.344 -31.375 1 28.97 664 GLY A CA 1
ATOM 4913 C C . GLY A 1 664 ? -60.375 -17.719 -31.297 1 28.97 664 GLY A C 1
ATOM 4914 O O . GLY A 1 664 ? -60.75 -18.828 -31.703 1 28.97 664 GLY A O 1
ATOM 4915 N N . PRO A 1 665 ? -61.125 -17.359 -30.172 1 28.98 665 PRO A N 1
ATOM 4916 C CA . PRO A 1 665 ? -62.562 -17.562 -30.141 1 28.98 665 PRO A CA 1
ATOM 4917 C C . PRO A 1 665 ? -63.25 -17.125 -31.438 1 28.98 665 PRO A C 1
ATOM 4919 O O . PRO A 1 665 ? -62.75 -16.234 -32.125 1 28.98 665 PRO A O 1
ATOM 4922 N N . SER A 1 666 ? -63.656 -18.109 -32.25 1 24.11 666 SER A N 1
ATOM 4923 C CA . SER A 1 666 ? -64.562 -17.875 -33.344 1 24.11 666 SER A CA 1
ATOM 4924 C C . SER A 1 666 ? -65.812 -17.109 -32.906 1 24.11 666 SER A C 1
ATOM 4926 O O . SER A 1 666 ? -66.438 -17.469 -31.922 1 24.11 666 SER A O 1
ATOM 4928 N N . ALA A 1 667 ? -65.75 -15.852 -33 1 24.2 667 ALA A N 1
ATOM 4929 C CA . ALA A 1 667 ? -66.938 -15.047 -33.031 1 24.2 667 ALA A CA 1
ATOM 4930 C C . ALA A 1 667 ? -68 -15.688 -33.938 1 24.2 667 ALA A C 1
ATOM 4932 O O . ALA A 1 667 ? -67.812 -15.766 -35.125 1 24.2 667 ALA A O 1
ATOM 4933 N N . ARG A 1 668 ? -68.438 -16.891 -33.375 1 20.69 668 ARG A N 1
ATOM 4934 C CA . ARG A 1 668 ? -69.875 -16.969 -33.719 1 20.69 668 ARG A CA 1
ATOM 4935 C C . ARG A 1 668 ? -70.688 -15.969 -32.875 1 20.69 668 ARG A C 1
ATOM 4937 O O . ARG A 1 668 ? -70.438 -15.82 -31.672 1 20.69 668 ARG A O 1
ATOM 4944 N N . MET B 1 1 ? 49.719 8.406 -2.555 1 53.62 1 MET B N 1
ATOM 4945 C CA . MET B 1 1 ? 48.875 8.102 -3.701 1 53.62 1 MET B CA 1
ATOM 4946 C C . MET B 1 1 ? 49.094 9.102 -4.832 1 53.62 1 MET B C 1
ATOM 4948 O O . MET B 1 1 ? 49.281 10.289 -4.586 1 53.62 1 MET B O 1
ATOM 4952 N N . ALA B 1 2 ? 49.438 8.648 -5.91 1 68.69 2 ALA B N 1
ATOM 4953 C CA . ALA B 1 2 ? 49.625 9.516 -7.07 1 68.69 2 ALA B CA 1
ATOM 4954 C C . ALA B 1 2 ? 48.375 10.375 -7.316 1 68.69 2 ALA B C 1
ATOM 4956 O O . ALA B 1 2 ? 47.25 9.961 -7.012 1 68.69 2 ALA B O 1
ATOM 4957 N N . THR B 1 3 ? 48.562 11.625 -7.5 1 75.5 3 THR B N 1
ATOM 4958 C CA . THR B 1 3 ? 47.531 12.625 -7.711 1 75.5 3 THR B CA 1
ATOM 4959 C C . THR B 1 3 ? 46.469 12.094 -8.641 1 75.5 3 THR B C 1
ATOM 4961 O O . THR B 1 3 ? 45.281 12.391 -8.453 1 75.5 3 TH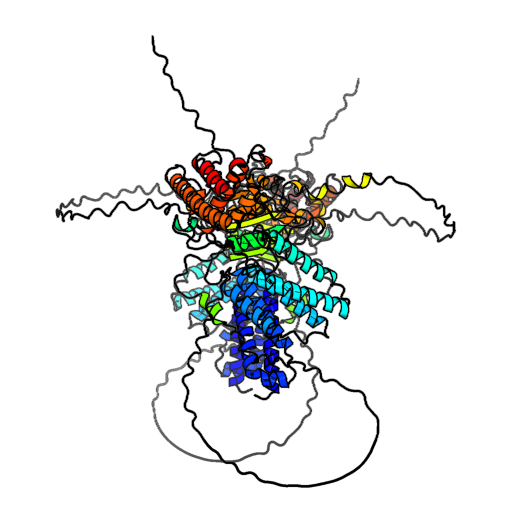R B O 1
ATOM 4964 N N . ARG B 1 4 ? 46.844 11.281 -9.531 1 77.5 4 ARG B N 1
ATOM 4965 C CA . ARG B 1 4 ? 45.906 10.703 -10.484 1 77.5 4 ARG B CA 1
ATOM 4966 C C . ARG B 1 4 ? 45 9.68 -9.805 1 77.5 4 ARG B C 1
ATOM 4968 O O . ARG B 1 4 ? 43.812 9.602 -10.102 1 77.5 4 ARG B O 1
ATOM 4975 N N . GLU B 1 5 ? 45.625 8.961 -8.914 1 82.25 5 GLU B N 1
ATOM 4976 C CA . GLU B 1 5 ? 44.844 7.949 -8.188 1 82.25 5 GLU B CA 1
ATOM 4977 C C . GLU B 1 5 ? 43.844 8.594 -7.238 1 82.25 5 GLU B C 1
ATOM 4979 O O . GLU B 1 5 ? 42.719 8.094 -7.066 1 82.25 5 GLU B O 1
ATOM 4984 N N . VAL B 1 6 ? 44.281 9.695 -6.727 1 85.31 6 VAL B N 1
ATOM 4985 C CA . VAL B 1 6 ? 43.406 10.43 -5.812 1 85.31 6 VAL B CA 1
ATOM 4986 C C . VAL B 1 6 ? 42.188 10.953 -6.562 1 85.31 6 VAL B C 1
ATOM 4988 O O . VAL B 1 6 ? 41.062 10.859 -6.074 1 85.31 6 VAL B O 1
ATOM 4991 N N . PHE B 1 7 ? 42.469 11.398 -7.734 1 85 7 PHE B N 1
ATOM 4992 C CA . PHE B 1 7 ? 41.344 11.953 -8.516 1 85 7 PHE B CA 1
ATOM 4993 C C . PHE B 1 7 ? 40.406 10.852 -8.992 1 85 7 PHE B C 1
ATOM 4995 O O . PHE B 1 7 ? 39.188 11.047 -9.023 1 85 7 PHE B O 1
ATOM 5002 N N . ARG B 1 8 ? 40.938 9.781 -9.336 1 84.56 8 ARG B N 1
ATOM 5003 C CA . ARG B 1 8 ? 40.125 8.656 -9.766 1 84.56 8 ARG B CA 1
ATOM 5004 C C . ARG B 1 8 ? 39.25 8.156 -8.617 1 84.56 8 ARG B C 1
ATOM 5006 O O . ARG B 1 8 ? 38.062 7.812 -8.828 1 84.56 8 ARG B O 1
ATOM 5013 N N . GLU B 1 9 ? 39.844 8.109 -7.512 1 86.56 9 GLU B N 1
ATOM 5014 C CA . GLU B 1 9 ? 39.062 7.684 -6.348 1 86.56 9 GLU B CA 1
ATOM 5015 C C . GLU B 1 9 ? 37.969 8.703 -6.004 1 86.56 9 GLU B C 1
ATOM 5017 O O . GLU B 1 9 ? 36.875 8.328 -5.625 1 86.56 9 GLU B O 1
ATOM 5022 N N . PHE B 1 10 ? 38.344 9.977 -6.184 1 89.56 10 PHE B N 1
ATOM 5023 C CA . PHE B 1 10 ? 37.375 11.039 -5.941 1 89.56 10 PHE B CA 1
ATOM 5024 C C . PHE B 1 10 ? 36.188 10.93 -6.902 1 89.56 10 PHE B C 1
ATOM 5026 O O . PHE B 1 10 ? 35.031 11.016 -6.484 1 89.56 10 PHE B O 1
ATOM 5033 N N . GLU B 1 11 ? 36.5 10.625 -8.078 1 85.69 11 GLU B N 1
ATOM 5034 C CA . GLU B 1 11 ? 35.469 10.5 -9.094 1 85.69 11 GLU B CA 1
ATOM 5035 C C . GLU B 1 11 ? 34.594 9.258 -8.844 1 85.69 11 GLU B C 1
ATOM 5037 O O . GLU B 1 11 ? 33.375 9.289 -9.062 1 85.69 11 GLU B O 1
ATOM 5042 N N . TYR B 1 12 ? 35.281 8.336 -8.477 1 85.81 12 TYR B N 1
ATOM 5043 C CA . TYR B 1 12 ? 34.562 7.109 -8.156 1 85.81 12 TYR B CA 1
ATOM 5044 C C . TYR B 1 12 ? 33.594 7.332 -7.012 1 85.81 12 TYR B C 1
ATOM 5046 O O . TYR B 1 12 ? 32.406 6.945 -7.105 1 85.81 12 TYR B O 1
ATOM 5054 N N . LEU B 1 13 ? 34.031 7.961 -5.984 1 86.44 13 LEU B N 1
ATOM 5055 C CA . LEU B 1 13 ? 33.188 8.227 -4.824 1 86.44 13 LEU B CA 1
ATOM 5056 C C . LEU B 1 13 ? 32.062 9.188 -5.18 1 86.44 13 LEU B C 1
ATOM 5058 O O . LEU B 1 13 ? 30.938 9.047 -4.688 1 86.44 13 LEU B O 1
ATOM 5062 N N . LEU B 1 14 ? 32.375 10.062 -5.996 1 86.69 14 LEU B N 1
ATOM 5063 C CA . LEU B 1 14 ? 31.359 11.031 -6.43 1 86.69 14 LEU B CA 1
ATOM 5064 C C . LEU B 1 14 ? 30.25 10.336 -7.215 1 86.69 14 LEU B C 1
ATOM 5066 O O . LEU B 1 14 ? 29.062 10.602 -6.984 1 86.69 14 LEU B O 1
ATOM 5070 N N . GLU B 1 15 ? 30.594 9.5 -8.07 1 84.5 15 GLU B N 1
ATOM 5071 C CA . GLU B 1 15 ? 29.625 8.766 -8.867 1 84.5 15 GLU B CA 1
ATOM 5072 C C . GLU B 1 15 ? 28.781 7.836 -7.992 1 84.5 15 GLU B C 1
ATOM 5074 O O . GLU B 1 15 ? 27.562 7.742 -8.172 1 84.5 15 GLU B O 1
ATOM 5079 N N . LYS B 1 16 ? 29.438 7.164 -7.184 1 85.62 16 LYS B N 1
ATOM 5080 C CA . LYS B 1 16 ? 28.75 6.27 -6.266 1 85.62 16 LYS B CA 1
ATOM 5081 C C . LYS B 1 16 ? 27.766 7.035 -5.387 1 85.62 16 LYS B C 1
ATOM 5083 O O . LYS B 1 16 ? 26.672 6.551 -5.098 1 85.62 16 LYS B O 1
ATOM 5088 N N . SER B 1 17 ? 28.234 8.18 -4.988 1 86.5 17 SER B N 1
ATOM 5089 C CA . SER B 1 17 ? 27.375 9 -4.145 1 86.5 17 SER B CA 1
ATOM 5090 C C . SER B 1 17 ? 26.156 9.5 -4.918 1 86.5 17 SER B C 1
ATOM 5092 O O . SER B 1 17 ? 25.047 9.516 -4.395 1 86.5 17 SER B O 1
ATOM 5094 N N . GLN B 1 18 ? 26.344 9.828 -6.09 1 85.06 18 GLN B N 1
ATOM 5095 C CA . GLN B 1 18 ? 25.234 10.297 -6.918 1 85.06 18 GLN B CA 1
ATOM 5096 C C . GLN B 1 18 ? 24.234 9.172 -7.191 1 85.06 18 GLN B C 1
ATOM 5098 O O . GLN B 1 18 ? 23.031 9.391 -7.188 1 85.06 18 GLN B O 1
ATOM 5103 N N . LYS B 1 19 ? 24.719 8.055 -7.418 1 83.06 19 LYS B N 1
ATOM 5104 C CA . LYS B 1 19 ? 23.844 6.898 -7.637 1 83.06 19 LYS B CA 1
ATOM 5105 C C . LYS B 1 19 ? 23.016 6.59 -6.395 1 83.06 19 LYS B C 1
ATOM 5107 O O . LYS B 1 19 ? 21.812 6.312 -6.492 1 83.06 19 LYS B O 1
ATOM 5112 N N . SER B 1 20 ? 23.688 6.672 -5.309 1 82.75 20 SER B N 1
ATOM 5113 C CA . SER B 1 20 ? 22.984 6.414 -4.051 1 82.75 20 SER B CA 1
ATOM 5114 C C . SER B 1 20 ? 21.922 7.473 -3.787 1 82.75 20 SER B C 1
ATOM 5116 O O . SER B 1 20 ? 20.844 7.16 -3.26 1 82.75 20 SER B O 1
ATOM 5118 N N . PHE B 1 21 ? 22.219 8.625 -4.125 1 84.38 21 PHE B N 1
ATOM 5119 C CA . PHE B 1 21 ? 21.266 9.719 -3.93 1 84.38 21 PHE B CA 1
ATOM 5120 C C . PHE B 1 21 ? 20.062 9.555 -4.848 1 84.38 21 PHE B C 1
ATOM 5122 O O . PHE B 1 21 ? 18.922 9.773 -4.426 1 84.38 21 PHE B O 1
ATOM 5129 N N . ASN B 1 22 ? 20.297 9.195 -6.012 1 77.56 22 ASN B N 1
ATOM 5130 C CA . ASN B 1 22 ? 19.219 9.008 -6.969 1 77.56 22 ASN B CA 1
ATOM 5131 C C . ASN B 1 22 ? 18.312 7.84 -6.578 1 77.56 22 ASN B C 1
ATOM 5133 O O . ASN B 1 22 ? 17.109 7.883 -6.805 1 77.56 22 ASN B O 1
ATOM 5137 N N . LYS B 1 23 ? 18.875 6.883 -6.004 1 75 23 LYS B N 1
ATOM 5138 C CA . LYS B 1 23 ? 18.109 5.738 -5.527 1 75 23 LYS B CA 1
ATOM 5139 C C . LYS B 1 23 ? 17.125 6.152 -4.434 1 75 23 LYS B C 1
ATOM 5141 O O . LYS B 1 23 ? 16.031 5.594 -4.324 1 75 23 LYS B O 1
ATOM 5146 N N . LEU B 1 24 ? 17.516 7.109 -3.658 1 77.69 24 LEU B N 1
ATOM 5147 C CA . LEU B 1 24 ? 16.641 7.602 -2.598 1 77.69 24 LEU B CA 1
ATOM 5148 C C . LEU B 1 24 ? 15.445 8.336 -3.182 1 77.69 24 LEU B C 1
ATOM 5150 O O . LEU B 1 24 ? 14.352 8.297 -2.611 1 77.69 24 LEU B O 1
ATOM 5154 N N . ARG B 1 25 ? 15.664 8.938 -4.273 1 70.44 25 ARG B N 1
ATOM 5155 C CA . ARG B 1 25 ? 14.586 9.68 -4.922 1 70.44 25 ARG B CA 1
ATOM 5156 C C . ARG B 1 25 ? 13.539 8.727 -5.496 1 70.44 25 ARG B C 1
ATOM 5158 O O . ARG B 1 25 ? 12.344 9.039 -5.504 1 70.44 25 ARG B O 1
ATOM 5165 N N . ASP B 1 26 ? 14.031 7.547 -5.832 1 65 26 ASP B N 1
ATOM 5166 C CA . ASP B 1 26 ? 13.156 6.586 -6.492 1 65 26 ASP B CA 1
ATOM 5167 C C . ASP B 1 26 ? 12.43 5.711 -5.469 1 65 26 ASP B C 1
ATOM 5169 O O . ASP B 1 26 ? 11.539 4.941 -5.82 1 65 26 ASP B O 1
ATOM 5173 N N . LEU B 1 27 ? 12.844 5.816 -4.258 1 67.12 27 LEU B N 1
ATOM 5174 C CA . LEU B 1 27 ? 12.211 4.996 -3.23 1 67.12 27 LEU B CA 1
ATOM 5175 C C . LEU B 1 27 ? 10.781 5.457 -2.969 1 67.12 27 LEU B C 1
ATOM 5177 O O . LEU B 1 27 ? 10.523 6.656 -2.848 1 67.12 27 LEU B O 1
ATOM 5181 N N . PRO B 1 28 ? 9.93 4.438 -3.092 1 61.53 28 PRO B N 1
ATOM 5182 C CA . PRO B 1 28 ? 8.562 4.859 -2.762 1 61.53 28 PRO B CA 1
ATOM 5183 C C . PRO B 1 28 ? 8.438 5.367 -1.327 1 61.53 28 PRO B C 1
ATOM 5185 O O . PRO B 1 28 ? 9.133 4.883 -0.432 1 61.53 28 PRO B O 1
ATOM 5188 N N . PRO B 1 29 ? 7.777 6.543 -1.235 1 54.84 29 PRO B N 1
ATOM 5189 C CA . PRO B 1 29 ? 7.656 7.156 0.088 1 54.84 29 PRO B CA 1
ATOM 5190 C C . PRO B 1 29 ? 6.941 6.258 1.094 1 54.84 29 PRO B C 1
ATOM 5192 O O . PRO B 1 29 ? 6.828 6.609 2.271 1 54.84 29 PRO B O 1
ATOM 5195 N N . TYR B 1 30 ? 6.285 5.125 0.531 1 55.53 30 TYR B N 1
ATOM 5196 C CA . TYR B 1 30 ? 5.449 4.359 1.448 1 55.53 30 TYR B CA 1
ATOM 5197 C C . TYR B 1 30 ? 5.848 2.887 1.445 1 55.53 30 TYR B C 1
ATOM 5199 O O . TYR B 1 30 ? 6.578 2.438 0.561 1 55.53 30 TYR B O 1
ATOM 5207 N N . GLY B 1 31 ? 5.637 2.104 2.484 1 54.75 31 GLY B N 1
ATOM 5208 C CA . GLY B 1 31 ? 5.824 0.667 2.602 1 54.75 31 GLY B CA 1
ATOM 5209 C C . GLY B 1 31 ? 7.078 0.289 3.371 1 54.75 31 GLY B C 1
ATOM 5210 O O . GLY B 1 31 ? 7.82 1.162 3.826 1 54.75 31 GLY B O 1
ATOM 5211 N N . ASN B 1 32 ? 7.078 -0.846 3.906 1 52.25 32 ASN B N 1
ATOM 5212 C CA . ASN B 1 32 ? 8.148 -1.455 4.688 1 52.25 32 ASN B CA 1
ATOM 5213 C C . ASN B 1 32 ? 9.492 -1.349 3.969 1 52.25 32 ASN B C 1
ATOM 5215 O O . ASN B 1 32 ? 10.367 -2.197 4.152 1 52.25 32 ASN B O 1
ATOM 5219 N N . SER B 1 33 ? 9.43 -0.337 3.1 1 54.38 33 SER B N 1
ATOM 5220 C CA . SER B 1 33 ? 10.688 -0.345 2.35 1 54.38 33 SER B CA 1
ATOM 5221 C C . SER B 1 33 ? 11.875 -0.064 3.26 1 54.38 33 SER B C 1
ATOM 5223 O O . SER B 1 33 ? 11.734 0.595 4.293 1 54.38 33 SER B O 1
ATOM 5225 N N . ARG B 1 34 ? 12.734 -0.792 3.221 1 62.66 34 ARG B N 1
ATOM 5226 C CA . ARG B 1 34 ? 14.078 -0.688 3.787 1 62.66 34 ARG B CA 1
ATOM 5227 C C . ARG B 1 34 ? 14.719 0.651 3.434 1 62.66 34 ARG B C 1
ATOM 5229 O O . ARG B 1 34 ? 15.82 0.693 2.889 1 62.66 34 ARG B O 1
ATOM 5236 N N . TRP B 1 35 ? 13.812 1.888 3.605 1 71.38 35 TRP B N 1
ATOM 5237 C CA . TRP B 1 35 ? 14.359 3.197 3.266 1 71.38 35 TRP B CA 1
ATOM 5238 C C . TRP B 1 35 ? 15.531 3.553 4.176 1 71.38 35 TRP B C 1
ATOM 5240 O O . TRP B 1 35 ? 16.469 4.234 3.756 1 71.38 35 TRP B O 1
ATOM 5250 N N . GLU B 1 36 ? 15.484 2.986 5.332 1 75.88 36 GLU B N 1
ATOM 5251 C CA . GLU B 1 36 ? 16.547 3.326 6.277 1 75.88 36 GLU B CA 1
ATOM 5252 C C . GLU B 1 36 ? 17.891 2.791 5.809 1 75.88 36 GLU B C 1
ATOM 5254 O O . GLU B 1 36 ? 18.906 3.473 5.93 1 75.88 36 GLU B O 1
ATOM 5259 N N . HIS B 1 37 ? 17.781 1.595 5.234 1 75.69 37 HIS B N 1
ATOM 5260 C CA . HIS B 1 37 ? 19.016 1 4.734 1 75.69 37 HIS B CA 1
ATOM 5261 C C . HIS B 1 37 ? 19.609 1.833 3.604 1 75.69 37 HIS B C 1
ATOM 5263 O O . HIS B 1 37 ? 20.828 2.041 3.553 1 75.69 37 HIS B O 1
ATOM 5269 N N . HIS B 1 38 ? 18.766 2.361 2.805 1 77.56 38 HIS B N 1
ATOM 5270 C CA . HIS B 1 38 ? 19.234 3.166 1.683 1 77.56 38 HIS B CA 1
ATOM 5271 C C . HIS B 1 38 ? 19.781 4.504 2.158 1 77.56 38 HIS B C 1
ATOM 5273 O O . HIS B 1 38 ? 20.766 5.004 1.613 1 77.56 38 HIS B O 1
ATOM 5279 N N . PHE B 1 39 ? 19.188 5.109 3.156 1 84.44 39 PHE B N 1
ATOM 5280 C CA . PHE B 1 39 ? 19.719 6.352 3.711 1 84.44 39 PHE B CA 1
ATOM 5281 C C . PHE B 1 39 ? 21.062 6.121 4.387 1 84.44 39 PHE B C 1
ATOM 5283 O O . PHE B 1 39 ? 21.984 6.906 4.211 1 84.44 39 PHE B O 1
ATOM 5290 N N . HIS B 1 40 ? 21.141 5.039 5.023 1 85.88 40 HIS B N 1
ATOM 5291 C CA . HIS B 1 40 ? 22.406 4.734 5.695 1 85.88 40 HIS B CA 1
ATOM 5292 C C . HIS B 1 40 ? 23.531 4.523 4.688 1 85.88 40 HIS B C 1
ATOM 5294 O O . HIS B 1 40 ? 24.656 4.988 4.898 1 85.88 40 HIS B O 1
ATOM 5300 N N . LYS B 1 41 ? 23.188 3.863 3.705 1 83.62 41 LYS B N 1
ATOM 5301 C CA . LYS B 1 41 ? 24.172 3.666 2.645 1 83.62 41 LYS B CA 1
ATOM 5302 C C . LYS B 1 41 ? 24.594 4.996 2.021 1 83.62 41 LYS B C 1
ATOM 5304 O O . LYS B 1 41 ? 25.766 5.23 1.769 1 83.62 41 LYS B O 1
ATOM 5309 N N . ALA B 1 42 ? 23.625 5.82 1.801 1 87.94 42 ALA B N 1
ATOM 5310 C CA . ALA B 1 42 ? 23.922 7.133 1.229 1 87.94 42 ALA B CA 1
ATOM 5311 C C . ALA B 1 42 ? 24.781 7.969 2.18 1 87.94 42 ALA B C 1
ATOM 5313 O O . ALA B 1 42 ? 25.766 8.586 1.764 1 87.94 42 ALA B O 1
ATOM 5314 N N . PHE B 1 43 ? 24.453 7.945 3.434 1 90.81 43 PHE B N 1
ATOM 5315 C CA . PHE B 1 43 ? 25.219 8.695 4.422 1 90.81 43 PHE B CA 1
ATOM 5316 C C . PHE B 1 43 ? 26.656 8.172 4.5 1 90.81 43 PHE B C 1
ATOM 5318 O O . PHE B 1 43 ? 27.594 8.953 4.621 1 90.81 43 PHE B O 1
ATOM 5325 N N . HIS B 1 44 ? 26.719 6.883 4.348 1 90.94 44 HIS B N 1
ATOM 5326 C CA . HIS B 1 44 ? 28.047 6.273 4.426 1 90.94 44 HIS B CA 1
ATOM 5327 C C . HIS B 1 44 ? 28.922 6.691 3.248 1 90.94 44 HIS B C 1
ATOM 5329 O O . HIS B 1 44 ? 30.062 7.094 3.436 1 90.94 44 HIS B O 1
ATOM 5335 N N . VAL B 1 45 ? 28.406 6.668 2.131 1 91 45 VAL B N 1
ATOM 5336 C CA . VAL B 1 45 ? 29.156 7.008 0.928 1 91 45 VAL B CA 1
ATOM 5337 C C . VAL B 1 45 ? 29.484 8.5 0.931 1 91 45 VAL B C 1
ATOM 5339 O O . VAL B 1 45 ? 30.594 8.891 0.592 1 91 45 VAL B O 1
ATOM 5342 N N . TYR B 1 46 ? 28.578 9.312 1.317 1 91.94 46 TYR B N 1
ATOM 5343 C CA . TYR B 1 46 ? 28.828 10.758 1.339 1 91.94 46 TYR B CA 1
ATOM 5344 C C . TYR B 1 46 ? 29.812 11.125 2.434 1 91.94 46 TYR B C 1
ATOM 5346 O O . TYR B 1 46 ? 30.609 12.062 2.275 1 91.94 46 TYR B O 1
ATOM 5354 N N . SER B 1 47 ? 29.719 10.445 3.529 1 91.5 47 SER B N 1
ATOM 5355 C CA . SER B 1 47 ? 30.703 10.68 4.582 1 91.5 47 SER B CA 1
ATOM 5356 C C . SER B 1 47 ? 32.125 10.352 4.105 1 91.5 47 SER B C 1
ATOM 5358 O O . SER B 1 47 ? 33.062 11.078 4.414 1 91.5 47 SER B O 1
ATOM 5360 N N . LYS B 1 48 ? 32.188 9.219 3.385 1 91.38 48 LYS B N 1
ATOM 5361 C CA . LYS B 1 48 ? 33.5 8.836 2.822 1 91.38 48 LYS B CA 1
ATOM 5362 C C . LYS B 1 48 ? 33.969 9.867 1.803 1 91.38 48 LYS B C 1
ATOM 5364 O O . LYS B 1 48 ? 35.156 10.242 1.793 1 91.38 48 LYS B O 1
ATOM 5369 N N . LEU B 1 49 ? 33.062 10.312 0.999 1 91.75 49 LEU B N 1
ATOM 5370 C CA . LEU B 1 49 ? 33.406 11.312 -0.009 1 91.75 49 LEU B CA 1
ATOM 5371 C C . LEU B 1 49 ? 33.812 12.625 0.645 1 91.75 49 LEU B C 1
ATOM 5373 O O . LEU B 1 49 ? 34.812 13.242 0.238 1 91.75 49 LEU B O 1
ATOM 5377 N N . TRP B 1 50 ? 33.125 13.062 1.601 1 91.69 50 TRP B N 1
ATOM 5378 C CA . TRP B 1 50 ? 33.344 14.328 2.285 1 91.69 50 TRP B CA 1
ATOM 5379 C C . TRP B 1 50 ? 34.688 14.305 3.01 1 91.69 50 TRP B C 1
ATOM 5381 O O . TRP B 1 50 ? 35.5 15.242 2.898 1 91.69 50 TRP B O 1
ATOM 5391 N N . LYS B 1 51 ? 34.969 13.203 3.699 1 91.19 51 LYS B N 1
ATOM 5392 C CA . LYS B 1 51 ? 36.25 13.055 4.391 1 91.19 51 LYS B CA 1
ATOM 5393 C C . LYS B 1 51 ? 37.406 12.984 3.395 1 91.19 51 LYS B C 1
ATOM 5395 O O . LYS B 1 51 ? 38.438 13.586 3.613 1 91.19 51 LYS B O 1
ATOM 5400 N N . PHE B 1 52 ? 37.188 12.25 2.328 1 91.31 52 PHE B N 1
ATOM 5401 C CA . PHE B 1 52 ? 38.219 12.094 1.31 1 91.31 52 PHE B CA 1
ATOM 5402 C C . PHE B 1 52 ? 38.594 13.438 0.691 1 91.31 52 PHE B C 1
ATOM 5404 O O . PHE B 1 52 ? 39.781 13.75 0.517 1 91.31 52 PHE B O 1
ATOM 5411 N N . GLN B 1 53 ? 37.531 14.18 0.328 1 90.19 53 GLN B N 1
ATOM 5412 C CA . GLN B 1 53 ? 37.812 15.461 -0.307 1 90.19 53 GLN B CA 1
ATOM 5413 C C . GLN B 1 53 ? 38.469 16.438 0.675 1 90.19 53 GLN B C 1
ATOM 5415 O O . GLN B 1 53 ? 39.312 17.234 0.289 1 90.19 53 GLN B O 1
ATOM 5420 N N . GLN B 1 54 ? 38.125 16.375 2.008 1 89.62 54 GLN B N 1
ATOM 5421 C CA . GLN B 1 54 ? 38.75 17.203 3.018 1 89.62 54 GLN B CA 1
ATOM 5422 C C . GLN B 1 54 ? 40.219 16.844 3.18 1 89.62 54 GLN B C 1
ATOM 5424 O O . GLN B 1 54 ? 41.094 17.719 3.281 1 89.62 54 GLN B O 1
ATOM 5429 N N . ASP B 1 55 ? 40.531 15.5 3.148 1 90.38 55 ASP B N 1
ATOM 5430 C CA . ASP B 1 55 ? 41.906 15 3.352 1 90.38 55 ASP B CA 1
ATOM 5431 C C . ASP B 1 55 ? 42.781 15.32 2.148 1 90.38 55 ASP B C 1
ATOM 5433 O O . ASP B 1 55 ? 44 15.5 2.295 1 90.38 55 ASP B O 1
ATOM 5437 N N . HIS B 1 56 ? 42.188 15.383 0.978 1 91.19 56 HIS B N 1
ATOM 5438 C CA . HIS B 1 56 ? 42.969 15.547 -0.241 1 91.19 56 HIS B CA 1
ATOM 5439 C C . HIS B 1 56 ? 42.562 16.812 -0.991 1 91.19 56 HIS B C 1
ATOM 5441 O O . HIS B 1 56 ? 42.594 16.859 -2.223 1 91.19 56 HIS B O 1
ATOM 5447 N N . ARG B 1 57 ? 42.094 17.812 -0.312 1 89.25 57 ARG B N 1
ATOM 5448 C CA . ARG B 1 57 ? 41.531 19.016 -0.914 1 89.25 57 ARG B CA 1
ATOM 5449 C C . ARG B 1 57 ? 42.562 19.719 -1.777 1 89.25 57 ARG B C 1
ATOM 5451 O O . ARG B 1 57 ? 42.281 20.172 -2.887 1 89.25 57 ARG B O 1
ATOM 5458 N N . GLU B 1 58 ? 43.781 19.766 -1.304 1 88.69 58 GLU B N 1
ATOM 5459 C CA . GLU B 1 58 ? 44.844 20.469 -2.027 1 88.69 58 GLU B CA 1
ATOM 5460 C C . GLU B 1 58 ? 45.188 19.766 -3.34 1 88.69 58 GLU B C 1
ATOM 5462 O O . GLU B 1 58 ? 45.312 20.406 -4.379 1 88.69 58 GLU B O 1
ATOM 5467 N N . ALA B 1 59 ? 45.219 18.484 -3.227 1 89.62 59 ALA B N 1
ATOM 5468 C CA . ALA B 1 59 ? 45.531 17.688 -4.422 1 89.62 59 ALA B CA 1
ATOM 5469 C C . ALA B 1 59 ? 44.375 17.797 -5.434 1 89.62 59 ALA B C 1
ATOM 5471 O O . ALA B 1 59 ? 44.625 17.844 -6.641 1 89.62 59 ALA B O 1
ATOM 5472 N N . LEU B 1 60 ? 43.219 17.844 -4.977 1 90.19 60 LEU B N 1
ATOM 5473 C CA . LEU B 1 60 ? 42.031 17.891 -5.848 1 90.19 60 LEU B CA 1
ATOM 5474 C C . LEU B 1 60 ? 41.875 19.266 -6.484 1 90.19 60 LEU B C 1
ATOM 5476 O O . LEU B 1 60 ? 41.562 19.359 -7.672 1 90.19 60 LEU B O 1
ATOM 5480 N N . THR B 1 61 ? 42.125 20.281 -5.711 1 87.44 61 THR B N 1
ATOM 5481 C CA . THR B 1 61 ? 42.031 21.641 -6.234 1 87.44 61 THR B CA 1
ATOM 5482 C C . THR B 1 61 ? 43.125 21.906 -7.27 1 87.44 61 THR B C 1
ATOM 5484 O O . THR B 1 61 ? 42.906 22.609 -8.258 1 87.44 61 THR B O 1
ATOM 5487 N N . ALA B 1 62 ? 44.188 21.281 -7.051 1 85.38 62 ALA B N 1
ATOM 5488 C CA . ALA B 1 62 ? 45.312 21.422 -7.992 1 85.38 62 ALA B CA 1
ATOM 5489 C C . ALA B 1 62 ? 44.969 20.781 -9.336 1 85.38 62 ALA B C 1
ATOM 5491 O O . ALA B 1 62 ? 45.438 21.219 -10.383 1 85.38 62 ALA B O 1
ATOM 5492 N N . ARG B 1 63 ? 44.125 19.875 -9.266 1 86.06 63 ARG B N 1
ATOM 5493 C CA . ARG B 1 63 ? 43.781 19.156 -10.492 1 86.06 63 ARG B CA 1
ATOM 5494 C C . ARG B 1 63 ? 42.469 19.703 -11.094 1 86.06 63 ARG B C 1
ATOM 5496 O O . ARG B 1 63 ? 41.906 19.094 -12 1 86.06 63 ARG B O 1
ATOM 5503 N N . GLY B 1 64 ? 42 20.797 -10.484 1 83.44 64 GLY B N 1
ATOM 5504 C CA . GLY B 1 64 ? 40.906 21.438 -11.195 1 83.44 64 GLY B CA 1
ATOM 5505 C C . GLY B 1 64 ? 39.594 21.391 -10.438 1 83.44 64 GLY B C 1
ATOM 5506 O O . GLY B 1 64 ? 38.531 21.812 -10.953 1 83.44 64 GLY B O 1
ATOM 5507 N N . MET B 1 65 ? 39.562 20.75 -9.297 1 86.38 65 MET B N 1
ATOM 5508 C CA . MET B 1 65 ? 38.344 20.812 -8.539 1 86.38 65 MET B CA 1
ATOM 5509 C C . MET B 1 65 ? 38 22.234 -8.133 1 86.38 65 MET B C 1
ATOM 5511 O O . MET B 1 65 ? 38.844 22.938 -7.559 1 86.38 65 MET B O 1
ATOM 5515 N N . GLU B 1 66 ? 36.938 22.688 -8.516 1 87.06 66 GLU B N 1
ATOM 5516 C CA . GLU B 1 66 ? 36.5 24.047 -8.219 1 87.06 66 GLU B CA 1
ATOM 5517 C C . GLU B 1 66 ? 35.75 24.109 -6.898 1 87.06 66 GLU B C 1
ATOM 5519 O O . GLU B 1 66 ? 35.25 23.094 -6.41 1 87.06 66 GLU B O 1
ATOM 5524 N N . ARG B 1 67 ? 35.625 25.234 -6.355 1 87.12 67 ARG B N 1
ATOM 5525 C CA . ARG B 1 67 ? 35.031 25.438 -5.047 1 87.12 67 ARG B CA 1
ATOM 5526 C C . ARG B 1 67 ? 33.531 25.109 -5.066 1 87.12 67 ARG B C 1
ATOM 5528 O O . ARG B 1 67 ? 33 24.609 -4.086 1 87.12 67 ARG B O 1
ATOM 5535 N N . TRP B 1 68 ? 32.969 25.391 -6.191 1 88.44 68 TRP B N 1
ATOM 5536 C CA . TRP B 1 68 ? 31.531 25.141 -6.27 1 88.44 68 TRP B CA 1
ATOM 5537 C C . TRP B 1 68 ? 31.234 23.656 -6.168 1 88.44 68 TRP B C 1
ATOM 5539 O O . TRP B 1 68 ? 30.156 23.25 -5.734 1 88.44 68 TRP B O 1
ATOM 5549 N N . GLU B 1 69 ? 32.125 22.781 -6.566 1 89.19 69 GLU B N 1
ATOM 5550 C CA . GLU B 1 69 ? 31.938 21.328 -6.461 1 89.19 69 GLU B CA 1
ATOM 5551 C C . GLU B 1 69 ? 31.859 20.891 -5 1 89.19 69 GLU B C 1
ATOM 5553 O O . GLU B 1 69 ? 31.109 19.969 -4.664 1 89.19 69 GLU B O 1
ATOM 5558 N N . ILE B 1 70 ? 32.656 21.594 -4.191 1 89.88 70 ILE B N 1
ATOM 5559 C CA . ILE B 1 70 ? 32.625 21.328 -2.758 1 89.88 70 ILE B CA 1
ATOM 5560 C C . ILE B 1 70 ? 31.25 21.75 -2.213 1 89.88 70 ILE B C 1
ATOM 5562 O O . ILE B 1 70 ? 30.641 21.031 -1.417 1 89.88 70 ILE B O 1
ATOM 5566 N N . GLY B 1 71 ? 30.844 22.938 -2.656 1 91.5 71 GLY B N 1
ATOM 5567 C CA . GLY B 1 71 ? 29.531 23.406 -2.266 1 91.5 71 GLY B CA 1
ATOM 5568 C C . GLY B 1 71 ? 28.422 22.469 -2.695 1 91.5 71 GLY B C 1
ATOM 5569 O O . GLY B 1 71 ? 27.453 22.266 -1.954 1 91.5 71 GLY B O 1
ATOM 5570 N N . ASP B 1 72 ? 28.578 21.906 -3.848 1 90.56 72 ASP B N 1
ATOM 5571 C CA . ASP B 1 72 ? 27.578 20.984 -4.375 1 90.56 72 ASP B CA 1
ATOM 5572 C C . ASP B 1 72 ? 27.5 19.719 -3.533 1 90.56 72 ASP B C 1
ATOM 5574 O O . ASP B 1 72 ? 26.406 19.203 -3.27 1 90.56 72 ASP B O 1
ATOM 5578 N N . ILE B 1 73 ? 28.594 19.172 -3.184 1 92 73 ILE B N 1
ATOM 5579 C CA . ILE B 1 73 ? 28.641 17.984 -2.33 1 92 73 ILE B CA 1
ATOM 5580 C C . ILE B 1 73 ? 28.016 18.297 -0.978 1 92 73 ILE B C 1
ATOM 5582 O O . ILE B 1 73 ? 27.188 17.531 -0.472 1 92 73 ILE B O 1
ATOM 5586 N N . ALA B 1 74 ? 28.375 19.453 -0.451 1 93.19 74 ALA B N 1
ATOM 5587 C CA . ALA B 1 74 ? 27.828 19.875 0.835 1 93.19 74 ALA B CA 1
ATOM 5588 C C . ALA B 1 74 ? 26.312 20.062 0.747 1 93.19 74 ALA B C 1
ATOM 5590 O O . ALA B 1 74 ? 25.578 19.719 1.683 1 93.19 74 ALA B O 1
ATOM 5591 N N . SER B 1 75 ? 25.906 20.656 -0.33 1 92.81 75 SER B N 1
ATOM 5592 C CA . SER B 1 75 ? 24.469 20.875 -0.537 1 92.81 75 SER B CA 1
ATOM 5593 C C . SER B 1 75 ? 23.719 19.547 -0.587 1 92.81 75 SER B C 1
ATOM 5595 O O . SER B 1 75 ? 22.625 19.422 -0.04 1 92.81 75 SER B O 1
ATOM 5597 N N . LYS B 1 76 ? 24.25 18.562 -1.229 1 92.81 76 LYS B N 1
ATOM 5598 C CA . LYS B 1 76 ? 23.625 17.25 -1.312 1 92.81 76 LYS B CA 1
ATOM 5599 C C . LYS B 1 76 ? 23.578 16.562 0.055 1 92.81 76 LYS B C 1
ATOM 5601 O O . LYS B 1 76 ? 22.609 15.867 0.374 1 92.81 76 LYS B O 1
ATOM 5606 N N . ILE B 1 77 ? 24.562 16.734 0.828 1 92.94 77 ILE B N 1
ATOM 5607 C CA . ILE B 1 77 ? 24.578 16.188 2.182 1 92.94 77 ILE B CA 1
ATOM 5608 C C . ILE B 1 77 ? 23.484 16.875 3.02 1 92.94 77 ILE B C 1
ATOM 5610 O O . ILE B 1 77 ? 22.766 16.203 3.764 1 92.94 77 ILE B O 1
ATOM 5614 N N . GLY B 1 78 ? 23.453 18.188 2.932 1 94.19 78 GLY B N 1
ATOM 5615 C CA . GLY B 1 78 ? 22.375 18.906 3.605 1 94.19 78 GLY B CA 1
ATOM 5616 C C . GLY B 1 78 ? 21 18.406 3.203 1 94.19 78 GLY B C 1
ATOM 5617 O O . GLY B 1 78 ? 20.109 18.266 4.047 1 94.19 78 GLY B O 1
ATOM 5618 N N . GLN B 1 79 ? 20.828 18.156 1.927 1 92.5 79 GLN B N 1
ATOM 5619 C CA . GLN B 1 79 ? 19.562 17.641 1.418 1 92.5 79 GLN B CA 1
ATOM 5620 C C . GLN B 1 79 ? 19.266 16.266 1.992 1 92.5 79 GLN B C 1
ATOM 5622 O O . GLN B 1 79 ? 18.109 15.945 2.289 1 92.5 79 GLN B O 1
ATOM 5627 N N . LEU B 1 80 ? 20.234 15.492 2.092 1 90.75 80 LEU B N 1
ATOM 5628 C CA . LEU B 1 80 ? 20.078 14.156 2.672 1 90.75 80 LEU B CA 1
ATOM 5629 C C . LEU B 1 80 ? 19.594 14.242 4.113 1 90.75 80 LEU B C 1
ATOM 5631 O O . LEU B 1 80 ? 18.688 13.508 4.508 1 90.75 80 LEU B O 1
ATOM 5635 N N . TYR B 1 81 ? 20.172 15.133 4.836 1 92.75 81 TYR B N 1
ATOM 5636 C CA . TYR B 1 81 ? 19.766 15.32 6.223 1 92.75 81 TYR B CA 1
ATOM 5637 C C . TYR B 1 81 ? 18.328 15.828 6.289 1 92.75 81 TYR B C 1
ATOM 5639 O O . TYR B 1 81 ? 17.547 15.391 7.141 1 92.75 81 TYR B O 1
ATOM 5647 N N . TYR B 1 82 ? 18.031 16.703 5.434 1 91.81 82 TYR B N 1
ATOM 5648 C CA . TYR B 1 82 ? 16.672 17.25 5.391 1 91.81 82 TYR B CA 1
ATOM 5649 C C . TYR B 1 82 ? 15.664 16.141 5.078 1 91.81 82 TYR B C 1
ATOM 5651 O O . TYR B 1 82 ? 14.625 16.047 5.734 1 91.81 82 TYR B O 1
ATOM 5659 N N . ASN B 1 83 ? 15.945 15.352 4.105 1 87.56 83 ASN B N 1
ATOM 5660 C CA . ASN B 1 83 ? 15.047 14.258 3.742 1 87.56 83 ASN B CA 1
ATOM 5661 C C . ASN B 1 83 ? 14.914 13.242 4.871 1 87.56 83 ASN B C 1
ATOM 5663 O O . ASN B 1 83 ? 13.844 12.672 5.078 1 87.56 83 ASN B O 1
ATOM 5667 N N . TYR B 1 84 ? 16.016 13.016 5.461 1 88.56 84 TYR B N 1
ATOM 5668 C CA . TYR B 1 84 ? 15.992 12.086 6.586 1 88.56 84 TYR B CA 1
ATOM 5669 C C . TYR B 1 84 ? 15.148 12.641 7.727 1 88.56 84 TYR B C 1
ATOM 5671 O O . TYR B 1 84 ? 14.43 11.891 8.398 1 88.56 84 TYR B O 1
ATOM 5679 N N . TYR B 1 85 ? 15.211 13.922 7.953 1 91.12 85 TYR B N 1
ATOM 5680 C CA . TYR B 1 85 ? 14.344 14.586 8.922 1 91.12 85 TYR B CA 1
ATOM 5681 C C . TYR B 1 85 ? 12.875 14.398 8.562 1 91.12 85 TYR B C 1
ATOM 5683 O O . TYR B 1 85 ? 12.047 14.117 9.43 1 91.12 85 TYR B O 1
ATOM 5691 N N . LEU B 1 86 ? 12.562 14.539 7.355 1 84.88 86 LEU B N 1
ATOM 5692 C CA . LEU B 1 86 ? 11.172 14.438 6.926 1 84.88 86 LEU B CA 1
ATOM 5693 C C . LEU B 1 86 ? 10.625 13.031 7.172 1 84.88 86 LEU B C 1
ATOM 5695 O O . LEU B 1 86 ? 9.422 12.852 7.367 1 84.88 86 LEU B O 1
ATOM 5699 N N . ARG B 1 87 ? 11.516 12.109 7.242 1 79.31 87 ARG B N 1
ATOM 5700 C CA . ARG B 1 87 ? 11.078 10.734 7.445 1 79.31 87 ARG B CA 1
ATOM 5701 C C . ARG B 1 87 ? 11.07 10.375 8.93 1 79.31 87 ARG B C 1
ATOM 5703 O O . ARG B 1 87 ? 10.148 9.695 9.398 1 79.31 87 ARG B O 1
ATOM 5710 N N . THR B 1 88 ? 12.047 10.797 9.672 1 84.25 88 THR B N 1
ATOM 5711 C CA . THR B 1 88 ? 12.188 10.391 11.062 1 84.25 88 THR B CA 1
ATOM 5712 C C . THR B 1 88 ? 11.555 11.422 12 1 84.25 88 THR B C 1
ATOM 5714 O O . THR B 1 88 ? 11.281 11.125 13.164 1 84.25 88 THR B O 1
ATOM 5717 N N . SER B 1 89 ? 11.375 12.633 11.555 1 87.25 89 SER B N 1
ATOM 5718 C CA . SER B 1 89 ? 10.812 13.734 12.328 1 87.25 89 SER B CA 1
ATOM 5719 C C . SER B 1 89 ? 11.75 14.141 13.461 1 87.25 89 SER B C 1
ATOM 5721 O O . SER B 1 89 ? 11.312 14.75 14.438 1 87.25 89 SER B O 1
ATOM 5723 N N . GLU B 1 90 ? 13.016 13.773 13.344 1 88.31 90 GLU B N 1
ATOM 5724 C CA . GLU B 1 90 ? 13.984 14.172 14.359 1 88.31 90 GLU B CA 1
ATOM 5725 C C . GLU B 1 90 ? 14.625 15.516 14 1 88.31 90 GLU B C 1
ATOM 5727 O O . GLU B 1 90 ? 15.336 15.617 13 1 88.31 90 GLU B O 1
ATOM 5732 N N . THR B 1 91 ? 14.5 16.484 14.859 1 90.31 91 THR B N 1
ATOM 5733 C CA . THR B 1 91 ? 14.93 17.844 14.594 1 90.31 91 THR B CA 1
ATOM 5734 C C . THR B 1 91 ? 16.453 17.938 14.57 1 90.31 91 THR B C 1
ATOM 5736 O O . THR B 1 91 ? 17.016 18.875 13.992 1 90.31 91 THR B O 1
ATOM 5739 N N . ARG B 1 92 ? 17.109 17 15.188 1 91.06 92 ARG B N 1
ATOM 5740 C CA . ARG B 1 92 ? 18.562 17 15.156 1 91.06 92 ARG B CA 1
ATOM 5741 C C . ARG B 1 92 ? 19.078 16.953 13.719 1 91.06 92 ARG B C 1
ATOM 5743 O O . ARG B 1 92 ? 20.094 17.594 13.398 1 91.06 92 ARG B O 1
ATOM 5750 N N . PHE B 1 93 ? 18.422 16.219 12.914 1 92.44 93 PHE B N 1
ATOM 5751 C CA . PHE B 1 93 ? 18.844 16.109 11.523 1 92.44 93 PHE B CA 1
ATOM 5752 C C . PHE B 1 93 ? 18.531 17.391 10.758 1 92.44 93 PHE B C 1
ATOM 5754 O O . PHE B 1 93 ? 19.25 17.75 9.812 1 92.44 93 PHE B O 1
ATOM 5761 N N . LEU B 1 94 ? 17.5 18.047 11.164 1 93.25 94 LEU B N 1
ATOM 5762 C CA . LEU B 1 94 ? 17.234 19.375 10.594 1 93.25 94 LEU B CA 1
ATOM 5763 C C . LEU B 1 94 ? 18.344 20.359 10.938 1 93.25 94 LEU B C 1
ATOM 5765 O O . LEU B 1 94 ? 18.75 21.156 10.094 1 93.25 94 LEU B O 1
ATOM 5769 N N . HIS B 1 95 ? 18.812 20.281 12.062 1 94.25 95 HIS B N 1
ATOM 5770 C CA . HIS B 1 95 ? 19.906 21.141 12.5 1 94.25 95 HIS B CA 1
ATOM 5771 C C . HIS B 1 95 ? 21.203 20.828 11.742 1 94.25 95 HIS B C 1
ATOM 5773 O O . HIS B 1 95 ? 21.984 21.719 11.43 1 94.25 95 HIS B O 1
ATOM 5779 N N . GLU B 1 96 ? 21.391 19.547 11.523 1 93.94 96 GLU B N 1
ATOM 5780 C CA . GLU B 1 96 ? 22.547 19.156 10.727 1 93.94 96 GLU B CA 1
ATOM 5781 C C . GLU B 1 96 ? 22.453 19.719 9.312 1 93.94 96 GLU B C 1
ATOM 5783 O O . GLU B 1 96 ? 23.453 20.172 8.75 1 93.94 96 GLU B O 1
ATOM 5788 N N . ALA B 1 97 ? 21.312 19.641 8.797 1 94.62 97 ALA B N 1
ATOM 5789 C CA . ALA B 1 97 ? 21.109 20.234 7.48 1 94.62 97 ALA B CA 1
ATOM 5790 C C . ALA B 1 97 ? 21.422 21.734 7.5 1 94.62 97 ALA B C 1
ATOM 5792 O O . ALA B 1 97 ? 22.094 22.234 6.613 1 94.62 97 ALA B O 1
ATOM 5793 N N . TYR B 1 98 ? 20.969 22.422 8.516 1 95.5 98 TYR B N 1
ATOM 5794 C CA . TYR B 1 98 ? 21.219 23.844 8.672 1 95.5 98 TYR B CA 1
ATOM 5795 C C . TYR B 1 98 ? 22.703 24.141 8.734 1 95.5 98 TYR B C 1
ATOM 5797 O O . TYR B 1 98 ? 23.188 25.094 8.125 1 95.5 98 TYR B O 1
ATOM 5805 N N . THR B 1 99 ? 23.391 23.344 9.461 1 95.44 99 THR B N 1
ATOM 5806 C CA . THR B 1 99 ? 24.812 23.547 9.641 1 95.44 99 THR B CA 1
ATOM 5807 C C . THR B 1 99 ? 25.547 23.469 8.305 1 95.44 99 THR B C 1
ATOM 5809 O O . THR B 1 99 ? 26.438 24.266 8.031 1 95.44 99 THR B O 1
ATOM 5812 N N . PHE B 1 100 ? 25.172 22.531 7.52 1 94.56 100 PHE B N 1
ATOM 5813 C CA . PHE B 1 100 ? 25.797 22.391 6.211 1 94.56 100 PHE B CA 1
ATOM 5814 C C . PHE B 1 100 ? 25.438 23.562 5.312 1 94.56 100 PHE B C 1
ATOM 5816 O O . PHE B 1 100 ? 26.297 24.125 4.633 1 94.56 100 PHE B O 1
ATOM 5823 N N . TYR B 1 101 ? 24.219 23.922 5.332 1 95.56 101 TYR B N 1
ATOM 5824 C CA . TYR B 1 101 ? 23.781 25.016 4.465 1 95.56 101 TYR B CA 1
ATOM 5825 C C . TYR B 1 101 ? 24.359 26.344 4.926 1 95.56 101 TYR B C 1
ATOM 5827 O O . TYR B 1 101 ? 24.719 27.188 4.105 1 95.56 101 TYR B O 1
ATOM 5835 N N . GLN B 1 102 ? 24.422 26.531 6.199 1 94.5 102 GLN B N 1
ATOM 5836 C CA . GLN B 1 102 ? 25.047 27.734 6.727 1 94.5 102 GLN B CA 1
ATOM 5837 C C . GLN B 1 102 ? 26.516 27.812 6.352 1 94.5 102 GLN B C 1
ATOM 5839 O O . GLN B 1 102 ? 27.031 28.891 6.047 1 94.5 102 GLN B O 1
ATOM 5844 N N . ALA B 1 103 ? 27.172 26.703 6.398 1 93.12 103 ALA B N 1
ATOM 5845 C CA . ALA B 1 103 ? 28.578 26.641 6.016 1 93.12 103 ALA B CA 1
ATOM 5846 C C . ALA B 1 103 ? 28.766 27.016 4.547 1 93.12 103 ALA B C 1
ATOM 5848 O O . ALA B 1 103 ? 29.734 27.688 4.188 1 93.12 103 ALA B O 1
ATOM 5849 N N . ILE B 1 104 ? 27.875 26.609 3.73 1 93.81 104 ILE B N 1
ATOM 5850 C CA . ILE B 1 104 ? 27.938 26.953 2.312 1 93.81 104 ILE B CA 1
ATOM 5851 C C . ILE B 1 104 ? 27.797 28.453 2.135 1 93.81 104 ILE B C 1
ATOM 5853 O O . ILE B 1 104 ? 28.516 29.062 1.338 1 93.81 104 ILE B O 1
ATOM 5857 N N . ASN B 1 105 ? 26.891 29.047 2.811 1 91.25 105 ASN B N 1
ATOM 5858 C CA . ASN B 1 105 ? 26.641 30.484 2.709 1 91.25 105 ASN B CA 1
ATOM 5859 C C . ASN B 1 105 ? 27.797 31.297 3.268 1 91.25 105 ASN B C 1
ATOM 5861 O O . ASN B 1 105 ? 28.25 32.25 2.631 1 91.25 105 ASN B O 1
ATOM 5865 N N . SER B 1 106 ? 28.266 30.953 4.434 1 91.62 106 SER B N 1
ATOM 5866 C CA . SER B 1 106 ? 29.297 31.719 5.109 1 91.62 106 SER B CA 1
ATOM 5867 C C . SER B 1 106 ? 30.625 31.656 4.348 1 91.62 106 SER B C 1
ATOM 5869 O O . SER B 1 106 ? 31.375 32.625 4.324 1 91.62 106 SER B O 1
ATOM 5871 N N . ARG B 1 107 ? 30.844 30.547 3.682 1 89.81 107 ARG B N 1
ATOM 5872 C CA . ARG B 1 107 ? 32.094 30.359 2.984 1 89.81 107 ARG B CA 1
ATOM 5873 C C . ARG B 1 107 ? 32 30.781 1.522 1 89.81 107 ARG B C 1
ATOM 5875 O O . ARG B 1 107 ? 33 30.859 0.814 1 89.81 107 ARG B O 1
ATOM 5882 N N . GLY B 1 108 ? 30.828 31.016 1.084 1 88.69 108 GLY B N 1
ATOM 5883 C CA . GLY B 1 108 ? 30.609 31.484 -0.272 1 88.69 108 GLY B CA 1
ATOM 5884 C C . GLY B 1 108 ? 31.031 30.484 -1.332 1 88.69 108 GLY B C 1
ATOM 5885 O O . GLY B 1 108 ? 31.703 30.844 -2.303 1 88.69 108 GLY B O 1
ATOM 5886 N N . TYR B 1 109 ? 30.75 29.234 -1.182 1 88.44 109 TYR B N 1
ATOM 5887 C CA . TYR B 1 109 ? 31.188 28.188 -2.092 1 88.44 109 TYR B CA 1
ATOM 5888 C C . TYR B 1 109 ? 30.656 28.422 -3.5 1 88.44 109 TYR B C 1
ATOM 5890 O O . TYR B 1 109 ? 31.297 28.047 -4.484 1 88.44 109 TYR B O 1
ATOM 5898 N N . PHE B 1 110 ? 29.5 29.078 -3.668 1 86.94 110 PHE B N 1
ATOM 5899 C CA . PHE B 1 110 ? 28.922 29.312 -4.98 1 86.94 110 PHE B CA 1
ATOM 5900 C C . PHE B 1 110 ? 29.188 30.75 -5.445 1 86.94 110 PHE B C 1
ATOM 5902 O O . PHE B 1 110 ? 28.594 31.203 -6.422 1 86.94 110 PHE B O 1
ATOM 5909 N N . ALA B 1 111 ? 29.984 31.5 -4.84 1 78.75 111 ALA B N 1
ATOM 5910 C CA . ALA B 1 111 ? 30.234 32.906 -5.137 1 78.75 111 ALA B CA 1
ATOM 5911 C C . ALA B 1 111 ? 30.766 33.062 -6.555 1 78.75 111 ALA B C 1
ATOM 5913 O O . ALA B 1 111 ? 30.438 34.062 -7.234 1 78.75 111 ALA B O 1
ATOM 5914 N N . ALA B 1 112 ? 31.609 32.156 -7.016 1 67.75 112 ALA B N 1
ATOM 5915 C CA . ALA B 1 112 ? 32.25 32.312 -8.32 1 67.75 112 ALA B CA 1
ATOM 5916 C C . ALA B 1 112 ? 31.359 31.734 -9.43 1 67.75 112 ALA B C 1
ATOM 5918 O O . ALA B 1 112 ? 31.828 31.469 -10.539 1 67.75 112 ALA B O 1
ATOM 5919 N N . SER B 1 113 ? 30.016 31.578 -9.297 1 63.12 113 SER B N 1
ATOM 5920 C CA . SER B 1 113 ? 29.125 30.859 -10.195 1 63.12 113 SER B CA 1
ATOM 5921 C C . SER B 1 113 ? 28.688 31.75 -11.359 1 63.12 113 SER B C 1
ATOM 5923 O O . SER B 1 113 ? 27.953 31.312 -12.25 1 63.12 113 SER B O 1
ATOM 5925 N N . GLY B 1 114 ? 29 33.031 -11.555 1 61.59 114 GLY B N 1
ATOM 5926 C CA . GLY B 1 114 ? 28.359 34.031 -12.383 1 61.59 114 GLY B CA 1
ATOM 5927 C C . GLY B 1 114 ? 28.391 33.719 -13.859 1 61.59 114 GLY B C 1
ATOM 5928 O O . GLY B 1 114 ? 27.656 34.312 -14.648 1 61.59 114 GLY B O 1
ATOM 5929 N N . GLY B 1 115 ? 29.094 32.719 -14.266 1 68.31 115 GLY B N 1
ATOM 5930 C CA . GLY B 1 115 ? 29.109 32.625 -15.719 1 68.31 115 GLY B CA 1
ATOM 5931 C C . GLY B 1 115 ? 28.312 31.438 -16.25 1 68.31 115 GLY B C 1
ATOM 5932 O O . GLY B 1 115 ? 27.875 31.453 -17.406 1 68.31 115 GLY B O 1
ATOM 5933 N N . ASP B 1 116 ? 27.953 30.469 -15.484 1 83.44 116 ASP B N 1
ATOM 5934 C CA . ASP B 1 116 ? 27.312 29.234 -15.945 1 83.44 116 ASP B CA 1
ATOM 5935 C C . ASP B 1 116 ? 25.875 29.141 -15.453 1 83.44 116 ASP B C 1
ATOM 5937 O O . ASP B 1 116 ? 25.625 29.25 -14.25 1 83.44 116 ASP B O 1
ATOM 5941 N N . ALA B 1 117 ? 24.984 29.047 -16.375 1 82.5 117 ALA B N 1
ATOM 5942 C CA . ALA B 1 117 ? 23.562 28.984 -16.062 1 82.5 117 ALA B CA 1
ATOM 5943 C C . ALA B 1 117 ? 23.234 27.797 -15.164 1 82.5 117 ALA B C 1
ATOM 5945 O O . ALA B 1 117 ? 22.406 27.906 -14.266 1 82.5 117 ALA B O 1
ATOM 5946 N N . GLY B 1 118 ? 23.906 26.641 -15.414 1 85.06 118 GLY B N 1
ATOM 5947 C CA . GLY B 1 118 ? 23.703 25.453 -14.586 1 85.06 118 GLY B CA 1
ATOM 5948 C C . GLY B 1 118 ? 24.094 25.672 -13.141 1 85.06 118 GLY B C 1
ATOM 5949 O O . GLY B 1 118 ? 23.406 25.188 -12.234 1 85.06 118 GLY B O 1
ATOM 5950 N N . LEU B 1 119 ? 25.125 26.359 -12.969 1 86.94 119 LEU B N 1
ATOM 5951 C CA . LEU B 1 119 ? 25.594 26.641 -11.617 1 86.94 119 LEU B CA 1
ATOM 5952 C C . LEU B 1 119 ? 24.656 27.625 -10.914 1 86.94 119 LEU B C 1
ATOM 5954 O O . LEU B 1 119 ? 24.453 27.547 -9.703 1 86.94 119 LEU B O 1
ATOM 5958 N N . ALA B 1 120 ? 24.219 28.578 -11.688 1 87.12 120 ALA B N 1
ATOM 5959 C CA . ALA B 1 120 ? 23.281 29.531 -11.117 1 87.12 120 ALA B CA 1
ATOM 5960 C C . ALA B 1 120 ? 22.031 28.828 -10.602 1 87.12 120 ALA B C 1
ATOM 5962 O O . ALA B 1 120 ? 21.516 29.156 -9.523 1 87.12 120 ALA B O 1
ATOM 5963 N N . ILE B 1 121 ? 21.578 27.859 -11.375 1 86.81 121 ILE B N 1
ATOM 5964 C CA . ILE B 1 121 ? 20.391 27.109 -10.984 1 86.81 121 ILE B CA 1
ATOM 5965 C C . ILE B 1 121 ? 20.672 26.312 -9.719 1 86.81 121 ILE B C 1
ATOM 5967 O O . ILE B 1 121 ? 19.812 26.234 -8.828 1 86.81 121 ILE B O 1
ATOM 5971 N N . LYS B 1 122 ? 21.797 25.75 -9.625 1 87.94 122 LYS B N 1
ATOM 5972 C CA . LYS B 1 122 ? 22.188 25 -8.43 1 87.94 122 LYS B CA 1
ATOM 5973 C C . LYS B 1 122 ? 22.203 25.922 -7.203 1 87.94 122 LYS B C 1
ATOM 5975 O O . LYS B 1 122 ? 21.766 25.516 -6.121 1 87.94 122 LYS B O 1
ATOM 5980 N N . GLN B 1 123 ? 22.719 27.062 -7.402 1 90.06 123 GLN B N 1
ATOM 5981 C CA . GLN B 1 123 ? 22.766 28.031 -6.309 1 90.06 123 GLN B CA 1
ATOM 5982 C C . GLN B 1 123 ? 21.359 28.453 -5.891 1 90.06 123 GLN B C 1
ATOM 5984 O O . GLN B 1 123 ? 21.062 28.578 -4.699 1 90.06 123 GLN B O 1
ATOM 5989 N N . LEU B 1 124 ? 20.547 28.656 -6.883 1 87.81 124 LEU B N 1
ATOM 5990 C CA . LEU B 1 124 ? 19.172 29.031 -6.59 1 87.81 124 LEU B CA 1
ATOM 5991 C C . LEU B 1 124 ? 18.453 27.922 -5.836 1 87.81 124 LEU B C 1
ATOM 5993 O O . LEU B 1 124 ? 17.719 2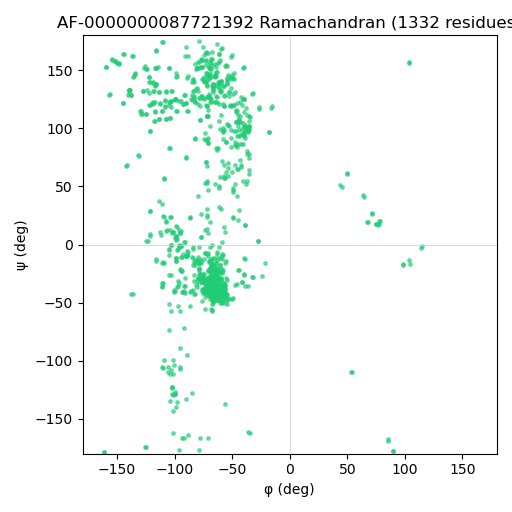8.172 -4.879 1 87.81 124 LEU B O 1
ATOM 5997 N N . ARG B 1 125 ? 18.625 26.703 -6.25 1 88.88 125 ARG B N 1
ATOM 5998 C CA . ARG B 1 125 ? 18.016 25.562 -5.57 1 88.88 125 ARG B CA 1
ATOM 5999 C C . ARG B 1 125 ? 18.516 25.438 -4.137 1 88.88 125 ARG B C 1
ATOM 6001 O O . ARG B 1 125 ? 17.75 25.125 -3.227 1 88.88 125 ARG B O 1
ATOM 6008 N N . TYR B 1 126 ? 19.828 25.719 -3.998 1 91.19 126 TYR B N 1
ATOM 6009 C CA . TYR B 1 126 ? 20.422 25.734 -2.664 1 91.19 126 TYR B CA 1
ATOM 6010 C C . TYR B 1 126 ? 19.734 26.766 -1.78 1 91.19 126 TYR B C 1
ATOM 6012 O O . TYR B 1 126 ? 19.359 26.469 -0.646 1 91.19 126 TYR B O 1
ATOM 6020 N N . PHE B 1 127 ? 19.562 27.969 -2.244 1 91.25 127 PHE B N 1
ATOM 6021 C CA . PHE B 1 127 ? 18.953 29.031 -1.465 1 91.25 127 PHE B CA 1
ATOM 6022 C C . PHE B 1 127 ? 17.516 28.688 -1.117 1 91.25 127 PHE B C 1
ATOM 6024 O O . PHE B 1 127 ? 17.062 28.922 0.006 1 91.25 127 PHE B O 1
ATOM 6031 N N . ALA B 1 128 ? 16.828 28.141 -2.068 1 90.12 128 ALA B N 1
ATOM 6032 C CA . ALA B 1 128 ? 15.445 27.766 -1.823 1 90.12 128 ALA B CA 1
ATOM 6033 C C . ALA B 1 128 ? 15.344 26.75 -0.685 1 90.12 128 ALA B C 1
ATOM 6035 O O . ALA B 1 128 ? 14.492 26.891 0.2 1 90.12 128 ALA B O 1
ATOM 6036 N N . ARG B 1 129 ? 16.141 25.797 -0.682 1 92.44 129 ARG B N 1
ATOM 6037 C CA . ARG B 1 129 ? 16.141 24.766 0.356 1 92.44 129 ARG B CA 1
ATOM 6038 C C . ARG B 1 129 ? 16.578 25.344 1.698 1 92.44 129 ARG B C 1
ATOM 6040 O O . ARG B 1 129 ? 16.031 24.969 2.744 1 92.44 129 ARG B O 1
ATOM 6047 N N . PHE B 1 130 ? 17.594 26.188 1.657 1 94.69 130 PHE B N 1
ATOM 6048 C CA . PHE B 1 130 ? 18.094 26.797 2.885 1 94.69 130 PHE B CA 1
ATOM 6049 C C . PHE B 1 130 ? 17 27.641 3.551 1 94.69 130 PHE B C 1
ATOM 6051 O O . PHE B 1 130 ? 16.859 27.625 4.773 1 94.69 130 PHE B O 1
ATOM 6058 N N . ILE B 1 131 ? 16.25 28.312 2.779 1 93.12 131 ILE B N 1
ATOM 6059 C CA . ILE B 1 131 ? 15.148 29.141 3.287 1 93.12 131 ILE B CA 1
ATOM 6060 C C . ILE B 1 131 ? 14.141 28.25 4.008 1 93.12 131 ILE B C 1
ATOM 6062 O O . ILE B 1 131 ? 13.688 28.578 5.109 1 93.12 131 ILE B O 1
ATOM 6066 N N . ILE B 1 132 ? 13.789 27.125 3.426 1 92.56 132 ILE B N 1
ATOM 6067 C CA . ILE B 1 132 ? 12.805 26.219 4.012 1 92.56 132 ILE B CA 1
ATOM 6068 C C . ILE B 1 132 ? 13.328 25.688 5.344 1 92.56 132 ILE B C 1
ATOM 6070 O O . ILE B 1 132 ? 12.594 25.641 6.332 1 92.56 132 ILE B O 1
ATOM 6074 N N . ILE B 1 133 ? 14.578 25.359 5.379 1 93.94 133 ILE B N 1
ATOM 6075 C CA . ILE B 1 133 ? 15.188 24.812 6.59 1 93.94 133 ILE B CA 1
ATOM 6076 C C . ILE B 1 133 ? 15.188 25.875 7.688 1 93.94 133 ILE B C 1
ATOM 6078 O O . ILE B 1 133 ? 14.875 25.578 8.844 1 93.94 133 ILE B O 1
ATOM 6082 N N . CYS B 1 134 ? 15.547 27.078 7.316 1 93 134 CYS B N 1
ATOM 6083 C CA . CYS B 1 134 ? 15.547 28.172 8.281 1 93 134 CYS B CA 1
ATOM 6084 C C . CYS B 1 134 ? 14.141 28.453 8.797 1 93 134 CYS B C 1
ATOM 6086 O O . CYS B 1 134 ? 13.953 28.766 9.969 1 93 134 CYS B O 1
ATOM 6088 N N . LEU B 1 135 ? 13.195 28.281 7.98 1 89.56 135 LEU B N 1
ATOM 6089 C CA . LEU B 1 135 ? 11.812 28.469 8.383 1 89.56 135 LEU B CA 1
ATOM 6090 C C . LEU B 1 135 ? 11.391 27.406 9.391 1 89.56 135 LEU B C 1
ATOM 6092 O O . LEU B 1 135 ? 10.734 27.703 10.391 1 89.56 135 LEU B O 1
ATOM 6096 N N . LEU B 1 136 ? 11.773 26.188 9.117 1 91.12 136 LEU B N 1
ATOM 6097 C CA . LEU B 1 136 ? 11.406 25.078 9.984 1 91.12 136 LEU B CA 1
ATOM 6098 C C . LEU B 1 136 ? 12.086 25.203 11.344 1 91.12 136 LEU B C 1
ATOM 6100 O O . LEU B 1 136 ? 11.57 24.703 12.344 1 91.12 136 LEU B O 1
ATOM 6104 N N . LEU B 1 137 ? 13.211 25.922 11.359 1 90.94 137 LEU B N 1
ATOM 6105 C CA . LEU B 1 137 ? 13.93 26.094 12.617 1 90.94 137 LEU B CA 1
ATOM 6106 C C . LEU B 1 137 ? 13.547 27.406 13.289 1 90.94 137 LEU B C 1
ATOM 6108 O O . LEU B 1 137 ? 14.055 27.734 14.367 1 90.94 137 LEU B O 1
ATOM 6112 N N . GLY B 1 138 ? 12.695 28.203 12.68 1 84.75 138 GLY B N 1
ATOM 6113 C CA . GLY B 1 138 ? 12.188 29.422 13.266 1 84.75 138 GLY B CA 1
ATOM 6114 C C . GLY B 1 138 ? 13.164 30.578 13.188 1 84.75 138 GLY B C 1
ATOM 6115 O O . GLY B 1 138 ? 13.07 31.531 13.961 1 84.75 138 GLY B O 1
ATOM 6116 N N . ARG B 1 139 ? 14.117 30.469 12.273 1 87.12 139 ARG B N 1
ATOM 6117 C CA . ARG B 1 139 ? 15.094 31.531 12.094 1 87.12 139 ARG B CA 1
ATOM 6118 C C . ARG B 1 139 ? 14.609 32.531 11.062 1 87.12 139 ARG B C 1
ATOM 6120 O O . ARG B 1 139 ? 15.203 32.688 9.992 1 87.12 139 ARG B O 1
ATOM 6127 N N . ARG B 1 140 ? 13.703 33.344 11.414 1 83 140 ARG B N 1
ATOM 6128 C CA . ARG B 1 140 ? 12.992 34.219 10.492 1 83 140 ARG B CA 1
ATOM 6129 C C . ARG B 1 140 ? 13.883 35.375 10.039 1 83 140 ARG B C 1
ATOM 6131 O O . ARG B 1 140 ? 13.805 35.812 8.891 1 83 140 ARG B O 1
ATOM 6138 N N . GLU B 1 141 ? 14.703 35.875 10.93 1 83.75 141 GLU B N 1
ATOM 6139 C CA . GLU B 1 141 ? 15.602 36.938 10.555 1 83.75 141 GLU B CA 1
ATOM 6140 C C . GLU B 1 141 ? 16.562 36.5 9.445 1 83.75 141 GLU B C 1
ATOM 6142 O O . GLU B 1 141 ? 16.781 37.25 8.484 1 83.75 141 GLU B O 1
ATOM 6147 N N . LEU B 1 142 ? 17.031 35.375 9.672 1 89.44 142 LEU B N 1
ATOM 6148 C CA . LEU B 1 142 ? 17.922 34.844 8.656 1 89.44 142 LEU B CA 1
ATOM 6149 C C . LEU B 1 142 ? 17.188 34.594 7.34 1 89.44 142 LEU B C 1
ATOM 6151 O O . LEU B 1 142 ? 17.766 34.781 6.266 1 89.44 142 LEU B O 1
ATOM 6155 N N . VAL B 1 143 ? 15.945 34.25 7.383 1 90.5 143 VAL B N 1
ATOM 6156 C CA . VAL B 1 143 ? 15.156 34 6.18 1 90.5 143 VAL B CA 1
ATOM 6157 C C . VAL B 1 143 ? 15.016 35.312 5.387 1 90.5 143 VAL B C 1
ATOM 6159 O O . VAL B 1 143 ? 15.133 35.312 4.16 1 90.5 143 VAL B O 1
ATOM 6162 N N . TRP B 1 144 ? 14.797 36.344 6.059 1 87.38 144 TRP B N 1
ATOM 6163 C CA . TRP B 1 144 ? 14.672 37.625 5.375 1 87.38 144 TRP B CA 1
ATOM 6164 C C . TRP B 1 144 ? 15.984 38.031 4.691 1 87.38 144 TRP B C 1
ATOM 6166 O O . TRP B 1 144 ? 15.977 38.531 3.576 1 87.38 144 TRP B O 1
ATOM 6176 N N . GLN B 1 145 ? 17.031 37.75 5.363 1 91.25 145 GLN B N 1
ATOM 6177 C CA . GLN B 1 145 ? 18.328 38.031 4.773 1 91.25 145 GLN B CA 1
ATOM 6178 C C . GLN B 1 145 ? 18.562 37.156 3.537 1 91.25 145 GLN B C 1
ATOM 6180 O O . GLN B 1 145 ? 19.016 37.656 2.502 1 91.25 145 GLN B O 1
ATOM 6185 N N . LEU B 1 146 ? 18.25 35.969 3.734 1 93.19 146 LEU B N 1
ATOM 6186 C CA . LEU B 1 146 ? 18.438 35.031 2.627 1 93.19 146 LEU B CA 1
ATOM 6187 C C . LEU B 1 146 ? 17.531 35.406 1.454 1 93.19 146 LEU B C 1
ATOM 6189 O O . LEU B 1 146 ? 17.906 35.219 0.294 1 93.19 146 LEU B O 1
ATOM 6193 N N . LEU B 1 147 ? 16.375 35.875 1.754 1 91.19 147 LEU B N 1
ATOM 6194 C CA . LEU B 1 147 ? 15.422 36.25 0.715 1 91.19 147 LEU B CA 1
ATOM 6195 C C . LEU B 1 147 ? 15.945 37.438 -0.104 1 91.19 147 LEU B C 1
ATOM 6197 O O . LEU B 1 147 ? 15.773 37.469 -1.323 1 91.19 147 LEU B O 1
ATOM 6201 N N . GLN B 1 148 ? 16.547 38.344 0.538 1 92.06 148 GLN B N 1
ATOM 6202 C CA . GLN B 1 148 ? 17.141 39.469 -0.17 1 92.06 148 GLN B CA 1
ATOM 6203 C C . GLN B 1 148 ? 18.266 39 -1.099 1 92.06 148 GLN B C 1
ATOM 6205 O O . GLN B 1 148 ? 18.344 39.438 -2.25 1 92.06 148 GLN B O 1
ATOM 6210 N N . GLU B 1 149 ? 19.047 38.125 -0.55 1 92.19 149 GLU B N 1
ATOM 6211 C CA . GLU B 1 149 ? 20.125 37.594 -1.37 1 92.19 149 GLU B CA 1
ATOM 6212 C C . GLU B 1 149 ? 19.562 36.781 -2.537 1 92.19 149 GLU B C 1
ATOM 6214 O O . GLU B 1 149 ? 20.078 36.844 -3.654 1 92.19 149 GLU B O 1
ATOM 6219 N N . PHE B 1 150 ? 18.578 36.062 -2.26 1 92.12 150 PHE B N 1
ATOM 6220 C CA . PHE B 1 150 ? 17.906 35.25 -3.256 1 92.12 150 PHE B CA 1
ATOM 6221 C C . PHE B 1 150 ? 17.328 36.094 -4.375 1 92.12 150 PHE B C 1
ATOM 6223 O O . PHE B 1 150 ? 17.469 35.75 -5.555 1 92.12 150 PHE B O 1
ATOM 6230 N N . GLN B 1 151 ? 16.719 37.156 -3.979 1 92.25 151 GLN B N 1
ATOM 6231 C CA . GLN B 1 151 ? 16.141 38.062 -4.957 1 92.25 151 GLN B CA 1
ATOM 6232 C C . GLN B 1 151 ? 17.219 38.688 -5.848 1 92.25 151 GLN B C 1
ATOM 6234 O O . GLN B 1 151 ? 17.047 38.781 -7.062 1 92.25 151 GLN B O 1
ATOM 6239 N N . ALA B 1 152 ? 18.281 39.031 -5.262 1 92.44 152 ALA B N 1
ATOM 6240 C CA . ALA B 1 152 ? 19.391 39.594 -6.016 1 92.44 152 ALA B CA 1
ATOM 6241 C C . ALA B 1 152 ? 19.953 38.562 -7.004 1 92.44 152 ALA B C 1
ATOM 6243 O O . ALA B 1 152 ? 20.281 38.906 -8.141 1 92.44 152 ALA B O 1
ATOM 6244 N N . LEU B 1 153 ? 20.062 37.375 -6.562 1 90.44 153 LEU B N 1
ATOM 6245 C CA . LEU B 1 153 ? 20.594 36.312 -7.402 1 90.44 153 LEU B CA 1
ATOM 6246 C C . LEU B 1 153 ? 19.656 36.031 -8.57 1 90.44 153 LEU B C 1
ATOM 6248 O O . LEU B 1 153 ? 20.109 35.75 -9.688 1 90.44 153 LEU B O 1
ATOM 6252 N N . ILE B 1 154 ? 18.391 36 -8.344 1 91.19 154 ILE B N 1
ATOM 6253 C CA . ILE B 1 154 ? 17.406 35.75 -9.398 1 91.19 154 ILE B CA 1
ATOM 6254 C C . ILE B 1 154 ? 17.453 36.875 -10.43 1 91.19 154 ILE B C 1
ATOM 6256 O O . ILE B 1 154 ? 17.375 36.625 -11.633 1 91.19 154 ILE B O 1
ATOM 6260 N N . THR B 1 155 ? 17.547 38.094 -9.953 1 91.06 155 THR B N 1
ATOM 6261 C CA . THR B 1 155 ? 17.641 39.25 -10.867 1 91.06 155 THR B CA 1
ATOM 6262 C C . THR B 1 155 ? 18.906 39.125 -11.734 1 91.06 155 THR B C 1
ATOM 6264 O O . THR B 1 155 ? 18.844 39.344 -12.945 1 91.06 155 THR B O 1
ATOM 6267 N N . ALA B 1 156 ? 19.953 38.781 -11.133 1 88.94 156 ALA B N 1
ATOM 6268 C CA . ALA B 1 156 ? 21.203 38.625 -11.875 1 88.94 156 ALA B CA 1
ATOM 6269 C C . ALA B 1 156 ? 21.094 37.469 -12.875 1 88.94 156 ALA B C 1
ATOM 6271 O O . ALA B 1 156 ? 21.578 37.562 -14.008 1 88.94 156 ALA B O 1
ATOM 6272 N N . TYR B 1 157 ? 20.547 36.438 -12.445 1 89.5 157 TYR B N 1
ATOM 6273 C CA . TYR B 1 157 ? 20.344 35.25 -13.289 1 89.5 157 TYR B CA 1
ATOM 6274 C C . TYR B 1 157 ? 19.453 35.594 -14.477 1 89.5 157 TYR B C 1
ATOM 6276 O O . TYR B 1 157 ? 19.734 35.188 -15.602 1 89.5 157 TYR B O 1
ATOM 6284 N N . THR B 1 158 ? 18.406 36.312 -14.242 1 89.56 158 THR B N 1
ATOM 6285 C CA . THR B 1 158 ? 17.453 36.656 -15.289 1 89.56 158 THR B CA 1
ATOM 6286 C C . THR B 1 158 ? 18.094 37.656 -16.266 1 89.56 158 THR B C 1
ATOM 6288 O O . THR B 1 158 ? 17.875 37.562 -17.484 1 89.56 158 THR B O 1
ATOM 6291 N N . LEU B 1 159 ? 18.828 38.562 -15.75 1 89.44 159 LEU B N 1
ATOM 6292 C CA . LEU B 1 159 ? 19.453 39.562 -16.594 1 89.44 159 LEU B CA 1
ATOM 6293 C C . LEU B 1 159 ? 20.578 38.969 -17.422 1 89.44 159 LEU B C 1
ATOM 6295 O O . LEU B 1 159 ? 20.75 39.312 -18.594 1 89.44 159 LEU B O 1
ATOM 6299 N N . LYS B 1 160 ? 21.234 38 -16.859 1 87.94 160 LYS B N 1
ATOM 6300 C CA . LYS B 1 160 ? 22.391 37.438 -17.516 1 87.94 160 LYS B CA 1
ATOM 6301 C C . LYS B 1 160 ? 22 36.344 -18.516 1 87.94 160 LYS B C 1
ATOM 6303 O O . LYS B 1 160 ? 22.594 36.25 -19.594 1 87.94 160 LYS B O 1
ATOM 6308 N N . HIS B 1 161 ? 21.109 35.562 -18.203 1 88.5 161 HIS B N 1
ATOM 6309 C CA . HIS B 1 161 ? 20.891 34.344 -19 1 88.5 161 HIS B CA 1
ATOM 6310 C C . HIS B 1 161 ? 19.5 34.406 -19.656 1 88.5 161 HIS B C 1
ATOM 6312 O O . HIS B 1 161 ? 19.219 33.594 -20.547 1 88.5 161 HIS B O 1
ATOM 6318 N N . ALA B 1 162 ? 18.531 35.25 -19.328 1 82.25 162 ALA B N 1
ATOM 6319 C CA . ALA B 1 162 ? 17.156 35.312 -19.844 1 82.25 162 ALA B CA 1
ATOM 6320 C C . ALA B 1 162 ? 16.531 33.938 -19.938 1 82.25 162 ALA B C 1
ATOM 6322 O O . ALA B 1 162 ? 16.031 33.562 -21 1 82.25 162 ALA B O 1
ATOM 6323 N N . PRO B 1 163 ? 16.609 33.188 -18.828 1 85.38 163 PRO B N 1
ATOM 6324 C CA . PRO B 1 163 ? 16.156 31.812 -18.891 1 85.38 163 PRO B CA 1
ATOM 6325 C C . PRO B 1 163 ? 14.633 31.703 -18.969 1 85.38 163 PRO B C 1
ATOM 6327 O O . PRO B 1 163 ? 13.922 32.594 -18.5 1 85.38 163 PRO B O 1
ATOM 6330 N N . PRO B 1 164 ? 14.047 30.609 -19.547 1 84.44 164 PRO B N 1
ATOM 6331 C CA . PRO B 1 164 ? 12.602 30.406 -19.625 1 84.44 164 PRO B CA 1
ATOM 6332 C C . PRO B 1 164 ? 11.961 30.172 -18.266 1 84.44 164 PRO B C 1
ATOM 6334 O O . PRO B 1 164 ? 10.758 30.391 -18.094 1 84.44 164 PRO B O 1
ATOM 6337 N N . ASP B 1 165 ? 12.742 29.781 -17.297 1 85.12 165 ASP B N 1
ATOM 6338 C CA . ASP B 1 165 ? 12.195 29.469 -15.977 1 85.12 165 ASP B CA 1
ATOM 6339 C C . ASP B 1 165 ? 12.273 30.688 -15.047 1 85.12 165 ASP B C 1
ATOM 6341 O O . ASP B 1 165 ? 12.125 30.547 -13.828 1 85.12 165 ASP B O 1
ATOM 6345 N N . ALA B 1 166 ? 12.562 31.859 -15.57 1 85.12 166 ALA B N 1
ATOM 6346 C CA . ALA B 1 166 ? 12.703 33.062 -14.781 1 85.12 166 ALA B CA 1
ATOM 6347 C C . ALA B 1 166 ? 11.422 33.375 -14.008 1 85.12 166 ALA B C 1
ATOM 6349 O O . ALA B 1 166 ? 11.469 33.812 -12.852 1 85.12 166 ALA B O 1
ATOM 6350 N N . ALA B 1 167 ? 10.383 33.188 -14.688 1 86.19 167 ALA B N 1
ATOM 6351 C CA . ALA B 1 167 ? 9.094 33.469 -14.07 1 86.19 167 ALA B CA 1
ATOM 6352 C C . ALA B 1 167 ? 8.844 32.562 -12.875 1 86.19 167 ALA B C 1
ATOM 6354 O O . ALA B 1 167 ? 8.289 33 -11.859 1 86.19 167 ALA B O 1
ATOM 6355 N N . GLU B 1 168 ? 9.211 31.328 -12.898 1 85.88 168 GLU B N 1
ATOM 6356 C CA . GLU B 1 168 ? 9.031 30.375 -11.812 1 85.88 168 GLU B CA 1
ATOM 6357 C C . GLU B 1 168 ? 9.859 30.766 -10.594 1 85.88 168 GLU B C 1
ATOM 6359 O O . GLU B 1 168 ? 9.383 30.672 -9.453 1 85.88 168 GLU B O 1
ATOM 6364 N N . TRP B 1 169 ? 11.039 31.234 -10.867 1 87.12 169 TRP B N 1
ATOM 6365 C CA . TRP B 1 169 ? 11.898 31.656 -9.766 1 87.12 169 TRP B CA 1
ATOM 6366 C C . TRP B 1 169 ? 11.367 32.906 -9.094 1 87.12 169 TRP B C 1
ATOM 6368 O O . TRP B 1 169 ? 11.43 33.031 -7.867 1 87.12 169 TRP B O 1
ATOM 6378 N N . ARG B 1 170 ? 10.836 33.812 -9.859 1 87 170 ARG B N 1
ATOM 6379 C CA . ARG B 1 170 ? 10.227 35 -9.297 1 87 170 ARG B CA 1
ATOM 6380 C C . ARG B 1 170 ? 9 34.656 -8.461 1 87 170 ARG B C 1
ATOM 6382 O O . ARG B 1 170 ? 8.727 35.312 -7.445 1 87 170 ARG B O 1
ATOM 6389 N N . ALA B 1 171 ? 8.336 33.656 -8.93 1 88 171 ALA B N 1
ATOM 6390 C CA . ALA B 1 171 ? 7.164 33.188 -8.195 1 88 171 ALA B CA 1
ATOM 6391 C C . ALA B 1 171 ? 7.555 32.656 -6.816 1 88 171 ALA B C 1
ATOM 6393 O O . ALA B 1 171 ? 6.793 32.781 -5.855 1 88 171 ALA B O 1
ATOM 6394 N N . VAL B 1 172 ? 8.734 32.156 -6.715 1 87.81 172 VAL B N 1
ATOM 6395 C CA . VAL B 1 172 ? 9.203 31.609 -5.441 1 87.81 172 VAL B CA 1
ATOM 6396 C C . VAL B 1 172 ? 9.375 32.75 -4.434 1 87.81 172 VAL B C 1
ATOM 6398 O O . VAL B 1 172 ? 9.086 32.562 -3.246 1 87.81 172 VAL B O 1
ATOM 6401 N N . ILE B 1 173 ? 9.82 33.906 -4.914 1 88.69 173 ILE B N 1
ATOM 6402 C CA . ILE B 1 173 ? 9.977 35.062 -4.039 1 88.69 173 ILE B CA 1
ATOM 6403 C C . ILE B 1 173 ? 8.617 35.5 -3.482 1 88.69 173 ILE B C 1
ATOM 6405 O O . ILE B 1 173 ? 8.492 35.781 -2.287 1 88.69 173 ILE B O 1
ATOM 6409 N N . GLY B 1 174 ? 7.723 35.5 -4.402 1 87.56 174 GLY B N 1
ATOM 6410 C CA . GLY B 1 174 ? 6.375 35.844 -3.973 1 87.56 174 GLY B CA 1
ATOM 6411 C C . GLY B 1 174 ? 5.805 34.844 -2.984 1 87.56 174 GLY B C 1
ATOM 6412 O O . GLY B 1 174 ? 5.137 35.219 -2.02 1 87.56 174 GLY B O 1
ATOM 6413 N N . GLU B 1 175 ? 6.094 33.594 -3.172 1 89.88 175 GLU B N 1
ATOM 6414 C CA . GLU B 1 175 ? 5.621 32.531 -2.285 1 89.88 175 GLU B CA 1
ATOM 6415 C C . GLU B 1 175 ? 6.238 32.688 -0.895 1 89.88 175 GLU B C 1
ATOM 6417 O O . GLU B 1 175 ? 5.535 32.562 0.114 1 89.88 175 GLU B O 1
ATOM 6422 N N . VAL B 1 176 ? 7.5 32.938 -0.853 1 88.62 176 VAL B N 1
ATOM 6423 C CA . VAL B 1 176 ? 8.188 33.031 0.429 1 88.62 176 VAL B CA 1
ATOM 6424 C C . VAL B 1 176 ? 7.676 34.25 1.195 1 88.62 176 VAL B C 1
ATOM 6426 O O . VAL B 1 176 ? 7.441 34.188 2.404 1 88.62 176 VAL B O 1
ATOM 6429 N N . THR B 1 177 ? 7.473 35.312 0.485 1 87.56 177 THR B N 1
ATOM 6430 C CA . THR B 1 177 ? 6.984 36.531 1.114 1 87.56 177 THR B CA 1
ATOM 6431 C C . THR B 1 177 ? 5.57 36.344 1.655 1 87.56 177 THR B C 1
ATOM 6433 O O . THR B 1 177 ? 5.27 36.719 2.783 1 87.56 177 THR B O 1
ATOM 6436 N N . SER B 1 178 ? 4.754 35.719 0.838 1 88.06 178 SER B N 1
ATOM 6437 C CA . SER B 1 178 ? 3.391 35.438 1.273 1 88.06 178 SER B CA 1
ATOM 6438 C C . SER B 1 178 ? 3.375 34.5 2.469 1 88.06 178 SER B C 1
ATOM 6440 O O . SER B 1 178 ? 2.549 34.656 3.371 1 88.06 178 SER B O 1
ATOM 6442 N N . PHE B 1 179 ? 4.246 33.594 2.422 1 90.19 179 PHE B N 1
ATOM 6443 C CA . PHE B 1 179 ? 4.355 32.625 3.498 1 90.19 179 PHE B CA 1
ATOM 6444 C C . PHE B 1 179 ? 4.77 33.281 4.801 1 90.19 179 PHE B C 1
ATOM 6446 O O . PHE B 1 179 ? 4.195 33 5.855 1 90.19 179 PHE B O 1
ATOM 6453 N N . LEU B 1 180 ? 5.711 34.156 4.773 1 85.44 180 LEU B N 1
ATOM 6454 C CA . LEU B 1 180 ? 6.195 34.844 5.957 1 85.44 180 LEU B CA 1
ATOM 6455 C C . LEU B 1 180 ? 5.125 35.781 6.52 1 85.44 180 LEU B C 1
ATOM 6457 O O . LEU B 1 180 ? 5.012 35.938 7.738 1 85.44 180 LEU B O 1
ATOM 6461 N N . ARG B 1 181 ? 4.34 36.25 5.645 1 81.25 181 ARG B N 1
ATOM 6462 C CA . ARG B 1 181 ? 3.25 37.125 6.078 1 81.25 181 ARG B CA 1
ATOM 6463 C C . ARG B 1 181 ? 2.133 36.312 6.734 1 81.25 181 ARG B C 1
ATOM 6465 O O . ARG B 1 181 ? 1.513 36.781 7.695 1 81.25 181 ARG B O 1
ATOM 6472 N N . ALA B 1 182 ? 1.888 35.156 6.188 1 82.25 182 ALA B N 1
ATOM 6473 C CA . ALA B 1 182 ? 0.801 34.312 6.68 1 82.25 182 ALA B CA 1
ATOM 6474 C C . ALA B 1 182 ? 1.182 33.625 7.992 1 82.25 182 ALA B C 1
ATOM 6476 O O . ALA B 1 182 ? 0.32 33.375 8.836 1 82.25 182 ALA B O 1
ATOM 6477 N N . ASP B 1 183 ? 2.367 33.188 8.094 1 70.12 183 ASP B N 1
ATOM 6478 C CA . ASP B 1 183 ? 2.814 32.469 9.289 1 70.12 183 ASP B CA 1
ATOM 6479 C C . ASP B 1 183 ? 2.844 33.406 10.5 1 70.12 183 ASP B C 1
ATOM 6481 O O . ASP B 1 183 ? 2.848 32.938 11.641 1 70.12 183 ASP B O 1
ATOM 6485 N N . VAL B 1 184 ? 2.967 34.875 10.367 1 57.25 184 VAL B N 1
ATOM 6486 C CA . VAL B 1 184 ? 3.037 35.844 11.453 1 57.25 184 VAL B CA 1
ATOM 6487 C C . VAL B 1 184 ? 1.669 35.969 12.117 1 57.25 184 VAL B C 1
ATOM 6489 O O . VAL B 1 184 ? 0.757 36.594 11.555 1 57.25 184 VAL B O 1
ATOM 6492 N N . GLY B 1 185 ? 0.8 34.906 12.156 1 49.38 185 GLY B N 1
ATOM 6493 C CA . GLY B 1 185 ? -0.188 35.5 13.055 1 49.38 185 GLY B CA 1
ATOM 6494 C C . GLY B 1 185 ? 0.371 36.594 13.938 1 49.38 185 GLY B C 1
ATOM 6495 O O . GLY B 1 185 ? -0.27 37 14.906 1 49.38 185 GLY B O 1
ATOM 6496 N N . MET B 1 186 ? 1.645 36.469 14.188 1 45.22 186 MET B N 1
ATOM 6497 C CA . MET B 1 186 ? 2.271 37.375 15.156 1 45.22 186 MET B CA 1
ATOM 6498 C C . MET B 1 186 ? 2.24 38.812 14.672 1 45.22 186 MET B C 1
ATOM 6500 O O . MET B 1 186 ? 2.09 39.062 13.477 1 45.22 186 MET B O 1
ATOM 6504 N N . PRO B 1 187 ? 2.295 39.656 15.664 1 41.78 187 PRO B N 1
ATOM 6505 C CA . PRO B 1 187 ? 2.387 41.062 15.336 1 41.78 187 PRO B CA 1
ATOM 6506 C C . PRO B 1 187 ? 3.287 41.344 14.133 1 41.78 187 PRO B C 1
ATOM 6508 O O . PRO B 1 187 ? 4.316 40.688 13.969 1 41.78 187 PRO B O 1
ATOM 6511 N N . LEU B 1 188 ? 2.582 41.594 13 1 41.69 188 LEU B N 1
ATOM 6512 C CA . LEU B 1 188 ? 3.268 42.094 11.812 1 41.69 188 LEU B CA 1
ATOM 6513 C C . LEU B 1 188 ? 4.66 42.625 12.164 1 41.69 188 LEU B C 1
ATOM 6515 O O . LEU B 1 188 ? 4.852 43.219 13.219 1 41.69 188 LEU B O 1
ATOM 6519 N N . PRO B 1 189 ? 5.586 41.938 11.523 1 40.88 189 PRO B N 1
ATOM 6520 C CA . PRO B 1 189 ? 6.918 42.5 11.719 1 40.88 189 PRO B CA 1
ATOM 6521 C C . PRO B 1 189 ? 6.891 44.031 11.781 1 40.88 189 PRO B C 1
ATOM 6523 O O . PRO B 1 189 ? 6.301 44.688 10.906 1 40.88 189 PRO B O 1
ATOM 6526 N N . ARG B 1 190 ? 6.867 44.562 12.953 1 42.44 190 ARG B N 1
ATOM 6527 C CA . ARG B 1 190 ? 7.285 45.969 12.922 1 42.44 190 ARG B CA 1
ATOM 6528 C C . ARG B 1 190 ? 8.398 46.188 11.906 1 42.44 190 ARG B C 1
ATOM 6530 O O . ARG B 1 190 ? 8.898 45.219 11.305 1 42.44 190 ARG B O 1
ATOM 6537 N N . SER B 1 191 ? 9.07 47.094 11.922 1 39.47 191 SER B N 1
ATOM 6538 C CA . SER B 1 191 ? 10.156 47.469 11.016 1 39.47 191 SER B CA 1
ATOM 6539 C C . SER B 1 191 ? 11.031 46.25 10.688 1 39.47 191 SER B C 1
ATOM 6541 O O . SER B 1 191 ? 11.273 45.406 11.547 1 39.47 191 SER B O 1
ATOM 6543 N N . PRO B 1 192 ? 11.203 45.875 9.453 1 41.06 192 PRO B N 1
ATOM 6544 C CA . PRO B 1 192 ? 12.211 44.906 9.023 1 41.06 192 PRO B CA 1
ATOM 6545 C C . PRO B 1 192 ? 13.43 44.844 9.945 1 41.06 192 PRO B C 1
ATOM 6547 O O . PRO B 1 192 ? 14.008 45.906 10.258 1 41.06 192 PRO B O 1
ATOM 6550 N N . GLY B 1 193 ? 13.75 43.75 10.625 1 41.81 193 GLY B N 1
ATOM 6551 C CA . GLY B 1 193 ? 14.891 43.625 11.516 1 41.81 193 GLY B CA 1
ATOM 6552 C C . GLY B 1 193 ? 14.516 43.688 12.977 1 41.81 193 GLY B C 1
ATOM 6553 O O . GLY B 1 193 ? 15.375 43.531 13.852 1 41.81 193 GLY B O 1
ATOM 6554 N N . ALA B 1 194 ? 13.43 44.062 13.234 1 45.47 194 ALA B N 1
ATOM 6555 C CA . ALA B 1 194 ? 13.172 44.281 14.656 1 45.47 194 ALA B CA 1
ATOM 6556 C C . ALA B 1 194 ? 12.891 42.938 15.359 1 45.47 194 ALA B C 1
ATOM 6558 O O . ALA B 1 194 ? 12.227 42.062 14.797 1 45.47 194 ALA B O 1
ATOM 6559 N N . PRO B 1 195 ? 13.773 42.656 16.375 1 48.41 195 PRO B N 1
ATOM 6560 C CA . PRO B 1 195 ? 13.625 41.406 17.109 1 48.41 195 PRO B CA 1
ATOM 6561 C C . PRO B 1 195 ? 12.18 41.125 17.531 1 48.41 195 PRO B C 1
ATOM 6563 O O . PRO B 1 195 ? 11.492 42.031 18 1 48.41 195 PRO B O 1
ATOM 6566 N N . LEU B 1 196 ? 11.547 40.219 16.875 1 54.59 196 LEU B N 1
ATOM 6567 C CA . LEU B 1 196 ? 10.219 39.844 17.328 1 54.59 196 LEU B CA 1
ATOM 6568 C C . LEU B 1 196 ? 10.25 39.344 18.766 1 54.59 196 LEU B C 1
ATOM 6570 O O . LEU B 1 196 ? 10.836 38.281 19.047 1 54.59 196 LEU B O 1
ATOM 6574 N N . PRO B 1 197 ? 9.914 40.219 19.766 1 59.34 197 PRO B N 1
ATOM 6575 C CA . PRO B 1 197 ? 10.094 39.875 21.172 1 59.34 197 PRO B CA 1
ATOM 6576 C C . PRO B 1 197 ? 9.32 38.625 21.578 1 59.34 197 PRO B C 1
ATOM 6578 O O . PRO B 1 197 ? 9.664 37.969 22.578 1 59.34 197 PRO B O 1
ATOM 6581 N N . PHE B 1 198 ? 8.219 38.219 20.812 1 66.5 198 PHE B N 1
ATOM 6582 C CA . PHE B 1 198 ? 7.438 37.062 21.25 1 66.5 198 PHE B CA 1
ATOM 6583 C C . PHE B 1 198 ? 7.273 36.062 20.125 1 66.5 198 PHE B C 1
ATOM 6585 O O . PHE B 1 198 ? 6.902 36.406 19.016 1 66.5 198 PHE B O 1
ATOM 6592 N N . ARG B 1 199 ? 7.926 34.906 20.344 1 68.69 199 ARG B N 1
ATOM 6593 C CA . ARG B 1 199 ? 7.652 33.844 19.359 1 68.69 199 ARG B CA 1
ATOM 6594 C C . ARG B 1 199 ? 7.098 32.594 20.047 1 68.69 199 ARG B C 1
ATOM 6596 O O . ARG B 1 199 ? 7.734 32.031 20.938 1 68.69 199 ARG B O 1
ATOM 6603 N N . ALA B 1 200 ? 5.836 32.312 19.547 1 75.5 200 ALA B N 1
ATOM 6604 C CA . ALA B 1 200 ? 5.23 31.094 20.062 1 75.5 200 ALA B CA 1
ATOM 6605 C C . ALA B 1 200 ? 5.68 29.875 19.25 1 75.5 200 ALA B C 1
ATOM 6607 O O . ALA B 1 200 ? 5.66 29.906 18.016 1 75.5 200 ALA B O 1
ATOM 6608 N N . SER B 1 201 ? 6.195 28.922 19.906 1 82.38 201 SER B N 1
ATOM 6609 C CA . SER B 1 201 ? 6.625 27.688 19.25 1 82.38 201 SER B CA 1
ATOM 6610 C C . SER B 1 201 ? 5.43 26.859 18.797 1 82.38 201 SER B C 1
ATOM 6612 O O . SER B 1 201 ? 4.43 26.766 19.516 1 82.38 201 SER B O 1
ATOM 6614 N N . LEU B 1 202 ? 5.516 26.328 17.609 1 90.5 202 LEU B N 1
ATOM 6615 C CA . LEU B 1 202 ? 4.508 25.391 17.141 1 90.5 202 LEU B CA 1
ATOM 6616 C C . LEU B 1 202 ? 4.727 24 17.734 1 90.5 202 LEU B C 1
ATOM 6618 O O . LEU B 1 202 ? 3.783 23.219 17.844 1 90.5 202 LEU B O 1
ATOM 6622 N N . ARG B 1 203 ? 5.941 23.734 18.078 1 93.56 203 ARG B N 1
ATOM 6623 C CA . ARG B 1 203 ? 6.305 22.438 18.625 1 93.56 203 ARG B CA 1
ATOM 6624 C C . ARG B 1 203 ? 5.863 22.312 20.094 1 93.56 203 ARG B C 1
ATOM 6626 O O . ARG B 1 203 ? 5.605 23.312 20.75 1 93.56 203 ARG B O 1
ATOM 6633 N N . CYS B 1 204 ? 5.75 21.125 20.531 1 94.12 204 CYS B N 1
ATOM 6634 C CA . CYS B 1 204 ? 5.238 20.859 21.859 1 94.12 204 CYS B CA 1
ATOM 6635 C C . CYS B 1 204 ? 6.367 20.844 22.891 1 94.12 204 CYS B C 1
ATOM 6637 O O . CYS B 1 204 ? 7.238 19.969 22.844 1 94.12 204 CYS B O 1
ATOM 6639 N N . PRO B 1 205 ? 6.293 21.812 23.781 1 92.31 205 PRO B N 1
ATOM 6640 C CA . PRO B 1 205 ? 7.285 21.766 24.859 1 92.31 205 PRO B CA 1
ATOM 6641 C C . PRO B 1 205 ? 7.016 20.641 25.859 1 92.31 205 PRO B C 1
ATOM 6643 O O . PRO B 1 205 ? 5.859 20.359 26.188 1 92.31 205 PRO B O 1
ATOM 6646 N N . HIS B 1 206 ? 8.031 20.062 26.438 1 90.44 206 HIS B N 1
ATOM 6647 C CA . HIS B 1 206 ? 7.898 18.969 27.406 1 90.44 206 HIS B CA 1
ATOM 6648 C C . HIS B 1 206 ? 7.23 19.453 28.688 1 90.44 206 HIS B C 1
ATOM 6650 O O . HIS B 1 206 ? 6.562 18.672 29.375 1 90.44 206 HIS B O 1
ATOM 6656 N N . GLY B 1 207 ? 7.441 20.766 28.922 1 89.62 207 GLY B N 1
ATOM 6657 C CA . GLY B 1 207 ? 6.914 21.312 30.172 1 89.62 207 GLY B CA 1
ATOM 6658 C C . GLY B 1 207 ? 5.547 21.953 30 1 89.62 207 GLY B C 1
ATOM 6659 O O . GLY B 1 207 ? 5.023 22.547 30.938 1 89.62 207 GLY B O 1
ATOM 6660 N N . ALA B 1 208 ? 4.91 21.797 28.891 1 91.75 208 ALA B N 1
ATOM 6661 C CA . ALA B 1 208 ? 3.588 22.375 28.672 1 91.75 208 ALA B CA 1
ATOM 6662 C C . ALA B 1 208 ? 2.551 21.766 29.609 1 91.75 208 ALA B C 1
ATOM 6664 O O . ALA B 1 208 ? 2.623 20.578 29.938 1 91.75 208 ALA B O 1
ATOM 6665 N N . PRO B 1 209 ? 1.607 22.562 30.031 1 92.56 209 PRO B N 1
ATOM 6666 C CA . PRO B 1 209 ? 0.599 22.062 30.984 1 92.56 209 PRO B CA 1
ATOM 6667 C C . PRO B 1 209 ? -0.175 20.859 30.438 1 92.56 209 PRO B C 1
ATOM 6669 O O . PRO B 1 209 ? -0.509 19.953 31.203 1 92.56 209 PRO B O 1
ATOM 6672 N N . GLU B 1 210 ? -0.48 20.828 29.203 1 91.38 210 GLU B N 1
ATOM 6673 C CA . GLU B 1 210 ? -1.222 19.719 28.609 1 91.38 210 GLU B CA 1
ATOM 6674 C C . GLU B 1 210 ? -0.423 18.422 28.688 1 91.38 210 GLU B C 1
ATOM 6676 O O . GLU B 1 210 ? -1 17.328 28.719 1 91.38 210 GLU B O 1
ATOM 6681 N N . VAL B 1 211 ? 0.856 18.5 28.672 1 93.56 211 VAL B N 1
ATOM 6682 C CA . VAL B 1 211 ? 1.731 17.328 28.703 1 93.56 211 VAL B CA 1
ATOM 6683 C C . VAL B 1 211 ? 1.867 16.828 30.141 1 93.56 211 VAL B C 1
ATOM 6685 O O . VAL B 1 211 ? 1.885 15.617 30.375 1 93.56 211 VAL B O 1
ATOM 6688 N N . ARG B 1 212 ? 1.898 17.719 31.078 1 93.62 212 ARG B N 1
ATOM 6689 C CA . ARG B 1 212 ? 2.141 17.375 32.469 1 93.62 212 ARG B CA 1
ATOM 6690 C C . ARG B 1 212 ? 0.896 16.766 33.125 1 93.62 212 ARG B C 1
ATOM 6692 O O . ARG B 1 212 ? 0.98 16.141 34.156 1 93.62 212 ARG B O 1
ATOM 6699 N N . LEU B 1 213 ? -0.198 16.922 32.531 1 92.88 213 LEU B N 1
ATOM 6700 C CA . LEU B 1 213 ? -1.482 16.469 33.062 1 92.88 213 LEU B CA 1
ATOM 6701 C C . LEU B 1 213 ? -1.463 14.969 33.312 1 92.88 213 LEU B C 1
ATOM 6703 O O . LEU B 1 213 ? -2.051 14.5 34.281 1 92.88 213 LEU B O 1
ATOM 6707 N N . ALA B 1 214 ? -0.91 14.25 32.438 1 92.75 214 ALA B N 1
ATOM 6708 C CA . ALA B 1 214 ? -0.864 12.789 32.5 1 92.75 214 ALA B CA 1
ATOM 6709 C C . ALA B 1 214 ? 0.382 12.25 31.797 1 92.75 214 ALA B C 1
ATOM 6711 O O . ALA B 1 214 ? 0.969 12.93 30.938 1 92.75 214 ALA B O 1
ATOM 6712 N N . PRO B 1 215 ? 0.742 11.039 32.219 1 92.88 215 PRO B N 1
ATOM 6713 C CA . PRO B 1 215 ? 1.902 10.461 31.547 1 92.88 215 PRO B CA 1
ATOM 6714 C C . PRO B 1 215 ? 1.678 10.273 30.047 1 92.88 215 PRO B C 1
ATOM 6716 O O . PRO B 1 215 ? 0.576 9.914 29.625 1 92.88 215 PRO B O 1
ATOM 6719 N N . HIS B 1 216 ? 2.662 10.562 29.312 1 94.56 216 HIS B N 1
ATOM 6720 C CA . HIS B 1 216 ? 2.613 10.43 27.859 1 94.56 216 HIS B CA 1
ATOM 6721 C C . HIS B 1 216 ? 2.877 8.992 27.438 1 94.56 216 HIS B C 1
ATOM 6723 O O . HIS B 1 216 ? 3.893 8.398 27.812 1 94.56 216 HIS B O 1
ATOM 6729 N N . LYS B 1 217 ? 1.949 8.398 26.719 1 93.88 217 LYS B N 1
ATOM 6730 C CA . LYS B 1 217 ? 2.143 7.125 26.031 1 93.88 217 LYS B CA 1
ATOM 6731 C C . LYS B 1 217 ? 2.229 7.328 24.531 1 93.88 217 LYS B C 1
ATOM 6733 O O . LYS B 1 217 ? 1.281 7.809 23.906 1 93.88 217 LYS B O 1
ATOM 6738 N N . PRO B 1 218 ? 3.357 6.969 23.922 1 93.94 218 PRO B N 1
ATOM 6739 C CA . PRO B 1 218 ? 3.527 7.203 22.5 1 93.94 218 PRO B CA 1
ATOM 6740 C C . PRO B 1 218 ? 2.652 6.285 21.641 1 93.94 218 PRO B C 1
ATOM 6742 O O . PRO B 1 218 ? 3.121 5.25 21.156 1 93.94 218 PRO B O 1
ATOM 6745 N N . LEU B 1 219 ? 1.461 6.711 21.406 1 95.94 219 LEU B N 1
ATOM 6746 C CA . LEU B 1 219 ? 0.503 5.957 20.609 1 95.94 219 LEU B CA 1
ATOM 6747 C C . LEU B 1 219 ? 0.49 6.453 19.172 1 95.94 219 LEU B C 1
ATOM 6749 O O . LEU B 1 219 ? 0.249 5.676 18.234 1 95.94 219 LEU B O 1
ATOM 6753 N N . LEU B 1 220 ? 0.664 7.762 19.031 1 97.25 220 LEU B N 1
ATOM 6754 C CA . LEU B 1 220 ? 0.767 8.32 17.688 1 97.25 220 LEU B CA 1
ATOM 6755 C C . LEU B 1 220 ? 2.102 7.957 17.047 1 97.25 220 LEU B C 1
ATOM 6757 O O . LEU B 1 220 ? 3.141 8.516 17.406 1 97.25 220 LEU B O 1
ATOM 6761 N N . LEU B 1 221 ? 2.062 7.117 16.047 1 94.69 221 LEU B N 1
ATOM 6762 C CA . LEU B 1 221 ? 3.314 6.598 15.5 1 94.69 221 LEU B CA 1
ATOM 6763 C C . LEU B 1 221 ? 3.578 7.16 14.109 1 94.69 221 LEU B C 1
ATOM 6765 O O . LEU B 1 221 ? 4.734 7.309 13.703 1 94.69 221 LEU B O 1
ATOM 6769 N N . HIS B 1 222 ? 2.502 7.391 13.359 1 93.5 222 HIS B N 1
ATOM 6770 C CA . HIS B 1 222 ? 2.645 7.902 12 1 93.5 222 HIS B CA 1
ATOM 6771 C C . HIS B 1 222 ? 1.665 9.039 11.727 1 93.5 222 HIS B C 1
ATOM 6773 O O . HIS B 1 222 ? 0.569 9.07 12.297 1 93.5 222 HIS B O 1
ATOM 6779 N N . ALA B 1 223 ? 2.102 9.945 10.914 1 96.25 223 ALA B N 1
ATOM 6780 C CA . ALA B 1 223 ? 1.246 11.039 10.461 1 96.25 223 ALA B CA 1
ATOM 6781 C C . ALA B 1 223 ? 1.437 11.312 8.969 1 96.25 223 ALA B C 1
ATOM 6783 O O . ALA B 1 223 ? 2.568 11.375 8.484 1 96.25 223 ALA B O 1
ATOM 6784 N N . VAL B 1 224 ? 0.372 11.352 8.25 1 94.94 224 VAL B N 1
ATOM 6785 C CA . VAL B 1 224 ? 0.372 11.688 6.828 1 94.94 224 VAL B CA 1
ATOM 6786 C C . VAL B 1 224 ? -0.35 13.016 6.613 1 94.94 224 VAL B C 1
ATOM 6788 O O . VAL B 1 224 ? -1.432 13.242 7.164 1 94.94 224 VAL B O 1
ATOM 6791 N N . MET B 1 225 ? 0.247 13.945 5.863 1 95.44 225 MET B N 1
ATOM 6792 C CA . MET B 1 225 ? -0.334 15.273 5.668 1 95.44 225 MET B CA 1
ATOM 6793 C C . MET B 1 225 ? -0.44 15.609 4.188 1 95.44 225 MET B C 1
ATOM 6795 O O . MET B 1 225 ? 0.504 15.383 3.426 1 95.44 225 MET B O 1
ATOM 6799 N N . ALA B 1 226 ? -1.556 16.062 3.787 1 94.12 226 ALA B N 1
ATOM 6800 C CA . ALA B 1 226 ? -1.827 16.547 2.438 1 94.12 226 ALA B CA 1
ATOM 6801 C C . ALA B 1 226 ? -2.689 17.812 2.475 1 94.12 226 ALA B C 1
ATOM 6803 O O . ALA B 1 226 ? -3.65 17.891 3.242 1 94.12 226 ALA B O 1
ATOM 6804 N N . SER B 1 227 ? -2.311 18.812 1.734 1 94.38 227 SER B N 1
ATOM 6805 C CA . SER B 1 227 ? -3.049 20.078 1.72 1 94.38 227 SER B CA 1
ATOM 6806 C C . SER B 1 227 ? -3.129 20.656 0.311 1 94.38 227 SER B C 1
ATOM 6808 O O . SER B 1 227 ? -2.129 20.688 -0.41 1 94.38 227 SER B O 1
ATOM 6810 N N . TYR B 1 228 ? -4.406 20.984 -0.044 1 92.56 228 TYR B N 1
ATOM 6811 C CA . TYR B 1 228 ? -4.59 21.656 -1.329 1 92.56 228 TYR B CA 1
ATOM 6812 C C . TYR B 1 228 ? -5.887 22.453 -1.348 1 92.56 228 TYR B C 1
ATOM 6814 O O . TYR B 1 228 ? -6.949 21.938 -0.998 1 92.56 228 TYR B O 1
ATOM 6822 N N . TYR B 1 229 ? -5.863 23.594 -1.694 1 90.94 229 TYR B N 1
ATOM 6823 C CA . TYR B 1 229 ? -6.98 24.453 -2.068 1 90.94 229 TYR B CA 1
ATOM 6824 C C . TYR B 1 229 ? -6.504 25.625 -2.902 1 90.94 229 TYR B C 1
ATOM 6826 O O . TYR B 1 229 ? -5.332 26.016 -2.834 1 90.94 229 TYR B O 1
ATOM 6834 N N . PRO B 1 230 ? -7.332 26.125 -3.717 1 87.69 230 PRO B N 1
ATOM 6835 C CA . PRO B 1 230 ? -6.898 27.219 -4.59 1 87.69 230 PRO B CA 1
ATOM 6836 C C . PRO B 1 230 ? -6.371 28.422 -3.809 1 87.69 230 PRO B C 1
ATOM 6838 O O . PRO B 1 230 ? -6.988 28.844 -2.826 1 87.69 230 PRO B O 1
ATOM 6841 N N . GLY B 1 231 ? -5.273 28.969 -4.266 1 88.12 231 GLY B N 1
ATOM 6842 C CA . GLY B 1 231 ? -4.688 30.141 -3.629 1 88.12 231 GLY B CA 1
ATOM 6843 C C . GLY B 1 231 ? -3.98 29.812 -2.326 1 88.12 231 GLY B C 1
ATOM 6844 O O . GLY B 1 231 ? -3.684 30.719 -1.538 1 88.12 231 GLY B O 1
ATOM 6845 N N . GLN B 1 232 ? -3.688 28.594 -2.164 1 91.75 232 GLN B N 1
ATOM 6846 C CA . GLN B 1 232 ? -3.045 28.156 -0.927 1 91.75 232 GLN B CA 1
ATOM 6847 C C . GLN B 1 232 ? -1.64 28.734 -0.803 1 91.75 232 GLN B C 1
ATOM 6849 O O . GLN B 1 232 ? -0.901 28.812 -1.787 1 91.75 232 GLN B O 1
ATOM 6854 N N . VAL B 1 233 ? -1.371 29.297 0.382 1 91.62 233 VAL B N 1
ATOM 6855 C CA . VAL B 1 233 ? -0.029 29.797 0.664 1 91.62 233 VAL B CA 1
ATOM 6856 C C . VAL B 1 233 ? 0.946 28.625 0.771 1 91.62 233 VAL B C 1
ATOM 6858 O O . VAL B 1 233 ? 0.722 27.688 1.545 1 91.62 233 VAL B O 1
ATOM 6861 N N . LYS B 1 234 ? 1.959 28.625 -0.027 1 91.25 234 LYS B N 1
ATOM 6862 C CA . LYS B 1 234 ? 2.924 27.516 -0.027 1 91.25 234 LYS B CA 1
ATOM 6863 C C . LYS B 1 234 ? 4.305 28 -0.467 1 91.25 234 LYS B C 1
ATOM 6865 O O . LYS B 1 234 ? 4.441 29.109 -0.994 1 91.25 234 LYS B O 1
ATOM 6870 N N . ILE B 1 235 ? 5.309 27.266 -0.092 1 88 235 ILE B N 1
ATOM 6871 C CA . ILE B 1 235 ? 6.652 27.391 -0.648 1 88 235 ILE B CA 1
ATOM 6872 C C . ILE B 1 235 ? 7.035 26.094 -1.361 1 88 235 ILE B C 1
ATOM 6874 O O . ILE B 1 235 ? 7.152 25.047 -0.73 1 88 235 ILE B O 1
ATOM 6878 N N . ALA B 1 236 ? 7.18 26.188 -2.578 1 82.06 236 ALA B N 1
ATOM 6879 C CA . ALA B 1 236 ? 7.465 25 -3.373 1 82.06 236 ALA B CA 1
ATOM 6880 C C . ALA B 1 236 ? 6.426 23.906 -3.121 1 82.06 236 ALA B C 1
ATOM 6882 O O . ALA B 1 236 ? 5.23 24.125 -3.34 1 82.06 236 ALA B O 1
ATOM 6883 N N . GLU B 1 237 ? 6.832 22.859 -2.469 1 84.25 237 GLU B N 1
ATOM 6884 C CA . GLU B 1 237 ? 5.91 21.75 -2.227 1 84.25 237 GLU B CA 1
ATOM 6885 C C . GLU B 1 237 ? 5.523 21.672 -0.754 1 84.25 237 GLU B C 1
ATOM 6887 O O . GLU B 1 237 ? 5.066 20.625 -0.285 1 84.25 237 GLU B O 1
ATOM 6892 N N . LEU B 1 238 ? 5.637 22.812 -0.076 1 89.94 238 LEU B N 1
ATOM 6893 C CA . LEU B 1 238 ? 5.301 22.844 1.344 1 89.94 238 LEU B CA 1
ATOM 6894 C C . LEU B 1 238 ? 4.195 23.859 1.617 1 89.94 238 LEU B C 1
ATOM 6896 O O . LEU B 1 238 ? 4.469 25.047 1.818 1 89.94 238 LEU B O 1
ATOM 6900 N N . PRO B 1 239 ? 3.018 23.375 1.696 1 94 239 PRO B N 1
ATOM 6901 C CA . PRO B 1 239 ? 1.927 24.281 2.061 1 94 239 PRO B CA 1
ATOM 6902 C C . PRO B 1 239 ? 2.01 24.75 3.512 1 94 239 PRO B C 1
ATOM 6904 O O . PRO B 1 239 ? 2.5 24.016 4.375 1 94 239 PRO B O 1
ATOM 6907 N N . LEU B 1 240 ? 1.499 25.906 3.752 1 94.19 240 LEU B N 1
ATOM 6908 C CA . LEU B 1 240 ? 1.521 26.531 5.074 1 94.19 240 LEU B CA 1
ATOM 6909 C C . LEU B 1 240 ? 0.869 25.609 6.105 1 94.19 240 LEU B C 1
ATOM 6911 O O . LEU B 1 240 ? 1.388 25.453 7.215 1 94.19 240 LEU B O 1
ATOM 6915 N N . ASP B 1 241 ? -0.262 25.016 5.785 1 95.94 241 ASP B N 1
ATOM 6916 C CA . ASP B 1 241 ? -0.998 24.172 6.715 1 95.94 241 ASP B CA 1
ATOM 6917 C C . ASP B 1 241 ? -0.183 22.938 7.09 1 95.94 241 ASP B C 1
ATOM 6919 O O . ASP B 1 241 ? -0.159 22.531 8.25 1 95.94 241 ASP B O 1
ATOM 6923 N N . SER B 1 242 ? 0.418 22.312 6.086 1 95.19 242 SER B N 1
ATOM 6924 C CA . SER B 1 242 ? 1.278 21.172 6.359 1 95.19 242 SER B CA 1
ATOM 6925 C C . SER B 1 242 ? 2.5 21.578 7.176 1 95.19 242 SER B C 1
ATOM 6927 O O . SER B 1 242 ? 2.963 20.812 8.031 1 95.19 242 SER B O 1
ATOM 6929 N N . PHE B 1 243 ? 3.018 22.766 6.844 1 93.62 243 PHE B N 1
ATOM 6930 C CA . PHE B 1 243 ? 4.148 23.312 7.586 1 93.62 243 PHE B CA 1
ATOM 6931 C C . PHE B 1 243 ? 3.811 23.453 9.062 1 93.62 243 PHE B C 1
ATOM 6933 O O . PHE B 1 243 ? 4.594 23.047 9.93 1 93.62 243 PHE B O 1
ATOM 6940 N N . ARG B 1 244 ? 2.723 23.969 9.352 1 94.56 244 ARG B N 1
ATOM 6941 C CA . ARG B 1 244 ? 2.275 24.172 10.727 1 94.56 244 ARG B CA 1
ATOM 6942 C C . ARG B 1 244 ? 2.023 22.844 11.43 1 94.56 244 ARG B C 1
ATOM 6944 O O . ARG B 1 244 ? 2.523 22.625 12.531 1 94.56 244 ARG B O 1
ATOM 6951 N N . MET B 1 245 ? 1.243 21.969 10.773 1 96.38 245 MET B N 1
ATOM 6952 C CA . MET B 1 245 ? 0.868 20.703 11.391 1 96.38 245 MET B CA 1
ATOM 6953 C C . MET B 1 245 ? 2.096 19.828 11.625 1 96.38 245 MET B C 1
ATOM 6955 O O . MET B 1 245 ? 2.189 19.156 12.648 1 96.38 245 MET B O 1
ATOM 6959 N N . LEU B 1 246 ? 2.984 19.891 10.695 1 94.62 246 LEU B N 1
ATOM 6960 C CA . LEU B 1 246 ? 4.223 19.125 10.805 1 94.62 246 LEU B CA 1
ATOM 6961 C C . LEU B 1 246 ? 4.953 19.453 12.102 1 94.62 246 LEU B C 1
ATOM 6963 O O . LEU B 1 246 ? 5.402 18.547 12.812 1 94.62 246 LEU B O 1
ATOM 6967 N N . GLN B 1 247 ? 5.086 20.656 12.414 1 94.25 247 GLN B N 1
ATOM 6968 C CA . GLN B 1 247 ? 5.797 21.109 13.609 1 94.25 247 GLN B CA 1
ATOM 6969 C C . GLN B 1 247 ? 4.961 20.891 14.867 1 94.25 247 GLN B C 1
ATOM 6971 O O . GLN B 1 247 ? 5.504 20.594 15.938 1 94.25 247 GLN B O 1
ATOM 6976 N N . ALA B 1 248 ? 3.646 21 14.719 1 95.81 248 ALA B N 1
ATOM 6977 C CA . ALA B 1 248 ? 2.758 20.828 15.859 1 95.81 248 ALA B CA 1
ATOM 6978 C C . ALA B 1 248 ? 2.828 19.406 16.406 1 95.81 248 ALA B C 1
ATOM 6980 O O . ALA B 1 248 ? 2.51 19.156 17.578 1 95.81 248 ALA B O 1
ATOM 6981 N N . LEU B 1 249 ? 3.268 18.453 15.562 1 96.5 249 LEU B N 1
ATOM 6982 C CA . LEU B 1 249 ? 3.32 17.047 15.953 1 96.5 249 LEU B CA 1
ATOM 6983 C C . LEU B 1 249 ? 4.727 16.672 16.391 1 96.5 249 LEU B C 1
ATOM 6985 O O . LEU B 1 249 ? 5.039 15.477 16.516 1 96.5 249 LEU B O 1
ATOM 6989 N N . GLU B 1 250 ? 5.535 17.641 16.641 1 95.19 250 GLU B N 1
ATOM 6990 C CA . GLU B 1 250 ? 6.902 17.391 17.078 1 95.19 250 GLU B CA 1
ATOM 6991 C C . GLU B 1 250 ? 7.129 17.922 18.5 1 95.19 250 GLU B C 1
ATOM 6993 O O . GLU B 1 250 ? 6.48 18.875 18.922 1 95.19 250 GLU B O 1
ATOM 6998 N N . TRP B 1 251 ? 8.039 17.281 19.156 1 94.19 251 TRP B N 1
ATOM 6999 C CA . TRP B 1 251 ? 8.477 17.75 20.469 1 94.19 251 TRP B CA 1
ATOM 7000 C C . TRP B 1 251 ? 9.539 18.828 20.328 1 94.19 251 TRP B C 1
ATOM 7002 O O . TRP B 1 251 ? 10.352 18.812 19.406 1 94.19 251 TRP B O 1
ATOM 7012 N N . GLU B 1 252 ? 9.398 19.781 21.219 1 90.62 252 GLU B N 1
ATOM 7013 C CA . GLU B 1 252 ? 10.461 20.781 21.281 1 90.62 252 GLU B CA 1
ATOM 7014 C C . GLU B 1 252 ? 11.719 20.219 21.938 1 90.62 252 GLU B C 1
ATOM 7016 O O . GLU B 1 252 ? 11.633 19.516 22.938 1 90.62 252 GLU B O 1
ATOM 7021 N N . ASP B 1 253 ? 12.828 20.312 21.266 1 82.56 253 ASP B N 1
ATOM 7022 C CA . ASP B 1 253 ? 14.094 19.844 21.828 1 82.56 253 ASP B CA 1
ATOM 7023 C C . ASP B 1 253 ? 15.148 20.938 21.812 1 82.56 253 ASP B C 1
ATOM 7025 O O . ASP B 1 253 ? 14.82 22.109 21.609 1 82.56 253 ASP B O 1
ATOM 7029 N N . ALA B 1 254 ? 16.312 20.578 22.172 1 74.25 254 ALA B N 1
ATOM 7030 C CA . ALA B 1 254 ? 17.422 21.516 22.297 1 74.25 254 ALA B CA 1
ATOM 7031 C C . ALA B 1 254 ? 17.734 22.188 20.953 1 74.25 254 ALA B C 1
ATOM 7033 O O . ALA B 1 254 ? 18.297 23.281 20.922 1 74.25 254 ALA B O 1
ATOM 7034 N N . TYR B 1 255 ? 17.203 21.516 19.953 1 72.12 255 TYR B N 1
ATOM 7035 C CA . TYR B 1 255 ? 17.562 22 18.625 1 72.12 255 TYR B CA 1
ATOM 7036 C C . TYR B 1 255 ? 16.453 22.891 18.047 1 72.12 255 TYR B C 1
ATOM 7038 O O . TYR B 1 255 ? 16.641 23.531 17.016 1 72.12 255 TYR B O 1
ATOM 7046 N N . SER B 1 256 ? 15.328 22.875 18.688 1 64.94 256 SER B N 1
ATOM 7047 C CA . SER B 1 256 ? 14.172 23.609 18.156 1 64.94 256 SER B CA 1
ATOM 7048 C C . SER B 1 256 ? 14.336 25.109 18.344 1 64.94 256 SER B C 1
ATOM 7050 O O . SER B 1 256 ? 13.766 25.906 17.578 1 64.94 256 SER B O 1
ATOM 7052 N N . GLY B 1 257 ? 15.016 25.641 19.484 1 56.19 257 GLY B N 1
ATOM 7053 C CA . GLY B 1 257 ? 15.008 27.047 19.875 1 56.19 257 GLY B CA 1
ATOM 7054 C C . GLY B 1 257 ? 16.031 27.891 19.141 1 56.19 257 GLY B C 1
ATOM 7055 O O . GLY B 1 257 ? 16.953 27.344 18.531 1 56.19 257 GLY B O 1
ATOM 7056 N N . GLY B 1 258 ? 15.547 29.047 18.625 1 48.5 258 GLY B N 1
ATOM 7057 C CA . GLY B 1 258 ? 16.297 30.109 17.969 1 48.5 258 GLY B CA 1
ATOM 7058 C C . GLY B 1 258 ? 17.625 30.391 18.625 1 48.5 258 GLY B C 1
ATOM 7059 O O . GLY B 1 258 ? 18.344 31.297 18.203 1 48.5 258 GLY B O 1
ATOM 7060 N N . THR B 1 259 ? 17.797 30.125 19.875 1 43.16 259 THR B N 1
ATOM 7061 C CA . THR B 1 259 ? 19.062 30.594 20.422 1 43.16 259 THR B CA 1
ATOM 7062 C C . THR B 1 259 ? 20.219 29.719 19.953 1 43.16 259 THR B C 1
ATOM 7064 O O . THR B 1 259 ? 20.016 28.547 19.609 1 43.16 259 THR B O 1
ATOM 7067 N N . ALA B 1 260 ? 21.344 30.328 19.656 1 38.53 260 ALA B N 1
ATOM 7068 C CA . ALA B 1 260 ? 22.594 29.719 19.234 1 38.53 260 ALA B CA 1
ATOM 7069 C C . ALA B 1 260 ? 22.828 28.375 19.922 1 38.53 260 ALA B C 1
ATOM 7071 O O . ALA B 1 260 ? 22.75 28.281 21.156 1 38.53 260 ALA B O 1
ATOM 7072 N N . ALA B 1 261 ? 22.594 27.453 19.359 1 41.53 261 ALA B N 1
ATOM 7073 C CA . ALA B 1 261 ? 23.031 26.156 19.906 1 41.53 261 ALA B CA 1
ATOM 7074 C C . ALA B 1 261 ? 24.328 26.297 20.688 1 41.53 261 ALA B C 1
ATOM 7076 O O . ALA B 1 261 ? 25.188 27.125 20.344 1 41.53 261 ALA B O 1
ATOM 7077 N N . PRO B 1 262 ? 24.516 25.766 22.031 1 33.59 262 PRO B N 1
ATOM 7078 C CA . PRO B 1 262 ? 25.875 25.797 22.562 1 33.59 262 PRO B CA 1
ATOM 7079 C C . PRO B 1 262 ? 26.906 25.312 21.531 1 33.59 262 PRO B C 1
ATOM 7081 O O . PRO B 1 262 ? 26.594 24.484 20.688 1 33.59 262 PRO B O 1
ATOM 7084 N N . SER B 1 263 ? 27.734 26.188 21.062 1 30.55 263 SER B N 1
ATOM 7085 C CA . SER B 1 263 ? 28.906 25.797 20.297 1 30.55 263 SER B CA 1
ATOM 7086 C C . SER B 1 263 ? 29.531 24.516 20.844 1 30.55 263 SER B C 1
ATOM 7088 O O . SER B 1 263 ? 30.219 24.547 21.875 1 30.55 263 SER B O 1
ATOM 7090 N N . ALA B 1 264 ? 28.891 23.516 20.984 1 31.52 264 ALA B N 1
ATOM 7091 C CA . ALA B 1 264 ? 29.781 22.422 21.297 1 31.52 264 ALA B CA 1
ATOM 7092 C C . ALA B 1 264 ? 31.031 22.438 20.406 1 31.52 264 ALA B C 1
ATOM 7094 O O . ALA B 1 264 ? 30.922 22.453 19.188 1 31.52 264 ALA B O 1
ATOM 7095 N N . GLU B 1 265 ? 32.125 23.094 20.922 1 26.47 265 GLU B N 1
ATOM 7096 C CA . GLU B 1 265 ? 33.438 22.75 20.359 1 26.47 265 GLU B CA 1
ATOM 7097 C C . GLU B 1 265 ? 33.5 21.266 20.016 1 26.47 265 GLU B C 1
ATOM 7099 O O . GLU B 1 265 ? 33.125 20.406 20.812 1 26.47 265 GLU B O 1
ATOM 7104 N N . PRO B 1 266 ? 33.344 21 18.859 1 27.75 266 PRO B N 1
ATOM 7105 C CA . PRO B 1 266 ? 33.531 19.578 18.594 1 27.75 266 PRO B CA 1
ATOM 7106 C C . PRO B 1 266 ? 34.625 18.953 19.469 1 27.75 266 PRO B C 1
ATOM 7108 O O . PRO B 1 266 ? 35.656 19.594 19.734 1 27.75 266 PRO B O 1
ATOM 7111 N N . ALA B 1 267 ? 34.281 18.188 20.422 1 25.88 267 ALA B N 1
ATOM 7112 C CA . ALA B 1 267 ? 35.281 17.375 21.125 1 25.88 267 ALA B CA 1
ATOM 7113 C C . ALA B 1 267 ? 36.281 16.797 20.141 1 25.88 267 ALA B C 1
ATOM 7115 O O . ALA B 1 267 ? 35.906 16.078 19.203 1 25.88 267 ALA B O 1
ATOM 7116 N N . THR B 1 268 ? 37.406 17.562 19.781 1 22.97 268 THR B N 1
ATOM 7117 C CA . THR B 1 268 ? 38.562 16.922 19.172 1 22.97 268 THR B CA 1
ATOM 7118 C C . THR B 1 268 ? 38.875 15.594 19.875 1 22.97 268 THR B C 1
ATOM 7120 O O . THR B 1 268 ? 39.031 15.555 21.094 1 22.97 268 THR B O 1
ATOM 7123 N N . PRO B 1 269 ? 38.25 14.547 19.453 1 22.94 269 PRO B N 1
ATOM 7124 C CA . PRO B 1 269 ? 38.906 13.445 20.172 1 22.94 269 PRO B CA 1
ATOM 7125 C C . PRO B 1 269 ? 40.438 13.578 20.219 1 22.94 269 PRO B C 1
ATOM 7127 O O . PRO B 1 269 ? 41.031 14.086 19.266 1 22.94 269 PRO B O 1
ATOM 7130 N N . ALA B 1 270 ? 40.906 13.93 21.328 1 21.52 270 ALA B N 1
ATOM 7131 C CA . ALA B 1 270 ? 42.312 13.883 21.656 1 21.52 270 ALA B CA 1
ATOM 7132 C C . ALA B 1 270 ? 42.969 12.656 21.031 1 21.52 270 ALA B C 1
ATOM 7134 O O . ALA B 1 270 ? 42.625 11.516 21.359 1 21.52 270 ALA B O 1
ATOM 7135 N N . LEU B 1 271 ? 43.312 12.773 19.672 1 19.58 271 LEU B N 1
ATOM 7136 C CA . LEU B 1 271 ? 44.344 11.812 19.234 1 19.58 271 LEU B CA 1
ATOM 7137 C C . LEU B 1 271 ? 45.469 11.703 20.25 1 19.58 271 LEU B C 1
ATOM 7139 O O . LEU B 1 271 ? 46 12.719 20.719 1 19.58 271 LEU B O 1
ATOM 7143 N N . ARG B 1 272 ? 45.438 10.812 21.125 1 18.27 272 ARG B N 1
ATOM 7144 C CA . ARG B 1 272 ? 46.688 10.375 21.781 1 18.27 272 ARG B CA 1
ATOM 7145 C C . ARG B 1 272 ? 47.844 10.352 20.812 1 18.27 272 ARG B C 1
ATOM 7147 O O . ARG B 1 272 ? 47.75 9.789 19.719 1 18.27 272 ARG B O 1
ATOM 7154 N N . GLY B 1 273 ? 48.75 11.453 20.844 1 16.17 273 GLY B N 1
ATOM 7155 C CA . GLY B 1 273 ? 50.062 11.695 20.281 1 16.17 273 GLY B CA 1
ATOM 7156 C C . GLY B 1 273 ? 50.938 10.453 20.25 1 16.17 273 GLY B C 1
ATOM 7157 O O . GLY B 1 273 ? 51.25 9.891 21.312 1 16.17 273 GLY B O 1
ATOM 7158 N N . ALA B 1 274 ? 50.656 9.461 19.281 1 16.8 274 ALA B N 1
ATOM 7159 C CA . ALA B 1 274 ? 51.844 8.625 19.109 1 16.8 274 ALA B CA 1
ATOM 7160 C C . ALA B 1 274 ? 53.094 9.469 18.984 1 16.8 274 ALA B C 1
ATOM 7162 O O . ALA B 1 274 ? 53.062 10.578 18.438 1 16.8 274 ALA B O 1
ATOM 7163 N N . GLU B 1 275 ? 54.125 9.297 19.859 1 16.22 275 GLU B N 1
ATOM 7164 C CA . GLU B 1 275 ? 55.531 9.648 20.016 1 16.22 275 GLU B CA 1
ATOM 7165 C C . GLU B 1 275 ? 56.281 9.547 18.688 1 16.22 275 GLU B C 1
ATOM 7167 O O . GLU B 1 275 ? 56.031 8.633 17.906 1 16.22 275 GLU B O 1
ATOM 7172 N N . ALA B 1 276 ? 56.719 10.75 18.25 1 16.73 276 ALA B N 1
ATOM 7173 C CA . ALA B 1 276 ? 57.656 11.227 17.219 1 16.73 276 ALA B CA 1
ATOM 7174 C C . ALA B 1 276 ? 58.906 10.359 17.172 1 16.73 276 ALA B C 1
ATOM 7176 O O . ALA B 1 276 ? 59.75 10.43 18.047 1 16.73 276 ALA B O 1
ATOM 7177 N N . ASN B 1 277 ? 59 9.031 17.016 1 15.85 277 ASN B N 1
ATOM 7178 C CA . ASN B 1 277 ? 60.375 8.594 16.891 1 15.85 277 ASN B CA 1
ATOM 7179 C C . ASN B 1 277 ? 61.031 9.219 15.664 1 15.85 277 ASN B C 1
ATOM 7181 O O . ASN B 1 277 ? 60.469 9.25 14.578 1 15.85 277 ASN B O 1
ATOM 7185 N N . GLY B 1 278 ? 61.969 10.266 15.875 1 15.23 278 GLY B N 1
ATOM 7186 C CA . GLY B 1 278 ? 62.906 11.188 15.25 1 15.23 278 GLY B CA 1
ATOM 7187 C C . GLY B 1 278 ? 63.781 10.539 14.188 1 15.23 278 GLY B C 1
ATOM 7188 O O . GLY B 1 278 ? 64.812 11.094 13.789 1 15.23 278 GLY B O 1
ATOM 7189 N N . GLY B 1 279 ? 63.406 9.523 13.461 1 15.33 279 GLY B N 1
ATOM 7190 C CA . GLY B 1 279 ? 64.625 9.109 12.828 1 15.33 279 GLY B CA 1
ATOM 7191 C C . GLY B 1 279 ? 65.125 10.086 11.766 1 15.33 279 GLY B C 1
ATOM 7192 O O . GLY B 1 279 ? 64.312 10.688 11.055 1 15.33 279 GLY B O 1
ATOM 7193 N N . ALA B 1 280 ? 66.312 10.742 11.922 1 14.85 280 ALA B N 1
ATOM 7194 C CA . ALA B 1 280 ? 67.25 11.695 11.359 1 14.85 280 ALA B CA 1
ATOM 7195 C C . ALA B 1 280 ? 67.688 11.281 9.961 1 14.85 280 ALA B C 1
ATOM 7197 O O . ALA B 1 280 ? 68.5 11.945 9.344 1 14.85 280 ALA B O 1
ATOM 7198 N N . ARG B 1 281 ? 67.125 10.312 9.266 1 15.64 281 ARG B N 1
ATOM 7199 C CA . ARG B 1 281 ? 68.25 9.977 8.367 1 15.64 281 ARG B CA 1
ATOM 7200 C C . ARG B 1 281 ? 68.562 11.125 7.406 1 15.64 281 ARG B C 1
ATOM 7202 O O . ARG B 1 281 ? 67.688 11.953 7.137 1 15.64 281 ARG B O 1
ATOM 7209 N N . ARG B 1 282 ? 69.812 11.242 6.883 1 15.07 282 ARG B N 1
ATOM 7210 C CA . ARG B 1 282 ? 70.938 11.859 6.242 1 15.07 282 ARG B CA 1
ATOM 7211 C C . ARG B 1 282 ? 70.688 12.055 4.75 1 15.07 282 ARG B C 1
ATOM 7213 O O . ARG B 1 282 ? 70.625 11.086 3.996 1 15.07 282 ARG B O 1
ATOM 7220 N N . GLY B 1 283 ? 69.75 13.055 4.469 1 14.75 283 GLY B N 1
ATOM 7221 C CA . GLY B 1 283 ? 69.562 13.305 3.045 1 14.75 283 GLY B CA 1
ATOM 7222 C C . GLY B 1 283 ? 70.875 13.695 2.359 1 14.75 283 GLY B C 1
ATOM 7223 O O . GLY B 1 283 ? 71.5 14.703 2.709 1 14.75 283 GLY B O 1
ATOM 7224 N N . PRO B 1 284 ? 71.562 12.953 1.779 1 14.45 284 PRO B N 1
ATOM 7225 C CA . PRO B 1 284 ? 72.812 13.375 1.165 1 14.45 284 PRO B CA 1
ATOM 7226 C C . PRO B 1 284 ? 72.625 14.297 -0.033 1 14.45 284 PRO B C 1
ATOM 7228 O O . PRO B 1 284 ? 73.312 15.312 -0.156 1 14.45 284 PRO B O 1
ATOM 7231 N N . LEU B 1 285 ? 71.812 13.898 -1.126 1 14.17 285 LEU B N 1
ATOM 7232 C CA . LEU B 1 285 ? 72.688 13.789 -2.26 1 14.17 285 LEU B CA 1
ATOM 7233 C C . LEU B 1 285 ? 72.875 15.141 -2.945 1 14.17 285 LEU B C 1
ATOM 7235 O O . LEU B 1 285 ? 72.125 16.078 -2.664 1 14.17 285 LEU B O 1
ATOM 7239 N N . GLY B 1 286 ? 72.625 15.172 -4.383 1 13.6 286 GLY B N 1
ATOM 7240 C CA . GLY B 1 286 ? 73.562 15.445 -5.469 1 13.6 286 GLY B CA 1
ATOM 7241 C C . GLY B 1 286 ? 73.438 16.859 -6 1 13.6 286 GLY B C 1
ATOM 7242 O O . GLY B 1 286 ? 72.5 17.594 -5.66 1 13.6 286 GLY B O 1
ATOM 7243 N N . GLY B 1 287 ? 74 17.062 -7.246 1 13.89 287 GLY B N 1
ATOM 7244 C CA . GLY B 1 287 ? 75 17.875 -7.934 1 13.89 287 GLY B CA 1
ATOM 7245 C C . GLY B 1 287 ? 74.375 19.031 -8.703 1 13.89 287 GLY B C 1
ATOM 7246 O O . GLY B 1 287 ? 73.312 19.562 -8.32 1 13.89 287 GLY B O 1
ATOM 7247 N N . GLY B 1 288 ? 74.25 18.969 -10.047 1 13.65 288 GLY B N 1
ATOM 7248 C CA . GLY B 1 288 ? 75.125 19.734 -10.922 1 13.65 288 GLY B CA 1
ATOM 7249 C C . GLY B 1 288 ? 74.438 20.969 -11.484 1 13.65 288 GLY B C 1
ATOM 7250 O O . GLY B 1 288 ? 73.375 21.406 -10.984 1 13.65 288 GLY B O 1
ATOM 7251 N N . VAL B 1 289 ? 74.062 21.016 -12.844 1 13.9 289 VAL B N 1
ATOM 7252 C CA . VAL B 1 289 ? 74.812 21.781 -13.82 1 13.9 289 VAL B CA 1
ATOM 7253 C C . VAL B 1 289 ? 74.062 23.062 -14.164 1 13.9 289 VAL B C 1
ATOM 7255 O O . VAL B 1 289 ? 72.875 23.219 -13.82 1 13.9 289 VAL B O 1
ATOM 7258 N N . GLY B 1 290 ? 73.938 23.453 -15.516 1 13.52 290 GLY B N 1
ATOM 7259 C CA . GLY B 1 290 ? 74.625 24.484 -16.281 1 13.52 290 GLY B CA 1
ATOM 7260 C C . GLY B 1 290 ? 73.75 25.641 -16.656 1 13.52 290 GLY B C 1
ATOM 7261 O O . GLY B 1 290 ? 73 26.172 -15.82 1 13.52 290 GLY B O 1
ATOM 7262 N N . GLY B 1 291 ? 73.312 25.781 -17.969 1 13.42 291 GLY B N 1
ATOM 7263 C CA . GLY B 1 291 ? 73.75 26.812 -18.875 1 13.42 291 GLY B CA 1
ATOM 7264 C C . GLY B 1 291 ? 72.812 27.969 -19.031 1 13.42 291 GLY B C 1
ATOM 7265 O O . GLY B 1 291 ? 71.688 27.938 -18.531 1 13.42 291 GLY B O 1
ATOM 7266 N N . GLY B 1 292 ? 72.438 28.359 -20.297 1 13.59 292 GLY B N 1
ATOM 7267 C CA . GLY B 1 292 ? 72.812 29.516 -21.078 1 13.59 292 GLY B CA 1
ATOM 7268 C C . GLY B 1 292 ? 71.75 30.578 -21.188 1 13.59 292 GLY B C 1
ATOM 7269 O O . GLY B 1 292 ? 71.75 31.516 -20.391 1 13.59 292 GLY B O 1
ATOM 7270 N N . GLY B 1 293 ? 71.125 30.781 -22.359 1 13.52 293 GLY B N 1
ATOM 7271 C CA . GLY B 1 293 ? 71.375 31.938 -23.219 1 13.52 293 GLY B CA 1
ATOM 7272 C C . GLY B 1 293 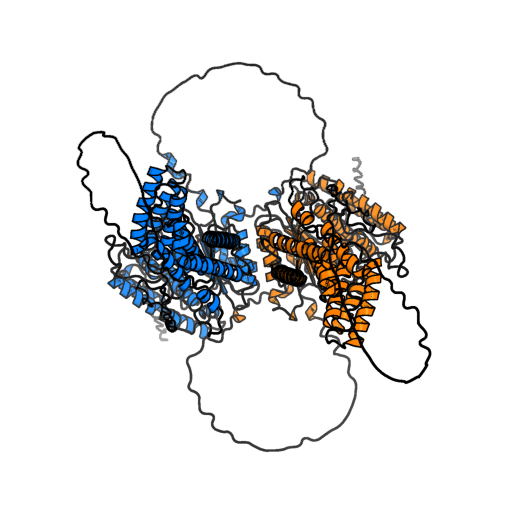? 70.312 33 -23.094 1 13.52 293 GLY B C 1
ATOM 7273 O O . GLY B 1 293 ? 69.312 32.812 -22.422 1 13.52 293 GLY B O 1
ATOM 7274 N N . GLY B 1 294 ? 69.75 33.469 -24.203 1 13.54 294 GLY B N 1
ATOM 7275 C CA . GLY B 1 294 ? 69.875 34.75 -24.859 1 13.54 294 GLY B CA 1
ATOM 7276 C C . GLY B 1 294 ? 68.75 35.719 -24.641 1 13.54 294 GLY B C 1
ATOM 7277 O O . GLY B 1 294 ? 68.188 35.75 -23.547 1 13.54 294 GLY B O 1
ATOM 7278 N N . GLY B 1 295 ? 67.938 36.031 -25.672 1 13.72 295 GLY B N 1
ATOM 7279 C CA . GLY B 1 295 ? 68 37.312 -26.328 1 13.72 295 GLY B CA 1
ATOM 7280 C C . GLY B 1 295 ? 66.875 38.25 -25.891 1 13.72 295 GLY B C 1
ATOM 7281 O O . GLY B 1 295 ? 66 37.875 -25.109 1 13.72 295 GLY B O 1
ATOM 7282 N N . GLY B 1 296 ? 66.062 38.75 -26.812 1 13.86 296 GLY B N 1
ATOM 7283 C CA . GLY B 1 296 ? 66 40.125 -27.281 1 13.86 296 GLY B CA 1
ATOM 7284 C C . GLY B 1 296 ? 64.875 40.938 -26.656 1 13.86 296 GLY B C 1
ATOM 7285 O O . GLY B 1 296 ? 64.062 40.406 -25.922 1 13.86 296 GLY B O 1
ATOM 7286 N N . GLY B 1 297 ? 64 41.594 -27.453 1 14.16 297 GLY B N 1
ATOM 7287 C CA . GLY B 1 297 ? 63.938 43.031 -27.656 1 14.16 297 GLY B CA 1
ATOM 7288 C C . GLY B 1 297 ? 62.812 43.688 -26.875 1 14.16 297 GLY B C 1
ATOM 7289 O O . GLY B 1 297 ? 62.031 43 -26.203 1 14.16 297 GLY B O 1
ATOM 7290 N N . SER B 1 298 ? 61.938 44.375 -27.562 1 14.4 298 SER B N 1
ATOM 7291 C CA . SER B 1 298 ? 61.844 45.844 -27.547 1 14.4 298 SER B CA 1
ATOM 7292 C C . SER B 1 298 ? 60.719 46.312 -26.609 1 14.4 298 SER B C 1
ATOM 7294 O O . SER B 1 298 ? 59.906 45.5 -26.172 1 14.4 298 SER B O 1
ATOM 7296 N N . VAL B 1 299 ? 59.781 47.219 -27.141 1 14.39 299 VAL B N 1
ATOM 7297 C CA . VAL B 1 299 ? 59.719 48.656 -26.812 1 14.39 299 VAL B CA 1
ATOM 7298 C C . VAL B 1 299 ? 58.531 48.906 -25.875 1 14.39 299 VAL B C 1
ATOM 7300 O O . VAL B 1 299 ? 58.688 49.531 -24.828 1 14.39 299 VAL B O 1
ATOM 7303 N N . VAL B 1 300 ? 57.219 48.875 -26.359 1 15.8 300 VAL B N 1
ATOM 7304 C CA . VAL B 1 300 ? 56.594 50.188 -26.438 1 15.8 300 VAL B CA 1
ATOM 7305 C C . VAL B 1 300 ? 55.875 50.5 -25.125 1 15.8 300 VAL B C 1
ATOM 7307 O O . VAL B 1 300 ? 55.469 49.594 -24.391 1 15.8 300 VAL B O 1
ATOM 7310 N N . GLY B 1 301 ? 55.375 51.781 -24.859 1 14.66 301 GLY B N 1
ATOM 7311 C CA . GLY B 1 301 ? 55.375 52.781 -23.797 1 14.66 301 GLY B CA 1
ATOM 7312 C C . GLY B 1 301 ? 54.125 52.719 -22.938 1 14.66 301 GLY B C 1
ATOM 7313 O O . GLY B 1 301 ? 54.219 52.844 -21.719 1 14.66 301 GLY B O 1
ATOM 7314 N N . THR B 1 302 ? 52.906 52.75 -2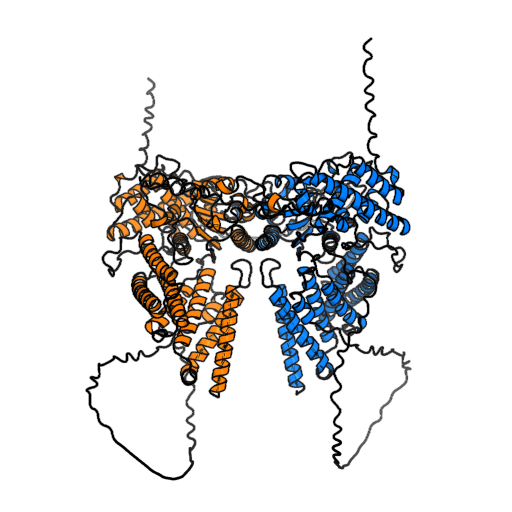3.469 1 16.52 302 THR B N 1
ATOM 7315 C CA . THR B 1 302 ? 52.188 53.938 -22.984 1 16.52 302 THR B CA 1
ATOM 7316 C C . THR B 1 302 ? 51.594 53.656 -21.594 1 16.52 302 THR B C 1
ATOM 7318 O O . THR B 1 302 ? 51.406 52.5 -21.219 1 16.52 302 THR B O 1
ATOM 7321 N N . GLY B 1 303 ? 51.312 54.719 -20.672 1 15.26 303 GLY B N 1
ATOM 7322 C CA . GLY B 1 303 ? 51.406 55.062 -19.266 1 15.26 303 GLY B CA 1
ATOM 7323 C C . GLY B 1 303 ? 50.125 54.75 -18.5 1 15.26 303 GLY B C 1
ATOM 7324 O O . GLY B 1 303 ? 50.094 54.906 -17.281 1 15.26 303 GLY B O 1
ATOM 7325 N N . GLY B 1 304 ? 49 54.656 -19.094 1 16.92 304 GLY B N 1
ATOM 7326 C CA . GLY B 1 304 ? 48.031 55.375 -18.297 1 16.92 304 GLY B CA 1
ATOM 7327 C C . GLY B 1 304 ? 47.75 54.688 -16.969 1 16.92 304 GLY B C 1
ATOM 7328 O O . GLY B 1 304 ? 48 53.469 -16.812 1 16.92 304 GLY B O 1
ATOM 7329 N N . GLU B 1 305 ? 47.375 55.375 -15.891 1 15.77 305 GLU B N 1
ATOM 7330 C CA . GLU B 1 305 ? 47.344 55.344 -14.438 1 15.77 305 GLU B CA 1
ATOM 7331 C C . GLU B 1 305 ? 46.281 54.375 -13.938 1 15.77 305 GLU B C 1
ATOM 7333 O O . GLU B 1 305 ? 45.125 54.5 -14.289 1 15.77 305 GLU B O 1
ATOM 7338 N N . ARG B 1 306 ? 46.625 53.156 -13.625 1 15.97 306 ARG B N 1
ATOM 7339 C CA . ARG B 1 306 ? 45.938 51.969 -13.086 1 15.97 306 ARG B CA 1
ATOM 7340 C C . ARG B 1 306 ? 45.438 52.25 -11.664 1 15.97 306 ARG B C 1
ATOM 7342 O O . ARG B 1 306 ? 46.219 52.188 -10.711 1 15.97 306 ARG B O 1
ATOM 7349 N N . GLN B 1 307 ? 44.75 53.25 -11.445 1 15.69 307 GLN B N 1
ATOM 7350 C CA . GLN B 1 307 ? 44.406 53.344 -10.023 1 15.69 307 GLN B CA 1
ATOM 7351 C C . GLN B 1 307 ? 43.875 52.031 -9.484 1 15.69 307 GLN B C 1
ATOM 7353 O O . GLN B 1 307 ? 43 51.406 -10.102 1 15.69 307 GLN B O 1
ATOM 7358 N N . ARG B 1 308 ? 44.5 51.438 -8.508 1 16.61 308 ARG B N 1
ATOM 7359 C CA . ARG B 1 308 ? 44.562 50.188 -7.727 1 16.61 308 ARG B CA 1
ATOM 7360 C C . ARG B 1 308 ? 43.344 50.062 -6.828 1 16.61 308 ARG B C 1
ATOM 7362 O O . ARG B 1 308 ? 43.25 50.719 -5.789 1 16.61 308 ARG B O 1
ATOM 7369 N N . GLY B 1 309 ? 42.188 50.281 -7.332 1 16.8 309 GLY B N 1
ATOM 7370 C CA . GLY B 1 309 ? 41.125 50.188 -6.34 1 16.8 309 GLY B CA 1
ATOM 7371 C C . GLY B 1 309 ? 41.219 48.906 -5.527 1 16.8 309 GLY B C 1
ATOM 7372 O O . GLY B 1 309 ? 41.688 47.875 -6.02 1 16.8 309 GLY B O 1
ATOM 7373 N N . GLY B 1 310 ? 41.406 49.031 -4.145 1 17.88 310 GLY B N 1
ATOM 7374 C CA . GLY B 1 310 ? 41.656 48.125 -3.02 1 17.88 310 GLY B CA 1
ATOM 7375 C C . GLY B 1 310 ? 40.656 47 -2.902 1 17.88 310 GLY B C 1
ATOM 7376 O O . GLY B 1 310 ? 39.5 47.219 -2.562 1 17.88 310 GLY B O 1
ATOM 7377 N N . GLY B 1 311 ? 40.5 46.188 -3.84 1 18.16 311 GLY B N 1
ATOM 7378 C CA . GLY B 1 311 ? 39.594 45.062 -3.725 1 18.16 311 GLY B CA 1
ATOM 7379 C C . GLY B 1 311 ? 39.906 44.156 -2.549 1 18.16 311 GLY B C 1
ATOM 7380 O O . GLY B 1 311 ? 41.031 43.75 -2.371 1 18.16 311 GLY B O 1
ATOM 7381 N N . ARG B 1 312 ? 39.188 44.281 -1.336 1 19.44 312 ARG B N 1
ATOM 7382 C CA . ARG B 1 312 ? 39.312 43.469 -0.121 1 19.44 312 ARG B CA 1
ATOM 7383 C C . ARG B 1 312 ? 39.281 42 -0.443 1 19.44 312 ARG B C 1
ATOM 7385 O O . ARG B 1 312 ? 38.375 41.5 -1.103 1 19.44 312 ARG B O 1
ATOM 7392 N N . ALA B 1 313 ? 40.375 41.344 -0.555 1 21.67 313 ALA B N 1
ATOM 7393 C CA . ALA B 1 313 ? 40.688 39.938 -0.606 1 21.67 313 ALA B CA 1
ATOM 7394 C C . ALA B 1 313 ? 40.156 39.219 0.622 1 21.67 313 ALA B C 1
ATOM 7396 O O . ALA B 1 313 ? 40.656 39.375 1.729 1 21.67 313 ALA B O 1
ATOM 7397 N N . ALA B 1 314 ? 38.906 39.25 0.933 1 23.91 314 ALA B N 1
ATOM 7398 C CA . ALA B 1 314 ? 38.406 38.531 2.107 1 23.91 314 ALA B CA 1
ATOM 7399 C C . ALA B 1 314 ? 38.812 37.062 2.055 1 23.91 314 ALA B C 1
ATOM 7401 O O . ALA B 1 314 ? 38.375 36.312 1.177 1 23.91 314 ALA B O 1
ATOM 7402 N N . GLY B 1 315 ? 40.031 36.719 2.211 1 24.98 315 GLY B N 1
ATOM 7403 C CA . GLY B 1 315 ? 40.594 35.375 2.395 1 24.98 315 GLY B CA 1
ATOM 7404 C C . GLY B 1 315 ? 39.875 34.594 3.463 1 24.98 315 GLY B C 1
ATOM 7405 O O . GLY B 1 315 ? 40.219 34.656 4.645 1 24.98 315 GLY B O 1
ATOM 7406 N N . GLY B 1 316 ? 38.594 34.5 3.518 1 26.48 316 GLY B N 1
ATOM 7407 C CA . GLY B 1 316 ? 37.969 33.75 4.594 1 26.48 316 GLY B CA 1
ATOM 7408 C C . GLY B 1 316 ? 38.5 32.344 4.754 1 26.48 316 GLY B C 1
ATOM 7409 O O . GLY B 1 316 ? 38.75 31.656 3.764 1 26.48 316 GLY B O 1
ATOM 7410 N N . GLU B 1 317 ? 39.344 32.094 5.699 1 29.8 317 GLU B N 1
ATOM 7411 C CA . GLU B 1 317 ? 39.844 30.812 6.172 1 29.8 317 GLU B CA 1
ATOM 7412 C C . GLU B 1 317 ? 38.719 29.766 6.211 1 29.8 317 GLU B C 1
ATOM 7414 O O . GLU B 1 317 ? 37.656 30.031 6.727 1 29.8 317 GLU B O 1
ATOM 7419 N N . ASP B 1 318 ? 38.594 28.953 5.199 1 35.84 318 ASP B N 1
ATOM 7420 C CA . ASP B 1 318 ? 37.688 27.828 5.09 1 35.84 318 ASP B CA 1
ATOM 7421 C C . ASP B 1 318 ? 37.688 26.984 6.367 1 35.84 318 ASP B C 1
ATOM 7423 O O . ASP B 1 318 ? 38.688 26.328 6.68 1 35.84 318 ASP B O 1
ATOM 7427 N N . GLY B 1 319 ? 37.281 27.438 7.469 1 33.44 319 GLY B N 1
ATOM 7428 C CA . GLY B 1 319 ? 37.125 26.656 8.688 1 33.44 319 GLY B CA 1
ATOM 7429 C C . GLY B 1 319 ? 36.562 25.266 8.445 1 33.44 319 GLY B C 1
ATOM 7430 O O . GLY B 1 319 ? 36.062 24.984 7.363 1 33.44 319 GLY B O 1
ATOM 7431 N N . ALA B 1 320 ? 36.875 24.219 9.359 1 36.62 320 ALA B N 1
ATOM 7432 C CA . ALA B 1 320 ? 36.562 22.797 9.305 1 36.62 320 ALA B CA 1
ATOM 7433 C C . ALA B 1 320 ? 35.062 22.562 9.102 1 36.62 320 ALA B C 1
ATOM 7435 O O . ALA B 1 320 ? 34.25 23.141 9.805 1 36.62 320 ALA B O 1
ATOM 7436 N N . LEU B 1 321 ? 34.75 22.25 7.98 1 45.69 321 LEU B N 1
ATOM 7437 C CA . LEU B 1 321 ? 33.375 21.859 7.641 1 45.69 321 LEU B CA 1
ATOM 7438 C C . LEU B 1 321 ? 32.844 20.812 8.617 1 45.69 321 LEU B C 1
ATOM 7440 O O . LEU B 1 321 ? 33.625 20.047 9.188 1 45.69 321 LEU B O 1
ATOM 7444 N N . PRO B 1 322 ? 31.609 20.828 8.992 1 49.81 322 PRO B N 1
ATOM 7445 C CA . PRO B 1 322 ? 31.016 19.844 9.914 1 49.81 322 PRO B CA 1
ATOM 7446 C C . PRO B 1 322 ? 31.156 18.406 9.43 1 49.81 322 PRO B C 1
ATOM 7448 O O . PRO B 1 322 ? 31.234 18.172 8.219 1 49.81 322 PRO B O 1
ATOM 7451 N N . GLY B 1 323 ? 31.672 17.484 10.242 1 45.94 323 GLY B N 1
ATOM 7452 C CA . GLY B 1 323 ? 31.797 16.062 9.922 1 45.94 323 GLY B CA 1
ATOM 7453 C C . GLY B 1 323 ? 30.469 15.414 9.586 1 45.94 323 GLY B C 1
ATOM 7454 O O . GLY B 1 323 ? 29.422 15.859 10.055 1 45.94 323 GLY B O 1
ATOM 7455 N N . VAL B 1 324 ? 30.422 14.906 8.43 1 52.91 324 VAL B N 1
ATOM 7456 C CA . VAL B 1 324 ? 29.266 14.086 8.094 1 52.91 324 VAL B CA 1
ATOM 7457 C C . VAL B 1 324 ? 29.219 12.859 9 1 52.91 324 VAL B C 1
ATOM 7459 O O . VAL B 1 324 ? 30.141 12.039 9 1 52.91 324 VAL B O 1
ATOM 7462 N N . GLY B 1 325 ? 28.734 12.867 10.211 1 40.28 325 GLY B N 1
ATOM 7463 C CA . GLY B 1 325 ? 28.75 11.727 11.117 1 40.28 325 GLY B CA 1
ATOM 7464 C C . GLY B 1 325 ? 27.781 10.625 10.688 1 40.28 325 GLY B C 1
ATOM 7465 O O . GLY B 1 325 ? 26.562 10.789 10.781 1 40.28 325 GLY B O 1
ATOM 7466 N N . ALA B 1 326 ? 28.234 9.703 9.938 1 43.22 326 ALA B N 1
ATOM 7467 C CA . ALA B 1 326 ? 27.531 8.438 9.781 1 43.22 326 ALA B CA 1
ATOM 7468 C C . ALA B 1 326 ? 27.109 7.875 11.133 1 43.22 326 ALA B C 1
ATOM 7470 O O . ALA B 1 326 ? 26.094 7.18 11.234 1 43.22 326 ALA B O 1
ATOM 7471 N N . GLY B 1 327 ? 27.859 8.055 12.164 1 41.22 327 GLY B N 1
ATOM 7472 C CA . GLY B 1 327 ? 27.594 7.57 13.508 1 41.22 327 GLY B CA 1
ATOM 7473 C C . GLY B 1 327 ? 26.328 8.148 14.109 1 41.22 327 GLY B C 1
ATOM 7474 O O . GLY B 1 327 ? 25.719 7.543 14.992 1 41.22 327 GLY B O 1
ATOM 7475 N N . SER B 1 328 ? 26.125 9.336 13.812 1 44.97 328 SER B N 1
ATOM 7476 C CA . SER B 1 328 ? 24.969 9.969 14.43 1 44.97 328 SER B CA 1
ATOM 7477 C C . SER B 1 328 ? 23.656 9.391 13.883 1 44.97 328 SER B C 1
ATOM 7479 O O . SER B 1 328 ? 22.641 9.383 14.578 1 44.97 328 SER B O 1
ATOM 7481 N N . VAL B 1 329 ? 23.734 8.992 12.727 1 48.53 329 VAL B N 1
ATOM 7482 C CA . VAL B 1 329 ? 22.547 8.367 12.148 1 48.53 329 VAL B CA 1
ATOM 7483 C C . VAL B 1 329 ? 22.469 6.906 12.578 1 48.53 329 VAL B C 1
ATOM 7485 O O . VAL B 1 329 ? 21.375 6.371 12.789 1 48.53 329 VAL B O 1
ATOM 7488 N N . ALA B 1 330 ? 23.531 6.109 12.602 1 43.66 330 ALA B N 1
ATOM 7489 C CA . ALA B 1 330 ? 23.531 4.703 13 1 43.66 330 ALA B CA 1
ATOM 7490 C C . ALA B 1 330 ? 23.172 4.543 14.477 1 43.66 330 ALA B C 1
ATOM 7492 O O . ALA B 1 330 ? 22.797 3.455 14.914 1 43.66 330 ALA B O 1
ATOM 7493 N N . GLY B 1 331 ? 23.594 5.383 15.398 1 37.62 331 GLY B N 1
ATOM 7494 C CA . GLY B 1 331 ? 23.391 5.238 16.828 1 37.62 331 GLY B CA 1
ATOM 7495 C C . GLY B 1 331 ? 21.938 5.297 17.25 1 37.62 331 GLY B C 1
ATOM 7496 O O . GLY B 1 331 ? 21.625 5.328 18.438 1 37.62 331 GLY B O 1
ATOM 7497 N N . SER B 1 332 ? 21.312 5.75 16.375 1 37.84 332 SER B N 1
ATOM 7498 C CA . SER B 1 332 ? 19.984 5.957 16.922 1 37.84 332 SER B CA 1
ATOM 7499 C C . SER B 1 332 ? 19.281 4.625 17.203 1 37.84 332 SER B C 1
ATOM 7501 O O . SER B 1 332 ? 18.141 4.602 17.656 1 37.84 332 SER B O 1
ATOM 7503 N N . SER B 1 333 ? 19.812 3.637 16.641 1 35.28 333 SER B N 1
ATOM 7504 C CA . SER B 1 333 ? 19.125 2.402 17.016 1 35.28 333 SER B CA 1
ATOM 7505 C C . SER B 1 333 ? 19.594 1.905 18.375 1 35.28 333 SER B C 1
ATOM 7507 O O . SER B 1 333 ? 19.344 0.756 18.75 1 35.28 333 SER B O 1
ATOM 7509 N N . GLY B 1 334 ? 20.703 2.396 18.984 1 32.72 334 GLY B N 1
ATOM 7510 C CA . GLY B 1 334 ? 21.156 1.817 20.234 1 32.72 334 GLY B CA 1
ATOM 7511 C C . GLY B 1 334 ? 20.047 1.701 21.281 1 32.72 334 GLY B C 1
ATOM 7512 O O . GLY B 1 334 ? 19.016 2.352 21.156 1 32.72 334 GLY B O 1
ATOM 7513 N N . SER B 1 335 ? 20.484 0.755 22.312 1 36.22 335 SER B N 1
ATOM 7514 C CA . SER B 1 335 ? 19.781 0.338 23.516 1 36.22 335 SER B CA 1
ATOM 7515 C C . SER B 1 335 ? 19.406 1.535 24.391 1 36.22 335 SER B C 1
ATOM 7517 O O . SER B 1 335 ? 19.188 1.389 25.594 1 36.22 335 SER B O 1
ATOM 7519 N N . ALA B 1 336 ? 19.922 2.754 24.281 1 34.22 336 ALA B N 1
ATOM 7520 C CA . ALA B 1 336 ? 19.438 3.635 25.344 1 34.22 336 ALA B CA 1
ATOM 7521 C C . ALA B 1 336 ? 17.922 3.594 25.438 1 34.22 336 ALA B C 1
ATOM 7523 O O . ALA B 1 336 ? 17.234 3.43 24.438 1 34.22 336 ALA B O 1
ATOM 7524 N N . ALA B 1 337 ? 17.453 3.646 26.5 1 41.91 337 ALA B N 1
ATOM 7525 C CA . ALA B 1 337 ? 16.047 3.637 26.875 1 41.91 337 ALA B CA 1
ATOM 7526 C C . ALA B 1 337 ? 15.242 4.598 26 1 41.91 337 ALA B C 1
ATOM 7528 O O . ALA B 1 337 ? 15.531 5.797 25.953 1 41.91 337 ALA B O 1
ATOM 7529 N N . ALA B 1 338 ? 14.82 4.234 24.891 1 54.75 338 ALA B N 1
ATOM 7530 C CA . ALA B 1 338 ? 13.953 4.934 23.953 1 54.75 338 ALA B CA 1
ATOM 7531 C C . ALA B 1 338 ? 13.195 6.066 24.625 1 54.75 338 ALA B C 1
ATOM 7533 O O . ALA B 1 338 ? 12.5 5.848 25.625 1 54.75 338 ALA B O 1
ATOM 7534 N N . SER B 1 339 ? 13.758 7.277 24.484 1 68.62 339 SER B N 1
ATOM 7535 C CA . SER B 1 339 ? 13.023 8.414 25.047 1 68.62 339 SER B CA 1
ATOM 7536 C C . SER B 1 339 ? 11.523 8.273 24.812 1 68.62 339 SER B C 1
ATOM 7538 O O . SER B 1 339 ? 11.094 7.824 23.734 1 68.62 339 SER B O 1
ATOM 7540 N N . PRO B 1 340 ? 10.781 8.344 25.859 1 79.62 340 PRO B N 1
ATOM 7541 C CA . PRO B 1 340 ? 9.32 8.266 25.734 1 79.62 340 PRO B CA 1
ATOM 7542 C C . PRO B 1 340 ? 8.75 9.352 24.812 1 79.62 340 PRO B C 1
ATOM 7544 O O . PRO B 1 340 ? 7.582 9.289 24.438 1 79.62 340 PRO B O 1
ATOM 7547 N N . PHE B 1 341 ? 9.633 10.281 24.438 1 86.31 341 PHE B N 1
ATOM 7548 C CA . PHE B 1 341 ? 9.125 11.383 23.625 1 86.31 341 PHE B CA 1
ATOM 7549 C C . PHE B 1 341 ? 9.641 11.273 22.188 1 86.31 341 PHE B C 1
ATOM 7551 O O . PHE B 1 341 ? 10.195 12.234 21.656 1 86.31 341 PHE B O 1
ATOM 7558 N N . GLU B 1 342 ? 9.359 10.18 21.594 1 89.06 342 GLU B N 1
ATOM 7559 C CA . GLU B 1 342 ? 9.711 9.977 20.188 1 89.06 342 GLU B CA 1
ATOM 7560 C C . GLU B 1 342 ? 8.68 10.617 19.266 1 89.06 342 GLU B C 1
ATOM 7562 O O . GLU B 1 342 ? 7.477 10.547 19.531 1 89.06 342 GLU B O 1
ATOM 7567 N N . ASN B 1 343 ? 9.203 11.32 18.281 1 93.19 343 ASN B N 1
ATOM 7568 C CA . ASN B 1 343 ? 8.32 11.945 17.297 1 93.19 343 ASN B CA 1
ATOM 7569 C C . ASN B 1 343 ? 7.699 10.906 16.359 1 93.19 343 ASN B C 1
ATOM 7571 O O . ASN B 1 343 ? 8.344 9.914 16.016 1 93.19 343 ASN B O 1
ATOM 7575 N N . PRO B 1 344 ? 6.434 11.078 16.047 1 93.56 344 PRO B N 1
ATOM 7576 C CA . PRO B 1 344 ? 5.84 10.188 15.039 1 93.56 344 PRO B CA 1
ATOM 7577 C C . PRO B 1 344 ? 6.465 10.359 13.656 1 93.56 344 PRO B C 1
ATOM 7579 O O . PRO B 1 344 ? 6.832 11.469 13.273 1 93.56 344 PRO B O 1
ATOM 7582 N N . SER B 1 345 ? 6.566 9.266 12.898 1 89.81 345 SER B N 1
ATOM 7583 C CA . SER B 1 345 ? 7.035 9.359 11.516 1 89.81 345 SER B CA 1
ATOM 7584 C C . SER B 1 345 ? 6.047 10.125 10.648 1 89.81 345 SER B C 1
ATOM 7586 O O . SER B 1 345 ? 4.832 9.961 10.789 1 89.81 345 SER B O 1
ATOM 7588 N N . LYS B 1 346 ? 6.59 10.945 9.836 1 90.25 346 LYS B N 1
ATOM 7589 C CA . LYS B 1 346 ? 5.703 11.812 9.07 1 90.25 346 LYS B CA 1
ATOM 7590 C C . LYS B 1 346 ? 5.91 11.625 7.566 1 90.25 346 LYS B C 1
ATOM 7592 O O . LYS B 1 346 ? 7.027 11.359 7.121 1 90.25 346 LYS B O 1
ATOM 7597 N N . HIS B 1 347 ? 4.793 11.719 6.82 1 86.75 347 HIS B N 1
ATOM 7598 C CA . HIS B 1 347 ? 4.797 11.727 5.359 1 86.75 347 HIS B CA 1
ATOM 7599 C C . HIS B 1 347 ? 4.086 12.961 4.816 1 86.75 347 HIS B C 1
ATOM 7601 O O . HIS B 1 347 ? 2.877 13.125 5.012 1 86.75 347 HIS B O 1
ATOM 7607 N N . LEU B 1 348 ? 4.895 13.781 4.223 1 90.38 348 LEU B N 1
ATOM 7608 C CA . LEU B 1 348 ? 4.328 14.945 3.543 1 90.38 348 LEU B CA 1
ATOM 7609 C C . LEU B 1 348 ? 4.066 14.633 2.07 1 90.38 348 LEU B C 1
ATOM 7611 O O . LEU B 1 348 ? 4.996 14.305 1.329 1 90.38 348 LEU B O 1
ATOM 7615 N N . VAL B 1 349 ? 2.83 14.758 1.69 1 89.31 349 VAL B N 1
ATOM 7616 C CA . VAL B 1 349 ? 2.473 14.438 0.312 1 89.31 349 VAL B CA 1
ATOM 7617 C C . VAL B 1 349 ? 1.903 15.68 -0.375 1 89.31 349 VAL B C 1
ATOM 7619 O O . VAL B 1 349 ? 0.917 16.25 0.089 1 89.31 349 VAL B O 1
ATOM 7622 N N . TYR B 1 350 ? 2.539 16.094 -1.445 1 89.38 350 TYR B N 1
ATOM 7623 C CA . TYR B 1 350 ? 2.107 17.297 -2.172 1 89.38 350 TYR B CA 1
ATOM 7624 C C . TYR B 1 350 ? 1.247 16.922 -3.373 1 89.38 350 TYR B C 1
ATOM 7626 O O . TYR B 1 350 ? 1.712 16.234 -4.289 1 89.38 350 TYR B O 1
ATOM 7634 N N . ARG B 1 351 ? 0.09 17.266 -3.379 1 88.81 351 ARG B N 1
ATOM 7635 C CA . ARG B 1 351 ? -0.872 17.062 -4.457 1 88.81 351 ARG B CA 1
ATOM 7636 C C . ARG B 1 351 ? -0.873 15.617 -4.93 1 88.81 351 ARG B C 1
ATOM 7638 O O . ARG B 1 351 ? -0.686 15.352 -6.117 1 88.81 351 ARG B O 1
ATOM 7645 N N . PRO B 1 352 ? -1.202 14.727 -4.043 1 89.38 352 PRO B N 1
ATOM 7646 C CA . PRO B 1 352 ? -1.253 13.312 -4.422 1 89.38 352 PRO B CA 1
ATOM 7647 C C . PRO B 1 352 ? -2.545 12.945 -5.148 1 89.38 352 PRO B C 1
ATOM 7649 O O . PRO B 1 352 ? -3.557 13.633 -5.008 1 89.38 352 PRO B O 1
ATOM 7652 N N . THR B 1 353 ? -2.459 11.938 -6.004 1 89.56 353 THR B N 1
ATOM 7653 C CA . THR B 1 353 ? -3.695 11.297 -6.438 1 89.56 353 THR B CA 1
ATOM 7654 C C . THR B 1 353 ? -4.332 10.516 -5.289 1 89.56 353 THR B C 1
ATOM 7656 O O . THR B 1 353 ? -3.658 10.188 -4.309 1 89.56 353 THR B O 1
ATOM 7659 N N . SER B 1 354 ? -5.633 10.336 -5.422 1 92 354 SER B N 1
ATOM 7660 C CA . SER B 1 354 ? -6.309 9.57 -4.379 1 92 354 SER B CA 1
ATOM 7661 C C . SER B 1 354 ? -5.68 8.188 -4.211 1 92 354 SER B C 1
ATOM 7663 O O . SER B 1 354 ? -5.516 7.711 -3.086 1 92 354 SER B O 1
ATOM 7665 N N . LEU B 1 355 ? -5.277 7.57 -5.312 1 91.38 355 LEU B N 1
ATOM 7666 C CA . LEU B 1 355 ? -4.699 6.234 -5.258 1 91.38 355 LEU B CA 1
ATOM 7667 C C . LEU B 1 355 ? -3.318 6.266 -4.613 1 91.38 355 LEU B C 1
ATOM 7669 O O . LEU B 1 355 ? -2.959 5.359 -3.859 1 91.38 355 LEU B O 1
ATOM 7673 N N . GLN B 1 356 ? -2.531 7.242 -4.914 1 89.19 356 GLN B N 1
ATOM 7674 C CA . GLN B 1 356 ? -1.222 7.395 -4.289 1 89.19 356 GLN B CA 1
ATOM 7675 C C . GLN B 1 356 ? -1.349 7.578 -2.779 1 89.19 356 GLN B C 1
ATOM 7677 O O . GLN B 1 356 ? -0.618 6.949 -2.01 1 89.19 356 GLN B O 1
ATOM 7682 N N . LEU B 1 357 ? -2.227 8.445 -2.391 1 92.94 357 LEU B N 1
ATOM 7683 C CA . LEU B 1 357 ? -2.449 8.68 -0.967 1 92.94 357 LEU B CA 1
ATOM 7684 C C . LEU B 1 357 ? -2.904 7.402 -0.272 1 92.94 357 LEU B C 1
ATOM 7686 O O . LEU B 1 357 ? -2.416 7.07 0.81 1 92.94 357 LEU B O 1
ATOM 7690 N N . LEU B 1 358 ? -3.832 6.703 -0.894 1 94.12 358 LEU B N 1
ATOM 7691 C CA . LEU B 1 358 ? -4.355 5.469 -0.313 1 94.12 358 LEU B CA 1
ATOM 7692 C C . LEU B 1 358 ? -3.258 4.418 -0.198 1 94.12 358 LEU B C 1
ATOM 7694 O O . LEU B 1 358 ? -3.236 3.639 0.759 1 94.12 358 LEU B O 1
ATOM 7698 N N . SER B 1 359 ? -2.426 4.316 -1.188 1 90.69 359 SER B N 1
ATOM 7699 C CA . SER B 1 359 ? -1.303 3.387 -1.119 1 90.69 359 SER B CA 1
ATOM 7700 C C . SER B 1 359 ? -0.398 3.701 0.068 1 90.69 359 SER B C 1
ATOM 7702 O O . SER B 1 359 ? 0.008 2.797 0.802 1 90.69 359 SER B O 1
ATOM 7704 N N . ILE B 1 360 ? -0.094 4.98 0.3 1 89.94 360 ILE B N 1
ATOM 7705 C CA . ILE B 1 360 ? 0.733 5.406 1.425 1 89.94 360 ILE B CA 1
ATOM 7706 C C . ILE B 1 360 ? 0.045 5.035 2.738 1 89.94 360 ILE B C 1
ATOM 7708 O O . ILE B 1 360 ? 0.67 4.457 3.631 1 89.94 360 ILE B O 1
ATOM 7712 N N . LEU B 1 361 ? -1.19 5.328 2.799 1 94.81 361 LEU B N 1
ATOM 7713 C CA . LEU B 1 361 ? -1.942 5.09 4.027 1 94.81 361 LEU B CA 1
ATOM 7714 C C . LEU B 1 361 ? -2.051 3.594 4.312 1 94.81 361 LEU B C 1
ATOM 7716 O O . LEU B 1 361 ? -1.824 3.158 5.445 1 94.81 361 LEU B O 1
ATOM 7720 N N . THR B 1 362 ? -2.406 2.799 3.312 1 93.5 362 THR B N 1
ATOM 7721 C CA . THR B 1 362 ? -2.627 1.37 3.498 1 93.5 362 THR B CA 1
ATOM 7722 C C . THR B 1 362 ? -1.328 0.667 3.883 1 93.5 362 THR B C 1
ATOM 7724 O O . THR B 1 362 ? -1.318 -0.189 4.77 1 93.5 362 THR B O 1
ATOM 7727 N N . THR B 1 363 ? -0.246 0.96 3.252 1 88.5 363 THR B N 1
ATOM 7728 C CA . THR B 1 363 ? 1.036 0.343 3.572 1 88.5 363 THR B CA 1
ATOM 7729 C C . THR B 1 363 ? 1.509 0.767 4.957 1 88.5 363 THR B C 1
ATOM 7731 O O . THR B 1 363 ? 2.166 -0.006 5.66 1 88.5 363 THR B O 1
ATOM 7734 N N . THR B 1 364 ? 1.214 1.986 5.34 1 90.56 364 THR B N 1
ATOM 7735 C CA . THR B 1 364 ? 1.557 2.443 6.684 1 90.56 364 THR B CA 1
ATOM 7736 C C . THR B 1 364 ? 0.767 1.672 7.738 1 90.56 364 THR B C 1
ATOM 7738 O O . THR B 1 364 ? 1.316 1.278 8.766 1 90.56 364 THR B O 1
ATOM 7741 N N . VAL B 1 365 ? -0.527 1.439 7.492 1 92.81 365 VAL B N 1
ATOM 7742 C CA . VAL B 1 365 ? -1.395 0.734 8.43 1 92.81 365 VAL B CA 1
ATOM 7743 C C . VAL B 1 365 ? -0.954 -0.724 8.547 1 92.81 365 VAL B C 1
ATOM 7745 O O . VAL B 1 365 ? -1.078 -1.334 9.609 1 92.81 365 VAL B O 1
ATOM 7748 N N . GLU B 1 366 ? -0.444 -1.267 7.441 1 88.69 366 GLU B N 1
ATOM 7749 C CA . GLU B 1 366 ? 0.004 -2.656 7.445 1 88.69 366 GLU B CA 1
ATOM 7750 C C . GLU B 1 366 ? 1.078 -2.889 8.5 1 88.69 366 GLU B C 1
ATOM 7752 O O . GLU B 1 366 ? 1.091 -3.93 9.164 1 88.69 366 GLU B O 1
ATOM 7757 N N . VAL B 1 367 ? 2 -1.908 8.703 1 85.62 367 VAL B N 1
ATOM 7758 C CA . VAL B 1 367 ? 3.121 -2.092 9.617 1 85.62 367 VAL B CA 1
ATOM 7759 C C . VAL B 1 367 ? 2.791 -1.473 10.977 1 85.62 367 VAL B C 1
ATOM 7761 O O . VAL B 1 367 ? 3.564 -1.599 11.93 1 85.62 367 VAL B O 1
ATOM 7764 N N . LEU B 1 368 ? 1.668 -0.836 11.086 1 90.75 368 LEU B N 1
ATOM 7765 C CA . LEU B 1 368 ? 1.249 -0.207 12.336 1 90.75 368 LEU B CA 1
ATOM 7766 C C . LEU B 1 368 ? 0.852 -1.256 13.367 1 90.75 368 LEU B C 1
ATOM 7768 O O . LEU B 1 368 ? 0.068 -2.16 13.07 1 90.75 368 LEU B O 1
ATOM 7772 N N . PRO B 1 369 ? 1.411 -1.185 14.516 1 89.75 369 PRO B N 1
ATOM 7773 C CA . PRO B 1 369 ? 0.967 -2.098 15.57 1 89.75 369 PRO B CA 1
ATOM 7774 C C . PRO B 1 369 ? -0.506 -1.913 15.938 1 89.75 369 PRO B C 1
ATOM 7776 O O . PRO B 1 369 ? -1.098 -0.878 15.617 1 89.75 369 PRO B O 1
ATOM 7779 N N . ARG B 1 370 ? -1.124 -2.826 16.609 1 86.44 370 ARG B N 1
ATOM 7780 C CA . ARG B 1 370 ? -2.553 -2.84 16.906 1 86.44 370 ARG B CA 1
ATOM 7781 C C . ARG B 1 370 ? -2.949 -1.63 17.75 1 86.44 370 ARG B C 1
ATOM 7783 O O . ARG B 1 370 ? -4.031 -1.071 17.562 1 86.44 370 ARG B O 1
ATOM 7790 N N . ASP B 1 371 ? -2.049 -1.203 18.625 1 88.88 371 ASP B N 1
ATOM 7791 C CA . ASP B 1 371 ? -2.365 -0.084 19.516 1 88.88 371 ASP B CA 1
ATOM 7792 C C . ASP B 1 371 ? -1.841 1.231 18.938 1 88.88 371 ASP B C 1
ATOM 7794 O O . ASP B 1 371 ? -1.982 2.285 19.562 1 88.88 371 ASP B O 1
ATOM 7798 N N . GLY B 1 372 ? -1.228 1.13 17.828 1 94.31 372 GLY B N 1
ATOM 7799 C CA . GLY B 1 372 ? -0.7 2.336 17.203 1 94.31 372 GLY B CA 1
ATOM 7800 C C . GLY B 1 372 ? -1.769 3.182 16.531 1 94.31 372 GLY B C 1
ATOM 7801 O O . GLY B 1 372 ? -2.822 2.668 16.156 1 94.31 372 GLY B O 1
ATOM 7802 N N . ILE B 1 373 ? -1.49 4.469 16.469 1 97.44 373 ILE B N 1
ATOM 7803 C CA . ILE B 1 373 ? -2.439 5.398 15.875 1 97.44 373 ILE B CA 1
ATOM 7804 C C . ILE B 1 373 ? -1.808 6.07 14.656 1 97.44 373 ILE B C 1
ATOM 7806 O O . ILE B 1 373 ? -0.641 6.465 14.688 1 97.44 373 ILE B O 1
ATOM 7810 N N . LEU B 1 374 ? -2.559 6.09 13.539 1 97.38 374 LEU B N 1
ATOM 7811 C CA . LEU B 1 374 ? -2.201 6.832 12.328 1 97.38 374 LEU B CA 1
ATOM 7812 C C . LEU B 1 374 ? -3.021 8.117 12.219 1 97.38 374 LEU B C 1
ATOM 7814 O O . LEU B 1 374 ? -4.254 8.07 12.273 1 97.38 374 LEU B O 1
ATOM 7818 N N . LEU B 1 375 ? -2.328 9.281 12.117 1 98.56 375 LEU B N 1
ATOM 7819 C CA . LEU B 1 375 ? -3.004 10.555 11.93 1 98.56 375 LEU B CA 1
ATOM 7820 C C . LEU B 1 375 ? -2.979 10.977 10.461 1 98.56 375 LEU B C 1
ATOM 7822 O O . LEU B 1 375 ? -1.931 10.914 9.812 1 98.56 375 LEU B O 1
ATOM 7826 N N . LEU B 1 376 ? -4.117 11.242 9.891 1 98.38 376 LEU B N 1
ATOM 7827 C CA . LEU B 1 376 ? -4.234 11.812 8.555 1 98.38 376 LEU B CA 1
ATOM 7828 C C . LEU B 1 376 ? -4.758 13.242 8.617 1 98.38 376 LEU B C 1
ATOM 7830 O O . LEU B 1 376 ? -5.855 13.484 9.125 1 98.38 376 LEU B O 1
ATOM 7834 N N . HIS B 1 377 ? -3.967 14.18 8.227 1 98.38 377 HIS B N 1
ATOM 7835 C CA . HIS B 1 377 ? -4.352 15.578 8.133 1 98.38 377 HIS B CA 1
ATOM 7836 C C . HIS B 1 377 ? -4.586 15.992 6.688 1 98.38 377 HIS B C 1
ATOM 7838 O O . HIS B 1 377 ? -3.699 15.859 5.844 1 98.38 377 HIS B O 1
ATOM 7844 N N . VAL B 1 378 ? -5.777 16.484 6.41 1 97.5 378 VAL B N 1
ATOM 7845 C CA . VAL B 1 378 ? -6.105 16.953 5.07 1 97.5 378 VAL B CA 1
ATOM 7846 C C . VAL B 1 378 ? -6.707 18.359 5.145 1 97.5 378 VAL B C 1
ATOM 7848 O O . VAL B 1 378 ? -7.738 18.562 5.793 1 97.5 378 VAL B O 1
ATOM 7851 N N . ALA B 1 379 ? -6.059 19.312 4.625 1 96.31 379 ALA B N 1
ATOM 7852 C CA . ALA B 1 379 ? -6.617 20.641 4.398 1 96.31 379 ALA B CA 1
ATOM 7853 C C . ALA B 1 379 ? -6.957 20.844 2.924 1 96.31 379 ALA B C 1
ATOM 7855 O O . ALA B 1 379 ? -6.062 20.922 2.078 1 96.31 379 ALA B O 1
ATOM 7856 N N . ALA B 1 380 ? -8.211 20.875 2.594 1 91.88 380 ALA B N 1
ATOM 7857 C CA . ALA B 1 380 ? -8.609 20.859 1.188 1 91.88 380 ALA B CA 1
ATOM 7858 C C . ALA B 1 380 ? -9.844 21.719 0.952 1 91.88 380 ALA B C 1
ATOM 7860 O O . ALA B 1 380 ? -10.477 22.188 1.903 1 91.88 380 ALA B O 1
ATOM 7861 N N . ALA B 1 381 ? -10.016 21.984 -0.351 1 82.5 381 ALA B N 1
ATOM 7862 C CA . ALA B 1 381 ? -11.281 22.562 -0.776 1 82.5 381 ALA B CA 1
ATOM 7863 C C . ALA B 1 381 ? -12.312 21.484 -1.088 1 82.5 381 ALA B C 1
ATOM 7865 O O . ALA B 1 381 ? -11.945 20.375 -1.47 1 82.5 381 ALA B O 1
ATOM 7866 N N . GLY B 1 382 ? -13.594 21.859 -0.743 1 71.56 382 GLY B N 1
ATOM 7867 C CA . GLY B 1 382 ? -14.641 20.922 -1.127 1 71.56 382 GLY B CA 1
ATOM 7868 C C . GLY B 1 382 ? -14.805 20.797 -2.629 1 71.56 382 GLY B C 1
ATOM 7869 O O . GLY B 1 382 ? -14.422 21.688 -3.379 1 71.56 382 GLY B O 1
ATOM 7870 N N . GLY B 1 383 ? -14.969 19.688 -3.287 1 60.59 383 GLY B N 1
ATOM 7871 C CA . GLY B 1 383 ? -15.141 19.453 -4.715 1 60.59 383 GLY B CA 1
ATOM 7872 C C . GLY B 1 383 ? -16.125 20.422 -5.359 1 60.59 383 GLY B C 1
ATOM 7873 O O . GLY B 1 383 ? -16.141 20.562 -6.582 1 60.59 383 GLY B O 1
ATOM 7874 N N . ARG B 1 384 ? -17.109 21.156 -4.777 1 52.25 384 ARG B N 1
ATOM 7875 C CA . ARG B 1 384 ? -18.094 22.047 -5.395 1 52.25 384 ARG B CA 1
ATOM 7876 C C . ARG B 1 384 ? -17.438 23.328 -5.891 1 52.25 384 ARG B C 1
ATOM 7878 O O . ARG B 1 384 ? -17.922 23.938 -6.855 1 52.25 384 ARG B O 1
ATOM 7885 N N . GLY B 1 385 ? -16.484 23.953 -5.348 1 45.31 385 GLY B N 1
ATOM 7886 C CA . GLY B 1 385 ? -16.078 25.344 -5.488 1 45.31 385 GLY B CA 1
ATOM 7887 C C . GLY B 1 385 ? -15.453 25.656 -6.836 1 45.31 385 GLY B C 1
ATOM 7888 O O . GLY B 1 385 ? -15.516 26.781 -7.316 1 45.31 385 GLY B O 1
ATOM 7889 N N . GLU B 1 386 ? -14.648 24.922 -7.461 1 44.53 386 GLU B N 1
ATOM 7890 C CA . GLU B 1 386 ? -13.984 25.391 -8.672 1 44.53 386 GLU B CA 1
ATOM 7891 C C . GLU B 1 386 ? -14.977 25.531 -9.828 1 44.53 386 GLU B C 1
ATOM 7893 O O . GLU B 1 386 ? -14.695 26.219 -10.812 1 44.53 386 GLU B O 1
ATOM 7898 N N . LEU B 1 387 ? -16.125 25.062 -9.867 1 37.28 387 LEU B N 1
ATOM 7899 C CA . LEU B 1 387 ? -17 25.172 -11.023 1 37.28 387 LEU B CA 1
ATOM 7900 C C . LEU B 1 387 ? -17.672 26.547 -11.07 1 37.28 387 LEU B C 1
ATOM 7902 O O . LEU B 1 387 ? -18.203 26.953 -12.102 1 37.28 387 LEU B O 1
ATOM 7906 N N . ARG B 1 388 ? -18.031 27.328 -10.086 1 35.66 388 ARG B N 1
ATOM 7907 C CA . ARG B 1 388 ? -18.859 28.531 -10.195 1 35.66 388 ARG B CA 1
ATOM 7908 C C . ARG B 1 388 ? -18.047 29.703 -10.734 1 35.66 388 ARG B C 1
ATOM 7910 O O . ARG B 1 388 ? -18.609 30.75 -11.07 1 35.66 388 ARG B O 1
ATOM 7917 N N . GLY B 1 389 ? -16.75 29.922 -10.586 1 31.42 389 GLY B N 1
ATOM 7918 C CA . GLY B 1 389 ? -16.203 31.234 -10.875 1 31.42 389 GLY B CA 1
ATOM 7919 C C . GLY B 1 389 ? -16.188 31.578 -12.352 1 31.42 389 GLY B C 1
ATOM 7920 O O . GLY B 1 389 ? -15.609 32.562 -12.766 1 31.42 389 GLY B O 1
ATOM 7921 N N . GLY B 1 390 ? -16.438 30.781 -13.391 1 28.61 390 GLY B N 1
ATOM 7922 C CA . GLY B 1 390 ? -16.375 31.297 -14.742 1 28.61 390 GLY B CA 1
ATOM 7923 C C . GLY B 1 390 ? -17.516 32.219 -15.094 1 28.61 390 GLY B C 1
ATOM 7924 O O . GLY B 1 390 ? -17.594 32.75 -16.203 1 28.61 390 GLY B O 1
ATOM 7925 N N . GLY B 1 391 ? -18.75 32.125 -14.547 1 24.91 391 GLY B N 1
ATOM 7926 C CA . GLY B 1 391 ? -19.766 32.781 -15.359 1 24.91 391 GLY B CA 1
ATOM 7927 C C . GLY B 1 391 ? -19.797 34.281 -15.195 1 24.91 391 GLY B C 1
ATOM 7928 O O . GLY B 1 391 ? -20.578 34.969 -15.867 1 24.91 391 GLY B O 1
ATOM 7929 N N . ALA B 1 392 ? -19.438 34.938 -14.062 1 23.39 392 ALA B N 1
ATOM 7930 C CA . ALA B 1 392 ? -20.094 36.219 -14.023 1 23.39 392 ALA B CA 1
ATOM 7931 C C . ALA B 1 392 ? -19.453 37.188 -15.023 1 23.39 392 ALA B C 1
ATOM 7933 O O . ALA B 1 392 ? -20.109 38.125 -15.508 1 23.39 392 ALA B O 1
ATOM 7934 N N . ASP B 1 393 ? -18.125 37.312 -15.148 1 21.36 393 ASP B N 1
ATOM 7935 C CA . ASP B 1 393 ? -17.734 38.656 -15.578 1 21.36 393 ASP B CA 1
ATOM 7936 C C . ASP B 1 393 ? -17.938 38.844 -17.078 1 21.36 393 ASP B C 1
ATOM 7938 O O . ASP B 1 393 ? -17.375 39.75 -17.688 1 21.36 393 ASP B O 1
ATOM 7942 N N . ALA B 1 394 ? -18.391 37.812 -17.812 1 21.3 394 ALA B N 1
ATOM 7943 C CA . ALA B 1 394 ? -18.469 38.188 -19.219 1 21.3 394 ALA B CA 1
ATOM 7944 C C . ALA B 1 394 ? -19.453 39.344 -19.422 1 21.3 394 ALA B C 1
ATOM 7946 O O . ALA B 1 394 ? -19.812 39.656 -20.562 1 21.3 394 ALA B O 1
ATOM 7947 N N . ALA B 1 395 ? -20.219 39.688 -18.484 1 18.72 395 ALA B N 1
ATOM 7948 C CA . ALA B 1 395 ? -21.312 40.438 -19.094 1 18.72 395 ALA B CA 1
ATOM 7949 C C . ALA B 1 395 ? -20.828 41.75 -19.688 1 18.72 395 ALA B C 1
ATOM 7951 O O . ALA B 1 395 ? -21.422 42.281 -20.625 1 18.72 395 ALA B O 1
ATOM 7952 N N . ALA B 1 396 ? -19.984 42.531 -19.016 1 18.45 396 ALA B N 1
ATOM 7953 C CA . ALA B 1 396 ? -20.375 43.906 -19.219 1 18.45 396 ALA B CA 1
ATOM 7954 C C . ALA B 1 396 ? -19.828 44.469 -20.531 1 18.45 396 ALA B C 1
ATOM 7956 O O . ALA B 1 396 ? -19.984 45.656 -20.828 1 18.45 396 ALA B O 1
ATOM 7957 N N . GLY B 1 397 ? -18.781 43.781 -21.234 1 17.36 397 GLY B N 1
ATOM 7958 C CA . GLY B 1 397 ? -18.172 44.75 -22.156 1 17.36 397 GLY B CA 1
ATOM 7959 C C . GLY B 1 397 ? -19.078 45.062 -23.328 1 17.36 397 GLY B C 1
ATOM 7960 O O . GLY B 1 397 ? -19.266 44.25 -24.234 1 17.36 397 GLY B O 1
ATOM 7961 N N . GLY B 1 398 ? -20.141 45.75 -23.188 1 17.59 398 GLY B N 1
ATOM 7962 C CA . GLY B 1 398 ? -21.078 46.125 -24.219 1 17.59 398 GLY B CA 1
ATOM 7963 C C . GLY B 1 398 ? -20.469 47 -25.312 1 17.59 398 GLY B C 1
ATOM 7964 O O . GLY B 1 398 ? -21.188 47.562 -26.141 1 17.59 398 GLY B O 1
ATOM 7965 N N . GLY B 1 399 ? -19.141 47.375 -25.203 1 16.19 399 GLY B N 1
ATOM 7966 C CA . GLY B 1 399 ? -19.094 48.625 -25.938 1 16.19 399 GLY B CA 1
ATOM 7967 C C . GLY B 1 399 ? -19.422 48.469 -27.406 1 16.19 399 GLY B C 1
ATOM 7968 O O . GLY B 1 399 ? -19.406 47.375 -27.938 1 16.19 399 GLY B O 1
ATOM 7969 N N . ALA B 1 400 ? -19.562 49.625 -28.156 1 16.5 400 ALA B N 1
ATOM 7970 C CA . ALA B 1 400 ? -20.266 50.25 -29.266 1 16.5 400 ALA B CA 1
ATOM 7971 C C . ALA B 1 400 ? -19.641 49.906 -30.609 1 16.5 400 ALA B C 1
ATOM 7973 O O . ALA B 1 400 ? -20.266 50 -31.656 1 16.5 400 ALA B O 1
ATOM 7974 N N . GLY B 1 401 ? -18.312 49.562 -30.75 1 16.27 401 GLY B N 1
ATOM 7975 C CA . GLY B 1 401 ? -17.953 50.25 -31.984 1 16.27 401 GLY B CA 1
ATOM 7976 C C . GLY B 1 401 ? -18.594 49.625 -33.219 1 16.27 401 GLY B C 1
ATOM 7977 O O . GLY B 1 401 ? -19 48.469 -33.188 1 16.27 401 GLY B O 1
ATOM 7978 N N . GLY B 1 402 ? -18.844 50.438 -34.312 1 15.66 402 GLY B N 1
ATOM 7979 C CA . GLY B 1 402 ? -19.688 50.531 -35.469 1 15.66 402 GLY B CA 1
ATOM 7980 C C . GLY B 1 402 ? -19.266 49.594 -36.594 1 15.66 402 GLY B C 1
ATOM 7981 O O . GLY B 1 402 ? -20.109 49 -37.25 1 15.66 402 GLY B O 1
ATOM 7982 N N . THR B 1 403 ? -17.969 49.562 -36.969 1 15.66 403 THR B N 1
ATOM 7983 C CA . THR B 1 403 ? -17.906 49.844 -38.406 1 15.66 403 THR B CA 1
ATOM 7984 C C . THR B 1 403 ? -18.453 48.688 -39.219 1 15.66 403 THR B C 1
ATOM 7986 O O . THR B 1 403 ? -18.594 47.594 -38.719 1 15.66 403 THR B O 1
ATOM 7989 N N . ALA B 1 404 ? -18.141 48.781 -40.562 1 15.66 404 ALA B N 1
ATOM 7990 C CA . ALA B 1 404 ? -18.703 48.75 -41.906 1 15.66 404 ALA B CA 1
ATOM 7991 C C . ALA B 1 404 ? -18.688 47.344 -42.5 1 15.66 404 ALA B C 1
ATOM 7993 O O . ALA B 1 404 ? -18 46.469 -41.969 1 15.66 404 ALA B O 1
ATOM 7994 N N . SER B 1 405 ? -18.922 47.156 -43.844 1 15.62 405 SER B N 1
ATOM 7995 C CA . SER B 1 405 ? -19.734 46.5 -44.844 1 15.62 405 SER B CA 1
ATOM 7996 C C . SER B 1 405 ? -18.984 45.344 -45.5 1 15.62 405 SER B C 1
ATOM 7998 O O . SER B 1 405 ? -19.594 44.469 -46.125 1 15.62 405 SER B O 1
ATOM 8000 N N . HIS B 1 406 ? -17.625 45.125 -45.281 1 15.57 406 HIS B N 1
ATOM 8001 C CA . HIS B 1 406 ? -17.234 44.844 -46.688 1 15.57 406 HIS B CA 1
ATOM 8002 C C . HIS B 1 406 ? -17.828 43.531 -47.188 1 15.57 406 HIS B C 1
ATOM 8004 O O . HIS B 1 406 ? -18.109 42.625 -46.375 1 15.57 406 HIS B O 1
ATOM 8010 N N . PRO B 1 407 ? -17.797 43.312 -48.469 1 15.51 407 PRO B N 1
ATOM 8011 C CA . PRO B 1 407 ? -18.531 42.656 -49.562 1 15.51 407 PRO B CA 1
ATOM 8012 C C . PRO B 1 407 ? -18.234 41.156 -49.625 1 15.51 407 PRO B C 1
ATOM 8014 O O . PRO B 1 407 ? -17.219 40.688 -49.094 1 15.51 407 PRO B O 1
ATOM 8017 N N . ALA B 1 408 ? -19.234 40.344 -50.125 1 15.09 408 ALA B N 1
ATOM 8018 C CA . ALA B 1 408 ? -19.797 39.031 -50.25 1 15.09 408 ALA B CA 1
ATOM 8019 C C . ALA B 1 408 ? -18.984 38.156 -51.219 1 15.09 408 ALA B C 1
ATOM 8021 O O . ALA B 1 408 ? -19.359 37.031 -51.531 1 15.09 408 ALA B O 1
ATOM 8022 N N . ALA B 1 409 ? -17.766 38.5 -51.656 1 15.66 409 ALA B N 1
ATOM 8023 C CA . ALA B 1 409 ? -17.672 38.031 -53.031 1 15.66 409 ALA B CA 1
ATOM 8024 C C . ALA B 1 409 ? -17.844 36.5 -53.094 1 15.66 409 ALA B C 1
ATOM 8026 O O . ALA B 1 409 ? -17.531 35.812 -52.125 1 15.66 409 ALA B O 1
ATOM 8027 N N . GLN B 1 410 ? -18.219 35.812 -54.25 1 15.59 410 GLN B N 1
ATOM 8028 C CA . GLN B 1 410 ? -19 34.906 -55.094 1 15.59 410 GLN B CA 1
ATOM 8029 C C . GLN B 1 410 ? -18.281 33.562 -55.25 1 15.59 410 GLN B C 1
ATOM 8031 O O . GLN B 1 410 ? -18.922 32.5 -55.344 1 15.59 410 GLN B O 1
ATOM 8036 N N . GLY B 1 411 ? -16.906 33.406 -55.406 1 15.79 411 GLY B N 1
ATOM 8037 C CA . GLY B 1 411 ? -16.609 32.656 -56.625 1 15.79 411 GLY B CA 1
ATOM 8038 C C . GLY B 1 411 ? -16.859 31.172 -56.438 1 15.79 411 GLY B C 1
ATOM 8039 O O . GLY B 1 411 ? -16.922 30.656 -55.312 1 15.79 411 GLY B O 1
ATOM 8040 N N . GLY B 1 412 ? -17.062 30.312 -57.531 1 15.87 412 GLY B N 1
ATOM 8041 C CA . GLY B 1 412 ? -17.75 29.234 -58.219 1 15.87 412 GLY B CA 1
ATOM 8042 C C . GLY B 1 412 ? -17.219 27.859 -57.906 1 15.87 412 GLY B C 1
ATOM 8043 O O . GLY B 1 412 ? -17.984 26.922 -57.688 1 15.87 412 GLY B O 1
ATOM 8044 N N . GLU B 1 413 ? -15.867 27.531 -58.031 1 16.91 413 GLU B N 1
ATOM 8045 C CA . GLU B 1 413 ? -15.641 26.391 -58.938 1 16.91 413 GLU B CA 1
ATOM 8046 C C . GLU B 1 413 ? -15.93 25.078 -58.219 1 16.91 413 GLU B C 1
ATOM 8048 O O . GLU B 1 413 ? -15.602 24.922 -57.031 1 16.91 413 GLU B O 1
ATOM 8053 N N . ILE B 1 414 ? -16.703 24.094 -58.781 1 17.16 414 ILE B N 1
ATOM 8054 C CA . ILE B 1 414 ? -17.516 22.891 -58.688 1 17.16 414 ILE B CA 1
ATOM 8055 C C . ILE B 1 414 ? -16.609 21.672 -58.531 1 17.16 414 ILE B C 1
ATOM 8057 O O . ILE B 1 414 ? -17.062 20.531 -58.562 1 17.16 414 ILE B O 1
ATOM 8061 N N . ALA B 1 415 ? -15.398 21.734 -58 1 18.09 415 ALA B N 1
ATOM 8062 C CA . ALA B 1 415 ? -14.641 20.594 -58.531 1 18.09 415 ALA B CA 1
ATOM 8063 C C . ALA B 1 415 ? -15.367 19.281 -58.281 1 18.09 415 ALA B C 1
ATOM 8065 O O . ALA B 1 415 ? -16.125 19.172 -57.281 1 18.09 415 ALA B O 1
ATOM 8066 N N . PRO B 1 416 ? -15.172 18.219 -59.094 1 18.27 416 PRO B N 1
ATOM 8067 C CA . PRO B 1 416 ? -15.836 16.984 -59.531 1 18.27 416 PRO B CA 1
ATOM 8068 C C . PRO B 1 416 ? -15.898 15.922 -58.406 1 18.27 416 PRO B C 1
ATOM 8070 O O . PRO B 1 416 ? -15.094 15.953 -57.469 1 18.27 416 PRO B O 1
ATOM 8073 N N . HIS B 1 417 ? -17.031 15.109 -58.281 1 17.61 417 HIS B N 1
ATOM 8074 C CA . HIS B 1 417 ? -17.812 14.156 -57.5 1 17.61 417 HIS B CA 1
ATOM 8075 C C . HIS B 1 417 ? -17.141 12.789 -57.469 1 17.61 417 HIS B C 1
ATOM 8077 O O . HIS B 1 417 ? -17.766 11.797 -57.094 1 17.61 417 HIS B O 1
ATOM 8083 N N . GLU B 1 418 ? -15.797 12.734 -57.688 1 18.59 418 GLU B N 1
ATOM 8084 C CA . GLU B 1 418 ? -15.43 11.391 -58.125 1 18.59 418 GLU B CA 1
ATOM 8085 C C . GLU B 1 418 ? -15.93 10.336 -57.156 1 18.59 418 GLU B C 1
ATOM 8087 O O . GLU B 1 418 ? -16.062 10.594 -55.969 1 18.59 418 GLU B O 1
ATOM 8092 N N . ALA B 1 419 ? -16.344 9.094 -57.656 1 20.2 419 ALA B N 1
ATOM 8093 C CA . ALA B 1 419 ? -17.156 7.895 -57.5 1 20.2 419 ALA B CA 1
ATOM 8094 C C . ALA B 1 419 ? -16.625 6.992 -56.406 1 20.2 419 ALA B C 1
ATOM 8096 O O . ALA B 1 419 ? -15.586 6.355 -56.562 1 20.2 419 ALA B O 1
ATOM 8097 N N . ASP B 1 420 ? -16.422 7.414 -55.188 1 18.25 420 ASP B N 1
ATOM 8098 C CA . ASP B 1 420 ? -15.656 6.672 -54.188 1 18.25 420 ASP B CA 1
ATOM 8099 C C . ASP B 1 420 ? -16.281 5.305 -53.906 1 18.25 420 ASP B C 1
ATOM 8101 O O . ASP B 1 420 ? -17.484 5.207 -53.625 1 18.25 420 ASP B O 1
ATOM 8105 N N . SER B 1 421 ? -15.766 4.258 -54.5 1 20.25 421 SER B N 1
ATOM 8106 C CA . SER B 1 421 ? -16.141 2.855 -54.594 1 20.25 421 SER B CA 1
ATOM 8107 C C . SER B 1 421 ? -16.484 2.262 -53.25 1 20.25 421 SER B C 1
ATOM 8109 O O . SER B 1 421 ? -15.859 2.611 -52.219 1 20.25 421 SER B O 1
ATOM 8111 N N . PRO B 1 422 ? -17.672 1.527 -53.094 1 20.31 422 PRO B N 1
ATOM 8112 C CA . PRO B 1 422 ? -18.469 1.022 -51.969 1 20.31 422 PRO B CA 1
ATOM 8113 C C . PRO B 1 422 ? -17.734 -0.004 -51.125 1 20.31 422 PRO B C 1
ATOM 8115 O O . PRO B 1 422 ? -17.344 -1.062 -51.625 1 20.31 422 PRO B O 1
ATOM 8118 N N . ARG B 1 423 ? -16.906 0.332 -50.188 1 22.69 423 ARG B N 1
ATOM 8119 C CA . ARG B 1 423 ? -16.078 -0.559 -49.406 1 22.69 423 ARG B CA 1
ATOM 8120 C C . ARG B 1 423 ? -16.922 -1.604 -48.688 1 22.69 423 ARG B C 1
ATOM 8122 O O . ARG B 1 423 ? -18 -1.289 -48.156 1 22.69 423 ARG B O 1
ATOM 8129 N N . PRO B 1 424 ? -16.781 -2.904 -48.906 1 20.91 424 PRO B N 1
ATOM 8130 C CA . PRO B 1 424 ? -17.625 -4.02 -48.5 1 20.91 424 PRO B CA 1
ATOM 8131 C C . PRO B 1 424 ? -17.922 -3.986 -47 1 20.91 424 PRO B C 1
ATOM 8133 O O . PRO B 1 424 ? -17.172 -3.373 -46.219 1 20.91 424 PRO B O 1
ATOM 8136 N N . ASP B 1 425 ? -19.188 -4.391 -46.438 1 22.08 425 ASP B N 1
ATOM 8137 C CA . ASP B 1 425 ? -20.062 -4.469 -45.281 1 22.08 425 ASP B CA 1
ATOM 8138 C C . ASP B 1 425 ? -19.438 -5.309 -44.156 1 22.08 425 ASP B C 1
ATOM 8140 O O . ASP B 1 425 ? -19.516 -6.539 -44.188 1 22.08 425 ASP B O 1
ATOM 8144 N N . SER B 1 426 ? -18.219 -5.105 -43.719 1 23.52 426 SER B N 1
ATOM 8145 C CA . SER B 1 426 ? -17.391 -5.883 -42.812 1 23.52 426 SER B CA 1
ATOM 8146 C C . SER B 1 426 ? -18.109 -6.137 -41.5 1 23.52 426 SER B C 1
ATOM 8148 O O . SER B 1 426 ? -18.953 -5.344 -41.094 1 23.52 426 SER B O 1
ATOM 8150 N N . ALA B 1 427 ? -18.016 -7.352 -40.75 1 27.83 427 ALA B N 1
ATOM 8151 C CA . ALA B 1 427 ? -18.469 -8.039 -39.531 1 27.83 427 ALA B CA 1
ATOM 8152 C C . ALA B 1 427 ? -18.344 -7.141 -38.312 1 27.83 427 ALA B C 1
ATOM 8154 O O . ALA B 1 427 ? -17.359 -6.41 -38.156 1 27.83 427 ALA B O 1
ATOM 8155 N N . SER B 1 428 ? -19.359 -6.68 -37.594 1 27.8 428 SER B N 1
ATOM 8156 C CA . SER B 1 428 ? -19.812 -5.742 -36.562 1 27.8 428 SER B CA 1
ATOM 8157 C C . SER B 1 428 ? -18.906 -5.773 -35.344 1 27.8 428 SER B C 1
ATOM 8159 O O . SER B 1 428 ? -18.812 -6.797 -34.656 1 27.8 428 SER B O 1
ATOM 8161 N N . ASP B 1 429 ? -17.812 -5.051 -35.156 1 29.23 429 ASP B N 1
ATOM 8162 C CA . ASP B 1 429 ? -16.688 -4.84 -34.25 1 29.23 429 ASP B CA 1
ATOM 8163 C C . ASP B 1 429 ? -17.172 -4.469 -32.844 1 29.23 429 ASP B C 1
ATOM 8165 O O . ASP B 1 429 ? -17.703 -3.379 -32.625 1 29.23 429 ASP B O 1
ATOM 8169 N N . VAL B 1 430 ? -17.734 -5.273 -32.031 1 35.12 430 VAL B N 1
ATOM 8170 C CA . VAL B 1 430 ? -17.781 -5.137 -30.578 1 35.12 430 VAL B CA 1
ATOM 8171 C C . VAL B 1 430 ? -16.562 -4.355 -30.094 1 35.12 430 VAL B C 1
ATOM 8173 O O . VAL B 1 430 ? -16.328 -4.254 -28.891 1 35.12 430 VAL B O 1
ATOM 8176 N N . SER B 1 431 ? -15.695 -3.861 -30.922 1 34.47 431 SER B N 1
ATOM 8177 C CA . SER B 1 431 ? -14.422 -3.188 -30.688 1 34.47 431 SER B CA 1
ATOM 8178 C C . SER B 1 431 ? -14.625 -1.872 -29.938 1 34.47 431 SER B C 1
ATOM 8180 O O . SER B 1 431 ? -13.664 -1.264 -29.469 1 34.47 431 SER B O 1
ATOM 8182 N N . GLY B 1 432 ? -15.727 -1.121 -30.125 1 35.69 432 GLY B N 1
ATOM 8183 C CA . GLY B 1 432 ? -15.75 0.272 -29.703 1 35.69 432 GLY B CA 1
ATOM 8184 C C . GLY B 1 432 ? -16 0.444 -28.219 1 35.69 432 GLY B C 1
ATOM 8185 O O . GLY B 1 432 ? -16.188 1.564 -27.75 1 35.69 432 GLY B O 1
ATOM 8186 N N . LEU B 1 433 ? -16.453 -0.489 -27.516 1 39.94 433 LEU B N 1
ATOM 8187 C CA . LEU B 1 433 ? -16.781 -0.152 -26.125 1 39.94 433 LEU B CA 1
ATOM 8188 C C . LEU B 1 433 ? -15.508 0.044 -25.312 1 39.94 433 LEU B C 1
ATOM 8190 O O . LEU B 1 433 ? -14.766 -0.91 -25.062 1 39.94 433 LEU B O 1
ATOM 8194 N N . SER B 1 434 ? -15.055 1.269 -25.297 1 46.62 434 SER B N 1
ATOM 8195 C CA . SER B 1 434 ? -13.938 1.656 -24.438 1 46.62 434 SER B CA 1
ATOM 8196 C C . SER B 1 434 ? -14.258 1.402 -22.969 1 46.62 434 SER B C 1
ATOM 8198 O O . SER B 1 434 ? -15.422 1.392 -22.578 1 46.62 434 SER B O 1
ATOM 8200 N N . LEU B 1 435 ? -13.406 0.782 -22.234 1 52.69 435 LEU B N 1
ATOM 8201 C CA . LEU B 1 435 ? -13.477 0.632 -20.797 1 52.69 435 LEU B CA 1
ATOM 8202 C C . LEU B 1 435 ? -13.969 1.92 -20.141 1 52.69 435 LEU B C 1
ATOM 8204 O O . LEU B 1 435 ? -14.297 1.93 -18.953 1 52.69 435 LEU B O 1
ATOM 8208 N N . GLY B 1 436 ? -14.008 2.988 -20.906 1 51.5 436 GLY B N 1
ATOM 8209 C CA . GLY B 1 436 ? -14.617 4.207 -20.406 1 51.5 436 GLY B CA 1
ATOM 8210 C C . GLY B 1 436 ? -16.062 4.023 -20 1 51.5 436 GLY B C 1
ATOM 8211 O O . GLY B 1 436 ? -16.578 4.746 -19.141 1 51.5 436 GLY B O 1
ATOM 8212 N N . ALA B 1 437 ? -16.719 2.984 -20.562 1 55.84 437 ALA B N 1
ATOM 8213 C CA . ALA B 1 437 ? -18.109 2.699 -20.281 1 55.84 437 ALA B CA 1
ATOM 8214 C C . ALA B 1 437 ? -18.281 2.104 -18.891 1 55.84 437 ALA B C 1
ATOM 8216 O O . ALA B 1 437 ? -19.406 2.023 -18.375 1 55.84 437 ALA B O 1
ATOM 8217 N N . LEU B 1 438 ? -17.25 1.823 -18.281 1 70.38 438 LEU B N 1
ATOM 8218 C CA . LEU B 1 438 ? -17.312 1.201 -16.969 1 70.38 438 LEU B CA 1
ATOM 8219 C C . LEU B 1 438 ? -17.297 2.256 -15.867 1 70.38 438 LEU B C 1
ATOM 8221 O O . LEU B 1 438 ? -17.328 1.923 -14.68 1 70.38 438 LEU B O 1
ATOM 8225 N N . THR B 1 439 ? -17.281 3.486 -16.281 1 70.75 439 THR B N 1
ATOM 8226 C CA . THR B 1 439 ? -17.281 4.551 -15.289 1 70.75 439 THR B CA 1
ATOM 8227 C C . THR B 1 439 ? -18.641 4.66 -14.617 1 70.75 439 THR B C 1
ATOM 8229 O O . THR B 1 439 ? -19.672 4.648 -15.289 1 70.75 439 THR B O 1
ATOM 8232 N N . VAL B 1 440 ? -18.734 4.305 -13.359 1 68 440 VAL B N 1
ATOM 8233 C CA . VAL B 1 440 ? -19.969 4.438 -12.594 1 68 440 VAL B CA 1
ATOM 8234 C C . VAL B 1 440 ? -20.156 5.891 -12.164 1 68 440 VAL B C 1
ATOM 8236 O O . VAL B 1 440 ? -19.203 6.555 -11.758 1 68 440 VAL B O 1
ATOM 8239 N N . SER B 1 441 ? -21.078 6.617 -12.766 1 51.75 441 SER B N 1
ATOM 8240 C CA . SER B 1 441 ? -21.359 8.016 -12.469 1 51.75 441 SER B CA 1
ATOM 8241 C C . SER B 1 441 ? -21.766 8.195 -11.008 1 51.75 441 SER B C 1
ATOM 8243 O O . SER B 1 441 ? -22.953 8.117 -10.68 1 51.75 441 SER B O 1
ATOM 8245 N N . HIS B 1 442 ? -21.312 7.434 -10.156 1 50.75 442 HIS B N 1
ATOM 8246 C CA . HIS B 1 442 ? -21.781 7.953 -8.875 1 50.75 442 HIS B CA 1
ATOM 8247 C C . HIS B 1 442 ? -21.406 9.422 -8.703 1 50.75 442 HIS B C 1
ATOM 8249 O O . HIS B 1 442 ? -20.453 9.891 -9.312 1 50.75 442 HIS B O 1
ATOM 8255 N N . VAL B 1 443 ? -22.266 10.305 -8.195 1 46.34 443 VAL B N 1
ATOM 8256 C CA . VAL B 1 443 ? -22.109 11.695 -7.777 1 46.34 443 VAL B CA 1
ATOM 8257 C C . VAL B 1 443 ? -20.766 11.891 -7.086 1 46.34 443 VAL B C 1
ATOM 8259 O O . VAL B 1 443 ? -20.688 11.891 -5.855 1 46.34 443 VAL B O 1
ATOM 8262 N N . ALA B 1 444 ? -19.891 11.031 -7.234 1 50.22 444 ALA B N 1
ATOM 8263 C CA . ALA B 1 444 ? -18.578 10.898 -6.594 1 50.22 444 ALA B CA 1
ATOM 8264 C C . ALA B 1 444 ? -17.938 12.266 -6.375 1 50.22 444 ALA B C 1
ATOM 8266 O O . ALA B 1 444 ? -17.25 12.484 -5.379 1 50.22 444 ALA B O 1
ATOM 8267 N N . GLY B 1 445 ? -18.094 13.25 -7.258 1 52.94 445 GLY B N 1
ATOM 8268 C CA . GLY B 1 445 ? -17.375 14.516 -7.246 1 52.94 445 GLY B CA 1
ATOM 8269 C C . GLY B 1 445 ? -17.875 15.477 -6.191 1 52.94 445 GLY B C 1
ATOM 8270 O O . GLY B 1 445 ? -17.078 16.203 -5.586 1 52.94 445 GLY B O 1
ATOM 8271 N N . GLU B 1 446 ? -19.141 15.422 -5.836 1 60.66 446 GLU B N 1
ATOM 8272 C CA . GLU B 1 446 ? -19.625 16.562 -5.055 1 60.66 446 GLU B CA 1
ATOM 8273 C C . GLU B 1 446 ? -19.406 16.328 -3.561 1 60.66 446 GLU B C 1
ATOM 8275 O O . GLU B 1 446 ? -19.281 17.281 -2.791 1 60.66 446 GLU B O 1
ATOM 8280 N N . GLY B 1 447 ? -18.953 15.109 -3.209 1 75.94 447 GLY B N 1
ATOM 8281 C CA . GLY B 1 447 ? -18.938 14.906 -1.771 1 75.94 447 GLY B CA 1
ATOM 8282 C C . GLY B 1 447 ? -17.562 14.578 -1.229 1 75.94 447 GLY B C 1
ATOM 8283 O O . GLY B 1 447 ? -17.375 14.422 -0.019 1 75.94 447 GLY B O 1
ATOM 8284 N N . GLY B 1 448 ? -16.547 14.711 -2.076 1 88.06 448 GLY B N 1
ATOM 8285 C CA . GLY B 1 448 ? -15.242 14.305 -1.586 1 88.06 448 GLY B CA 1
ATOM 8286 C C . GLY B 1 448 ? -14.297 15.469 -1.386 1 88.06 448 GLY B C 1
ATOM 8287 O O . GLY B 1 448 ? -14.711 16.625 -1.437 1 88.06 448 GLY B O 1
ATOM 8288 N N . LEU B 1 449 ? -13.148 15.266 -0.859 1 91.94 449 LEU B N 1
ATOM 8289 C CA . LEU B 1 449 ? -12.102 16.266 -0.656 1 91.94 449 LEU B CA 1
ATOM 8290 C C . LEU B 1 449 ? -11.148 16.312 -1.85 1 91.94 449 LEU B C 1
ATOM 8292 O O . LEU B 1 449 ? -10.625 15.273 -2.271 1 91.94 449 LEU B O 1
ATOM 8296 N N . ASN B 1 450 ? -10.93 17.438 -2.361 1 90.19 450 ASN B N 1
ATOM 8297 C CA . ASN B 1 450 ? -10.008 17.594 -3.479 1 90.19 450 ASN B CA 1
ATOM 8298 C C . ASN B 1 450 ? -8.555 17.578 -3.012 1 90.19 450 ASN B C 1
ATOM 8300 O O . ASN B 1 450 ? -8.164 18.375 -2.156 1 90.19 450 ASN B O 1
ATOM 8304 N N . LEU B 1 451 ? -7.773 16.734 -3.586 1 90.69 451 LEU B N 1
ATOM 8305 C CA . LEU B 1 451 ? -6.371 16.594 -3.197 1 90.69 451 LEU B CA 1
ATOM 8306 C C . LEU B 1 451 ? -5.465 17.359 -4.16 1 90.69 451 LEU B C 1
ATOM 8308 O O . LEU B 1 451 ? -4.293 17.594 -3.857 1 90.69 451 LEU B O 1
ATOM 8312 N N . GLY B 1 452 ? -6.016 17.719 -5.25 1 84.88 452 GLY B N 1
ATOM 8313 C CA . GLY B 1 452 ? -5.281 18.453 -6.262 1 84.88 452 GLY B CA 1
ATOM 8314 C C . GLY B 1 452 ? -6.184 19.172 -7.254 1 84.88 452 GLY B C 1
ATOM 8315 O O . GLY B 1 452 ? -7.406 19.141 -7.117 1 84.88 452 GLY B O 1
ATOM 8316 N N . PRO B 1 453 ? -5.527 19.797 -8.172 1 78 453 PRO B N 1
ATOM 8317 C CA . PRO B 1 453 ? -6.324 20.531 -9.156 1 78 453 PRO B CA 1
ATOM 8318 C C . PRO B 1 453 ? -7.09 19.609 -10.109 1 78 453 PRO B C 1
ATOM 8320 O O . PRO B 1 453 ? -6.602 18.531 -10.453 1 78 453 PRO B O 1
ATOM 8323 N N . ALA B 1 454 ? -8.422 19.781 -10.258 1 62.97 454 ALA B N 1
ATOM 8324 C CA . ALA B 1 454 ? -9.312 18.953 -11.062 1 62.97 454 ALA B CA 1
ATOM 8325 C C . ALA B 1 454 ? -8.75 18.75 -12.469 1 62.97 454 ALA B C 1
ATOM 8327 O O . ALA B 1 454 ? -8.969 17.703 -13.086 1 62.97 454 ALA B O 1
ATOM 8328 N N . LYS B 1 455 ? -8.258 19.766 -13.172 1 57.78 455 LYS B N 1
ATOM 8329 C CA . LYS B 1 455 ? -7.84 19.688 -14.562 1 57.78 455 LYS B CA 1
ATOM 8330 C C . LYS B 1 455 ? -6.781 18.594 -14.75 1 57.78 455 LYS B C 1
ATOM 8332 O O . LYS B 1 455 ? -6.691 17.984 -15.82 1 57.78 455 LYS B O 1
ATOM 8337 N N . ALA B 1 456 ? -5.867 18.438 -13.945 1 49.69 456 ALA B N 1
ATOM 8338 C CA . ALA B 1 456 ? -4.664 17.625 -14.141 1 49.69 456 ALA B CA 1
ATOM 8339 C C . ALA B 1 456 ? -4.969 16.141 -14.008 1 49.69 456 ALA B C 1
ATOM 8341 O O . ALA B 1 456 ? -4.238 15.297 -14.547 1 49.69 456 ALA B O 1
ATOM 8342 N N . GLN B 1 457 ? -5.969 15.758 -13.234 1 52.75 457 GLN B N 1
ATOM 8343 C CA . GLN B 1 457 ? -6.25 14.352 -12.984 1 52.75 457 GLN B CA 1
ATOM 8344 C C . GLN B 1 457 ? -7.68 13.992 -13.367 1 52.75 457 GLN B C 1
ATOM 8346 O O . GLN B 1 457 ? -8.547 14.867 -13.438 1 52.75 457 GLN B O 1
ATOM 8351 N N . ASP B 1 458 ? -7.785 12.898 -14.086 1 57.81 458 ASP B N 1
ATOM 8352 C CA . ASP B 1 458 ? -9.156 12.406 -14.148 1 57.81 458 ASP B CA 1
ATOM 8353 C C . ASP B 1 458 ? -9.891 12.656 -12.836 1 57.81 458 ASP B C 1
ATOM 8355 O O . ASP B 1 458 ? -9.344 12.414 -11.758 1 57.81 458 ASP B O 1
ATOM 8359 N N . SER B 1 459 ? -10.805 13.516 -12.859 1 61.53 459 SER B N 1
ATOM 8360 C CA . SER B 1 459 ? -11.578 14.023 -11.727 1 61.53 459 SER B CA 1
ATOM 8361 C C . SER B 1 459 ? -11.781 12.945 -10.672 1 61.53 459 SER B C 1
ATOM 8363 O O . SER B 1 459 ? -11.711 13.219 -9.469 1 61.53 459 SER B O 1
ATOM 8365 N N . ALA B 1 460 ? -11.789 11.734 -11.133 1 68.5 460 ALA B N 1
ATOM 8366 C CA . ALA B 1 460 ? -12.109 10.68 -10.18 1 68.5 460 ALA B CA 1
ATOM 8367 C C . ALA B 1 460 ? -10.898 10.352 -9.305 1 68.5 460 ALA B C 1
ATOM 8369 O O . ALA B 1 460 ? -11.055 9.914 -8.156 1 68.5 460 ALA B O 1
ATOM 8370 N N . ASP B 1 461 ? -9.734 10.68 -9.758 1 81.56 461 ASP B N 1
ATOM 8371 C CA . ASP B 1 461 ? -8.539 10.328 -9 1 81.56 461 ASP B CA 1
ATOM 8372 C C . ASP B 1 461 ? -8.047 11.508 -8.172 1 81.56 461 ASP B C 1
ATOM 8374 O O . ASP B 1 461 ? -7.074 11.391 -7.422 1 81.56 461 ASP B O 1
ATOM 8378 N N . ALA B 1 462 ? -8.773 12.586 -8.188 1 85.12 462 ALA B N 1
ATOM 8379 C CA . ALA B 1 462 ? -8.32 13.781 -7.473 1 85.12 462 ALA B CA 1
ATOM 8380 C C . ALA B 1 462 ? -9.109 13.977 -6.18 1 85.12 462 ALA B C 1
ATOM 8382 O O . ALA B 1 462 ? -8.789 14.859 -5.383 1 85.12 462 ALA B O 1
ATOM 8383 N N . THR B 1 463 ? -10.07 13.156 -5.957 1 89.69 463 THR B N 1
ATOM 8384 C CA . THR B 1 463 ? -10.945 13.383 -4.812 1 89.69 463 THR B CA 1
ATOM 8385 C C . THR B 1 463 ? -10.867 12.211 -3.838 1 89.69 463 THR B C 1
ATOM 8387 O O . THR B 1 463 ? -10.797 11.055 -4.254 1 89.69 463 THR B O 1
ATOM 8390 N N . LEU B 1 464 ? -10.844 12.5 -2.58 1 93.19 464 LEU B N 1
ATOM 8391 C CA . LEU B 1 464 ? -10.891 11.5 -1.518 1 93.19 464 LEU B CA 1
ATOM 8392 C C . LEU B 1 464 ? -12.297 11.352 -0.962 1 93.19 464 LEU B C 1
ATOM 8394 O O . LEU B 1 464 ? -12.93 12.344 -0.584 1 93.19 464 LEU B O 1
ATOM 8398 N N . MET B 1 465 ? -12.844 10.195 -0.936 1 92.5 465 MET B N 1
ATOM 8399 C CA . MET B 1 465 ? -14.18 9.906 -0.432 1 92.5 465 MET B CA 1
ATOM 8400 C C . MET B 1 465 ? -14.117 9.219 0.927 1 92.5 465 MET B C 1
ATOM 8402 O O . MET B 1 465 ? -13.117 8.586 1.257 1 92.5 465 MET B O 1
ATOM 8406 N N . PRO B 1 466 ? -15.188 9.43 1.719 1 93.94 466 PRO B N 1
ATOM 8407 C CA . PRO B 1 466 ? -15.18 8.766 3.023 1 93.94 466 PRO B CA 1
ATOM 8408 C C . PRO B 1 466 ? -15.039 7.246 2.912 1 93.94 466 PRO B C 1
ATOM 8410 O O . PRO B 1 466 ? -14.391 6.621 3.754 1 93.94 466 PRO B O 1
ATOM 8413 N N . GLU B 1 467 ? -15.602 6.582 1.851 1 92.62 467 GLU B N 1
ATOM 8414 C CA . GLU B 1 467 ? -15.562 5.137 1.646 1 92.62 467 GLU B CA 1
ATOM 8415 C C . GLU B 1 467 ? -14.141 4.652 1.396 1 92.62 467 GLU B C 1
ATOM 8417 O O . GLU B 1 467 ? -13.836 3.477 1.604 1 92.62 467 GLU B O 1
ATOM 8422 N N . ASP B 1 468 ? -13.289 5.582 0.948 1 94.81 468 ASP B N 1
ATOM 8423 C CA . ASP B 1 468 ? -11.891 5.25 0.669 1 94.81 468 ASP B CA 1
ATOM 8424 C C . ASP B 1 468 ? -11.148 4.895 1.954 1 94.81 468 ASP B C 1
ATOM 8426 O O . ASP B 1 468 ? -10.117 4.215 1.913 1 94.81 468 ASP B O 1
ATOM 8430 N N . LEU B 1 469 ? -11.672 5.344 3.051 1 96.56 469 LEU B N 1
ATOM 8431 C CA . LEU B 1 469 ? -10.891 5.266 4.281 1 96.56 469 LEU B CA 1
ATOM 8432 C C . LEU B 1 469 ? -11.383 4.125 5.164 1 96.56 469 LEU B C 1
ATOM 8434 O O . LEU B 1 469 ? -10.797 3.848 6.211 1 96.56 469 LEU B O 1
ATOM 8438 N N . LEU B 1 470 ? -12.383 3.393 4.77 1 94.69 470 LEU B N 1
ATOM 8439 C CA . LEU B 1 470 ? -13.031 2.422 5.641 1 94.69 470 LEU B CA 1
ATOM 8440 C C . LEU B 1 470 ? -12.086 1.271 5.973 1 94.69 470 LEU B C 1
ATOM 8442 O O . LEU B 1 470 ? -12 0.842 7.125 1 94.69 470 LEU B O 1
ATOM 8446 N N . HIS B 1 471 ? -11.344 0.76 4.961 1 94.31 471 HIS B N 1
ATOM 8447 C CA . HIS B 1 471 ? -10.461 -0.382 5.191 1 94.31 471 HIS B CA 1
ATOM 8448 C C . HIS B 1 471 ? -9.336 -0.022 6.152 1 94.31 471 HIS B C 1
ATOM 8450 O O . HIS B 1 471 ? -8.75 -0.902 6.789 1 94.31 471 HIS B O 1
ATOM 8456 N N . LEU B 1 472 ? -9.047 1.274 6.344 1 96.62 472 LEU B N 1
ATOM 8457 C CA . LEU B 1 472 ? -7.973 1.741 7.219 1 96.62 472 LEU B CA 1
ATOM 8458 C C . LEU B 1 472 ? -8.406 1.699 8.68 1 96.62 472 LEU B C 1
ATOM 8460 O O . LEU B 1 472 ? -7.57 1.779 9.578 1 96.62 472 LEU B O 1
ATOM 8464 N N . THR B 1 473 ? -9.742 1.58 8.906 1 95.5 473 THR B N 1
ATOM 8465 C CA . THR B 1 473 ? -10.258 1.603 10.266 1 95.5 473 THR B CA 1
ATOM 8466 C C . THR B 1 473 ? -10.023 0.263 10.961 1 95.5 473 THR B C 1
ATOM 8468 O O . THR B 1 473 ? -10.508 0.037 12.07 1 95.5 473 THR B O 1
ATOM 8471 N N . ARG B 1 474 ? -9.281 -0.662 10.305 1 92.44 474 ARG B N 1
ATOM 8472 C CA . ARG B 1 474 ? -8.805 -1.857 10.992 1 92.44 474 ARG B CA 1
ATOM 8473 C C . ARG B 1 474 ? -7.809 -1.498 12.094 1 92.44 474 ARG B C 1
ATOM 8475 O O . ARG B 1 474 ? -7.59 -2.279 13.016 1 92.44 474 ARG B O 1
ATOM 8482 N N . ARG B 1 475 ? -7.195 -0.371 11.938 1 94 475 ARG B N 1
ATOM 8483 C CA . ARG B 1 475 ? -6.379 0.274 12.961 1 94 475 ARG B CA 1
ATOM 8484 C C . ARG B 1 475 ? -6.98 1.611 13.383 1 94 475 ARG B C 1
ATOM 8486 O O . ARG B 1 475 ? -7.902 2.111 12.734 1 94 475 ARG B O 1
ATOM 8493 N N . THR B 1 476 ? -6.449 2.129 14.484 1 95.69 476 THR B N 1
ATOM 8494 C CA . THR B 1 476 ? -7.008 3.387 14.969 1 95.69 476 THR B CA 1
ATOM 8495 C C . THR B 1 476 ? -6.582 4.547 14.07 1 95.69 476 THR B C 1
ATOM 8497 O O . THR B 1 476 ? -5.391 4.805 13.906 1 95.69 476 THR B O 1
ATOM 8500 N N . LEU B 1 477 ? -7.566 5.172 13.516 1 97.06 477 LEU B N 1
ATOM 8501 C CA . LEU B 1 477 ? -7.363 6.301 12.609 1 97.06 477 LEU B CA 1
ATOM 8502 C C . LEU B 1 477 ? -7.781 7.609 13.273 1 97.06 477 LEU B C 1
ATOM 8504 O O . LEU B 1 477 ? -8.883 7.711 13.82 1 97.06 477 LEU B O 1
ATOM 8508 N N . PHE B 1 478 ? -6.879 8.586 13.344 1 98.38 478 PHE B N 1
ATOM 8509 C CA . PHE B 1 478 ? -7.156 9.938 13.812 1 98.38 478 PHE B CA 1
ATOM 8510 C C . PHE B 1 478 ? -7.16 10.922 12.648 1 98.38 478 PHE B C 1
ATOM 8512 O O . PHE B 1 478 ? -6.102 11.266 12.117 1 98.38 478 PHE B O 1
ATOM 8519 N N . LEU B 1 479 ? -8.328 11.398 12.281 1 98.5 479 LEU B N 1
ATOM 8520 C CA . LEU B 1 479 ? -8.492 12.242 11.109 1 98.5 479 LEU B CA 1
ATOM 8521 C C . LEU B 1 479 ? -8.633 13.703 11.508 1 98.5 479 LEU B C 1
ATOM 8523 O O . LEU B 1 479 ? -9.32 14.023 12.484 1 98.5 479 LEU B O 1
ATOM 8527 N N . VAL B 1 480 ? -7.906 14.555 10.867 1 98.75 480 VAL B N 1
ATOM 8528 C CA . VAL B 1 480 ? -8.102 16 10.906 1 98.75 480 VAL B CA 1
ATOM 8529 C C . VAL B 1 480 ? -8.445 16.516 9.508 1 98.75 480 VAL B C 1
ATOM 8531 O O . VAL B 1 480 ? -7.57 16.625 8.648 1 98.75 480 VAL B O 1
ATOM 8534 N N . LEU B 1 481 ? -9.695 16.859 9.328 1 98.06 481 LEU B N 1
ATOM 8535 C CA . LEU B 1 481 ? -10.172 17.297 8.023 1 98.06 481 LEU B CA 1
ATOM 8536 C C . LEU B 1 481 ? -10.57 18.766 8.055 1 98.06 481 LEU B C 1
ATOM 8538 O O . LEU B 1 481 ? -11.578 19.125 8.664 1 98.06 481 LEU B O 1
ATOM 8542 N N . ASP B 1 482 ? -9.805 19.547 7.457 1 97.56 482 ASP B N 1
ATOM 8543 C CA . ASP B 1 482 ? -10.055 20.984 7.348 1 97.56 482 ASP B CA 1
ATOM 8544 C C . ASP B 1 482 ? -10.547 21.344 5.949 1 97.56 482 ASP B C 1
ATOM 8546 O O . ASP B 1 482 ? -9.766 21.781 5.105 1 97.56 482 ASP B O 1
ATOM 8550 N N . ALA B 1 483 ? -11.797 21.188 5.734 1 94.69 483 ALA B N 1
ATOM 8551 C CA . ALA B 1 483 ? -12.438 21.422 4.445 1 94.69 483 ALA B CA 1
ATOM 8552 C C . ALA B 1 483 ? -13.914 21.766 4.621 1 94.69 483 ALA B C 1
ATOM 8554 O O . ALA B 1 483 ? -14.523 21.391 5.629 1 94.69 483 ALA B O 1
ATOM 8555 N N . ASP B 1 484 ? -14.516 22.375 3.648 1 92.25 484 ASP B N 1
ATOM 8556 C CA . ASP B 1 484 ? -15.914 22.781 3.713 1 92.25 484 ASP B CA 1
ATOM 8557 C C . ASP B 1 484 ? -16.844 21.578 3.725 1 92.25 484 ASP B C 1
ATOM 8559 O O . ASP B 1 484 ? -17.922 21.609 4.32 1 92.25 484 ASP B O 1
ATOM 8563 N N . ASN B 1 485 ? -16.422 20.516 3.09 1 92.19 485 ASN B N 1
ATOM 8564 C CA . ASN B 1 485 ? -17.25 19.312 3.037 1 92.19 485 ASN B CA 1
ATOM 8565 C C . ASN B 1 485 ? -16.75 18.234 3.996 1 92.19 485 ASN B C 1
ATOM 8567 O O . ASN B 1 485 ? -17 17.047 3.787 1 92.19 485 ASN B O 1
ATOM 8571 N N . ALA B 1 486 ? -16.047 18.641 5.016 1 94.88 486 ALA B N 1
ATOM 8572 C CA . ALA B 1 486 ? -15.492 17.703 5.984 1 94.88 486 ALA B CA 1
ATOM 8573 C C . ALA B 1 486 ? -16.594 16.891 6.652 1 94.88 486 ALA B C 1
ATOM 8575 O O . ALA B 1 486 ? -16.406 15.711 6.98 1 94.88 486 ALA B O 1
ATOM 8576 N N . ALA B 1 487 ? -17.766 17.453 6.781 1 94.25 487 ALA B N 1
ATOM 8577 C CA . ALA B 1 487 ? -18.891 16.828 7.469 1 94.25 487 ALA B CA 1
ATOM 8578 C C . ALA B 1 487 ? -19.344 15.562 6.727 1 94.25 487 ALA B C 1
ATOM 8580 O O . ALA B 1 487 ? -19.953 14.672 7.32 1 94.25 487 ALA B O 1
ATOM 8581 N N . ASN B 1 488 ? -19.078 15.453 5.434 1 93.94 488 ASN B N 1
ATOM 8582 C CA . ASN B 1 488 ? -19.453 14.289 4.633 1 93.94 488 ASN B CA 1
ATOM 8583 C C . ASN B 1 488 ? -18.719 13.031 5.102 1 93.94 488 ASN B C 1
ATOM 8585 O O . ASN B 1 488 ? -19.078 11.922 4.719 1 93.94 488 ASN B O 1
ATOM 8589 N N . PHE B 1 489 ? -17.734 13.164 5.934 1 96 489 PHE B N 1
ATOM 8590 C CA . PHE B 1 489 ? -16.938 12.031 6.398 1 96 489 PHE B CA 1
ATOM 8591 C C . PHE B 1 489 ? -17.484 11.5 7.723 1 96 489 PHE B C 1
ATOM 8593 O O . PHE B 1 489 ? -16.984 10.5 8.242 1 96 489 PHE B O 1
ATOM 8600 N N . ALA B 1 490 ? -18.5 12.109 8.25 1 95.31 490 ALA B N 1
ATOM 8601 C CA . ALA B 1 490 ? -19.109 11.727 9.523 1 95.31 490 ALA B CA 1
ATOM 8602 C C . ALA B 1 490 ? -19.609 10.289 9.477 1 95.31 490 ALA B C 1
ATOM 8604 O O . ALA B 1 490 ? -19.516 9.555 10.461 1 95.31 490 ALA B O 1
ATOM 8605 N N . PRO B 1 491 ? -20.062 9.789 8.305 1 92.56 491 PRO B N 1
ATOM 8606 C CA . PRO B 1 491 ? -20.625 8.438 8.234 1 92.56 491 PRO B CA 1
ATOM 8607 C C . PRO B 1 491 ? -19.578 7.352 8.484 1 92.56 491 PRO B C 1
ATOM 8609 O O . PRO B 1 491 ? -19.906 6.176 8.609 1 92.56 491 PRO B O 1
ATOM 8612 N N . ILE B 1 492 ? -18.359 7.695 8.461 1 94.31 492 ILE B N 1
ATOM 8613 C CA . ILE B 1 492 ? -17.328 6.723 8.812 1 94.31 492 ILE B CA 1
ATOM 8614 C C . ILE B 1 492 ? -17.609 6.172 10.211 1 94.31 492 ILE B C 1
ATOM 8616 O O . ILE B 1 492 ? -17.344 4.996 10.484 1 94.31 492 ILE B O 1
ATOM 8620 N N . SER B 1 493 ? -18.156 7.156 11.008 1 94.19 493 SER B N 1
ATOM 8621 C CA . SER B 1 493 ? -18.5 6.75 12.367 1 94.19 493 SER B CA 1
ATOM 8622 C C . SER B 1 493 ? -19.609 5.703 12.367 1 94.19 493 SER B C 1
ATOM 8624 O O . SER B 1 493 ? -20.688 5.934 11.797 1 94.19 493 SER B O 1
ATOM 8626 N N . GLY B 1 494 ? -19.406 4.594 12.914 1 91.25 494 GLY B N 1
ATOM 8627 C CA . GLY B 1 494 ? -20.375 3.512 12.922 1 91.25 494 GLY B CA 1
ATOM 8628 C C . GLY B 1 494 ? -20.125 2.463 11.859 1 91.25 494 GLY B C 1
ATOM 8629 O O . GLY B 1 494 ? -20.688 1.365 11.914 1 91.25 494 GLY B O 1
ATOM 8630 N N . ARG B 1 495 ? -19.344 2.768 10.875 1 91.44 495 ARG B N 1
ATOM 8631 C CA . ARG B 1 495 ? -19.047 1.836 9.789 1 91.44 495 ARG B CA 1
ATOM 8632 C C . ARG B 1 495 ? -17.625 1.298 9.898 1 91.44 495 ARG B C 1
ATOM 8634 O O . ARG B 1 495 ? -17.109 0.696 8.953 1 91.44 495 ARG B O 1
ATOM 8641 N N . GLU B 1 496 ? -17.062 1.558 11 1 92.38 496 GLU B N 1
ATOM 8642 C CA . GLU B 1 496 ? -15.695 1.099 11.211 1 92.38 496 GLU B CA 1
ATOM 8643 C C . GLU B 1 496 ? -15.609 -0.425 11.188 1 92.38 496 GLU B C 1
ATOM 8645 O O . GLU B 1 496 ? -16.547 -1.108 11.602 1 92.38 496 GLU B O 1
ATOM 8650 N N . LEU B 1 497 ? -14.539 -1.003 10.758 1 88.5 497 LEU B N 1
ATOM 8651 C CA . LEU B 1 497 ? -14.414 -2.443 10.57 1 88.5 497 LEU B CA 1
ATOM 8652 C C . LEU B 1 497 ? -13.852 -3.107 11.828 1 88.5 497 LEU B C 1
ATOM 8654 O O . LEU B 1 497 ? -14.266 -4.211 12.188 1 88.5 497 LEU B O 1
ATOM 8658 N N . SER B 1 498 ? -12.836 -2.49 12.539 1 88.31 498 SER B N 1
ATOM 8659 C CA . SER B 1 498 ? -12.219 -3.145 13.688 1 88.31 498 SER B CA 1
ATOM 8660 C C . SER B 1 498 ? -12 -2.162 14.828 1 88.31 498 SER B C 1
ATOM 8662 O O . SER B 1 498 ? -12.266 -2.482 15.992 1 88.31 498 SER B O 1
ATOM 8664 N N . ARG B 1 499 ? -11.539 -0.964 14.531 1 92.12 499 ARG B N 1
ATOM 8665 C CA . ARG B 1 499 ? -11.188 0.017 15.555 1 92.12 499 ARG B CA 1
ATOM 8666 C C . ARG B 1 499 ? -11.945 1.322 15.344 1 92.12 499 ARG B C 1
ATOM 8668 O O . ARG B 1 499 ? -12.234 1.702 14.211 1 92.12 499 ARG B O 1
ATOM 8675 N N . THR B 1 500 ? -12.18 2.023 16.469 1 94 500 THR B N 1
ATOM 8676 C CA . THR B 1 500 ? -12.867 3.311 16.438 1 94 500 THR B CA 1
ATOM 8677 C C . THR B 1 500 ? -12.008 4.355 15.727 1 94 500 THR B C 1
ATOM 8679 O O . THR B 1 500 ? -10.797 4.418 15.938 1 94 500 THR B O 1
ATOM 8682 N N . ALA B 1 501 ? -12.664 5.086 14.844 1 96.62 501 ALA B N 1
ATOM 8683 C CA . ALA B 1 501 ? -12.008 6.207 14.172 1 96.62 501 ALA B CA 1
ATOM 8684 C C . ALA B 1 501 ? -12.344 7.527 14.859 1 96.62 501 ALA B C 1
ATOM 8686 O O . ALA B 1 501 ? -13.422 7.68 15.438 1 96.62 501 ALA B O 1
ATOM 8687 N N . PHE B 1 502 ? -11.406 8.453 14.898 1 98 502 PHE B N 1
ATOM 8688 C CA . PHE B 1 502 ? -11.578 9.789 15.445 1 98 502 PHE B CA 1
ATOM 8689 C C . PHE B 1 502 ? -11.406 10.844 14.367 1 98 502 PHE B C 1
ATOM 8691 O O . PHE B 1 502 ? -10.539 10.727 13.5 1 98 502 PHE B O 1
ATOM 8698 N N . CYS B 1 503 ? -12.227 11.828 14.375 1 98.56 503 CYS B N 1
ATOM 8699 C CA . CYS B 1 503 ? -12.148 12.82 13.32 1 98.56 503 CYS B CA 1
ATOM 8700 C C . CYS B 1 503 ? -12.477 14.211 13.852 1 98.56 503 CYS B C 1
ATOM 8702 O O . CYS B 1 503 ? -13.516 14.414 14.477 1 98.56 503 CYS B O 1
ATOM 8704 N N . LEU B 1 504 ? -11.57 15.125 13.719 1 98.69 504 LEU B N 1
ATOM 8705 C CA . LEU B 1 504 ? -11.805 16.547 13.922 1 98.69 504 LEU B CA 1
ATOM 8706 C C . LEU B 1 504 ? -12.094 17.234 12.594 1 98.69 504 LEU B C 1
ATOM 8708 O O . LEU B 1 504 ? -11.281 17.188 11.664 1 98.69 504 LEU B O 1
ATOM 8712 N N . MET B 1 505 ? -13.227 17.906 12.484 1 98.12 505 MET B N 1
ATOM 8713 C CA . MET B 1 505 ? -13.664 18.453 11.211 1 98.12 505 MET B CA 1
ATOM 8714 C C . MET B 1 505 ? -13.859 19.969 11.312 1 98.12 505 MET B C 1
ATOM 8716 O O . MET B 1 505 ? -14.352 20.469 12.336 1 98.12 505 MET B O 1
ATOM 8720 N N . SER B 1 506 ? -13.477 20.672 10.32 1 97.38 506 SER B N 1
ATOM 8721 C CA . SER B 1 506 ? -13.664 22.125 10.242 1 97.38 506 SER B CA 1
ATOM 8722 C C . SER B 1 506 ? -15.133 22.469 9.992 1 97.38 506 SER B C 1
ATOM 8724 O O . SER B 1 506 ? -15.938 21.594 9.68 1 97.38 506 SER B O 1
ATOM 8726 N N . PRO B 1 507 ? -15.469 23.781 10.219 1 95.5 507 PRO B N 1
ATOM 8727 C CA . PRO B 1 507 ? -16.812 24.219 9.828 1 95.5 507 PRO B CA 1
ATOM 8728 C C . PRO B 1 507 ? -17.062 24.094 8.328 1 95.5 507 PRO B C 1
ATOM 8730 O O . PRO B 1 507 ? -16.109 24.047 7.543 1 95.5 507 PRO B O 1
ATOM 8733 N N . ALA B 1 508 ? -18.312 24 7.996 1 94.06 508 ALA B N 1
ATOM 8734 C CA . ALA B 1 508 ? -18.703 23.906 6.594 1 94.06 508 ALA B CA 1
ATOM 8735 C C . ALA B 1 508 ? -18.406 25.203 5.844 1 94.06 508 ALA B C 1
ATOM 8737 O O . ALA B 1 508 ? -18.172 25.188 4.633 1 94.06 508 ALA B O 1
ATOM 8738 N N . ALA B 1 509 ? -18.438 26.266 6.648 1 93.62 509 ALA B N 1
ATOM 8739 C CA . ALA B 1 509 ? -18.109 27.578 6.074 1 93.62 509 ALA B CA 1
ATOM 8740 C C . ALA B 1 509 ? -17.266 28.391 7.039 1 93.62 509 ALA B C 1
ATOM 8742 O O . ALA B 1 509 ? -17.562 28.453 8.234 1 93.62 509 ALA B O 1
ATOM 8743 N N . ARG B 1 510 ? -16.25 28.953 6.555 1 92.56 510 ARG B N 1
ATOM 8744 C CA . ARG B 1 510 ? -15.406 29.828 7.367 1 92.56 510 ARG B CA 1
ATOM 8745 C C . ARG B 1 510 ? -16.062 31.203 7.555 1 92.56 510 ARG B C 1
ATOM 8747 O O . ARG B 1 510 ? -16.469 31.828 6.582 1 92.56 510 ARG B O 1
ATOM 8754 N N . PRO B 1 511 ? -16.156 31.609 8.789 1 92.56 511 PRO B N 1
ATOM 8755 C CA . PRO B 1 511 ? -16.703 32.938 9 1 92.56 511 PRO B CA 1
ATOM 8756 C C . PRO B 1 511 ? -15.852 34.031 8.352 1 92.56 511 PRO B C 1
ATOM 8758 O O . PRO B 1 511 ? -14.625 34 8.445 1 92.56 511 PRO B O 1
ATOM 8761 N N . ARG B 1 512 ? -16.422 34.969 7.773 1 88.56 512 ARG B N 1
ATOM 8762 C CA . ARG B 1 512 ? -15.727 36.062 7.094 1 88.56 512 ARG B CA 1
ATOM 8763 C C . ARG B 1 512 ? -14.891 36.875 8.07 1 88.56 512 ARG B C 1
ATOM 8765 O O . ARG B 1 512 ? -13.836 37.406 7.711 1 88.56 512 ARG B O 1
ATOM 8772 N N . GLU B 1 513 ? -15.352 36.938 9.297 1 84.81 513 GLU B N 1
ATOM 8773 C CA . GLU B 1 513 ? -14.688 37.688 10.352 1 84.81 513 GLU B CA 1
ATOM 8774 C C . GLU B 1 513 ? -13.289 37.156 10.633 1 84.81 513 GLU B C 1
ATOM 8776 O O . GLU B 1 513 ? -12.422 37.875 11.133 1 84.81 513 GLU B O 1
ATOM 8781 N N . LEU B 1 514 ? -13.117 35.969 10.281 1 88.56 514 LEU B N 1
ATOM 8782 C CA . LEU B 1 514 ? -11.859 35.312 10.648 1 88.56 514 LEU B CA 1
ATOM 8783 C C . LEU B 1 514 ? -10.914 35.25 9.453 1 88.56 514 LEU B C 1
ATOM 8785 O O . LEU B 1 514 ? -9.898 34.531 9.508 1 88.56 514 LEU B O 1
ATOM 8789 N N . GLY B 1 515 ? -11.211 35.906 8.414 1 85.44 515 GLY B N 1
ATOM 8790 C CA . GLY B 1 515 ? -10.32 35.969 7.27 1 85.44 515 GLY B CA 1
ATOM 8791 C C . GLY B 1 515 ? -10.484 34.812 6.309 1 85.44 515 GLY B C 1
ATOM 8792 O O . GLY B 1 515 ? -11.438 34.031 6.426 1 85.44 515 GLY B O 1
ATOM 8793 N N . GLU B 1 516 ? -9.438 34.781 5.359 1 87.5 516 GLU B N 1
ATOM 8794 C CA . GLU B 1 516 ? -9.5 33.75 4.309 1 87.5 516 GLU B CA 1
ATOM 8795 C C . GLU B 1 516 ? -8.359 32.75 4.441 1 87.5 516 GLU B C 1
ATOM 8797 O O . GLU B 1 516 ? -7.273 33.094 4.918 1 87.5 516 GLU B O 1
ATOM 8802 N N . ALA B 1 517 ? -8.68 31.609 3.959 1 86.88 517 ALA B N 1
ATOM 8803 C CA . ALA B 1 517 ? -7.672 30.547 4.016 1 86.88 517 ALA B CA 1
ATOM 8804 C C . ALA B 1 517 ? -6.48 30.875 3.121 1 86.88 517 ALA B C 1
ATOM 8806 O O . ALA B 1 517 ? -5.348 30.5 3.424 1 86.88 517 ALA B O 1
ATOM 8807 N N . SER B 1 518 ? -6.656 31.562 2.084 1 87.81 518 SER B N 1
ATOM 8808 C CA . SER B 1 518 ? -5.609 31.891 1.117 1 87.81 518 SER B CA 1
ATOM 8809 C C . SER B 1 518 ? -4.598 32.875 1.707 1 87.81 518 SER B C 1
ATOM 8811 O O . SER B 1 518 ? -3.502 33.031 1.166 1 87.81 518 SER B O 1
ATOM 8813 N N . THR B 1 519 ? -4.918 33.469 2.785 1 86.44 519 THR B N 1
ATOM 8814 C CA . THR B 1 519 ? -4.012 34.469 3.371 1 86.44 519 THR B CA 1
ATOM 8815 C C . THR B 1 519 ? -3.416 33.938 4.676 1 86.44 519 THR B C 1
ATOM 8817 O O . THR B 1 519 ? -2.252 34.188 4.984 1 86.44 519 THR B O 1
ATOM 8820 N N . SER B 1 520 ? -4.242 33.219 5.383 1 88.44 520 SER B N 1
ATOM 8821 C CA . SER B 1 520 ? -3.773 32.875 6.715 1 88.44 520 SER B CA 1
ATOM 8822 C C . SER B 1 520 ? -3.803 31.344 6.91 1 88.44 520 SER B C 1
ATOM 8824 O O . SER B 1 520 ? -3.467 30.859 7.988 1 88.44 520 SER B O 1
ATOM 8826 N N . GLY B 1 521 ? -4.16 30.625 5.891 1 92 521 GLY B N 1
ATOM 8827 C CA . GLY B 1 521 ? -4.234 29.188 6.031 1 92 521 GLY B CA 1
ATOM 8828 C C . GLY B 1 521 ? -5.598 28.703 6.488 1 92 521 GLY B C 1
ATOM 8829 O O . GLY B 1 521 ? -6.516 29.5 6.688 1 92 521 GLY B O 1
ATOM 8830 N N . ALA B 1 522 ? -5.73 27.453 6.676 1 94 522 ALA B N 1
ATOM 8831 C CA . ALA B 1 522 ? -6.996 26.844 7.07 1 94 522 ALA B CA 1
ATOM 8832 C C . ALA B 1 522 ? -7.293 27.094 8.547 1 94 522 ALA B C 1
ATOM 8834 O O . ALA B 1 522 ? -6.383 27.078 9.375 1 94 522 ALA B O 1
ATOM 8835 N N . LEU B 1 523 ? -8.531 27.312 8.82 1 94.06 523 LEU B N 1
ATOM 8836 C CA . LEU B 1 523 ? -8.938 27.812 10.125 1 94.06 523 LEU B CA 1
ATOM 8837 C C . LEU B 1 523 ? -8.703 26.766 11.211 1 94.06 523 LEU B C 1
ATOM 8839 O O . LEU B 1 523 ? -8.062 27.062 12.227 1 94.06 523 LEU B O 1
ATOM 8843 N N . LEU B 1 524 ? -9.297 25.578 11.016 1 97.44 524 LEU B N 1
ATOM 8844 C CA . LEU B 1 524 ? -9.148 24.531 12.031 1 97.44 524 LEU B CA 1
ATOM 8845 C C . LEU B 1 524 ? -7.68 24.188 12.25 1 97.44 524 LEU B C 1
ATOM 8847 O O . LEU B 1 524 ? -7.234 24.047 13.391 1 97.44 524 LEU B O 1
ATOM 8851 N N . THR B 1 525 ? -6.938 24.047 11.172 1 97 525 THR B N 1
ATOM 8852 C CA . THR B 1 525 ? -5.516 23.75 11.258 1 97 525 THR B CA 1
ATOM 8853 C C . THR B 1 525 ? -4.773 24.828 12.031 1 97 525 THR B C 1
ATOM 8855 O O . THR B 1 525 ? -3.857 24.531 12.805 1 97 525 THR B O 1
ATOM 8858 N N . MET B 1 526 ? -5.148 26.094 11.852 1 94.06 526 MET B N 1
ATOM 8859 C CA . MET B 1 526 ? -4.539 27.203 12.586 1 94.06 526 MET B CA 1
ATOM 8860 C C . MET B 1 526 ? -4.758 27.047 14.086 1 94.06 526 MET B C 1
ATOM 8862 O O . MET B 1 526 ? -3.814 27.156 14.867 1 94.06 526 MET B O 1
ATOM 8866 N N . PHE B 1 527 ? -5.996 26.75 14.492 1 96.06 527 PHE B N 1
ATOM 8867 C CA . PHE B 1 527 ? -6.301 26.562 15.906 1 96.06 527 PHE B CA 1
ATOM 8868 C C . PHE B 1 527 ? -5.523 25.391 16.484 1 96.06 527 PHE B C 1
ATOM 8870 O O . PHE B 1 527 ? -5.039 25.469 17.625 1 96.06 527 PHE B O 1
ATOM 8877 N N . LEU B 1 528 ? -5.418 24.344 15.727 1 97.88 528 LEU B N 1
ATOM 8878 C CA . LEU B 1 528 ? -4.789 23.125 16.219 1 97.88 528 LEU B CA 1
ATOM 8879 C C . LEU B 1 528 ? -3.277 23.281 16.312 1 97.88 528 LEU B C 1
ATOM 8881 O O . LEU B 1 528 ? -2.633 22.672 17.172 1 97.88 528 LEU B O 1
ATOM 8885 N N . SER B 1 529 ? -2.695 24.062 15.469 1 95.44 529 SER B N 1
ATOM 8886 C CA . SER B 1 529 ? -1.242 24.172 15.398 1 95.44 529 SER B CA 1
ATOM 8887 C C . SER B 1 529 ? -0.748 25.422 16.125 1 95.44 529 SER B C 1
ATOM 8889 O O . SER B 1 529 ? 0.277 25.391 16.797 1 95.44 529 SER B O 1
ATOM 8891 N N . ALA B 1 530 ? -1.47 26.484 15.945 1 92 530 ALA B N 1
ATOM 8892 C CA . ALA B 1 530 ? -1.143 27.781 16.547 1 92 530 ALA B CA 1
ATOM 8893 C C . ALA B 1 530 ? -2.361 28.391 17.234 1 92 530 ALA B C 1
ATOM 8895 O O . ALA B 1 530 ? -2.902 29.391 16.766 1 92 530 ALA B O 1
ATOM 8896 N N . PRO B 1 531 ? -2.662 27.859 18.391 1 93.88 531 PRO B N 1
ATOM 8897 C CA . PRO B 1 531 ? -3.895 28.297 19.062 1 93.88 531 PRO B CA 1
ATOM 8898 C C . PRO B 1 531 ? -3.887 29.781 19.422 1 93.88 531 PRO B C 1
ATOM 8900 O O . PRO B 1 531 ? -4.941 30.406 19.438 1 93.88 531 PRO B O 1
ATOM 8903 N N . LEU B 1 532 ? -2.727 30.359 19.656 1 91.06 532 LEU B N 1
ATOM 8904 C CA . LEU B 1 532 ? -2.633 31.781 19.953 1 91.06 532 LEU B CA 1
ATOM 8905 C C . LEU B 1 532 ? -3.092 32.625 18.766 1 91.06 532 LEU B C 1
ATOM 8907 O O . LEU B 1 532 ? -3.877 33.562 18.922 1 91.06 532 LEU B O 1
ATOM 8911 N N . SER B 1 533 ? -2.545 32.219 17.594 1 88.06 533 SER B N 1
ATOM 8912 C CA . SER B 1 533 ? -2.93 32.938 16.359 1 88.06 533 SER B CA 1
ATOM 8913 C C . SER B 1 533 ? -4.41 32.719 16.062 1 88.06 533 SER B C 1
ATOM 8915 O O . SER B 1 533 ? -5.094 33.656 15.633 1 88.06 533 SER B O 1
ATOM 8917 N N . GLY B 1 534 ? -4.871 31.562 16.234 1 91.62 534 GLY B N 1
ATOM 8918 C CA . GLY B 1 534 ? -6.281 31.281 16 1 91.62 534 GLY B CA 1
ATOM 8919 C C . GLY B 1 534 ? -7.207 32.094 16.906 1 91.62 534 GLY B C 1
ATOM 8920 O O . GLY B 1 534 ? -8.195 32.656 16.438 1 91.62 534 GLY B O 1
ATOM 8921 N N . PHE B 1 535 ? -6.875 32.125 18.156 1 93.81 535 PHE B N 1
ATOM 8922 C CA . PHE B 1 535 ? -7.719 32.844 19.109 1 93.81 535 PHE B CA 1
ATOM 8923 C C . PHE B 1 535 ? -7.688 34.344 18.844 1 93.81 535 PHE B C 1
ATOM 8925 O O . PHE B 1 535 ? -8.711 35.031 18.953 1 93.81 535 PHE B O 1
ATOM 8932 N N . CYS B 1 536 ? -6.484 34.844 18.578 1 90.25 536 CYS B N 1
ATOM 8933 C CA . CYS B 1 536 ? -6.363 36.281 18.25 1 90.25 536 CYS B CA 1
ATOM 8934 C C . CYS B 1 536 ? -7.211 36.625 17.031 1 90.25 536 CYS B C 1
ATOM 8936 O O . CYS B 1 536 ? -7.855 37.656 17 1 90.25 536 CYS B O 1
ATOM 8938 N N . ALA B 1 537 ? -7.18 35.75 16.062 1 88.75 537 ALA B N 1
ATOM 8939 C CA . ALA B 1 537 ? -8.008 35.969 14.867 1 88.75 537 ALA B CA 1
ATOM 8940 C C . ALA B 1 537 ? -9.484 36 15.227 1 88.75 537 ALA B C 1
ATOM 8942 O O . ALA B 1 537 ? -10.242 36.844 14.742 1 88.75 537 ALA B O 1
ATOM 8943 N N . ALA B 1 538 ? -9.906 35.094 16.031 1 91.88 538 ALA B N 1
ATOM 8944 C CA . ALA B 1 538 ? -11.297 35 16.453 1 91.88 538 ALA B CA 1
ATOM 8945 C C . ALA B 1 538 ? -11.695 36.188 17.297 1 91.88 538 ALA B C 1
ATOM 8947 O O . ALA B 1 538 ? -12.828 36.688 17.203 1 91.88 538 ALA B O 1
ATOM 8948 N N . ALA B 1 539 ? -10.75 36.688 18.109 1 92.06 539 ALA B N 1
ATOM 8949 C CA . ALA B 1 539 ? -11 37.812 18.984 1 92.06 539 ALA B CA 1
ATOM 8950 C C . ALA B 1 539 ? -10.93 39.125 18.219 1 92.06 539 ALA B C 1
ATOM 8952 O O . ALA B 1 539 ? -11.305 40.188 18.734 1 92.06 539 ALA B O 1
ATOM 8953 N N . GLY B 1 540 ? -10.445 39.031 17 1 86.44 540 GLY B N 1
ATOM 8954 C CA . GLY B 1 540 ? -10.289 40.25 16.203 1 86.44 540 GLY B CA 1
ATOM 8955 C C . GLY B 1 540 ? -9.086 41.062 16.609 1 86.44 540 GLY B C 1
ATOM 8956 O O . GLY B 1 540 ? -9.07 42.281 16.422 1 86.44 540 GLY B O 1
ATOM 8957 N N . ALA B 1 541 ? -8.211 40.438 17.328 1 80.12 541 ALA B N 1
ATOM 8958 C CA . ALA B 1 541 ? -6.996 41.125 17.766 1 80.12 541 ALA B CA 1
ATOM 8959 C C . ALA B 1 541 ? -5.934 41.125 16.672 1 80.12 541 ALA B C 1
ATOM 8961 O O . ALA B 1 541 ? -5.109 40.219 16.609 1 80.12 541 ALA B O 1
ATOM 8962 N N . ALA B 1 542 ? -5.93 42.062 15.93 1 73.5 542 ALA B N 1
ATOM 8963 C CA . ALA B 1 542 ? -5.07 42.125 14.75 1 73.5 542 ALA B CA 1
ATOM 8964 C C . ALA B 1 542 ? -3.631 42.438 15.125 1 73.5 542 ALA B C 1
ATOM 8966 O O . ALA B 1 542 ? -2.689 42 14.477 1 73.5 542 ALA B O 1
ATOM 8967 N N . ASP B 1 543 ? -3.49 43.25 16.25 1 78.12 543 ASP B N 1
ATOM 8968 C CA . ASP B 1 543 ? -2.131 43.656 16.578 1 78.12 543 ASP B CA 1
ATOM 8969 C C . ASP B 1 543 ? -1.913 43.656 18.094 1 78.12 543 ASP B C 1
ATOM 8971 O O . ASP B 1 543 ? -1.635 44.719 18.672 1 78.12 543 ASP B O 1
ATOM 8975 N N . PRO B 1 544 ? -1.919 42.531 18.672 1 83.75 544 PRO B N 1
ATOM 8976 C CA . PRO B 1 544 ? -1.654 42.469 20.109 1 83.75 544 PRO B CA 1
ATOM 8977 C C . PRO B 1 544 ? -0.2 42.781 20.453 1 83.75 544 PRO B C 1
ATOM 8979 O O . PRO B 1 544 ? 0.704 42.469 19.672 1 83.75 544 PRO B O 1
ATOM 8982 N N . THR B 1 545 ? 0.008 43.406 21.578 1 83.38 545 THR B N 1
ATOM 8983 C CA . THR B 1 545 ? 1.355 43.719 22.047 1 83.38 545 THR B CA 1
ATOM 8984 C C . THR B 1 545 ? 2.051 42.438 22.531 1 83.38 545 THR B C 1
ATOM 8986 O O . THR B 1 545 ? 1.394 41.438 22.859 1 83.38 545 THR B O 1
ATOM 8989 N N . PRO B 1 546 ? 3.398 42.438 22.578 1 83.88 546 PRO B N 1
ATOM 8990 C CA . PRO B 1 546 ? 4.137 41.281 23.094 1 83.88 546 PRO B CA 1
ATOM 8991 C C . PRO B 1 546 ? 3.734 40.906 24.516 1 83.88 546 PRO B C 1
ATOM 8993 O O . PRO B 1 546 ? 3.732 39.75 24.891 1 83.88 546 PRO B O 1
ATOM 8996 N N . ALA B 1 547 ? 3.443 42 25.234 1 85.94 547 ALA B N 1
ATOM 8997 C CA . ALA B 1 547 ? 3.016 41.75 26.609 1 85.94 547 ALA B CA 1
ATOM 8998 C C . ALA B 1 547 ? 1.678 41 26.641 1 85.94 547 ALA B C 1
ATOM 9000 O O . ALA B 1 547 ? 1.487 40.094 27.438 1 85.94 547 ALA B O 1
ATOM 9001 N N . GLN B 1 548 ? 0.784 41.469 25.828 1 88.88 548 GLN B N 1
ATOM 9002 C CA . GLN B 1 548 ? -0.517 40.812 25.719 1 88.88 548 GLN B CA 1
ATOM 9003 C C . GLN B 1 548 ? -0.37 39.344 25.266 1 88.88 548 GLN B C 1
ATOM 9005 O O . GLN B 1 548 ? -1.054 38.469 25.781 1 88.88 548 GLN B O 1
ATOM 9010 N N . LEU B 1 549 ? 0.526 39.156 24.375 1 88.12 549 LEU B N 1
ATOM 9011 C CA . LEU B 1 549 ? 0.742 37.812 23.844 1 88.12 549 LEU B CA 1
ATOM 9012 C C . LEU B 1 549 ? 1.346 36.906 24.891 1 88.12 549 LEU B C 1
ATOM 9014 O O . LEU B 1 549 ? 0.987 35.719 24.984 1 88.12 549 LEU B O 1
ATOM 9018 N N . SER B 1 550 ? 2.268 37.406 25.609 1 89.19 550 SER B N 1
ATOM 9019 C CA . SER B 1 550 ? 2.859 36.625 26.688 1 89.19 550 SER B CA 1
ATOM 9020 C C . SER B 1 550 ? 1.815 36.25 27.734 1 89.19 550 SER B C 1
ATOM 9022 O O . SER B 1 550 ? 1.814 35.125 28.25 1 89.19 550 SER B O 1
ATOM 9024 N N . GLU B 1 551 ? 1.021 37.219 28 1 92.31 551 GLU B N 1
ATOM 9025 C CA . GLU B 1 551 ? -0.057 36.969 28.953 1 92.31 551 GLU B CA 1
ATOM 9026 C C . GLU B 1 551 ? -1.054 35.969 28.406 1 92.31 551 GLU B C 1
ATOM 9028 O O . GLU B 1 551 ? -1.521 35.094 29.125 1 92.31 551 GLU B O 1
ATOM 9033 N N . LEU B 1 552 ? -1.395 36.156 27.188 1 93.31 552 LEU B N 1
ATOM 9034 C CA . LEU B 1 552 ? -2.326 35.25 26.531 1 93.31 552 LEU B CA 1
ATOM 9035 C C . LEU B 1 552 ? -1.761 33.844 26.5 1 93.31 552 LEU B C 1
ATOM 9037 O O . LEU B 1 552 ? -2.492 32.875 26.703 1 93.31 552 LEU B O 1
ATOM 9041 N N . GLN B 1 553 ? -0.521 33.688 26.219 1 91.88 553 GLN B N 1
ATOM 9042 C CA . GLN B 1 553 ? 0.133 32.375 26.188 1 91.88 553 GLN B CA 1
ATOM 9043 C C . GLN B 1 553 ? 0.074 31.703 27.547 1 91.88 553 GLN B C 1
ATOM 9045 O O . GLN B 1 553 ? -0.202 30.516 27.641 1 91.88 553 GLN B O 1
ATOM 9050 N N . ALA B 1 554 ? 0.366 32.469 28.516 1 93.31 554 ALA B N 1
ATOM 9051 C CA . ALA B 1 554 ? 0.309 31.938 29.875 1 93.31 554 ALA B CA 1
ATOM 9052 C C . ALA B 1 554 ? -1.112 31.516 30.234 1 93.31 554 ALA B C 1
ATOM 9054 O O . ALA B 1 554 ? -1.318 30.453 30.828 1 93.31 554 ALA B O 1
ATOM 9055 N N . ALA B 1 555 ? -2.033 32.375 29.906 1 96.31 555 ALA B N 1
ATOM 9056 C CA . ALA B 1 555 ? -3.436 32.094 30.188 1 96.31 555 ALA B CA 1
ATOM 9057 C C . ALA B 1 555 ? -3.891 30.844 29.422 1 96.31 555 ALA B C 1
ATOM 9059 O O . ALA B 1 555 ? -4.648 30.016 29.953 1 96.31 555 ALA B O 1
ATOM 9060 N N . LEU B 1 556 ? -3.465 30.781 28.203 1 96.31 556 LEU B N 1
ATOM 9061 C CA . LEU B 1 556 ? -3.809 29.641 27.375 1 96.31 556 LEU B CA 1
ATOM 9062 C C . LEU B 1 556 ? -3.293 28.344 28 1 96.31 556 LEU B C 1
ATOM 9064 O O . LEU B 1 556 ? -4.012 27.344 28.047 1 96.31 556 LEU B O 1
ATOM 9068 N N . GLY B 1 557 ? -2.09 28.328 28.438 1 94.94 557 GLY B N 1
ATOM 9069 C CA . GLY B 1 557 ? -1.537 27.172 29.109 1 94.94 557 GLY B CA 1
ATOM 9070 C C . GLY B 1 557 ? -2.338 26.75 30.328 1 94.94 557 GLY B C 1
ATOM 9071 O O . GLY B 1 557 ? -2.582 25.562 30.531 1 94.94 557 GLY B O 1
ATOM 9072 N N . ALA B 1 558 ? -2.713 27.734 31.031 1 96 558 ALA B N 1
ATOM 9073 C CA . ALA B 1 558 ? -3.484 27.469 32.25 1 96 558 ALA B CA 1
ATOM 9074 C C . ALA B 1 558 ? -4.855 26.891 31.906 1 96 558 ALA B C 1
ATOM 9076 O O . ALA B 1 558 ? -5.309 25.922 32.531 1 96 558 ALA B O 1
ATOM 9077 N N . VAL B 1 559 ? -5.5 27.5 30.969 1 97.31 559 VAL B N 1
ATOM 9078 C CA . VAL B 1 559 ? -6.832 27.078 30.547 1 97.31 559 VAL B CA 1
ATOM 9079 C C . VAL B 1 559 ? -6.77 25.656 29.984 1 97.31 559 VAL B C 1
ATOM 9081 O O . VAL B 1 559 ? -7.617 24.828 30.297 1 97.31 559 VAL B O 1
ATOM 9084 N N . MET B 1 560 ? -5.801 25.375 29.203 1 96.69 560 MET B N 1
ATOM 9085 C CA . MET B 1 560 ? -5.629 24.031 28.641 1 96.69 560 MET B CA 1
ATOM 9086 C C . MET B 1 560 ? -5.41 23 29.734 1 96.69 560 MET B C 1
ATOM 9088 O O . MET B 1 560 ? -5.926 21.891 29.656 1 96.69 560 MET B O 1
ATOM 9092 N N . GLY B 1 561 ? -4.617 23.391 30.703 1 96.44 561 GLY B N 1
ATOM 9093 C CA . GLY B 1 561 ? -4.422 22.516 31.844 1 96.44 561 GLY B CA 1
ATOM 9094 C C . GLY B 1 561 ? -5.711 22.219 32.594 1 96.44 561 GLY B C 1
ATOM 9095 O O . GLY B 1 561 ? -5.957 21.062 32.969 1 96.44 561 GLY B O 1
ATOM 9096 N N . GLU B 1 562 ? -6.496 23.203 32.75 1 97.12 562 GLU B N 1
ATOM 9097 C CA . GLU B 1 562 ? -7.77 23.047 33.469 1 97.12 562 GLU B CA 1
ATOM 9098 C C . GLU B 1 562 ? -8.734 22.188 32.656 1 97.12 562 GLU B C 1
ATOM 9100 O O . GLU B 1 562 ? -9.383 21.297 33.219 1 97.12 562 GLU B O 1
ATOM 9105 N N . TRP B 1 563 ? -8.859 22.484 31.406 1 98 563 TRP B N 1
ATOM 9106 C CA . TRP B 1 563 ? -9.758 21.719 30.547 1 98 563 TRP B CA 1
ATOM 9107 C C . TRP B 1 563 ? -9.305 20.266 30.438 1 98 563 TRP B C 1
ATOM 9109 O O . TRP B 1 563 ? -10.133 19.359 30.375 1 98 563 TRP B O 1
ATOM 9119 N N . GLY B 1 564 ? -7.98 20.078 30.344 1 97.69 564 GLY B N 1
ATOM 9120 C CA . GLY B 1 564 ? -7.449 18.719 30.344 1 97.69 564 GLY B CA 1
ATOM 9121 C C . GLY B 1 564 ? -7.801 17.938 31.609 1 97.69 564 GLY B C 1
ATOM 9122 O O . GLY B 1 564 ? -8.188 16.766 31.531 1 97.69 564 GLY B O 1
ATOM 9123 N N . ALA B 1 565 ? -7.684 18.641 32.719 1 96.56 565 ALA B N 1
ATOM 9124 C CA . ALA B 1 565 ? -8.031 18 33.969 1 96.56 565 ALA B CA 1
ATOM 9125 C C . ALA B 1 565 ? -9.523 17.672 34.031 1 96.56 565 ALA B C 1
ATOM 9127 O O . ALA B 1 565 ? -9.914 16.625 34.562 1 96.56 565 ALA B O 1
ATOM 9128 N N . LEU B 1 566 ? -10.281 18.562 33.531 1 96.19 566 LEU B N 1
ATOM 9129 C CA . LEU B 1 566 ? -11.727 18.344 33.469 1 96.19 566 LEU B CA 1
ATOM 9130 C C . LEU B 1 566 ? -12.039 17.078 32.656 1 96.19 566 LEU B C 1
ATOM 9132 O O . LEU B 1 566 ? -12.852 16.25 33.094 1 96.19 566 LEU B O 1
ATOM 9136 N N . LEU B 1 567 ? -11.445 16.891 31.5 1 96 567 LEU B N 1
ATOM 9137 C CA . LEU B 1 567 ? -11.68 15.734 30.641 1 96 567 LEU B CA 1
ATOM 9138 C C . LEU B 1 567 ? -11.203 14.445 31.297 1 96 567 LEU B C 1
ATOM 9140 O O . LEU B 1 567 ? -11.883 13.422 31.25 1 96 567 LEU B O 1
ATOM 9144 N N . LEU B 1 568 ? -10.039 14.516 31.938 1 94.44 568 LEU B N 1
ATOM 9145 C CA . LEU B 1 568 ? -9.508 13.328 32.594 1 94.44 568 LEU B CA 1
ATOM 9146 C C . LEU B 1 568 ? -10.445 12.867 33.719 1 94.44 568 LEU B C 1
ATOM 9148 O O . LEU B 1 568 ? -10.664 11.664 33.875 1 94.44 568 LEU B O 1
ATOM 9152 N N . ARG B 1 569 ? -11.008 13.836 34.406 1 93.88 569 ARG B N 1
ATOM 9153 C CA . ARG B 1 569 ? -11.977 13.508 35.438 1 93.88 569 ARG B CA 1
ATOM 9154 C C . ARG B 1 569 ? -13.242 12.898 34.844 1 93.88 569 ARG B C 1
ATOM 9156 O O . ARG B 1 569 ? -13.781 11.922 35.375 1 93.88 569 ARG B O 1
ATOM 9163 N N . THR B 1 570 ? -13.641 13.477 33.781 1 93.94 570 THR B N 1
ATOM 9164 C CA . THR B 1 570 ? -14.836 13 33.094 1 93.94 570 THR B CA 1
ATOM 9165 C C . THR B 1 570 ? -14.633 11.586 32.562 1 93.94 570 THR B C 1
ATOM 9167 O O . THR 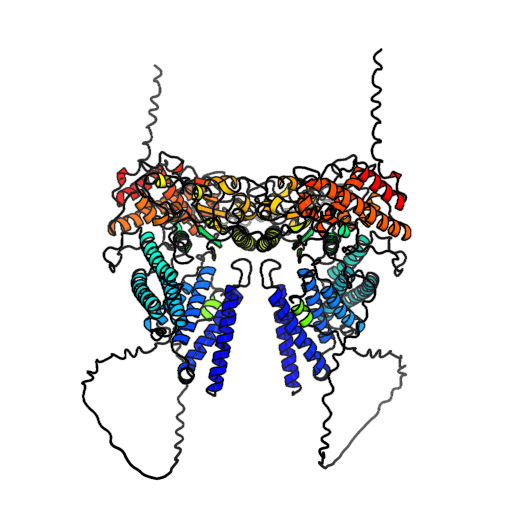B 1 570 ? -15.539 10.75 32.656 1 93.94 570 THR B O 1
ATOM 9170 N N . PHE B 1 571 ? -13.477 11.281 32 1 91.62 571 PHE B N 1
ATOM 9171 C CA . PHE B 1 571 ? -13.148 9.969 31.469 1 91.62 571 PHE B CA 1
ATOM 9172 C C . PHE B 1 571 ? -13.172 8.914 32.562 1 91.62 571 PHE B C 1
ATOM 9174 O O . PHE B 1 571 ? -13.539 7.762 32.312 1 91.62 571 PHE B O 1
ATOM 9181 N N . GLY B 1 572 ? -12.836 9.266 33.719 1 86.69 572 GLY B N 1
ATOM 9182 C CA . GLY B 1 572 ? -12.805 8.352 34.844 1 86.69 572 GLY B CA 1
ATOM 9183 C C . GLY B 1 572 ? -14.172 8.102 35.438 1 86.69 572 GLY B C 1
ATOM 9184 O O . GLY B 1 572 ? -14.422 7.035 36 1 86.69 572 GLY B O 1
ATOM 9185 N N . ALA B 1 573 ? -15.055 9.039 35.344 1 84.69 573 ALA B N 1
ATOM 9186 C CA . ALA B 1 573 ? -16.344 8.992 36.031 1 84.69 573 ALA B CA 1
ATOM 9187 C C . ALA B 1 573 ? -17.406 8.344 35.156 1 84.69 573 ALA B C 1
ATOM 9189 O O . ALA B 1 573 ? -18.297 7.637 35.656 1 84.69 573 ALA B O 1
ATOM 9190 N N . ALA B 1 574 ? -17.375 8.555 33.906 1 71.44 574 ALA B N 1
ATOM 9191 C CA . ALA B 1 574 ? -18.453 8.172 33 1 71.44 574 ALA B CA 1
ATOM 9192 C C . ALA B 1 574 ? -18.312 6.715 32.562 1 71.44 574 ALA B C 1
ATOM 9194 O O . ALA B 1 574 ? -17.203 6.219 32.375 1 71.44 574 ALA B O 1
ATOM 9195 N N . MET B 1 575 ? -19.547 5.953 32.75 1 72 575 MET B N 1
ATOM 9196 C CA . MET B 1 575 ? -19.703 4.637 32.156 1 72 575 MET B CA 1
ATOM 9197 C C . MET B 1 575 ? -20.875 4.629 31.172 1 72 575 MET B C 1
ATOM 9199 O O . MET B 1 575 ? -21.953 5.117 31.484 1 72 575 MET B O 1
ATOM 9203 N N . PRO B 1 576 ? -20.562 4.234 29.812 1 77.56 576 PRO B N 1
ATOM 9204 C CA . PRO B 1 576 ? -19.328 3.682 29.25 1 77.56 576 PRO B CA 1
ATOM 9205 C C . PRO B 1 576 ? -18.25 4.742 29 1 77.56 576 PRO B C 1
ATOM 9207 O O . PRO B 1 576 ? -18.578 5.918 28.812 1 77.56 576 PRO B O 1
ATOM 9210 N N . ARG B 1 577 ? -17.172 4.277 29.078 1 83.12 577 ARG B N 1
ATOM 9211 C CA . ARG B 1 577 ? -16.047 5.184 28.953 1 83.12 577 ARG B CA 1
ATOM 9212 C C . ARG B 1 577 ? -15.969 5.773 27.547 1 83.12 577 ARG B C 1
ATOM 9214 O O . ARG B 1 577 ? -16.234 5.078 26.562 1 83.12 577 ARG B O 1
ATOM 9221 N N . SER B 1 578 ? -15.719 7.031 27.547 1 90.25 578 SER B N 1
ATOM 9222 C CA . SER B 1 578 ? -15.539 7.723 26.266 1 90.25 578 SER B CA 1
ATOM 9223 C C . SER B 1 578 ? -14.359 7.152 25.5 1 90.25 578 SER B C 1
ATOM 9225 O O . SER B 1 578 ? -13.297 6.906 26.062 1 90.25 578 SER B O 1
ATOM 9227 N N . PRO B 1 579 ? -14.531 6.926 24.172 1 91.56 579 PRO B N 1
ATOM 9228 C CA . PRO B 1 579 ? -13.398 6.457 23.359 1 91.56 579 PRO B CA 1
ATOM 9229 C C . PRO B 1 579 ? -12.242 7.449 23.344 1 91.56 579 PRO B C 1
ATOM 9231 O O . PRO B 1 579 ? -11.094 7.059 23.094 1 91.56 579 PRO B O 1
ATOM 9234 N N . TRP B 1 580 ? -12.516 8.719 23.656 1 95.5 580 TRP B N 1
ATOM 9235 C CA . TRP B 1 580 ? -11.484 9.758 23.609 1 95.5 580 TRP B CA 1
ATOM 9236 C C . TRP B 1 580 ? -10.453 9.547 24.719 1 95.5 580 TRP B C 1
ATOM 9238 O O . TRP B 1 580 ? -9.336 10.07 24.641 1 95.5 580 TRP B O 1
ATOM 9248 N N . ALA B 1 581 ? -10.812 8.812 25.734 1 94.12 581 ALA B N 1
ATOM 9249 C CA . ALA B 1 581 ? -9.906 8.547 26.844 1 94.12 581 ALA B CA 1
ATOM 9250 C C . ALA B 1 581 ? -8.656 7.824 26.375 1 94.12 581 ALA B C 1
ATOM 9252 O O . ALA B 1 581 ? -7.555 8.078 26.875 1 94.12 581 ALA B O 1
ATOM 9253 N N . ALA B 1 582 ? -8.805 6.973 25.406 1 92.62 582 ALA B N 1
ATOM 9254 C CA . ALA B 1 582 ? -7.68 6.188 24.891 1 92.62 582 ALA B CA 1
ATOM 9255 C C . ALA B 1 582 ? -6.691 7.07 24.141 1 92.62 582 ALA B C 1
ATOM 9257 O O . ALA B 1 582 ? -5.477 6.953 24.312 1 92.62 582 ALA B O 1
ATOM 9258 N N . VAL B 1 583 ? -7.191 7.961 23.328 1 94.75 583 VAL B N 1
ATOM 9259 C CA . VAL B 1 583 ? -6.344 8.82 22.5 1 94.75 583 VAL B CA 1
ATOM 9260 C C . VAL B 1 583 ? -5.711 9.906 23.375 1 94.75 583 VAL B C 1
ATOM 9262 O O . VAL B 1 583 ? -4.598 10.359 23.109 1 94.75 583 VAL B O 1
ATOM 9265 N N . PHE B 1 584 ? -6.395 10.188 24.469 1 95 584 PHE B N 1
ATOM 9266 C CA . PHE B 1 584 ? -5.965 11.25 25.375 1 95 584 PHE B CA 1
ATOM 9267 C C . PHE B 1 584 ? -4.707 10.836 26.141 1 95 584 PHE B C 1
ATOM 9269 O O . PHE B 1 584 ? -4.035 11.68 26.734 1 95 584 PHE B O 1
ATOM 9276 N N . ARG B 1 585 ? -4.293 9.586 26.016 1 94.69 585 ARG B N 1
ATOM 9277 C CA . ARG B 1 585 ? -3.082 9.086 26.656 1 94.69 585 ARG B CA 1
ATOM 9278 C C . ARG B 1 585 ? -1.832 9.57 25.938 1 94.69 585 ARG B C 1
ATOM 9280 O O . ARG B 1 585 ? -0.745 9.602 26.516 1 94.69 585 ARG B O 1
ATOM 9287 N N . ASP B 1 586 ? -1.956 9.805 24.719 1 96.44 586 ASP B N 1
ATOM 9288 C CA . ASP B 1 586 ? -0.874 10.414 23.938 1 96.44 586 ASP B CA 1
ATOM 9289 C C . ASP B 1 586 ? -0.879 11.938 24.094 1 96.44 586 ASP B C 1
ATOM 9291 O O . ASP B 1 586 ? -1.875 12.594 23.781 1 96.44 586 ASP B O 1
ATOM 9295 N N . ALA B 1 587 ? 0.198 12.508 24.484 1 96.88 587 ALA B N 1
ATOM 9296 C CA . ALA B 1 587 ? 0.244 13.93 24.828 1 96.88 587 ALA B CA 1
ATOM 9297 C C . ALA B 1 587 ? 0.068 14.789 23.578 1 96.88 587 ALA B C 1
ATOM 9299 O O . ALA B 1 587 ? -0.509 15.883 23.656 1 96.88 587 ALA B O 1
ATOM 9300 N N . LEU B 1 588 ? 0.635 14.375 22.453 1 97.12 588 LEU B N 1
ATOM 9301 C CA . LEU B 1 588 ? 0.48 15.148 21.234 1 97.12 588 LEU B CA 1
ATOM 9302 C C . LEU B 1 588 ? -0.976 15.164 20.781 1 97.12 588 LEU B C 1
ATOM 9304 O O . LEU B 1 588 ? -1.485 16.203 20.359 1 97.12 588 LEU B O 1
ATOM 9308 N N . LEU B 1 589 ? -1.634 14.023 20.906 1 97.94 589 LEU B N 1
ATOM 9309 C CA . LEU B 1 589 ? -3.047 13.961 20.547 1 97.94 589 LEU B CA 1
ATOM 9310 C C . LEU B 1 589 ? -3.9 14.695 21.578 1 97.94 589 LEU B C 1
ATOM 9312 O O . LEU B 1 589 ? -4.891 15.336 21.219 1 97.94 589 LEU B O 1
ATOM 9316 N N . ARG B 1 590 ? -3.555 14.562 22.828 1 97.44 590 ARG B N 1
ATOM 9317 C CA . ARG B 1 590 ? -4.211 15.32 23.891 1 97.44 590 ARG B CA 1
ATOM 9318 C C . ARG B 1 590 ? -4.203 16.812 23.594 1 97.44 590 ARG B C 1
ATOM 9320 O O . ARG B 1 590 ? -5.23 17.484 23.719 1 97.44 590 ARG B O 1
ATOM 9327 N N . ARG B 1 591 ? -3.066 17.281 23.203 1 97.31 591 ARG B N 1
ATOM 9328 C CA . ARG B 1 591 ? -2.885 18.672 22.844 1 97.31 591 ARG B CA 1
ATOM 9329 C C . ARG B 1 591 ? -3.816 19.078 21.703 1 97.31 591 ARG B C 1
ATOM 9331 O O . ARG B 1 591 ? -4.461 20.125 21.75 1 97.31 591 ARG B O 1
ATOM 9338 N N . LEU B 1 592 ? -3.936 18.203 20.688 1 98.19 592 LEU B N 1
ATOM 9339 C CA . LEU B 1 592 ? -4.793 18.5 19.547 1 98.19 592 LEU B CA 1
ATOM 9340 C C . LEU B 1 592 ? -6.262 18.531 19.953 1 98.19 592 LEU B C 1
ATOM 9342 O O . LEU B 1 592 ? -7.016 19.391 19.516 1 98.19 592 LEU B O 1
ATOM 9346 N N . VAL B 1 593 ? -6.645 17.656 20.812 1 98.38 593 VAL B N 1
ATOM 9347 C CA . VAL B 1 593 ? -8.031 17.578 21.25 1 98.38 593 VAL B CA 1
ATOM 9348 C C . VAL B 1 593 ? -8.391 18.844 22.047 1 98.38 593 VAL B C 1
ATOM 9350 O O . VAL B 1 593 ? -9.453 19.438 21.844 1 98.38 593 VAL B O 1
ATOM 9353 N N . LEU B 1 594 ? -7.555 19.234 22.922 1 98.31 594 LEU B N 1
ATOM 9354 C CA . LEU B 1 594 ? -7.797 20.422 23.734 1 98.31 594 LEU B CA 1
ATOM 9355 C C . LEU B 1 594 ? -7.859 21.672 22.875 1 98.31 594 LEU B C 1
ATOM 9357 O O . LEU B 1 594 ? -8.695 22.547 23.094 1 98.31 594 LEU B O 1
ATOM 9361 N N . ARG B 1 595 ? -6.984 21.766 21.938 1 98.25 595 ARG B N 1
ATOM 9362 C CA . ARG B 1 595 ? -6.977 22.906 21.031 1 98.25 595 ARG B CA 1
ATOM 9363 C C . ARG B 1 595 ? -8.219 22.906 20.156 1 98.25 595 ARG B C 1
ATOM 9365 O O . ARG B 1 595 ? -8.703 23.984 19.766 1 98.25 595 ARG B O 1
ATOM 9372 N N . TYR B 1 596 ? -8.711 21.703 19.844 1 98.5 596 TYR B N 1
ATOM 9373 C CA . TYR B 1 596 ? -9.992 21.625 19.141 1 98.5 596 TYR B CA 1
ATOM 9374 C C . TYR B 1 596 ? -11.117 22.172 20 1 98.5 596 TYR B C 1
ATOM 9376 O O . TYR B 1 596 ? -12 22.891 19.516 1 98.5 596 TYR B O 1
ATOM 9384 N N . VAL B 1 597 ? -11.109 21.781 21.25 1 98.56 597 VAL B N 1
ATOM 9385 C CA . VAL B 1 597 ? -12.109 22.281 22.188 1 98.56 597 VAL B CA 1
ATOM 9386 C C . VAL B 1 597 ? -12.062 23.812 22.219 1 98.56 597 VAL B C 1
ATOM 9388 O O . VAL B 1 597 ? -13.102 24.469 22.234 1 98.56 597 VAL B O 1
ATOM 9391 N N . LEU B 1 598 ? -10.891 24.359 22.234 1 98.31 598 LEU B N 1
ATOM 9392 C CA . LEU B 1 598 ? -10.719 25.812 22.203 1 98.31 598 LEU B CA 1
ATOM 9393 C C . LEU B 1 598 ? -11.336 26.391 20.922 1 98.31 598 LEU B C 1
ATOM 9395 O O . LEU B 1 598 ? -12.031 27.406 20.984 1 98.31 598 LEU B O 1
ATOM 9399 N N . CYS B 1 599 ? -10.969 25.797 19.797 1 98.12 599 CYS B N 1
ATOM 9400 C CA . CYS B 1 599 ? -11.516 26.25 18.531 1 98.12 599 CYS B CA 1
ATOM 9401 C C . CYS B 1 599 ? -13.039 26.25 18.562 1 98.12 599 CYS B C 1
ATOM 9403 O O . CYS B 1 599 ? -13.68 27.25 18.234 1 98.12 599 CYS B O 1
ATOM 9405 N N . ARG B 1 600 ? -13.625 25.141 18.953 1 97.94 600 ARG B N 1
ATOM 9406 C CA . ARG B 1 600 ? -15.07 24.969 19 1 97.94 600 ARG B CA 1
ATOM 9407 C C . ARG B 1 600 ? -15.711 25.969 19.953 1 97.94 600 ARG B C 1
ATOM 9409 O O . ARG B 1 600 ? -16.734 26.578 19.625 1 97.94 600 ARG B O 1
ATOM 9416 N N . ALA B 1 601 ? -15.18 26.156 21.094 1 97.5 601 ALA B N 1
ATOM 9417 C CA . ALA B 1 601 ? -15.703 27.078 22.094 1 97.5 601 ALA B CA 1
ATOM 9418 C C . ALA B 1 601 ? -15.609 28.531 21.594 1 97.5 601 ALA B C 1
ATOM 9420 O O . ALA B 1 601 ? -16.547 29.297 21.75 1 97.5 601 ALA B O 1
ATOM 9421 N N . SER B 1 602 ? -14.414 28.922 21.062 1 96.69 602 SER B N 1
ATOM 9422 C CA . SER B 1 602 ? -14.203 30.281 20.578 1 96.69 602 SER B CA 1
ATOM 9423 C C . SER B 1 602 ? -15.219 30.641 19.5 1 96.69 602 SER B C 1
ATOM 9425 O O . SER B 1 602 ? -15.766 31.75 19.5 1 96.69 602 SER B O 1
ATOM 9427 N N . LEU B 1 603 ? -15.469 29.719 18.594 1 96.69 603 LEU B N 1
ATOM 9428 C CA . LEU B 1 603 ? -16.391 29.984 17.5 1 96.69 603 LEU B CA 1
ATOM 9429 C C . LEU B 1 603 ? -17.844 29.969 17.984 1 96.69 603 LEU B C 1
ATOM 9431 O O . LEU B 1 603 ? -18.641 30.828 17.594 1 96.69 603 LEU B O 1
ATOM 9435 N N . ALA B 1 604 ? -18.172 29.016 18.844 1 96.75 604 ALA B N 1
ATOM 9436 C CA . ALA B 1 604 ? -19.547 28.859 19.328 1 96.75 604 ALA B CA 1
ATOM 9437 C C . ALA B 1 604 ? -19.938 30.031 20.203 1 96.75 604 ALA B C 1
ATOM 9439 O O . ALA B 1 604 ? -21.109 30.453 20.203 1 96.75 604 ALA B O 1
ATOM 9440 N N . LEU B 1 605 ? -19.078 30.578 21.016 1 95.75 605 LEU B N 1
ATOM 9441 C CA . LEU B 1 605 ? -19.359 31.641 21.969 1 95.75 605 LEU B CA 1
ATOM 9442 C C . LEU B 1 605 ? -19.172 33 21.328 1 95.75 605 LEU B C 1
ATOM 9444 O O . LEU B 1 605 ? -19.438 34.031 21.953 1 95.75 605 LEU B O 1
ATOM 9448 N N . HIS B 1 606 ? -18.625 33.031 20.125 1 94.62 606 HIS B N 1
ATOM 9449 C CA . HIS B 1 606 ? -18.469 34.281 19.406 1 94.62 606 HIS B CA 1
ATOM 9450 C C . HIS B 1 606 ? -19.812 34.969 19.172 1 94.62 606 HIS B C 1
ATOM 9452 O O . HIS B 1 606 ? -20.766 34.312 18.75 1 94.62 606 HIS B O 1
ATOM 9458 N N . ALA B 1 607 ? -19.891 36.156 19.297 1 90.94 607 ALA B N 1
ATOM 9459 C CA . ALA B 1 607 ? -21.141 36.906 19.281 1 90.94 607 ALA B CA 1
ATOM 9460 C C . ALA B 1 607 ? -21.781 36.875 17.891 1 90.94 607 ALA B C 1
ATOM 9462 O O . ALA B 1 607 ? -23.016 36.75 17.766 1 90.94 607 ALA B O 1
ATOM 9463 N N . THR B 1 608 ? -21.078 36.906 16.859 1 89.12 608 THR B N 1
ATOM 9464 C CA . THR B 1 608 ? -21.609 37.031 15.5 1 89.12 608 THR B CA 1
ATOM 9465 C C . THR B 1 608 ? -21.547 35.688 14.781 1 89.12 608 THR B C 1
ATOM 9467 O O . THR B 1 608 ? -22.328 35.406 13.867 1 89.12 608 THR B O 1
ATOM 9470 N N . VAL B 1 609 ? -20.672 34.844 15.148 1 92.44 609 VAL B N 1
ATOM 9471 C CA . VAL B 1 609 ? -20.375 33.594 14.406 1 92.44 609 VAL B CA 1
ATOM 9472 C C . VAL B 1 609 ? -21.141 32.438 15.023 1 92.44 609 VAL B C 1
ATOM 9474 O O . VAL B 1 609 ? -21.625 31.562 14.305 1 92.44 609 VAL B O 1
ATOM 9477 N N . GLY B 1 610 ? -21.359 32.406 16.25 1 92.44 610 GLY B N 1
ATOM 9478 C CA . GLY B 1 610 ? -21.828 31.281 17.016 1 92.44 610 GLY B CA 1
ATOM 9479 C C . GLY B 1 610 ? -23.266 30.906 16.703 1 92.44 610 GLY B C 1
ATOM 9480 O O . GLY B 1 610 ? -23.688 29.766 16.922 1 92.44 610 GLY B O 1
ATOM 9481 N N . ALA B 1 611 ? -24 31.734 16.109 1 88.81 611 ALA B N 1
ATOM 9482 C CA . ALA B 1 611 ? -25.422 31.516 15.867 1 88.81 611 ALA B CA 1
ATOM 9483 C C . ALA B 1 611 ? -25.641 30.656 14.633 1 88.81 611 ALA B C 1
ATOM 9485 O O . ALA B 1 611 ? -26.703 30.047 14.461 1 88.81 611 ALA B O 1
ATOM 9486 N N . ARG B 1 612 ? -24.734 30.516 13.828 1 93.44 612 ARG B N 1
ATOM 9487 C CA . ARG B 1 612 ? -24.859 29.75 12.586 1 93.44 612 ARG B CA 1
ATOM 9488 C C . ARG B 1 612 ? -24.156 28.406 12.695 1 93.44 612 ARG B C 1
ATOM 9490 O O . ARG B 1 612 ? -22.938 28.344 12.781 1 93.44 612 ARG B O 1
ATOM 9497 N N . PRO B 1 613 ? -24.891 27.359 12.531 1 93.5 613 PRO B N 1
ATOM 9498 C CA . PRO B 1 613 ? -24.297 26.016 12.672 1 93.5 613 PRO B CA 1
ATOM 9499 C C . PRO B 1 613 ? -23.25 25.734 11.609 1 93.5 613 PRO B C 1
ATOM 9501 O O . PRO B 1 613 ? -22.328 24.922 11.836 1 93.5 613 PRO B O 1
ATOM 9504 N N . GLU B 1 614 ? -23.266 26.359 10.461 1 94.75 614 GLU B N 1
ATOM 9505 C CA . GLU B 1 614 ? -22.328 26.141 9.367 1 94.75 614 GLU B CA 1
ATOM 9506 C C . GLU B 1 614 ? -20.938 26.641 9.742 1 94.75 614 GLU B C 1
ATOM 9508 O O . GLU B 1 614 ? -19.938 26.266 9.094 1 94.75 614 GLU B O 1
ATOM 9513 N N . HIS B 1 615 ? -20.891 27.5 10.805 1 95.88 615 HIS B N 1
ATOM 9514 C CA . HIS B 1 615 ? -19.609 28.078 11.219 1 95.88 615 HIS B CA 1
ATOM 9515 C C . HIS B 1 615 ? -19.016 27.328 12.391 1 95.88 615 HIS B C 1
ATOM 9517 O O . HIS B 1 615 ? -17.984 27.719 12.93 1 95.88 615 HIS B O 1
ATOM 9523 N N . LEU B 1 616 ? -19.594 26.25 12.766 1 96.81 616 LEU B N 1
ATOM 9524 C CA . LEU B 1 616 ? -19.125 25.516 13.93 1 96.81 616 LEU B CA 1
ATOM 9525 C C . LEU B 1 616 ? -18.438 24.234 13.523 1 96.81 616 LEU B C 1
ATOM 9527 O O . LEU B 1 616 ? -18.906 23.516 12.633 1 96.81 616 LEU B O 1
ATOM 9531 N N . PRO B 1 617 ? -17.234 23.984 14.078 1 97.56 617 PRO B N 1
ATOM 9532 C CA . PRO B 1 617 ? -16.578 22.703 13.828 1 97.56 617 PRO B CA 1
ATOM 9533 C C . PRO B 1 617 ? -17.312 21.531 14.461 1 97.56 617 PRO B C 1
ATOM 9535 O O . PRO B 1 617 ? -18.156 21.719 15.336 1 97.56 617 PRO B O 1
ATOM 9538 N N . SER B 1 618 ? -17.094 20.344 14 1 97.31 618 SER B N 1
ATOM 9539 C CA . SER B 1 618 ? -17.688 19.125 14.531 1 97.31 618 SER B CA 1
ATOM 9540 C C . SER B 1 618 ? -16.656 18 14.633 1 97.31 618 SER B C 1
ATOM 9542 O O . SER B 1 618 ? -15.523 18.156 14.164 1 97.31 618 SER B O 1
ATOM 9544 N N . CYS B 1 619 ? -16.969 17.016 15.398 1 97.94 619 CYS B N 1
ATOM 9545 C CA . CYS B 1 619 ? -16.047 15.883 15.547 1 97.94 619 CYS B CA 1
ATOM 9546 C C . CYS B 1 619 ? -16.812 14.586 15.797 1 97.94 619 CYS B C 1
ATOM 9548 O O . CYS B 1 619 ? -18.016 14.617 16.094 1 97.94 619 CYS B O 1
ATOM 9550 N N . PHE B 1 620 ? -16.266 13.461 15.492 1 96.62 620 PHE B N 1
ATOM 9551 C CA . PHE B 1 620 ? -16.766 12.156 15.906 1 96.62 620 PHE B CA 1
ATOM 9552 C C . PHE B 1 620 ? -15.625 11.258 16.391 1 96.62 620 PHE B C 1
ATOM 9554 O O . PHE B 1 620 ? -14.5 11.359 15.891 1 96.62 620 PHE B O 1
ATOM 9561 N N . PRO B 1 621 ? -15.781 10.445 17.328 1 95.5 621 PRO B N 1
ATOM 9562 C CA . PRO B 1 621 ? -16.984 10.422 18.156 1 95.5 621 PRO B CA 1
ATOM 9563 C C . PRO B 1 621 ? -17.234 11.75 18.875 1 95.5 621 PRO B C 1
ATOM 9565 O O . PRO B 1 621 ? -16.359 12.609 18.906 1 95.5 621 PRO B O 1
ATOM 9568 N N . GLU B 1 622 ? -18.484 11.852 19.469 1 95.38 622 GLU B N 1
ATOM 9569 C CA . GLU B 1 622 ? -18.797 13.086 20.172 1 95.38 622 GLU B CA 1
ATOM 9570 C C . GLU B 1 622 ? -17.984 13.211 21.453 1 95.38 622 GLU B C 1
ATOM 9572 O O . GLU B 1 622 ? -17.75 12.219 22.156 1 95.38 622 GLU B O 1
ATOM 9577 N N . LEU B 1 623 ? -17.609 14.406 21.75 1 96.31 623 LEU B N 1
ATOM 9578 C CA . LEU B 1 623 ? -16.891 14.68 23 1 96.31 623 LEU B CA 1
ATOM 9579 C C . LEU B 1 623 ? -17.844 14.727 24.172 1 96.31 623 LEU B C 1
ATOM 9581 O O . LEU B 1 623 ? -19.047 14.938 24 1 96.31 623 LEU B O 1
ATOM 9585 N N . PRO B 1 624 ? -17.328 14.492 25.344 1 95 624 PRO B N 1
ATOM 9586 C CA . PRO B 1 624 ? -18.172 14.578 26.531 1 95 624 PRO B CA 1
ATOM 9587 C C . PRO B 1 624 ? -18.875 15.93 26.656 1 95 624 PRO B C 1
ATOM 9589 O O . PRO B 1 624 ? -18.312 16.953 26.25 1 95 624 PRO B O 1
ATOM 9592 N N . ARG B 1 625 ? -19.984 15.969 27.328 1 93.88 625 ARG B N 1
ATOM 9593 C CA . ARG B 1 625 ? -20.812 17.156 27.453 1 93.88 625 ARG B CA 1
ATOM 9594 C C . ARG B 1 625 ? -20.156 18.203 28.328 1 93.88 625 ARG B C 1
ATOM 9596 O O . ARG B 1 625 ? -20.438 19.406 28.219 1 93.88 625 ARG B O 1
ATOM 9603 N N . GLU B 1 626 ? -19.297 17.828 29.156 1 94.12 626 GLU B N 1
ATOM 9604 C CA . GLU B 1 626 ? -18.594 18.719 30.078 1 94.12 626 GLU B CA 1
ATOM 9605 C C . GLU B 1 626 ? -17.75 19.734 29.328 1 94.12 626 GLU B C 1
ATOM 9607 O O . GLU B 1 626 ? -17.422 20.797 29.875 1 94.12 626 GLU B O 1
ATOM 9612 N N . VAL B 1 627 ? -17.406 19.375 28.078 1 95.75 627 VAL B N 1
ATOM 9613 C CA . VAL B 1 627 ? -16.562 20.297 27.344 1 95.75 627 VAL B CA 1
ATOM 9614 C C . VAL B 1 627 ? -17.391 20.984 26.25 1 95.75 627 VAL B C 1
ATOM 9616 O O . VAL B 1 627 ? -16.844 21.547 25.297 1 95.75 627 VAL B O 1
ATOM 9619 N N . ASP B 1 628 ? -18.656 20.984 26.391 1 95.88 628 ASP B N 1
ATOM 9620 C CA . ASP B 1 628 ? -19.5 21.75 25.484 1 95.88 628 ASP B CA 1
ATOM 9621 C C . ASP B 1 628 ? -19.25 23.25 25.625 1 95.88 628 ASP B C 1
ATOM 9623 O O . ASP B 1 628 ? -18.984 23.734 26.719 1 95.88 628 ASP B O 1
ATOM 9627 N N . PRO B 1 629 ? -19.344 23.969 24.531 1 95.38 629 PRO B N 1
ATOM 9628 C CA . PRO B 1 629 ? -19.047 25.406 24.562 1 95.38 629 PRO B CA 1
ATOM 9629 C C . PRO B 1 629 ? -19.875 26.156 25.609 1 95.38 629 PRO B C 1
ATOM 9631 O O . PRO B 1 629 ? -19.391 27.125 26.188 1 95.38 629 PRO B O 1
ATOM 9634 N N . ALA B 1 630 ? -21.031 25.656 25.875 1 91.81 630 ALA B N 1
ATOM 9635 C CA . ALA B 1 630 ? -21.922 26.328 26.797 1 91.81 630 ALA B CA 1
ATOM 9636 C C . ALA B 1 630 ? -21.609 25.953 28.25 1 91.81 630 ALA B C 1
ATOM 9638 O O . ALA B 1 630 ? -22.125 26.562 29.188 1 91.81 630 ALA B O 1
ATOM 9639 N N . ALA B 1 631 ? -20.812 25 28.469 1 95 631 ALA B N 1
ATOM 9640 C CA . ALA B 1 631 ? -20.438 24.594 29.828 1 95 631 ALA B CA 1
ATOM 9641 C C . ALA B 1 631 ? -19.719 25.734 30.562 1 95 631 ALA B C 1
ATOM 9643 O O . ALA B 1 631 ? -18.906 26.453 29.969 1 95 631 ALA B O 1
ATOM 9644 N N . PRO B 1 632 ? -20.031 25.891 31.828 1 94.25 632 PRO B N 1
ATOM 9645 C CA . PRO B 1 632 ? -19.516 27.047 32.562 1 94.25 632 PRO B CA 1
ATOM 9646 C C . PRO B 1 632 ? -17.984 27.109 32.594 1 94.25 632 PRO B C 1
ATOM 9648 O O . PRO B 1 632 ? -17.422 28.188 32.406 1 94.25 632 PRO B O 1
ATOM 9651 N N . GLU B 1 633 ? -17.328 26.016 32.812 1 95.12 633 GLU B N 1
ATOM 9652 C CA . GLU B 1 633 ? -15.875 26.016 32.875 1 95.12 633 GLU B CA 1
ATOM 9653 C C . GLU B 1 633 ? -15.258 26.422 31.547 1 95.12 633 GLU B C 1
ATOM 9655 O O . GLU B 1 633 ? -14.242 27.109 31.531 1 95.12 633 GLU B O 1
ATOM 9660 N N . ILE B 1 634 ? -15.836 25.969 30.469 1 97.25 634 ILE B N 1
ATOM 9661 C CA . ILE B 1 634 ? -15.328 26.266 29.141 1 97.25 634 ILE B CA 1
ATOM 9662 C C . ILE B 1 634 ? -15.562 27.734 28.812 1 97.25 634 ILE B C 1
ATOM 9664 O O . ILE B 1 634 ? -14.656 28.422 28.312 1 97.25 634 ILE B O 1
ATOM 9668 N N . ALA B 1 635 ? -16.719 28.266 29.094 1 96.12 635 ALA B N 1
ATOM 9669 C CA . ALA B 1 635 ? -17.047 29.672 28.844 1 96.12 635 ALA B CA 1
ATOM 9670 C C . ALA B 1 635 ? -16.156 30.594 29.656 1 96.12 635 ALA B C 1
ATOM 9672 O O . ALA B 1 635 ? -15.719 31.641 29.156 1 96.12 635 ALA B O 1
ATOM 9673 N N . ALA B 1 636 ? -15.945 30.188 30.891 1 96.12 636 ALA B N 1
ATOM 9674 C CA . ALA B 1 636 ? -15.078 30.984 31.75 1 96.12 636 ALA B CA 1
ATOM 9675 C C . ALA B 1 636 ? -13.664 31.047 31.203 1 96.12 636 ALA B C 1
ATOM 9677 O O . ALA B 1 636 ? -12.992 32.062 31.297 1 96.12 636 ALA B O 1
ATOM 9678 N N . GLY B 1 637 ? -13.195 29.953 30.734 1 96.88 637 GLY B N 1
ATOM 9679 C CA . GLY B 1 637 ? -11.867 29.906 30.141 1 96.88 637 GLY B CA 1
ATOM 9680 C C . GLY B 1 637 ? -11.727 30.844 28.938 1 96.88 637 GLY B C 1
ATOM 9681 O O . GLY B 1 637 ? -10.734 31.562 28.828 1 96.88 637 GLY B O 1
ATOM 9682 N N . VAL B 1 638 ? -12.711 30.844 28.031 1 97.25 638 VAL B N 1
ATOM 9683 C CA . VAL B 1 638 ? -12.688 31.703 26.844 1 97.25 638 VAL B CA 1
ATOM 9684 C C . VAL B 1 638 ? -12.711 33.156 27.266 1 97.25 638 VAL B C 1
ATOM 9686 O O . VAL B 1 638 ? -12.023 34 26.672 1 97.25 638 VAL B O 1
ATOM 9689 N N . GLN B 1 639 ? -13.461 33.438 28.328 1 95.5 639 GLN B N 1
ATOM 9690 C CA . GLN B 1 639 ? -13.547 34.812 28.828 1 95.5 639 GLN B CA 1
ATOM 9691 C C . GLN B 1 639 ? -12.211 35.281 29.391 1 95.5 639 GLN B C 1
ATOM 9693 O O . GLN B 1 639 ? -11.828 36.438 29.219 1 95.5 639 GLN B O 1
ATOM 9698 N N . ARG B 1 640 ? -11.57 34.406 30.062 1 96.25 640 ARG B N 1
ATOM 9699 C CA . ARG B 1 640 ? -10.258 34.719 30.609 1 96.25 640 ARG B CA 1
ATOM 9700 C C . ARG B 1 640 ? -9.266 35.031 29.484 1 96.25 640 ARG B C 1
ATOM 9702 O O . ARG B 1 640 ? -8.461 35.969 29.609 1 96.25 640 ARG B O 1
ATOM 9709 N N . LEU B 1 641 ? -9.266 34.312 28.438 1 96.88 641 LEU B N 1
ATOM 9710 C CA . LEU B 1 641 ? -8.391 34.531 27.281 1 96.88 641 LEU B CA 1
ATOM 9711 C C . LEU B 1 641 ? -8.734 35.844 26.594 1 96.88 641 LEU B C 1
ATOM 9713 O O . LEU B 1 641 ? -7.844 36.594 26.219 1 96.88 641 LEU B O 1
ATOM 9717 N N . ALA B 1 642 ? -10.008 36.062 26.453 1 95.94 642 ALA B N 1
ATOM 9718 C CA . ALA B 1 642 ? -10.477 37.281 25.797 1 95.94 642 ALA B CA 1
ATOM 9719 C C . ALA B 1 642 ? -10.023 38.531 26.562 1 95.94 642 ALA B C 1
ATOM 9721 O O . ALA B 1 642 ? -9.703 39.562 25.953 1 95.94 642 ALA B O 1
ATOM 9722 N N . ALA B 1 643 ? -9.984 38.406 27.828 1 94.44 643 ALA B N 1
ATOM 9723 C CA . ALA B 1 643 ? -9.586 39.531 28.688 1 94.44 643 ALA B CA 1
ATOM 9724 C C . ALA B 1 643 ? -8.133 39.906 28.453 1 94.44 643 ALA B C 1
ATOM 9726 O O . ALA B 1 643 ? -7.762 41.094 28.562 1 94.44 643 ALA B O 1
ATOM 9727 N N . CYS B 1 644 ? -7.309 39 28.141 1 94.25 644 CYS B N 1
ATOM 9728 C CA . CYS B 1 644 ? -5.887 39.219 27.906 1 94.25 644 CYS B CA 1
ATOM 9729 C C . CYS B 1 644 ? -5.668 40.125 26.688 1 94.25 644 CYS B C 1
ATOM 9731 O O . CYS B 1 644 ? -4.688 40.875 26.641 1 94.25 644 CYS B O 1
ATOM 9733 N N . VAL B 1 645 ? -6.562 40.094 25.734 1 91.75 645 VAL B N 1
ATOM 9734 C CA . VAL B 1 645 ? -6.379 40.844 24.5 1 91.75 645 VAL B CA 1
ATOM 9735 C C . VAL B 1 645 ? -7.414 41.969 24.438 1 91.75 645 VAL B C 1
ATOM 9737 O O . VAL B 1 645 ? -7.602 42.562 23.375 1 91.75 645 VAL B O 1
ATOM 9740 N N . GLY B 1 646 ? -8.141 42.219 25.453 1 88.44 646 GLY B N 1
ATOM 9741 C CA . GLY B 1 646 ? -9.109 43.281 25.516 1 88.44 646 GLY B CA 1
ATOM 9742 C C . GLY B 1 646 ? -10.344 43.031 24.672 1 88.44 646 GLY B C 1
ATOM 9743 O O . GLY B 1 646 ? -10.953 43.969 24.156 1 88.44 646 GLY B O 1
ATOM 9744 N N . ALA B 1 647 ? -10.695 41.812 24.438 1 89.88 647 ALA B N 1
ATOM 9745 C CA . ALA B 1 647 ? -11.812 41.469 23.578 1 89.88 647 ALA B CA 1
ATOM 9746 C C . ALA B 1 647 ? -12.945 40.812 24.375 1 89.88 647 ALA B C 1
ATOM 9748 O O . ALA B 1 647 ? -13.609 39.906 23.891 1 89.88 647 ALA B O 1
ATOM 9749 N N . GLY B 1 648 ? -13.164 41.219 25.469 1 84.94 648 GLY B N 1
ATOM 9750 C CA . GLY B 1 648 ? -14.156 40.625 26.344 1 84.94 648 GLY B CA 1
ATOM 9751 C C . GLY B 1 648 ? -15.562 40.656 25.781 1 84.94 648 GLY B C 1
ATOM 9752 O O . GLY B 1 648 ? -16.391 39.812 26.094 1 84.94 648 GLY B O 1
ATOM 9753 N N . ARG B 1 649 ? -15.859 41.562 24.906 1 86.88 649 ARG B N 1
ATOM 9754 C CA . ARG B 1 649 ? -17.219 41.75 24.391 1 86.88 649 ARG B CA 1
ATOM 9755 C C . ARG B 1 649 ? -17.469 40.906 23.156 1 86.88 649 ARG B C 1
ATOM 9757 O O . ARG B 1 649 ? -18.609 40.75 22.719 1 86.88 649 ARG B O 1
ATOM 9764 N N . VAL B 1 650 ? -16.438 40.344 22.656 1 91.56 650 VAL B N 1
ATOM 9765 C CA . VAL B 1 650 ? -16.547 39.594 21.422 1 91.56 650 VAL B CA 1
ATOM 9766 C C . VAL B 1 650 ? -17.156 38.219 21.719 1 91.56 650 VAL B C 1
ATOM 9768 O O . VAL B 1 650 ? -17.812 37.625 20.875 1 91.56 650 VAL B O 1
ATOM 9771 N N . PHE B 1 651 ? -17.016 37.688 22.953 1 92.69 651 PHE B N 1
ATOM 9772 C CA . PHE B 1 651 ? -17.469 36.344 23.281 1 92.69 651 PHE B CA 1
ATOM 9773 C C . PHE B 1 651 ? -18.578 36.406 24.344 1 92.69 651 PHE B C 1
ATOM 9775 O O . PHE B 1 651 ? -18.531 37.25 25.25 1 92.69 651 PHE B O 1
ATOM 9782 N N . ALA B 1 652 ? -19.578 35.562 24.062 1 82.5 652 ALA B N 1
ATOM 9783 C CA . ALA B 1 652 ? -20.719 35.5 24.984 1 82.5 652 ALA B CA 1
ATOM 9784 C C . ALA B 1 652 ? -20.312 34.875 26.312 1 82.5 652 ALA B C 1
ATOM 9786 O O . ALA B 1 652 ? -19.422 34.031 26.359 1 82.5 652 ALA B O 1
ATOM 9787 N N . HIS B 1 653 ? -21 35.375 27.375 1 75.38 653 HIS B N 1
ATOM 9788 C CA . HIS B 1 653 ? -20.812 34.812 28.703 1 75.38 653 HIS B CA 1
ATOM 9789 C C . HIS B 1 653 ? -21.719 33.594 28.906 1 75.38 653 HIS B C 1
ATOM 9791 O O . HIS B 1 653 ? -22.703 33.406 28.188 1 75.38 653 HIS B O 1
ATOM 9797 N N . ALA B 1 654 ? -21.25 32.531 29.547 1 64.56 654 ALA B N 1
ATOM 9798 C CA . ALA B 1 654 ? -22.109 31.375 29.859 1 64.56 654 ALA B CA 1
ATOM 9799 C C . ALA B 1 654 ? -23.469 31.844 30.359 1 64.56 654 ALA B C 1
ATOM 9801 O O . ALA B 1 654 ? -23.578 32.875 31.047 1 64.56 654 ALA B O 1
ATOM 9802 N N . PRO B 1 655 ? -24.609 31.328 29.703 1 52.78 655 PRO B N 1
ATOM 9803 C CA . PRO B 1 655 ? -25.906 31.734 30.281 1 52.78 655 PRO B CA 1
ATOM 9804 C C . PRO B 1 655 ? -25.938 31.594 31.797 1 52.78 655 PRO B C 1
ATOM 9806 O O . PRO B 1 655 ? -25.312 30.672 32.344 1 52.78 655 PRO B O 1
ATOM 9809 N N . ALA B 1 656 ? -26.062 32.625 32.5 1 42 656 ALA B N 1
ATOM 9810 C CA . ALA B 1 656 ? -26.281 32.562 33.938 1 42 656 ALA B CA 1
ATOM 9811 C C . ALA B 1 656 ? -27.188 31.406 34.312 1 42 656 ALA B C 1
ATOM 9813 O O . ALA B 1 656 ? -28.172 31.125 33.594 1 42 656 ALA B O 1
ATOM 9814 N N . ALA B 1 657 ? -26.781 30.406 34.938 1 39 657 ALA B N 1
ATOM 9815 C CA . ALA B 1 657 ? -27.688 29.438 35.562 1 39 657 ALA B CA 1
ATOM 9816 C C . ALA B 1 657 ? -28.938 30.109 36.125 1 39 657 ALA B C 1
ATOM 9818 O O . ALA B 1 657 ? -28.844 31.047 36.906 1 39 657 ALA B O 1
ATOM 9819 N N . ALA B 1 658 ? -30.016 30.109 35.469 1 34.78 658 ALA B N 1
ATOM 9820 C CA . ALA B 1 658 ? -31.281 30.391 36.156 1 34.78 658 ALA B CA 1
ATOM 9821 C C . ALA B 1 658 ? -31.344 29.703 37.5 1 34.78 658 ALA B C 1
ATOM 9823 O O . ALA B 1 658 ? -31.156 28.484 37.594 1 34.78 658 ALA B O 1
ATOM 9824 N N . ALA B 1 659 ? -31.062 30.422 38.625 1 33.09 659 ALA B N 1
ATOM 9825 C CA . ALA B 1 659 ? -31.375 30.078 40.031 1 33.09 659 ALA B CA 1
ATOM 9826 C C . ALA B 1 659 ? -32.75 29.438 40.125 1 33.09 659 ALA B C 1
ATOM 9828 O O . ALA B 1 659 ? -33.75 30.031 39.688 1 33.09 659 ALA B O 1
ATOM 9829 N N . ALA B 1 660 ? -32.938 28.125 40.062 1 31.69 660 ALA B N 1
ATOM 9830 C CA . ALA B 1 660 ? -34.125 27.344 40.438 1 31.69 660 ALA B CA 1
ATOM 9831 C C . ALA B 1 660 ? -34.719 27.828 41.75 1 31.69 660 ALA B C 1
ATOM 9833 O O . ALA B 1 660 ? -34.094 27.719 42.812 1 31.69 660 ALA B O 1
ATOM 9834 N N . GLY B 1 661 ? -35.375 28.984 41.781 1 25.88 661 GLY B N 1
ATOM 9835 C CA . GLY B 1 661 ? -36.312 29.391 42.812 1 25.88 661 GLY B CA 1
ATOM 9836 C C . GLY B 1 661 ? -37.344 28.328 43.156 1 25.88 661 GLY B C 1
ATOM 9837 O O . GLY B 1 661 ? -38.406 28.25 42.531 1 25.88 661 GLY B O 1
ATOM 9838 N N . ARG B 1 662 ? -36.875 27.062 43.469 1 31.14 662 ARG B N 1
ATOM 9839 C CA . ARG B 1 662 ? -37.844 26.172 44.062 1 31.14 662 ARG B CA 1
ATOM 9840 C C . ARG B 1 662 ? -38.438 26.766 45.344 1 31.14 662 ARG B C 1
ATOM 9842 O O . ARG B 1 662 ? -37.781 26.719 46.406 1 31.14 662 ARG B O 1
ATOM 9849 N N . ALA B 1 663 ? -39.094 27.953 45.375 1 26.88 663 ALA B N 1
ATOM 9850 C CA . ALA B 1 663 ? -39.938 28.328 46.5 1 26.88 663 ALA B CA 1
ATOM 9851 C C . ALA B 1 663 ? -41 27.266 46.75 1 26.88 663 ALA B C 1
ATOM 9853 O O . ALA B 1 663 ? -41.75 26.906 45.875 1 26.88 663 ALA B O 1
ATOM 9854 N N . GLY B 1 664 ? -40.688 26.234 47.562 1 28.75 664 GLY B N 1
ATOM 9855 C CA . GLY B 1 664 ? -41.594 25.281 48.188 1 28.75 664 GLY B CA 1
ATOM 9856 C C . GLY B 1 664 ? -42.875 25.922 48.719 1 28.75 664 GLY B C 1
ATOM 9857 O O . GLY B 1 664 ? -42.844 27.047 49.219 1 28.75 664 GLY B O 1
ATOM 9858 N N . PRO B 1 665 ? -44.062 25.75 48.031 1 29.7 665 PRO B N 1
ATOM 9859 C CA . PRO B 1 665 ? -45.344 26.188 48.562 1 29.7 665 PRO B CA 1
ATOM 9860 C C . PRO B 1 665 ? -45.5 25.828 50.031 1 29.7 665 PRO B C 1
ATOM 9862 O O . PRO B 1 665 ? -44.969 24.812 50.5 1 29.7 665 PRO B O 1
ATOM 9865 N N . SER B 1 666 ? -45.25 26.781 50.906 1 23.72 666 SER B N 1
ATOM 9866 C CA . SER B 1 666 ? -45.625 26.656 52.281 1 23.72 666 SER B CA 1
ATOM 9867 C C . SER B 1 666 ? -47.062 26.156 52.406 1 23.72 666 SER B C 1
ATOM 9869 O O . SER B 1 666 ? -48 26.719 51.812 1 23.72 666 SER B O 1
ATOM 9871 N N . ALA B 1 667 ? -47.219 24.875 52.375 1 24.17 667 ALA B N 1
ATOM 9872 C CA . ALA B 1 667 ? -48.469 24.281 52.844 1 24.17 667 ALA B CA 1
ATOM 9873 C C . ALA B 1 667 ? -49.031 25.031 54.062 1 24.17 667 ALA B C 1
ATOM 9875 O O . ALA B 1 667 ? -48.375 25.047 55.094 1 24.17 667 ALA B O 1
ATOM 9876 N N . ARG B 1 668 ? -49.625 26.156 53.688 1 19.83 668 ARG B N 1
ATOM 9877 C CA . ARG B 1 668 ? -50.781 26.281 54.594 1 19.83 668 ARG B CA 1
ATOM 9878 C C . ARG B 1 668 ? -51.812 25.203 54.344 1 19.83 668 ARG B C 1
ATOM 9880 O O . ARG B 1 668 ? -52.125 24.906 53.188 1 19.83 668 ARG B O 1
#

Radius of gyration: 39.95 Å; Cα contacts (8 Å, |Δi|>4): 1857; chains: 2; bounding box: 145×120×118 Å

Secondary structure (DSSP, 8-state):
--HHHHHHHHHHHHHHHHHHHHHHHHS-SSSS--HHHHHHHHHHHHHHHHHHHHHTHHHHHHTT--HHHHHHHHHHHHHHHHHHHHHH--HHHHHHHHHHHHHHHHHTTTTT-TT-HHHHHHHHHHHHHHHHHHHHTT-HHHHHHHHHHHHHHHHHHHHHH--TTHHHHHHHHHHHHHHHHHH--SS--SSTT---S----SSB-TT-HHHHTS-----EEEEEEEEE-TT--EETTEEHHHHHHHHHTSB--TTTSSS-------------------------------------------------------------PPP--HHHHHGGGSSS---TTPPPEEEEESS--HHHHHHHHHHHHHHS-TT-EEEEEEEE-BTTGGGGGGSSGGG----------------------------------GGG--GGGGB---SHHHHSEE-S-TTTS-GGGSEE-GGGGGGGGGSEEEEEEESTTGGGGGGGTT--SSB-EEEEE--SS--GGG--HHHH--HHHHHHH-HHHHHHHHHT-SS--HHHHHHHHHHHHHHHHHHHHHHHHHHHH-SSPPTHHHHTTSHHHHHHHHHHHHHHHHHHSBTTTTT-GGGS-EEESPPPGGGSTTSHHHHHHHHHHHHHTT-TTTB-----------------/--HHHHHHHHHHHHHHHHHHHHHHHHS-SSSS--HHHHHHHHHHHHHHHHHHHHHTHHHHHHTT--HHHHHHHHHHHHHHHHHHHHHH--HHHHHHHHHHHHHHHHHTTTTT-TT-HHHHHHHHHHHHHHHHHHHHTT-HHHHHHHHHHHHHHHHHHHHHH--TTHHHHHHHHHHHHHHHHHH--SS--SSTT---S----SSB-TT-HHHHTS-----EEEEEEEEE-TT--EETTEEHHHHHHHHHTSB--TTTSSS-------------------------------------------------------------PPP--HHHHHGGGSSS---TTPPPEEEEESS--HHHHHHHHHHHHHHS-TT-EEEEEEEE-BTTGGGGGGSGGGS----------------------------------GGG--GGGGB---STTTTSEE-S-TTTS-GGGSEE-GGGGGGGGGSEEEEEEESTTGGGGGGGTT--SSB--EEEE--SS--GGG--HHHH--HHHHHHH-HHHHHHHHHT-SS--HHHHHHHHHHHHHHHHHHHHHHHHHHHH-SSPPTHHHHTTSHHHHHHHHHHHHHHHHHHSBTTTTT-GGGS-EEESPPPGGGSTTSHHHHHHHHHHHHHTT-TTTB-----------------

Foldseek 3Di:
DPLVVLVVVLVVLVVVLVVLLVVLVVDQPFFPPPSLVSLLVNLVSLLVNLVSCVVCVVSNVVVPDALLVNLLSLLSLLVSLVVVCLFQVDCVSLVVSLLSLVLCVVVVSLVVVLPDLVSLVSVLVSLLVNLVSCVLLVVVLVNVVSLVVSVVSLVSSCVRPVDPCSVVSVVLSVLSVLLSQQVCLPFDPDPRPDPPPDDDFLAAECPFLLNVLAPAAAQAAEEEEFEDDPLFRARDQGTSLNSLVSRNQAYDDLRSDPDPRPPPPPPPPPPPPDDPPDDDDDDDDDDDDDYYDDDDDDDDDDDDDPPPPDPPPPPPPSPDRDRSDSPVSVPVVDPDDPPSRGGHGYHYDGLDWQVSVLSRLVSVLVPADQSHEYEYEYHFEFLPPVPPPPPPDPPDPPDDDDDDDDDDDDDDDDPDDPDDPPPDPDDDPPPPPDCVVVDDPDVQRRQFGARHDCVVDVSNRRTDALVSCQVSLLHEYEYEYQYLNQVNNVVSQPSHDHHGYKYWYAFNDADPQLPDCSRNHGQLSCLQRPVLSNLCSLLVPSRFDSQLSVQLVVLVSVLLSVVSNVQQVVQVPDPPGDPVNSQSSHSSSVSSVSSSLVNQLSQLQFPPRNVDRSRGIDMPPHGDPCSHSLHQSNQVSSQSSSVSSVRNPRGHHRPDPPPPPPPPPPPD/DPLVVLVVVLVVLVVVLVVLLVVLVVDQPFFPPPSLVSLLVNLVSLLVNLVSCVVCVVSCVVVPDALLVNLLSLLSLLVSLVVVCLFQVDCVSLVVSLLSLVLCVVVVSLVVVLPDLVSLVSVLVSLLVNLLSCVLLVVVLVNVVSLVVSVVSLVSSCVRPVDPCSVVSVVLSVLSVLLSQQQCLPFPPDPRPDPSPDDDFLAAECPFLLPVLAPAAAQAAEEEEFEDDPLFRARDQGTSLNSLVSRNQAYDDLRSDPDDRPPPPPPPVPPPPPDDPPDDDDPDDDDYDDYDYYDYYDDDDDDDDPPPPPDPPPVPDSPDRDRSPSPVSVPVVDPDDPPSRGGHGYHYDGLDWQVSVLSRLVSVLVPADQSHEYEYEYHFEFLPPPPPPPPDDPPDPPDDDDDDDDDDDDDDDDPDDPDPDDDDPDDDPPPPPDCVVVDDPDVQRRQFGARHDCVVDVSNGGTHALVSCQVSLLHEYEYEYQYLNQVNNVVSQPSHDHHGYKYWYAFNDADPQLPDCSRNHGQLSCLQRPVLSNLCSLLVPSHFDSQLSVVLVVLVSVLLSVVSNVQQVVQVPDPPGDPVNSQSSHSSSVSSVSSSLLNQLSQLQFPPRNVDRSRGIDMPPHGDPCSHSLHQSNQVSSQSSSVSSVRNPRGHHRPPPPPPPPPPPPDD

Organism: NCBI:txid307507

pLDDT: mean 73.55, std 28.09, range [13.42, 98.75]